Protein AF-A0A814JAV9-F1 (afdb_monomer)

pLDDT: mean 72.77, std 25.67, range [20.2, 98.75]

Sequence (1054 aa):
MQINSCYLSLLLMTLFLFSMLIIGGVISIGLIPIYLQNNAVFPETKTSTKQYELNYITNLTNVGSLNVSNIDALSSNLNTILALNRIQIIDAGLVIVTNGRRKKRETIQCENSEHLNDNVLRVKFVIEYPRGCGTISCQQRSTNHIIFNIKNLFPSITIPIHLNNNQTIFTLLYFCSFDHQQTLTIISSCVNQTTALVCGSGSAISKCENTKPCSKDSDCISDFCRIADQTCQTPTCTDNYVNQDETDIDCGGRICGIKCSLNKTCRKDGDCTTGFCRLNDKTCQISTCTDNYWNGDETDVDCGGSVCSTKCSNNKSCEASSDCQAGFCRSNDKTCQTPSCSDGYKNQDETDVDCGGSVCSTQCIDSETCSQNSDCTSGYCRLTDQTCRTATCTDGFQNQDETDVDCGGLICTATCALTKFCGRNPDCTSGFCRGTDKTCRGYFEKLREIQMNLSVLVSGCSDGFRNQDETDIDCGGSTCGVKCPLTKTCGKDADCQSGFCRPTDKTCQTATCSDSLRNQDESDVDCGGTACTAKCANGLSCGKNADCTSAFCRATDKSCQTPSCSDGYKNQDETDTDCGGSVCSAKCPDTKSCGKDADCQNGFCRPTDKTCRTATCSDSLRNQDETDVDCGGTMKSIGVIGAGYVGLSLAVEFGKSRPTVAYDMNEERIEKLKNGHDPNLESSDDNLKSSKYLKFTTNMEDLHECQIFIVAVPTPIDENNRPDLFPLQNASETIGKILKINDIVIYESTVYPGVTEDICVKILEEVSHLRYNIDFFCGYSPERINPGDKLHTLRTIRKITSGSTPAIAQEIDALYKEIIEAGTFMVSSIKIAEAAKLFENSQRDINIAFVNELSRIFNLAGIDTHEVLEATRTKWNCLPFEPGLVGGHCIAVDPYYLIHMSLSLNYIPEMILAGRRINDTMSHYISSEIVKTMLKKGISVINSKILILGITFKENCPDIRNSKIIDIIEDLEEFGCHVDVVDPWASKKHVFDEFGIEIKDLDRNINFDDYHGIVIGVAHQQFKSLDFSSIKSSKKIIYDIKGILPRDCVDARL

Structure (mmCIF, N/CA/C/O backbone):
data_AF-A0A814JAV9-F1
#
_entry.id   AF-A0A814JAV9-F1
#
loop_
_atom_site.group_PDB
_atom_site.id
_atom_site.type_symbol
_atom_site.label_atom_id
_atom_site.label_alt_id
_atom_site.label_comp_id
_atom_site.label_asym_id
_atom_site.label_entity_id
_atom_site.label_seq_id
_atom_site.pdbx_PDB_ins_code
_atom_site.Cartn_x
_atom_site.Cartn_y
_atom_site.Cartn_z
_atom_site.occupancy
_atom_site.B_iso_or_equiv
_atom_site.auth_seq_id
_atom_site.auth_comp_id
_atom_site.auth_asym_id
_atom_site.auth_atom_id
_atom_site.pdbx_PDB_model_num
ATOM 1 N N . MET A 1 1 ? -38.070 -19.189 -63.406 1.00 29.00 1 MET A N 1
ATOM 2 C CA . MET A 1 1 ? -37.449 -20.203 -62.526 1.00 29.00 1 MET A CA 1
ATOM 3 C C . MET A 1 1 ? -36.470 -19.498 -61.588 1.00 29.00 1 MET A C 1
ATOM 5 O O . MET A 1 1 ? -35.824 -18.585 -62.072 1.00 29.00 1 MET A O 1
ATOM 9 N N . GLN A 1 2 ? -36.312 -19.837 -60.303 1.00 26.97 2 GLN A N 1
ATOM 10 C CA . GLN A 1 2 ? -37.259 -20.491 -59.382 1.00 26.97 2 GLN A CA 1
ATOM 11 C C . GLN A 1 2 ? -36.743 -20.379 -57.923 1.00 26.97 2 GLN A C 1
ATOM 13 O O . GLN A 1 2 ? -35.835 -21.123 -57.596 1.00 26.97 2 GLN A O 1
ATOM 18 N N . ILE A 1 3 ? -37.376 -19.545 -57.069 1.00 27.28 3 ILE A N 1
ATOM 19 C CA . ILE A 1 3 ? -37.355 -19.607 -55.575 1.00 27.28 3 ILE A CA 1
ATOM 20 C C . ILE A 1 3 ? -35.978 -19.339 -54.899 1.00 27.28 3 ILE A C 1
ATOM 22 O O . ILE A 1 3 ? -34.978 -19.888 -55.328 1.00 27.28 3 ILE A O 1
ATOM 26 N N . ASN A 1 4 ? -35.774 -18.625 -53.780 1.00 29.28 4 ASN A N 1
ATOM 27 C CA . ASN A 1 4 ? -36.380 -17.526 -52.978 1.00 29.28 4 ASN A CA 1
ATOM 28 C C . ASN A 1 4 ? -35.237 -17.090 -51.992 1.00 29.28 4 ASN A C 1
ATOM 30 O O . ASN A 1 4 ? -34.212 -17.763 -51.953 1.00 29.28 4 ASN A O 1
ATOM 34 N N . SER A 1 5 ? -35.241 -16.052 -51.144 1.00 28.36 5 SER A N 1
ATOM 35 C CA . SER A 1 5 ? -36.169 -14.989 -50.694 1.00 28.36 5 SER A CA 1
ATOM 36 C C . SER A 1 5 ? -35.280 -13.831 -50.152 1.00 28.36 5 SER A C 1
ATOM 38 O O . SER A 1 5 ? -34.123 -14.084 -49.838 1.00 28.36 5 SER A O 1
ATOM 40 N N . CYS A 1 6 ? -35.623 -12.542 -50.020 1.00 25.39 6 CYS A N 1
ATOM 41 C CA . CYS A 1 6 ? -36.879 -11.781 -49.920 1.00 25.39 6 CYS A CA 1
ATOM 42 C C . CYS A 1 6 ? -37.655 -11.920 -48.582 1.00 25.39 6 CYS A C 1
ATOM 44 O O . CYS A 1 6 ? -38.051 -13.018 -48.213 1.00 25.39 6 CYS A O 1
ATOM 46 N N . TYR A 1 7 ? -37.919 -10.791 -47.902 1.00 32.19 7 TYR A N 1
ATOM 47 C CA . TYR A 1 7 ? -38.699 -10.638 -46.649 1.00 32.19 7 TYR A CA 1
ATOM 48 C C . TYR A 1 7 ? -38.244 -11.428 -45.394 1.00 32.19 7 TYR A C 1
ATOM 50 O O . TYR A 1 7 ? -38.723 -12.534 -45.172 1.00 32.19 7 TYR A O 1
ATOM 58 N N . LEU A 1 8 ? -37.470 -10.793 -44.486 1.00 30.23 8 LEU A N 1
ATOM 59 C CA . LEU A 1 8 ? -37.656 -10.987 -43.020 1.00 30.23 8 LEU A CA 1
ATOM 60 C C . LEU A 1 8 ? -37.051 -9.915 -42.072 1.00 30.23 8 LEU A C 1
ATOM 62 O O . LEU A 1 8 ? -37.242 -10.012 -40.866 1.00 30.23 8 LEU A O 1
ATOM 66 N N . SER A 1 9 ? -36.343 -8.882 -42.549 1.00 29.58 9 SER A N 1
ATOM 67 C CA . SER A 1 9 ? -35.640 -7.923 -41.662 1.00 29.58 9 SER A CA 1
ATOM 68 C C . SER A 1 9 ? -36.373 -6.603 -41.372 1.00 29.58 9 SER A C 1
ATOM 70 O O . SER A 1 9 ? -36.036 -5.927 -40.403 1.00 29.58 9 SER A O 1
ATOM 72 N N . LEU A 1 10 ? -37.389 -6.226 -42.159 1.00 29.98 10 LEU A N 1
ATOM 73 C CA . LEU A 1 10 ? -38.047 -4.909 -42.065 1.00 29.98 10 LEU A CA 1
ATOM 74 C C . LEU A 1 10 ? -39.366 -4.898 -41.261 1.00 29.98 10 LEU A C 1
ATOM 76 O O . LEU A 1 10 ? -40.146 -3.958 -41.374 1.00 29.98 10 LEU A O 1
ATOM 80 N N . LEU A 1 11 ? -39.627 -5.938 -40.457 1.00 30.27 11 LEU A N 1
ATOM 81 C CA . LEU A 1 11 ? -40.854 -6.076 -39.650 1.00 30.27 11 LEU A CA 1
ATOM 82 C C . LEU A 1 11 ? -40.592 -6.347 -38.151 1.00 30.27 11 LEU A C 1
ATOM 84 O O . LEU A 1 11 ? -41.493 -6.779 -37.439 1.00 30.27 11 LEU A O 1
ATOM 88 N N . LEU A 1 12 ? -39.360 -6.121 -37.674 1.00 30.77 12 LEU A N 1
ATOM 89 C CA . LEU A 1 12 ? -38.924 -6.445 -36.301 1.00 30.77 12 LEU A CA 1
ATOM 90 C C . LEU A 1 12 ? -38.270 -5.278 -35.528 1.00 30.77 12 LEU A C 1
ATOM 92 O O . LEU A 1 12 ? -37.931 -5.436 -34.360 1.00 30.77 12 LEU A O 1
ATOM 96 N N . MET A 1 13 ? -38.131 -4.091 -36.132 1.00 32.47 13 MET A N 1
ATOM 97 C CA . MET A 1 13 ? -37.533 -2.905 -35.482 1.00 32.47 13 MET A CA 1
ATOM 98 C C . MET A 1 13 ? -38.536 -2.007 -34.732 1.00 32.47 13 MET A C 1
ATOM 100 O O . MET A 1 13 ? -38.124 -1.072 -34.055 1.00 32.47 13 MET A O 1
ATOM 104 N N . THR A 1 14 ? -39.840 -2.288 -34.795 1.00 32.66 14 THR A N 1
ATOM 105 C CA . THR A 1 14 ? -40.890 -1.559 -34.048 1.00 32.66 14 THR A CA 1
ATOM 106 C C . THR A 1 14 ? -41.314 -2.252 -32.746 1.00 32.66 14 THR A C 1
ATOM 108 O O . THR A 1 14 ? -42.279 -1.829 -32.115 1.00 32.66 14 THR A O 1
ATOM 111 N N . LEU A 1 15 ? -40.601 -3.306 -32.327 1.00 29.77 15 LEU A N 1
ATOM 112 C CA . LEU A 1 15 ? -40.944 -4.135 -31.161 1.00 29.77 15 LEU A CA 1
ATOM 113 C C . LEU A 1 15 ? -39.718 -4.557 -30.320 1.00 29.77 15 LEU A C 1
ATOM 115 O O . LEU A 1 15 ? -39.690 -5.646 -29.758 1.00 29.77 15 LEU A O 1
ATOM 119 N N . PHE A 1 16 ? -38.703 -3.688 -30.212 1.00 27.94 16 PHE A N 1
ATOM 120 C CA . PHE A 1 16 ? -37.506 -3.937 -29.384 1.00 27.94 16 PHE A CA 1
ATOM 121 C C . PHE A 1 16 ? -37.064 -2.742 -28.513 1.00 27.94 16 PHE A C 1
ATOM 123 O O . PHE A 1 16 ? -35.887 -2.571 -28.208 1.00 27.94 16 PHE A O 1
ATOM 130 N N . LEU A 1 17 ? -38.028 -1.923 -28.074 1.00 30.39 17 LEU A N 1
ATOM 131 C CA . LEU A 1 17 ? -37.822 -0.829 -27.112 1.00 30.39 17 LEU A CA 1
ATOM 132 C C . LEU A 1 17 ? -38.790 -0.898 -25.913 1.00 30.39 17 LEU A C 1
ATOM 134 O O . LEU A 1 17 ? -39.333 0.115 -25.495 1.00 30.39 17 LEU A O 1
ATOM 138 N N . PHE A 1 18 ? -38.992 -2.090 -25.338 1.00 24.98 18 PHE A N 1
ATOM 139 C CA . PHE A 1 18 ? -39.403 -2.255 -23.932 1.00 24.98 18 PHE A CA 1
ATOM 140 C C . PHE A 1 18 ? -39.086 -3.679 -23.429 1.00 24.98 18 PHE A C 1
ATOM 142 O O . PHE A 1 18 ? -39.326 -4.647 -24.142 1.00 24.98 18 PHE A O 1
ATOM 149 N N . SER A 1 19 ? -38.575 -3.779 -22.193 1.00 24.92 19 SER A N 1
ATOM 150 C CA . SER A 1 19 ? -38.320 -5.000 -21.389 1.00 24.92 19 SER A CA 1
ATOM 151 C C . SER A 1 19 ? -37.498 -6.153 -22.004 1.00 24.92 19 SER A C 1
ATOM 153 O O . SER A 1 19 ? -38.009 -6.906 -22.822 1.00 24.92 19 SER A O 1
ATOM 155 N N . MET A 1 20 ? -36.276 -6.351 -21.485 1.00 27.05 20 MET A N 1
ATOM 156 C CA . MET A 1 20 ? -35.612 -7.645 -21.194 1.00 27.05 20 MET A CA 1
ATOM 157 C C . MET A 1 20 ? -34.221 -7.339 -20.589 1.00 27.05 20 MET A C 1
ATOM 159 O O . MET A 1 20 ? -33.316 -6.977 -21.331 1.00 27.05 20 MET A O 1
ATOM 163 N N . LEU A 1 21 ? -33.914 -7.375 -19.285 1.00 27.75 21 LEU A N 1
ATOM 164 C CA . LEU A 1 21 ? -34.653 -7.655 -18.041 1.00 27.75 21 LEU A CA 1
ATOM 165 C C . LEU A 1 21 ? -35.421 -8.990 -17.947 1.00 27.75 21 LEU A C 1
ATOM 167 O O . LEU A 1 21 ? -36.564 -9.092 -18.372 1.00 27.75 21 LEU A O 1
ATOM 171 N N . ILE A 1 22 ? -34.805 -9.943 -17.235 1.00 30.03 22 ILE A N 1
ATOM 172 C CA . ILE A 1 22 ? -35.342 -11.251 -16.808 1.00 30.03 22 ILE A CA 1
ATOM 173 C C . ILE A 1 22 ? -35.452 -12.298 -17.932 1.00 30.03 22 ILE A C 1
ATOM 175 O O . ILE A 1 22 ? -36.499 -12.519 -18.534 1.00 30.03 22 ILE A O 1
ATOM 179 N N . ILE A 1 23 ? -34.366 -13.057 -18.105 1.00 31.20 23 ILE A N 1
ATOM 180 C CA . ILE A 1 23 ? -34.438 -14.428 -18.633 1.00 31.20 23 ILE A CA 1
ATOM 181 C C . ILE A 1 23 ? -35.232 -15.282 -17.626 1.00 31.20 23 ILE A C 1
ATOM 183 O O . ILE A 1 23 ? -34.947 -15.219 -16.432 1.00 31.20 23 ILE A O 1
ATOM 187 N N . GLY A 1 24 ? -36.166 -16.120 -18.098 1.00 27.00 24 GLY A N 1
ATOM 188 C CA . GLY A 1 24 ? -36.748 -17.203 -17.284 1.00 27.00 24 GLY A CA 1
ATOM 189 C C . GLY A 1 24 ? -38.259 -17.156 -17.014 1.00 27.00 24 GLY A C 1
ATOM 190 O O . GLY A 1 24 ? -38.684 -17.462 -15.905 1.00 27.00 24 GLY A O 1
ATOM 191 N N . GLY A 1 25 ? -39.090 -16.808 -18.001 1.00 27.45 25 GLY A N 1
ATOM 192 C CA . GLY A 1 25 ? -40.550 -16.942 -17.883 1.00 27.45 25 GLY A CA 1
ATOM 193 C C . GLY A 1 25 ? -41.065 -18.336 -18.271 1.00 27.45 25 GLY A C 1
ATOM 194 O O . GLY A 1 25 ? -40.759 -18.815 -19.362 1.00 27.45 25 GLY A O 1
ATOM 195 N N . VAL A 1 26 ? -41.912 -18.953 -17.434 1.00 29.16 26 VAL A N 1
ATOM 196 C CA . VAL A 1 26 ? -42.688 -20.162 -17.783 1.00 29.16 26 VAL A CA 1
ATOM 197 C C . VAL A 1 26 ? -44.186 -19.934 -17.542 1.00 29.16 26 VAL A C 1
ATOM 199 O O . VAL A 1 26 ? -44.674 -20.021 -16.424 1.00 29.16 26 VAL A O 1
ATOM 202 N N . ILE A 1 27 ? -44.887 -19.637 -18.641 1.00 31.77 27 ILE A N 1
ATOM 203 C CA . ILE A 1 27 ? -46.274 -20.008 -18.988 1.00 31.77 27 ILE A CA 1
ATOM 204 C C . ILE A 1 27 ? -47.299 -20.148 -17.832 1.00 31.77 27 ILE A C 1
ATOM 206 O O . ILE A 1 27 ? -47.351 -21.193 -17.187 1.00 31.77 27 ILE A O 1
ATOM 210 N N . SER A 1 28 ? -48.265 -19.215 -17.735 1.00 28.50 28 SER A N 1
ATOM 211 C CA . SER A 1 28 ? -49.711 -19.518 -17.928 1.00 28.50 28 SER A CA 1
ATOM 212 C C . SER A 1 28 ? -50.654 -18.310 -17.760 1.00 28.50 28 SER A C 1
ATOM 214 O O . SER A 1 28 ? -50.768 -17.742 -16.683 1.00 28.50 28 SER A O 1
ATOM 216 N N . ILE A 1 29 ? -51.361 -17.985 -18.850 1.00 29.28 29 ILE A N 1
ATOM 217 C CA . ILE A 1 29 ? -52.790 -17.602 -18.970 1.00 29.28 29 ILE A CA 1
ATOM 218 C C . ILE A 1 29 ? -53.476 -16.986 -17.724 1.00 29.28 29 ILE A C 1
ATOM 220 O O . ILE A 1 29 ? -53.723 -17.674 -16.738 1.00 29.28 29 ILE A O 1
ATOM 224 N N . GLY A 1 30 ? -53.910 -15.722 -17.829 1.00 25.36 30 GLY A N 1
ATOM 225 C CA . GLY A 1 30 ? -54.696 -15.019 -16.798 1.00 25.36 30 GLY A CA 1
ATOM 226 C C . GLY A 1 30 ? -56.199 -14.866 -17.101 1.00 25.36 30 GLY A C 1
ATOM 227 O O . GLY A 1 30 ? -56.683 -15.276 -18.155 1.00 25.36 30 GLY A O 1
ATOM 228 N N . LEU A 1 31 ? -56.923 -14.219 -16.178 1.00 25.73 31 LEU A N 1
ATOM 229 C CA . LEU A 1 31 ? -58.331 -13.801 -16.289 1.00 25.73 31 LEU A CA 1
ATOM 230 C C . LEU A 1 31 ? -58.566 -12.486 -15.514 1.00 25.73 31 LEU A C 1
ATOM 232 O O . LEU A 1 31 ? -57.866 -12.201 -14.547 1.00 25.73 31 LEU A O 1
ATOM 236 N N . ILE A 1 32 ? -59.570 -11.704 -15.927 1.00 26.25 32 ILE A N 1
ATOM 237 C CA . ILE A 1 32 ? -60.017 -10.435 -15.311 1.00 26.25 32 ILE A CA 1
ATOM 238 C C . ILE A 1 32 ? -61.486 -10.618 -14.884 1.00 26.25 32 ILE A C 1
ATOM 240 O O . ILE A 1 32 ? -62.268 -11.091 -15.713 1.00 26.25 32 ILE A O 1
ATOM 244 N N . PRO A 1 33 ? -61.881 -10.294 -13.629 1.00 36.22 33 PRO A N 1
ATOM 245 C CA . PRO A 1 33 ? -62.765 -9.128 -13.439 1.00 36.22 33 PRO A CA 1
ATOM 246 C C . PRO A 1 33 ? -62.691 -8.355 -12.090 1.00 36.22 33 PRO A C 1
ATOM 248 O O . PRO A 1 33 ? -62.719 -8.937 -11.014 1.00 36.22 33 PRO A O 1
ATOM 251 N N . ILE A 1 34 ? -62.705 -7.015 -12.201 1.00 25.83 34 ILE A N 1
ATOM 252 C CA . ILE A 1 34 ? -63.625 -6.027 -11.567 1.00 25.83 34 ILE A CA 1
ATOM 253 C C . ILE A 1 34 ? -64.167 -6.299 -10.129 1.00 25.83 34 ILE A C 1
ATOM 255 O O . ILE A 1 34 ? -64.910 -7.260 -9.968 1.00 25.83 34 ILE A O 1
ATOM 259 N N . TYR A 1 35 ? -63.999 -5.355 -9.166 1.00 23.67 35 TYR A N 1
ATOM 260 C CA . TYR A 1 35 ? -65.094 -4.715 -8.361 1.00 23.67 35 TYR A CA 1
ATOM 261 C C . TYR A 1 35 ? -64.638 -3.653 -7.309 1.00 23.67 35 TYR A C 1
ATOM 263 O O . TYR A 1 35 ? -63.623 -3.851 -6.657 1.00 23.67 35 TYR A O 1
ATOM 271 N N . LEU A 1 36 ? -65.470 -2.599 -7.121 1.00 23.92 36 LEU A N 1
ATOM 272 C CA . LEU A 1 36 ? -65.605 -1.592 -6.015 1.00 23.92 36 LEU A CA 1
ATOM 273 C C . LEU A 1 36 ? -64.374 -0.743 -5.565 1.00 23.92 36 LEU A C 1
ATOM 275 O O . LEU A 1 36 ? -63.267 -1.252 -5.517 1.00 23.92 36 LEU A O 1
ATOM 279 N N . GLN A 1 37 ? -64.410 0.564 -5.216 1.00 25.20 37 GLN A N 1
ATOM 280 C CA . GLN A 1 37 ? -65.421 1.634 -4.960 1.00 25.20 37 GLN A CA 1
ATOM 281 C C . GLN A 1 37 ? -65.772 1.957 -3.476 1.00 25.20 37 GLN A C 1
ATOM 283 O O . GLN A 1 37 ? -66.096 1.054 -2.711 1.00 25.20 37 GLN A O 1
ATOM 288 N N . ASN A 1 38 ? -65.849 3.277 -3.175 1.00 26.02 38 ASN A N 1
ATOM 289 C CA . ASN A 1 38 ? -66.308 4.021 -1.963 1.00 26.02 38 ASN A CA 1
ATOM 290 C C . ASN A 1 38 ? -65.179 4.560 -1.040 1.00 26.02 38 ASN A C 1
ATOM 292 O O . ASN A 1 38 ? -64.368 3.782 -0.564 1.00 26.02 38 ASN A O 1
ATOM 296 N N . ASN A 1 39 ? -64.978 5.890 -0.931 1.00 25.36 39 ASN A N 1
ATOM 297 C CA . ASN A 1 39 ? -65.599 6.908 -0.024 1.00 25.36 39 ASN A CA 1
ATOM 298 C C . ASN A 1 39 ? -64.821 7.040 1.319 1.00 25.36 39 ASN A C 1
ATOM 300 O O . ASN A 1 39 ? -64.237 6.063 1.760 1.00 25.36 39 ASN A O 1
ATOM 304 N N . ALA A 1 40 ? -64.730 8.181 2.025 1.00 24.08 40 ALA A N 1
ATOM 305 C CA . ALA A 1 40 ? -65.584 9.381 2.092 1.00 24.08 40 ALA A CA 1
ATOM 306 C C . ALA A 1 40 ? -64.759 10.658 2.474 1.00 24.08 40 ALA A C 1
ATOM 308 O O . ALA A 1 40 ? -63.795 10.542 3.218 1.00 24.08 40 ALA A O 1
ATOM 309 N N . VAL A 1 41 ? -65.024 11.845 1.893 1.00 24.83 41 VAL A N 1
ATOM 310 C CA . VAL A 1 41 ? -65.770 13.012 2.469 1.00 24.83 41 VAL A CA 1
ATOM 311 C C . VAL A 1 41 ? -64.906 14.146 3.084 1.00 24.83 41 VAL A C 1
ATOM 313 O O . VAL A 1 41 ? -64.035 13.911 3.910 1.00 24.83 41 VAL A O 1
ATOM 316 N N . PHE A 1 42 ? -65.207 15.394 2.683 1.00 20.58 42 PHE A N 1
ATOM 317 C CA . PHE A 1 42 ? -64.686 16.676 3.211 1.00 20.58 42 PHE A CA 1
ATOM 318 C C . PHE A 1 42 ? -65.616 17.268 4.300 1.00 20.58 42 PHE A C 1
ATOM 320 O O . PHE A 1 42 ? -66.799 16.921 4.342 1.00 20.58 42 PHE A O 1
ATOM 327 N N . PRO A 1 43 ? -65.130 18.204 5.143 1.00 32.31 43 PRO A N 1
ATOM 328 C CA . PRO A 1 43 ? -65.449 19.624 4.898 1.00 32.31 43 PRO A CA 1
ATOM 329 C C . PRO A 1 43 ? -64.269 20.601 5.112 1.00 32.31 43 PRO A C 1
ATOM 331 O O . PRO A 1 43 ? -63.187 20.227 5.552 1.00 32.31 43 PRO A O 1
ATOM 334 N N . GLU A 1 44 ? -64.480 21.871 4.751 1.00 23.80 44 GLU A N 1
ATOM 335 C CA . GLU A 1 44 ? -63.463 22.934 4.701 1.00 23.80 44 GLU A CA 1
ATOM 336 C C . GLU A 1 44 ? -63.147 23.596 6.057 1.00 23.80 44 GLU A C 1
ATOM 338 O O . GLU A 1 44 ? -64.023 23.760 6.905 1.00 23.80 44 GLU A O 1
ATOM 343 N N . THR A 1 45 ? -61.951 24.188 6.179 1.00 24.03 45 THR A N 1
ATOM 344 C CA . THR A 1 45 ? -61.816 25.614 6.560 1.00 24.03 45 THR A CA 1
ATOM 345 C C . THR A 1 45 ? -60.452 26.191 6.145 1.00 24.03 45 THR A C 1
ATOM 347 O O . THR A 1 45 ? -59.535 25.465 5.774 1.00 24.03 45 THR A O 1
ATOM 350 N N . LYS A 1 46 ? -60.346 27.526 6.128 1.00 24.41 46 LYS A N 1
ATOM 351 C CA . LYS A 1 46 ? -59.175 28.319 5.684 1.00 24.41 46 LYS A CA 1
ATOM 352 C C . LYS A 1 46 ? -58.148 28.427 6.849 1.00 24.41 46 LYS A C 1
ATOM 354 O O . LYS A 1 46 ? -58.521 28.163 7.984 1.00 24.41 46 LYS A O 1
ATOM 359 N N . THR A 1 47 ? -56.866 28.793 6.686 1.00 22.97 47 THR A N 1
ATOM 360 C CA . THR A 1 47 ? -56.313 29.849 5.809 1.00 22.97 47 THR A CA 1
ATOM 361 C C . THR A 1 47 ? -54.799 29.705 5.541 1.00 22.97 47 THR A C 1
ATOM 363 O O . THR A 1 47 ? -54.040 29.375 6.441 1.00 22.97 47 THR A O 1
ATOM 366 N N . SER A 1 48 ? -54.383 30.097 4.329 1.00 22.08 48 SER A N 1
ATOM 367 C CA . SER A 1 48 ? -53.100 30.746 3.967 1.00 22.08 48 SER A CA 1
ATOM 368 C C . SER A 1 48 ? -51.735 30.171 4.406 1.00 22.08 48 SER A C 1
ATOM 370 O O . SER A 1 48 ? -51.179 30.587 5.420 1.00 22.08 48 SER A O 1
ATOM 372 N N . THR A 1 49 ? -51.065 29.525 3.448 1.00 24.39 49 THR A N 1
ATOM 373 C CA . THR A 1 49 ? -49.678 29.873 3.066 1.00 24.39 49 THR A CA 1
ATOM 374 C C . THR A 1 49 ? -49.560 29.769 1.542 1.00 24.39 49 THR A C 1
ATOM 376 O O . THR A 1 49 ? -50.105 28.837 0.955 1.00 24.39 49 THR A O 1
ATOM 379 N N . LYS A 1 50 ? -48.905 30.727 0.869 1.00 23.58 50 LYS A N 1
ATOM 380 C CA . LYS A 1 50 ? -48.683 30.675 -0.590 1.00 23.58 50 LYS A CA 1
ATOM 381 C C . LYS A 1 50 ? -47.256 30.231 -0.897 1.00 23.58 50 LYS A C 1
ATOM 383 O O . LYS A 1 50 ? -46.315 30.935 -0.544 1.00 23.58 50 LYS A O 1
ATOM 388 N N . GLN A 1 51 ? -47.118 29.121 -1.615 1.00 21.39 51 GLN A N 1
ATOM 389 C CA . GLN A 1 51 ? -45.921 28.844 -2.410 1.00 21.39 51 GLN A CA 1
ATOM 390 C C . GLN A 1 51 ? -45.880 29.775 -3.635 1.00 21.39 51 GLN A C 1
ATOM 392 O O . GLN A 1 51 ? -46.921 30.246 -4.101 1.00 21.39 51 GLN A O 1
ATOM 397 N N . TYR A 1 52 ? -44.683 29.968 -4.184 1.00 23.50 52 TYR A N 1
ATOM 398 C CA . TYR A 1 52 ? -44.483 30.282 -5.596 1.00 23.50 52 TYR A CA 1
ATOM 399 C C . TYR A 1 52 ? -43.562 29.214 -6.187 1.00 23.50 52 TYR A C 1
ATOM 401 O O . TYR A 1 52 ? -42.544 28.875 -5.585 1.00 23.50 52 TYR A O 1
ATOM 409 N N . GLU A 1 53 ? -43.945 28.669 -7.337 1.00 23.56 53 GLU A N 1
ATOM 410 C CA . GLU A 1 53 ? -43.119 27.738 -8.109 1.00 23.56 53 GLU A CA 1
ATOM 411 C C . GLU A 1 53 ? -42.128 28.490 -9.007 1.00 23.56 53 GLU A C 1
ATOM 413 O O . GLU A 1 53 ? -42.289 29.681 -9.290 1.00 23.56 53 GLU A O 1
ATOM 418 N N . LEU A 1 54 ? -41.108 27.774 -9.481 1.00 21.50 54 LEU A N 1
ATOM 419 C CA . LEU A 1 54 ? -40.201 28.260 -10.518 1.00 21.50 54 LEU A CA 1
ATOM 420 C C . LEU A 1 54 ? -40.938 28.414 -11.856 1.00 21.50 54 LEU A C 1
ATOM 422 O O . LEU A 1 54 ? -41.832 27.637 -12.184 1.00 21.50 54 LEU A O 1
ATOM 426 N N . ASN A 1 55 ? -40.454 29.329 -12.695 1.00 22.38 55 ASN A N 1
ATOM 427 C CA . ASN A 1 55 ? -40.554 29.180 -14.144 1.00 22.38 55 ASN A CA 1
ATOM 428 C C . ASN A 1 55 ? -39.304 29.739 -14.842 1.00 22.38 55 ASN A C 1
ATOM 430 O O . ASN A 1 55 ? -38.586 30.571 -14.290 1.00 22.38 55 ASN A O 1
ATOM 434 N N . TYR A 1 56 ? -39.026 29.217 -16.036 1.00 21.84 56 TYR A N 1
ATOM 435 C CA . TYR A 1 56 ? -37.857 29.540 -16.864 1.00 21.84 56 TYR A CA 1
ATOM 436 C C . TYR A 1 56 ? -38.023 30.860 -17.655 1.00 21.84 56 TYR A C 1
ATOM 438 O O . TYR A 1 56 ? -39.132 31.374 -17.772 1.00 21.84 56 TYR A O 1
ATOM 446 N N . ILE A 1 57 ? -36.921 31.282 -18.310 1.00 21.47 57 ILE A N 1
ATOM 447 C CA . ILE A 1 57 ? -36.805 31.841 -19.691 1.00 21.47 57 ILE A CA 1
ATOM 448 C C . ILE A 1 57 ? -35.926 33.122 -19.817 1.00 21.47 57 ILE A C 1
ATOM 450 O O . ILE A 1 57 ? -36.368 34.243 -19.612 1.00 21.47 57 ILE A O 1
ATOM 454 N N . THR A 1 58 ? -34.671 32.882 -20.236 1.00 22.33 58 THR A N 1
ATOM 455 C CA . THR A 1 58 ? -33.774 33.633 -21.160 1.00 22.33 58 THR A CA 1
ATOM 456 C C . THR A 1 58 ? -33.486 35.154 -21.078 1.00 22.33 58 THR A C 1
ATOM 458 O O . THR A 1 58 ? -34.370 35.978 -21.278 1.00 22.33 58 THR A O 1
ATOM 461 N N . ASN A 1 59 ? -32.174 35.443 -21.183 1.00 23.73 59 ASN A N 1
ATOM 462 C CA . ASN A 1 59 ? -31.514 36.454 -22.046 1.00 23.73 59 ASN A CA 1
ATOM 463 C C . ASN A 1 59 ? -31.461 37.960 -21.676 1.00 23.73 59 ASN A C 1
ATOM 465 O O . ASN A 1 59 ? -32.258 38.490 -20.915 1.00 23.73 59 ASN A O 1
ATOM 469 N N . LEU A 1 60 ? -30.500 38.616 -22.360 1.00 24.11 60 LEU A N 1
ATOM 470 C CA . LEU A 1 60 ? -30.227 40.059 -22.535 1.00 24.11 60 LEU A CA 1
ATOM 471 C C . LEU A 1 60 ? -29.388 40.803 -21.469 1.00 24.11 60 LEU A C 1
ATOM 473 O O . LEU A 1 60 ? -29.888 41.413 -20.536 1.00 24.11 60 LEU A O 1
ATOM 477 N N . THR A 1 61 ? -28.074 40.807 -21.726 1.00 23.06 61 THR A N 1
ATOM 478 C CA . THR A 1 61 ? -27.205 41.991 -21.948 1.00 23.06 61 THR A CA 1
ATOM 479 C C . THR A 1 61 ? -27.503 43.362 -21.305 1.00 23.06 61 THR A C 1
ATOM 481 O O . THR A 1 61 ? -28.574 43.930 -21.494 1.00 23.06 61 THR A O 1
ATOM 484 N N . ASN A 1 62 ? -26.387 43.995 -20.907 1.00 23.92 62 ASN A N 1
ATOM 485 C CA . ASN A 1 62 ? -26.048 45.431 -20.990 1.00 23.92 62 ASN A CA 1
ATOM 486 C C . ASN A 1 62 ? -26.440 46.421 -19.870 1.00 23.92 62 ASN A C 1
ATOM 488 O O . ASN A 1 62 ? -27.604 46.719 -19.653 1.00 23.92 62 ASN A O 1
ATOM 492 N N . VAL A 1 63 ? -25.376 47.077 -19.371 1.00 22.80 63 VAL A N 1
ATOM 493 C CA . VAL A 1 63 ? -25.240 48.520 -19.057 1.00 22.80 63 VAL A CA 1
ATOM 494 C C . VAL A 1 63 ? -26.157 49.118 -17.978 1.00 22.80 63 VAL A C 1
ATOM 496 O O . VAL A 1 63 ? -27.369 49.183 -18.126 1.00 22.80 63 VAL A O 1
ATOM 499 N N . GLY A 1 64 ? -25.554 49.729 -16.948 1.00 22.45 64 GLY A N 1
ATOM 500 C CA . GLY A 1 64 ? -26.305 50.563 -16.002 1.00 22.45 64 GLY A CA 1
ATOM 501 C C . GLY A 1 64 ? -25.515 51.037 -14.784 1.00 22.45 64 GLY A C 1
ATOM 502 O O . GLY A 1 64 ? -25.690 50.522 -13.687 1.00 22.45 64 GLY A O 1
ATOM 503 N N . SER A 1 65 ? -24.664 52.045 -14.963 1.00 23.56 65 SER A N 1
ATOM 504 C CA . SER A 1 65 ? -24.081 52.834 -13.869 1.00 23.56 65 SER A CA 1
ATOM 505 C C . SER A 1 65 ? -25.138 53.438 -12.931 1.00 23.56 65 SER A C 1
ATOM 507 O O . SER A 1 65 ? -26.122 53.976 -13.437 1.00 23.56 65 SER A O 1
ATOM 509 N N . LEU A 1 66 ? -24.850 53.533 -11.624 1.00 24.05 66 LEU A N 1
ATOM 510 C CA . LEU A 1 66 ? -24.890 54.802 -10.866 1.00 24.05 66 LEU A CA 1
ATOM 511 C C . LEU A 1 66 ? -24.281 54.647 -9.457 1.00 24.05 66 LEU A C 1
ATOM 513 O O . LEU A 1 66 ? -23.841 53.562 -9.088 1.00 24.05 66 LEU A O 1
ATOM 517 N N . ASN A 1 67 ? -24.139 55.759 -8.726 1.00 23.56 67 ASN A N 1
ATOM 518 C CA . ASN A 1 67 ? -23.157 55.908 -7.647 1.00 23.56 67 ASN A CA 1
ATOM 519 C C . ASN A 1 67 ? -23.678 56.783 -6.480 1.00 23.56 67 ASN A C 1
ATOM 521 O O . ASN A 1 67 ? -24.468 57.685 -6.729 1.00 23.56 67 ASN A O 1
ATOM 525 N N . VAL A 1 68 ? -23.148 56.568 -5.263 1.00 24.00 68 VAL A N 1
ATOM 526 C CA . VAL A 1 68 ? -23.085 57.512 -4.110 1.00 24.00 68 VAL A CA 1
ATOM 527 C C . VAL A 1 68 ? -24.390 58.191 -3.621 1.00 24.00 68 VAL A C 1
ATOM 529 O O . VAL A 1 68 ? -24.900 59.113 -4.248 1.00 24.00 68 VAL A O 1
ATOM 532 N N . SER A 1 69 ? -24.840 57.884 -2.390 1.00 22.97 69 SER A N 1
ATOM 533 C CA . SER A 1 69 ? -24.671 58.770 -1.200 1.00 22.97 69 SER A CA 1
ATOM 534 C C . SER A 1 69 ? -25.509 58.379 0.042 1.00 22.97 69 SER A C 1
ATOM 536 O O . SER A 1 69 ? -26.671 58.011 -0.054 1.00 22.97 69 SER A O 1
ATOM 538 N N . ASN A 1 70 ? -24.849 58.501 1.200 1.00 24.30 70 ASN A N 1
ATOM 539 C CA . ASN A 1 70 ? -25.274 58.825 2.576 1.00 24.30 70 ASN A CA 1
ATOM 540 C C . ASN A 1 70 ? -26.720 58.582 3.070 1.00 24.30 70 ASN A C 1
ATOM 542 O O . ASN A 1 70 ? -27.672 59.130 2.526 1.00 24.30 70 ASN A O 1
ATOM 546 N N . ILE A 1 71 ? -26.821 58.018 4.285 1.00 24.42 71 ILE A N 1
ATOM 547 C CA . ILE A 1 71 ? -27.578 58.599 5.418 1.00 24.42 71 ILE A CA 1
ATOM 548 C C . ILE A 1 71 ? -26.950 58.111 6.740 1.00 24.42 71 ILE A C 1
ATOM 550 O O . ILE A 1 71 ? -26.773 56.911 6.937 1.00 24.42 71 ILE A O 1
ATOM 554 N N . ASP A 1 72 ? -26.630 59.042 7.642 1.00 23.67 72 ASP A N 1
ATOM 555 C CA . ASP A 1 72 ? -26.292 58.772 9.047 1.00 23.67 72 ASP A CA 1
ATOM 556 C C . ASP A 1 72 ? -27.554 58.857 9.917 1.00 23.67 72 ASP A C 1
ATOM 558 O O . ASP A 1 72 ? -28.333 59.793 9.731 1.00 23.67 72 ASP A O 1
ATOM 562 N N . ALA A 1 73 ? -27.709 57.978 10.921 1.00 23.19 73 ALA A N 1
ATOM 563 C CA . ALA A 1 73 ? -28.329 58.323 12.214 1.00 23.19 73 ALA A CA 1
ATOM 564 C C . ALA A 1 73 ? -28.300 57.183 13.260 1.00 23.19 73 ALA A C 1
ATOM 566 O O . ALA A 1 73 ? -28.511 56.019 12.943 1.00 23.19 73 ALA A O 1
ATOM 567 N N . LEU A 1 74 ? -28.206 57.604 14.529 1.00 22.39 74 LEU A N 1
ATOM 568 C CA . LEU A 1 74 ? -28.721 56.952 15.748 1.00 22.39 74 LEU A CA 1
ATOM 569 C C . LEU A 1 74 ? -28.114 55.609 16.208 1.00 22.39 74 LEU A C 1
ATOM 571 O O . LEU A 1 74 ? -28.600 54.518 15.924 1.00 22.39 74 LEU A O 1
ATOM 575 N N . SER A 1 75 ? -27.154 55.741 17.127 1.00 22.19 75 SER A N 1
ATOM 576 C CA . SER A 1 75 ? -26.913 54.786 18.217 1.00 22.19 75 SER A CA 1
ATOM 577 C C . SER A 1 75 ? -28.186 54.585 19.068 1.00 22.19 75 SER A C 1
ATOM 579 O O . SER A 1 75 ? -28.941 55.521 19.320 1.00 22.19 75 SER A O 1
ATOM 581 N N . SER A 1 76 ? -28.472 53.399 19.606 1.00 23.95 76 SER A N 1
ATOM 582 C CA . SER A 1 76 ? -27.789 52.891 20.804 1.00 23.95 76 SER A CA 1
ATOM 583 C C . SER A 1 76 ? -28.309 51.504 21.225 1.00 23.95 76 SER A C 1
ATOM 585 O O . SER A 1 76 ? -29.466 51.167 21.005 1.00 23.95 76 SER A O 1
ATOM 587 N N . ASN A 1 77 ? -27.417 50.725 21.844 1.00 25.31 77 ASN A N 1
ATOM 588 C CA . ASN A 1 77 ? -27.594 49.478 22.603 1.00 25.31 77 ASN A CA 1
ATOM 589 C C . ASN A 1 77 ? -29.016 48.879 22.745 1.00 25.31 77 ASN A C 1
ATOM 591 O O . ASN A 1 77 ? -29.805 49.366 23.551 1.00 25.31 77 ASN A O 1
ATOM 595 N N . LEU A 1 78 ? -29.213 47.662 22.214 1.00 21.97 78 LEU A N 1
ATOM 596 C CA . LEU A 1 78 ? -29.363 46.484 23.088 1.00 21.97 78 LEU A CA 1
ATOM 597 C C . LEU A 1 78 ? -29.050 45.156 22.362 1.00 21.97 78 LEU A C 1
ATOM 599 O O . LEU A 1 78 ? -29.530 44.911 21.266 1.00 21.97 78 LEU A O 1
ATOM 603 N N . ASN A 1 79 ? -28.241 44.330 23.029 1.00 24.81 79 ASN A N 1
ATOM 604 C CA . ASN A 1 79 ? -27.913 42.905 22.855 1.00 24.81 79 ASN A CA 1
ATOM 605 C C . ASN A 1 79 ? -28.446 42.077 21.657 1.00 24.81 79 ASN A C 1
ATOM 607 O O . ASN A 1 79 ? -29.649 41.975 21.424 1.00 24.81 79 ASN A O 1
ATOM 611 N N . THR A 1 80 ? -27.544 41.198 21.188 1.00 25.42 80 THR A N 1
ATOM 612 C CA . THR A 1 80 ? -27.750 39.964 20.382 1.00 25.42 80 THR A CA 1
ATOM 613 C C . THR A 1 80 ? -27.640 40.128 18.858 1.00 25.42 80 THR A C 1
ATOM 615 O O . THR A 1 80 ? -28.053 41.128 18.293 1.00 25.42 80 THR A O 1
ATOM 618 N N . ILE A 1 81 ? -27.114 39.078 18.207 1.00 22.86 81 ILE A N 1
ATOM 619 C CA . ILE A 1 81 ? -26.944 38.899 16.750 1.00 22.86 81 ILE A CA 1
ATOM 620 C C . ILE A 1 81 ? -25.884 39.811 16.094 1.00 22.86 81 ILE A C 1
ATOM 622 O O . ILE A 1 81 ? -26.212 40.790 15.437 1.00 22.86 81 ILE A O 1
ATOM 626 N N . LEU A 1 82 ? -24.607 39.412 16.198 1.00 25.45 82 LEU A N 1
ATOM 627 C CA . LEU A 1 82 ? -23.706 39.199 15.042 1.00 25.45 82 LEU A CA 1
ATOM 628 C C . LEU A 1 82 ? -22.324 38.699 15.511 1.00 25.45 82 LEU A C 1
ATOM 630 O O . LEU A 1 82 ? -21.355 39.447 15.603 1.00 25.45 82 LEU A O 1
ATOM 634 N N . ALA A 1 83 ? -22.232 37.399 15.786 1.00 24.48 83 ALA A N 1
ATOM 635 C CA . ALA A 1 83 ? -20.959 36.695 15.902 1.00 24.48 83 ALA A CA 1
ATOM 636 C C . ALA A 1 83 ? -20.885 35.664 14.771 1.00 24.48 83 ALA A C 1
ATOM 638 O O . ALA A 1 83 ? -21.626 34.689 14.821 1.00 24.48 83 ALA A O 1
ATOM 639 N N . LEU A 1 84 ? -20.055 35.934 13.752 1.00 24.02 84 LEU A N 1
ATOM 640 C CA . LEU A 1 84 ? -19.449 34.991 12.790 1.00 24.02 84 LEU A CA 1
ATOM 641 C C . LEU A 1 84 ? -18.820 35.780 11.623 1.00 24.02 84 LEU A C 1
ATOM 643 O O . LEU A 1 84 ? -19.496 36.063 10.638 1.00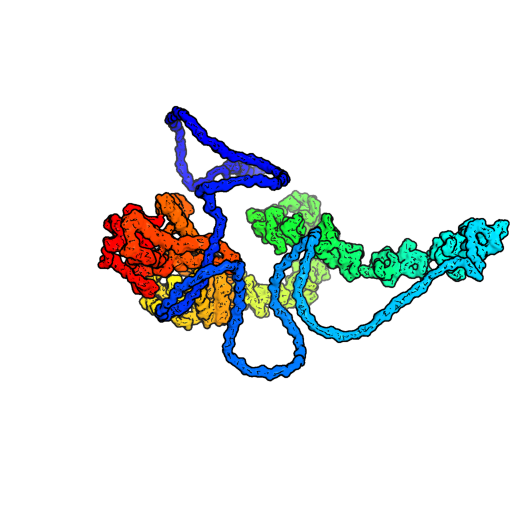 24.02 84 LEU A O 1
ATOM 647 N N . ASN A 1 85 ? -17.541 36.162 11.762 1.00 22.33 85 ASN A N 1
ATOM 648 C CA . ASN A 1 85 ? -16.507 36.149 10.705 1.00 22.33 85 ASN A CA 1
ATOM 649 C C . ASN A 1 85 ? -15.291 37.023 11.068 1.00 22.33 85 ASN A C 1
ATOM 651 O O . ASN A 1 85 ? -15.258 38.207 10.734 1.00 22.33 85 ASN A O 1
ATOM 655 N N . ARG A 1 86 ? -14.251 36.410 11.653 1.00 23.91 86 ARG A N 1
ATOM 656 C CA . ARG A 1 86 ? -12.880 36.382 11.093 1.00 23.91 86 ARG A CA 1
ATOM 657 C C . ARG A 1 86 ? -11.893 35.686 12.036 1.00 23.91 86 ARG A C 1
ATOM 659 O O . ARG A 1 86 ? -11.866 35.979 13.220 1.00 23.91 86 ARG A O 1
ATOM 666 N N . ILE A 1 87 ? -11.049 34.850 11.427 1.00 24.09 87 ILE A N 1
ATOM 667 C CA . ILE A 1 87 ? -9.615 34.672 11.713 1.00 24.09 87 ILE A CA 1
ATOM 668 C C . ILE A 1 87 ? -9.246 34.588 13.203 1.00 24.09 87 ILE A C 1
ATOM 670 O O . ILE A 1 87 ? -8.950 35.596 13.841 1.00 24.09 87 ILE A O 1
ATOM 674 N N . GLN A 1 88 ? -9.116 33.359 13.698 1.00 23.09 88 GLN A N 1
ATOM 675 C CA . GLN A 1 88 ? -8.214 33.067 14.806 1.00 23.09 88 GLN A CA 1
ATOM 676 C C . GLN A 1 88 ? -6.892 32.570 14.208 1.00 23.09 88 GLN A C 1
ATOM 678 O O . GLN A 1 88 ? -6.838 31.492 13.620 1.00 23.09 88 GLN A O 1
ATOM 683 N N . ILE A 1 89 ? -5.838 33.378 14.322 1.00 23.28 89 ILE A N 1
ATOM 684 C CA . ILE A 1 89 ? -4.465 32.865 14.281 1.00 23.28 89 ILE A CA 1
ATOM 685 C C . ILE A 1 89 ? -4.223 32.284 15.675 1.00 23.28 89 ILE A C 1
ATOM 687 O O . ILE A 1 89 ? -4.470 32.973 16.663 1.00 23.28 89 ILE A O 1
ATOM 691 N N . ILE A 1 90 ? -3.798 31.025 15.749 1.00 23.91 90 ILE A N 1
ATOM 692 C CA . ILE A 1 90 ? -3.402 30.360 16.996 1.00 23.91 90 ILE A CA 1
ATOM 693 C C . ILE A 1 90 ? -1.891 30.128 16.940 1.00 23.91 90 ILE A C 1
ATOM 695 O O . ILE A 1 90 ? -1.340 29.865 15.870 1.00 23.91 90 ILE A O 1
ATOM 699 N N . ASP A 1 91 ? -1.227 30.288 18.083 1.00 23.64 91 ASP A N 1
ATOM 700 C CA . ASP A 1 91 ? 0.227 30.293 18.199 1.00 23.64 91 ASP A CA 1
ATOM 701 C C . ASP A 1 91 ? 0.895 28.996 17.724 1.00 23.64 91 ASP A C 1
ATOM 703 O O . ASP A 1 91 ? 0.593 27.897 18.190 1.00 23.64 91 ASP A O 1
ATOM 707 N N . ALA A 1 92 ? 1.907 29.146 16.867 1.00 23.22 92 ALA A N 1
ATOM 708 C CA . ALA A 1 92 ? 2.874 28.094 16.578 1.00 23.22 92 ALA A CA 1
ATOM 709 C C . ALA A 1 92 ? 3.904 28.010 17.722 1.00 23.22 92 ALA A C 1
ATOM 711 O O . ALA A 1 92 ? 5.024 28.516 17.619 1.00 23.22 92 ALA A O 1
ATOM 712 N N . GLY A 1 93 ? 3.506 27.399 18.841 1.00 24.08 93 GLY A N 1
ATOM 713 C CA . GLY A 1 93 ? 4.388 27.157 19.982 1.00 24.08 93 GLY A CA 1
ATOM 714 C C . GLY A 1 93 ? 5.524 26.192 19.628 1.00 24.08 93 GLY A C 1
ATOM 715 O O . GLY A 1 93 ? 5.297 24.996 19.462 1.00 24.08 93 GLY A O 1
ATOM 716 N N . LEU A 1 94 ? 6.758 26.696 19.533 1.00 21.02 94 LEU A N 1
ATOM 717 C CA . LEU A 1 94 ? 7.942 25.879 19.250 1.00 21.02 94 LEU A CA 1
ATOM 718 C C . LEU A 1 94 ? 8.333 25.039 20.479 1.00 21.02 94 LEU A C 1
ATOM 720 O O . LEU A 1 94 ? 9.086 25.493 21.343 1.00 21.02 94 LEU A O 1
ATOM 724 N N . VAL A 1 95 ? 7.848 23.799 20.548 1.00 22.73 95 VAL A N 1
ATOM 725 C CA . VAL A 1 95 ? 8.242 22.846 21.595 1.00 22.73 95 VAL A CA 1
ATOM 726 C C . VAL A 1 95 ? 9.638 22.293 21.297 1.00 22.73 95 VAL A C 1
ATOM 728 O O . VAL A 1 95 ? 9.812 21.422 20.449 1.00 22.73 95 VAL A O 1
ATOM 731 N N . ILE A 1 96 ? 10.649 22.769 22.027 1.00 22.44 96 ILE A N 1
ATOM 732 C CA . ILE A 1 96 ? 11.983 22.153 22.035 1.00 22.44 96 ILE A CA 1
ATOM 733 C C . ILE A 1 96 ? 12.006 21.062 23.113 1.00 22.44 96 ILE A C 1
ATOM 735 O O . ILE A 1 96 ? 12.321 21.331 24.275 1.00 22.44 96 ILE A O 1
ATOM 739 N N . VAL A 1 97 ? 11.700 19.818 22.734 1.00 22.91 97 VAL A N 1
ATOM 740 C CA . VAL A 1 97 ? 11.951 18.663 23.609 1.00 22.91 97 VAL A CA 1
ATOM 741 C C . VAL A 1 97 ? 13.462 18.442 23.694 1.00 22.91 97 VAL A C 1
ATOM 743 O O . VAL A 1 97 ? 14.113 18.076 22.718 1.00 22.91 97 VAL A O 1
ATOM 746 N N . THR A 1 98 ? 14.041 18.667 24.874 1.00 24.03 98 THR A N 1
ATOM 747 C CA . THR A 1 98 ? 15.437 18.298 25.157 1.00 24.03 98 THR A CA 1
ATOM 748 C C . THR A 1 98 ? 15.496 16.901 25.780 1.00 24.03 98 THR A C 1
ATOM 750 O O . THR A 1 98 ? 14.630 16.514 26.561 1.00 24.03 98 THR A O 1
ATOM 753 N N . ASN A 1 99 ? 16.515 16.120 25.409 1.00 24.19 99 ASN A N 1
ATOM 754 C CA . ASN A 1 99 ? 16.586 14.680 25.686 1.00 24.19 99 ASN A CA 1
ATOM 755 C C . ASN A 1 99 ? 16.561 14.326 27.195 1.00 24.19 99 ASN A C 1
ATOM 757 O O . ASN A 1 99 ? 17.527 14.541 27.931 1.00 24.19 99 ASN A O 1
ATOM 761 N N . GLY A 1 100 ? 15.454 13.737 27.654 1.00 25.27 100 GLY A N 1
ATOM 762 C CA . GLY A 1 100 ? 15.085 13.636 29.070 1.00 25.27 100 GLY A CA 1
ATOM 763 C C . GLY A 1 100 ? 15.575 12.408 29.851 1.00 25.27 100 GLY A C 1
ATOM 764 O O . GLY A 1 100 ? 14.764 11.723 30.477 1.00 25.27 100 GLY A O 1
ATOM 765 N N . ARG A 1 101 ? 16.889 12.144 29.953 1.00 23.75 101 ARG A N 1
ATOM 766 C CA . ARG A 1 101 ? 17.392 11.228 31.011 1.00 23.75 101 ARG A CA 1
ATOM 767 C C . ARG A 1 101 ? 17.469 11.948 32.371 1.00 23.75 101 ARG A C 1
ATOM 769 O O . ARG A 1 101 ? 18.493 12.519 32.726 1.00 23.75 101 ARG A O 1
ATOM 776 N N . ARG A 1 102 ? 16.353 11.891 33.118 1.00 27.23 102 ARG A N 1
ATOM 777 C CA . ARG A 1 102 ? 16.094 12.343 34.515 1.00 27.23 102 ARG A CA 1
ATOM 778 C C . ARG A 1 102 ? 17.277 12.948 35.311 1.00 27.23 102 ARG A C 1
ATOM 780 O O . ARG A 1 102 ? 18.163 12.192 35.720 1.00 27.23 102 ARG A O 1
ATOM 787 N N . LYS A 1 103 ? 17.119 14.192 35.815 1.00 24.16 103 LYS A N 1
ATOM 788 C CA . LYS A 1 103 ? 17.246 14.508 37.269 1.00 24.16 103 LYS A CA 1
ATOM 789 C C . LYS A 1 103 ? 16.870 15.946 37.694 1.00 24.16 103 LYS A C 1
ATOM 791 O O . LYS A 1 103 ? 17.342 16.905 37.110 1.00 24.16 103 LYS A O 1
ATOM 796 N N . LYS A 1 104 ? 16.193 16.007 38.857 1.00 24.27 104 LYS A N 1
ATOM 797 C CA . LYS A 1 104 ? 15.968 17.135 39.799 1.00 24.27 104 LYS A CA 1
ATOM 798 C C . LYS A 1 104 ? 15.109 18.343 39.366 1.00 24.27 104 LYS A C 1
ATOM 800 O O . LYS A 1 104 ? 15.212 18.859 38.267 1.00 24.27 104 LYS A O 1
ATOM 805 N N . ARG A 1 105 ? 14.306 18.808 40.339 1.00 26.38 105 ARG A N 1
ATOM 806 C CA . ARG A 1 105 ? 13.650 20.128 40.391 1.00 26.38 105 ARG A CA 1
ATOM 807 C C . ARG A 1 105 ? 14.668 21.211 40.753 1.00 26.38 105 ARG A C 1
ATOM 809 O O . ARG A 1 105 ? 15.440 20.966 41.679 1.00 26.38 105 ARG A O 1
ATOM 816 N N . GLU A 1 106 ? 14.494 22.411 40.205 1.00 23.59 106 GLU A N 1
ATOM 817 C CA . GLU A 1 106 ? 14.577 23.684 40.943 1.00 23.59 106 GLU A CA 1
ATOM 818 C C . GLU A 1 106 ? 13.423 24.594 40.473 1.00 23.59 106 GLU A C 1
ATOM 820 O O . GLU A 1 106 ? 12.852 24.358 39.408 1.00 23.59 106 GLU A O 1
ATOM 825 N N . THR A 1 107 ? 13.024 25.575 41.288 1.00 24.56 107 THR A N 1
ATOM 826 C CA . THR A 1 107 ? 11.846 26.432 41.048 1.00 24.56 107 THR A CA 1
ATOM 827 C C . THR A 1 107 ? 12.279 27.891 40.983 1.00 24.56 107 THR A C 1
ATOM 829 O O . THR A 1 107 ? 12.995 28.340 41.874 1.00 24.56 107 THR A O 1
ATOM 832 N N . ILE A 1 108 ? 11.802 28.650 39.993 1.00 21.47 108 ILE A N 1
ATOM 833 C CA . ILE A 1 108 ? 11.968 30.110 39.928 1.00 21.47 108 ILE A CA 1
ATOM 834 C C . ILE A 1 108 ? 10.588 30.748 39.722 1.00 21.47 108 ILE A C 1
ATOM 836 O O . ILE A 1 108 ? 9.776 30.246 38.948 1.00 21.47 108 ILE A O 1
ATOM 840 N N . GLN A 1 109 ? 10.308 31.812 40.474 1.00 21.69 109 GLN A N 1
ATOM 841 C CA . GLN A 1 109 ? 9.033 32.534 40.462 1.00 21.69 109 GLN A CA 1
ATOM 842 C C . GLN A 1 109 ? 9.033 33.657 39.416 1.00 21.69 109 GLN A C 1
ATOM 844 O O . GLN A 1 109 ? 10.083 34.198 39.078 1.00 21.69 109 GLN A O 1
ATOM 849 N N . CYS A 1 110 ? 7.844 34.054 38.963 1.00 20.47 110 CYS A N 1
ATOM 850 C CA . CYS A 1 110 ? 7.644 35.312 38.247 1.00 20.47 110 CYS A CA 1
ATOM 851 C C . CYS A 1 110 ? 7.426 36.464 39.242 1.00 20.47 110 CYS A C 1
ATOM 853 O O . CYS A 1 110 ? 6.688 36.301 40.214 1.00 20.47 110 CYS A O 1
ATOM 855 N N . GLU A 1 111 ? 7.986 37.638 38.948 1.00 22.70 111 GLU A N 1
ATOM 856 C CA . GLU A 1 111 ? 7.586 38.921 39.542 1.00 22.70 111 GLU A CA 1
ATOM 857 C C . GLU A 1 111 ? 7.119 39.884 38.436 1.00 22.70 111 GLU A C 1
ATOM 859 O O . GLU A 1 111 ? 7.477 39.730 37.268 1.00 22.70 111 GLU A O 1
ATOM 864 N N . ASN A 1 112 ? 6.267 40.849 38.793 1.00 24.02 112 ASN A N 1
ATOM 865 C CA . ASN A 1 112 ? 5.556 41.716 37.844 1.00 24.02 112 ASN A CA 1
ATOM 866 C C . ASN A 1 112 ? 6.312 43.023 37.552 1.00 24.02 112 ASN A C 1
ATOM 868 O O . ASN A 1 112 ? 6.877 43.611 38.475 1.00 24.02 112 ASN A O 1
ATOM 872 N N . SER A 1 113 ? 6.172 43.589 36.344 1.00 22.44 113 SER A N 1
ATOM 873 C CA . SER A 1 113 ? 6.067 45.058 36.175 1.00 22.44 113 SER A CA 1
ATOM 874 C C . SER A 1 113 ? 5.373 45.481 34.867 1.00 22.44 113 SER A C 1
ATOM 876 O O . SER A 1 113 ? 5.865 45.250 33.770 1.00 22.44 113 SER A O 1
ATOM 878 N N . GLU A 1 114 ? 4.208 46.097 35.043 1.00 24.39 114 GLU A N 1
ATOM 879 C CA . GLU A 1 114 ? 3.617 47.256 34.349 1.00 24.39 114 GLU A CA 1
ATOM 880 C C . GLU A 1 114 ? 4.154 47.766 32.984 1.00 24.39 114 GLU A C 1
ATOM 882 O O . GLU A 1 114 ? 5.313 48.126 32.816 1.00 24.39 114 GLU A O 1
ATOM 887 N N . HIS A 1 115 ? 3.191 47.943 32.067 1.00 28.03 115 HIS A N 1
ATOM 888 C CA . HIS A 1 115 ? 3.034 49.017 31.069 1.00 28.03 115 HIS A CA 1
ATOM 889 C C . HIS A 1 115 ? 4.251 49.806 30.540 1.00 28.03 115 HIS A C 1
ATOM 891 O O . HIS A 1 115 ? 4.777 50.693 31.208 1.00 28.03 115 HIS A O 1
ATOM 897 N N . LEU A 1 116 ? 4.447 49.721 29.219 1.00 26.44 116 LEU A N 1
ATOM 898 C CA . LEU A 1 116 ? 4.748 50.879 28.364 1.00 26.44 116 LEU A CA 1
ATOM 899 C C . LEU A 1 116 ? 4.197 50.634 26.946 1.00 26.44 116 LEU A C 1
ATOM 901 O O . LEU A 1 116 ? 4.314 49.530 26.418 1.00 26.44 116 LEU A O 1
ATOM 905 N N . ASN A 1 117 ? 3.578 51.650 26.338 1.00 29.33 117 ASN A N 1
ATOM 906 C CA . ASN A 1 117 ? 3.110 51.590 24.949 1.00 29.33 117 ASN A CA 1
ATOM 907 C C . ASN A 1 117 ? 4.253 51.976 23.998 1.00 29.33 117 ASN A C 1
ATOM 909 O O . ASN A 1 117 ? 4.835 53.039 24.192 1.00 29.33 117 ASN A O 1
ATOM 913 N N . ASP A 1 118 ? 4.522 51.168 22.966 1.00 30.06 118 ASP A N 1
ATOM 914 C CA . ASP A 1 118 ? 4.545 51.618 21.558 1.00 30.06 118 ASP A CA 1
ATOM 915 C C . ASP A 1 118 ? 4.878 50.469 20.582 1.00 30.06 118 ASP A C 1
ATOM 917 O O . ASP A 1 118 ? 5.752 49.635 20.817 1.00 30.06 118 ASP A O 1
ATOM 921 N N . ASN A 1 119 ? 4.173 50.424 19.447 1.00 29.95 119 ASN A N 1
ATOM 922 C CA . ASN A 1 119 ? 4.188 49.288 18.514 1.00 29.95 119 ASN A CA 1
ATOM 923 C C . ASN A 1 119 ? 5.312 49.361 17.457 1.00 29.95 119 ASN A C 1
ATOM 925 O O . ASN A 1 119 ? 5.036 49.589 16.279 1.00 29.95 119 ASN A O 1
ATOM 929 N N . VAL A 1 120 ? 6.571 49.099 17.837 1.00 24.30 120 VAL A N 1
ATOM 930 C CA . VAL A 1 120 ? 7.641 48.753 16.869 1.00 24.30 120 VAL A CA 1
ATOM 931 C C . VAL A 1 120 ? 8.578 47.671 17.422 1.00 24.30 120 VAL A C 1
ATOM 933 O O . VAL A 1 120 ? 9.512 47.965 18.166 1.00 24.30 120 VAL A O 1
ATOM 936 N N . LEU A 1 121 ? 8.404 46.421 16.984 1.00 22.19 121 LEU A N 1
ATOM 937 C CA . LEU A 1 121 ? 9.293 45.309 17.343 1.00 22.19 121 LEU A CA 1
ATOM 938 C C . LEU A 1 121 ? 10.255 44.993 16.180 1.00 22.19 121 LEU A C 1
ATOM 940 O O . LEU A 1 121 ? 9.875 44.390 15.179 1.00 22.19 121 LEU A O 1
ATOM 944 N N . ARG A 1 122 ? 11.519 45.426 16.296 1.00 21.23 122 ARG A N 1
ATOM 945 C CA . ARG A 1 122 ? 12.591 45.102 15.334 1.00 21.23 122 ARG A CA 1
ATOM 946 C C . ARG A 1 122 ? 13.341 43.846 15.777 1.00 21.23 122 ARG A C 1
ATOM 948 O O . ARG A 1 122 ? 14.146 43.915 16.704 1.00 21.23 122 ARG A O 1
ATOM 955 N N . VAL A 1 123 ? 13.150 42.727 15.081 1.00 22.56 123 VAL A N 1
ATOM 956 C CA . VAL A 1 123 ? 13.985 41.529 15.274 1.00 22.56 123 VAL A CA 1
ATOM 957 C C . VAL A 1 123 ? 15.332 41.724 14.573 1.00 22.56 123 VAL A C 1
ATOM 959 O O . VAL A 1 123 ? 15.392 42.088 13.399 1.00 22.56 123 VAL A O 1
ATOM 962 N N . LYS A 1 124 ? 16.425 41.492 15.305 1.00 21.66 124 LYS A N 1
ATOM 963 C CA . LYS A 1 124 ? 17.807 41.634 14.834 1.00 21.66 124 LYS A CA 1
ATOM 964 C C . LYS A 1 124 ? 18.486 40.268 14.868 1.00 21.66 124 LYS A C 1
ATOM 966 O O . LYS A 1 124 ? 18.879 39.812 15.938 1.00 21.66 124 LYS A O 1
ATOM 971 N N . PHE A 1 125 ? 18.657 39.637 13.710 1.00 21.33 125 PHE A N 1
ATOM 972 C CA . PHE A 1 125 ? 19.430 38.399 13.619 1.00 21.33 125 PHE A CA 1
ATOM 973 C C . PHE A 1 125 ? 20.917 38.680 13.872 1.00 21.33 125 PHE A C 1
ATOM 975 O O . PHE A 1 125 ? 21.526 39.527 13.218 1.00 21.33 125 PHE A O 1
ATOM 982 N N . VAL A 1 126 ? 21.492 37.961 14.835 1.00 22.97 126 VAL A N 1
ATOM 983 C CA . VAL A 1 126 ? 22.931 37.921 15.114 1.00 22.97 126 VAL A CA 1
ATOM 984 C C . VAL A 1 126 ? 23.371 36.479 14.905 1.00 22.97 126 VAL A C 1
ATOM 986 O O . VAL A 1 126 ? 22.847 35.579 15.554 1.00 22.97 126 VAL A O 1
ATOM 989 N N . ILE A 1 127 ? 24.302 36.259 13.976 1.00 22.75 127 ILE A N 1
ATOM 990 C CA . ILE A 1 127 ? 24.869 34.937 13.697 1.00 22.75 127 ILE A CA 1
ATOM 991 C C . ILE A 1 127 ? 26.243 34.879 14.364 1.00 22.75 127 ILE A C 1
ATOM 993 O O . ILE A 1 127 ? 27.203 35.472 13.868 1.00 22.75 127 ILE A O 1
ATOM 997 N N . GLU A 1 128 ? 26.335 34.179 15.492 1.00 22.84 128 GLU A N 1
ATOM 998 C CA . GLU A 1 128 ? 27.618 33.866 16.121 1.00 22.84 128 GLU A CA 1
ATOM 999 C C . GLU A 1 128 ? 28.168 32.550 15.562 1.00 22.84 128 GLU A C 1
ATOM 1001 O O . GLU A 1 128 ? 27.540 31.498 15.666 1.00 22.84 128 GLU A O 1
ATOM 1006 N N . TYR A 1 129 ? 29.363 32.605 14.970 1.00 23.45 129 TYR A N 1
ATOM 1007 C CA . TYR A 1 129 ? 30.103 31.414 14.553 1.00 23.45 129 TYR A CA 1
ATOM 1008 C C . TYR A 1 129 ? 31.018 30.938 15.694 1.00 23.45 129 TYR A C 1
ATOM 1010 O O . TYR A 1 129 ? 31.805 31.746 16.204 1.00 23.45 129 TYR A O 1
ATOM 1018 N N . PRO A 1 130 ? 31.004 29.644 16.068 1.00 25.66 130 PRO A N 1
ATOM 1019 C CA . PRO A 1 130 ? 31.918 29.118 17.076 1.00 25.66 130 PRO A CA 1
ATOM 1020 C C . PRO A 1 130 ? 33.366 29.142 16.561 1.00 25.66 130 PRO A C 1
ATOM 1022 O O . PRO A 1 130 ? 33.692 28.542 15.538 1.00 25.66 130 PRO A O 1
ATOM 1025 N N . ARG A 1 131 ? 34.262 29.826 17.283 1.00 25.52 131 ARG A N 1
ATOM 1026 C CA . ARG A 1 131 ? 35.713 29.819 17.017 1.00 25.52 131 ARG A CA 1
ATOM 1027 C C . ARG A 1 131 ? 36.414 28.767 17.877 1.00 25.52 131 ARG A C 1
ATOM 1029 O O . ARG A 1 131 ? 36.251 28.779 19.092 1.00 25.52 131 ARG A O 1
ATOM 1036 N N . GLY A 1 132 ? 37.267 27.940 17.267 1.00 24.75 132 GLY A N 1
ATOM 1037 C CA . GLY A 1 132 ? 38.007 26.887 17.974 1.00 24.75 132 GLY A CA 1
ATOM 1038 C C . GLY A 1 132 ? 39.315 26.453 17.303 1.00 24.75 132 GLY A C 1
ATOM 1039 O O . GLY A 1 132 ? 39.369 25.368 16.744 1.00 24.75 132 GLY A O 1
ATOM 1040 N N . CYS A 1 133 ? 40.372 27.262 17.463 1.00 22.77 133 CYS A N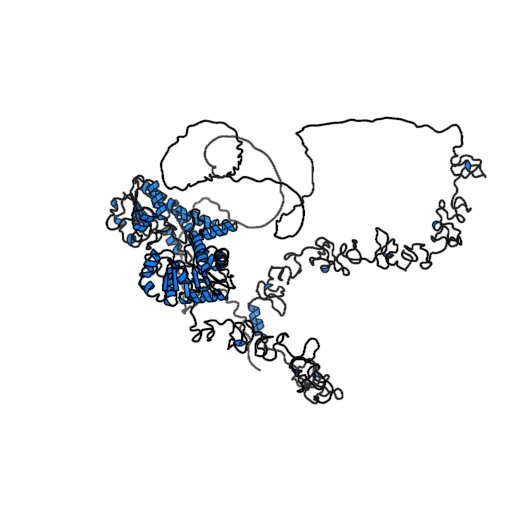 1
ATOM 1041 C CA . CYS A 1 133 ? 41.795 26.931 17.226 1.00 22.77 133 CYS A CA 1
ATOM 1042 C C . CYS A 1 133 ? 42.275 26.628 15.781 1.00 22.77 133 CYS A C 1
ATOM 1044 O O . CYS A 1 133 ? 41.537 26.146 14.934 1.00 22.77 133 CYS A O 1
ATOM 1046 N N . GLY A 1 134 ? 43.569 26.895 15.527 1.00 24.12 134 GLY A N 1
ATOM 1047 C CA . GLY A 1 134 ? 44.282 26.579 14.272 1.00 24.12 134 GLY A CA 1
ATOM 1048 C C . GLY A 1 134 ? 44.904 27.810 13.594 1.00 24.12 134 GLY A C 1
ATOM 1049 O O . GLY A 1 134 ? 44.219 28.537 12.883 1.00 24.12 134 GLY A O 1
ATOM 1050 N N . THR A 1 135 ? 46.194 28.077 13.823 1.00 22.61 135 THR A N 1
ATOM 1051 C CA . THR A 1 135 ? 46.889 29.301 13.368 1.00 22.61 135 THR A CA 1
ATOM 1052 C C . THR A 1 135 ? 48.040 29.037 12.382 1.00 22.61 135 THR A C 1
ATOM 1054 O O . THR A 1 135 ? 48.547 27.926 12.293 1.00 22.61 135 THR A O 1
ATOM 1057 N N . ILE A 1 136 ? 48.509 30.130 11.749 1.00 20.92 136 ILE A N 1
ATOM 1058 C CA . ILE A 1 136 ? 49.772 30.304 10.988 1.00 20.92 136 ILE A CA 1
ATOM 1059 C C . ILE A 1 136 ? 49.736 29.905 9.496 1.00 20.92 136 ILE A C 1
ATOM 1061 O O . ILE A 1 136 ? 49.899 28.744 9.146 1.00 20.92 136 ILE A O 1
ATOM 1065 N N . SER A 1 137 ? 49.707 30.906 8.602 1.00 22.05 137 SER A N 1
ATOM 1066 C CA . SER A 1 137 ? 50.895 31.324 7.820 1.00 22.05 137 SER A CA 1
ATOM 1067 C C . SER A 1 137 ? 50.579 32.505 6.882 1.00 22.05 137 SER A C 1
ATOM 1069 O O . SER A 1 137 ? 49.474 32.608 6.358 1.00 22.05 137 SER A O 1
ATOM 1071 N N . CYS A 1 138 ? 51.558 33.379 6.635 1.00 20.20 138 CYS A N 1
ATOM 1072 C CA . CYS A 1 138 ? 51.491 34.430 5.613 1.00 20.20 138 CYS A CA 1
ATOM 1073 C C . CYS A 1 138 ? 52.478 34.126 4.482 1.00 20.20 138 CYS A C 1
ATOM 1075 O O . CYS A 1 138 ? 53.634 33.845 4.785 1.00 20.20 138 CYS A O 1
ATOM 1077 N N . GLN A 1 139 ? 52.092 34.356 3.220 1.00 22.94 139 GLN A N 1
ATOM 1078 C CA . GLN A 1 139 ? 52.898 35.137 2.260 1.00 22.94 139 GLN A CA 1
ATOM 1079 C C . GLN A 1 139 ? 52.139 35.431 0.953 1.00 22.94 139 GLN A C 1
ATOM 1081 O O . GLN A 1 139 ? 51.257 34.686 0.541 1.00 22.94 139 GLN A O 1
ATOM 1086 N N . GLN A 1 140 ? 52.488 36.546 0.303 1.00 23.52 140 GLN A N 1
ATOM 1087 C CA . GLN A 1 140 ? 51.994 36.939 -1.024 1.00 23.52 140 GLN A CA 1
ATOM 1088 C C . GLN A 1 140 ? 53.002 36.533 -2.110 1.00 23.52 140 GLN A C 1
ATOM 1090 O O . GLN A 1 140 ? 54.198 36.726 -1.881 1.00 23.52 140 GLN A O 1
ATOM 1095 N N . ARG A 1 141 ? 52.538 36.186 -3.327 1.00 21.33 141 ARG A N 1
ATOM 1096 C CA . ARG A 1 141 ? 52.808 36.967 -4.568 1.00 21.33 141 ARG A CA 1
ATOM 1097 C C . ARG A 1 141 ? 52.257 36.344 -5.869 1.00 21.33 141 ARG A C 1
ATOM 1099 O O . ARG A 1 141 ? 52.053 35.144 -5.963 1.00 21.33 141 ARG A O 1
ATOM 1106 N N . SER A 1 142 ? 52.103 37.228 -6.865 1.00 22.59 142 SER A N 1
ATOM 1107 C CA . SER A 1 142 ? 52.194 37.017 -8.329 1.00 22.59 142 SER A CA 1
ATOM 1108 C C . SER A 1 142 ? 51.322 35.962 -9.039 1.00 22.59 142 SER A C 1
ATOM 1110 O O . SER A 1 142 ? 51.702 34.805 -9.169 1.00 22.59 142 SER A O 1
ATOM 1112 N N . THR A 1 143 ? 50.239 36.450 -9.656 1.00 23.59 143 THR A N 1
ATOM 1113 C CA . THR A 1 143 ? 49.985 36.404 -11.121 1.00 23.59 143 THR A CA 1
ATOM 1114 C C . THR A 1 143 ? 50.626 35.286 -11.972 1.00 23.59 143 THR A C 1
ATOM 1116 O O . THR A 1 143 ? 51.826 35.350 -12.248 1.00 23.59 143 THR A O 1
ATOM 1119 N N . ASN A 1 144 ? 49.804 34.422 -12.590 1.00 24.36 144 ASN A N 1
ATOM 1120 C CA . ASN A 1 144 ? 49.523 34.490 -14.043 1.00 24.36 144 ASN A CA 1
ATOM 1121 C C . ASN A 1 144 ? 48.393 33.532 -14.504 1.00 24.36 144 ASN A C 1
ATOM 1123 O O . ASN A 1 144 ? 47.878 32.744 -13.718 1.00 24.36 144 ASN A O 1
ATOM 1127 N N . HIS A 1 145 ? 47.963 33.686 -15.763 1.00 22.23 145 HIS A N 1
ATOM 1128 C CA . HIS A 1 145 ? 46.757 33.095 -16.374 1.00 22.23 145 HIS A CA 1
ATOM 1129 C C . HIS A 1 145 ? 46.886 31.628 -16.829 1.00 22.23 145 HIS A C 1
ATOM 1131 O O . HIS A 1 145 ? 47.984 31.192 -17.166 1.00 22.23 145 HIS A O 1
ATOM 1137 N N . ILE A 1 146 ? 45.735 30.953 -17.009 1.00 21.53 146 ILE A N 1
ATOM 1138 C CA . ILE A 1 146 ? 45.301 30.252 -18.248 1.00 21.53 146 ILE A CA 1
ATOM 1139 C C . ILE A 1 146 ? 43.779 29.940 -18.161 1.00 21.53 146 ILE A C 1
ATOM 1141 O O . ILE A 1 146 ? 43.193 30.068 -17.088 1.00 21.53 146 ILE A O 1
ATOM 1145 N N . ILE A 1 147 ? 43.119 29.638 -19.290 1.00 20.44 147 ILE A N 1
ATOM 1146 C CA . ILE A 1 147 ? 41.649 29.520 -19.473 1.00 20.44 147 ILE A CA 1
ATOM 1147 C C . ILE A 1 147 ? 41.358 28.154 -20.157 1.00 20.44 147 ILE A C 1
ATOM 1149 O O . ILE A 1 147 ? 42.167 27.754 -20.989 1.00 20.44 147 ILE A O 1
ATOM 1153 N N . PHE A 1 148 ? 40.333 27.346 -19.815 1.00 21.62 148 PHE A N 1
ATOM 1154 C CA . PHE A 1 148 ? 38.943 27.411 -20.337 1.00 21.62 148 PHE A CA 1
ATOM 1155 C C . PHE A 1 148 ? 38.013 26.279 -19.789 1.00 21.62 148 PHE A C 1
ATOM 1157 O O . PHE A 1 148 ? 38.506 25.256 -19.326 1.00 21.62 148 PHE A O 1
ATOM 1164 N N . ASN A 1 149 ? 36.693 26.427 -20.043 1.00 21.11 149 ASN A N 1
ATOM 1165 C CA . ASN A 1 149 ? 35.691 25.397 -20.461 1.00 21.11 149 ASN A CA 1
ATOM 1166 C C . ASN A 1 149 ? 34.555 24.845 -19.529 1.00 21.11 149 ASN A C 1
ATOM 1168 O O . ASN A 1 149 ? 34.660 23.753 -18.992 1.00 21.11 149 ASN A O 1
ATOM 1172 N N . ILE A 1 150 ? 33.407 25.561 -19.513 1.00 22.80 150 ILE A N 1
ATOM 1173 C CA . ILE A 1 150 ? 32.042 25.162 -20.001 1.00 22.80 150 ILE A CA 1
ATOM 1174 C C . ILE A 1 150 ? 31.208 23.987 -19.379 1.00 22.80 150 ILE A C 1
ATOM 1176 O O . ILE A 1 150 ? 31.697 22.878 -19.214 1.00 22.80 150 ILE A O 1
ATOM 1180 N N . LYS A 1 151 ? 29.868 24.232 -19.285 1.00 24.62 151 LYS A N 1
ATOM 1181 C CA . LYS A 1 151 ? 28.684 23.327 -19.061 1.00 24.62 151 LYS A CA 1
ATOM 1182 C C . LYS A 1 151 ? 28.459 22.786 -17.627 1.00 24.62 151 LYS A C 1
ATOM 1184 O O . LYS A 1 151 ? 29.422 22.527 -16.927 1.00 24.62 151 LYS A O 1
ATOM 1189 N N . ASN A 1 152 ? 27.228 22.563 -17.123 1.00 26.77 152 ASN A N 1
ATOM 1190 C CA . ASN A 1 152 ? 25.832 22.861 -17.555 1.00 26.77 152 ASN A CA 1
ATOM 1191 C C . ASN A 1 152 ? 24.935 22.923 -16.272 1.00 26.77 152 ASN A C 1
ATOM 1193 O O . ASN A 1 152 ? 25.321 22.313 -15.281 1.00 26.77 152 ASN A O 1
ATOM 1197 N N . LEU A 1 153 ? 23.807 23.649 -16.152 1.00 23.72 153 LEU A N 1
ATOM 1198 C CA . LEU A 1 153 ? 22.452 23.361 -16.687 1.00 23.72 153 LEU A CA 1
ATOM 1199 C C . LEU A 1 153 ? 21.468 24.557 -16.446 1.00 23.72 153 LEU A C 1
ATOM 1201 O O . LEU A 1 153 ? 21.861 25.585 -15.903 1.00 23.72 153 LEU A O 1
ATOM 1205 N N . PHE A 1 154 ? 20.203 24.423 -16.876 1.00 25.97 154 PHE A N 1
ATOM 1206 C CA . PHE A 1 154 ? 19.186 25.478 -17.142 1.00 25.97 154 PHE A CA 1
ATOM 1207 C C . PHE A 1 154 ? 17.892 25.320 -16.281 1.00 25.97 154 PHE A C 1
ATOM 1209 O O . PHE A 1 154 ? 17.807 24.323 -15.566 1.00 25.97 154 PHE A O 1
ATOM 1216 N N . PRO A 1 155 ? 16.803 26.120 -16.453 1.00 35.31 155 PRO A N 1
ATOM 1217 C CA . PRO A 1 155 ? 16.667 27.585 -16.625 1.00 35.31 155 PRO A CA 1
ATOM 1218 C C . PRO A 1 155 ? 15.571 28.228 -15.717 1.00 35.31 155 PRO A C 1
ATOM 1220 O O . PRO A 1 155 ? 14.841 27.542 -15.007 1.00 35.31 155 PRO A O 1
ATOM 1223 N N . SER A 1 156 ? 15.377 29.550 -15.833 1.00 24.52 156 SER A N 1
ATOM 1224 C CA . SER A 1 156 ? 14.201 30.290 -15.318 1.00 24.52 156 SER A CA 1
ATOM 1225 C C . SER A 1 156 ? 13.234 30.692 -16.446 1.00 24.52 156 SER A C 1
ATOM 1227 O O . SER A 1 156 ? 13.669 30.870 -17.583 1.00 24.52 156 SER A O 1
ATOM 1229 N N . ILE A 1 157 ? 11.954 30.939 -16.129 1.00 22.81 157 ILE A N 1
ATOM 1230 C CA . ILE A 1 157 ? 10.974 31.585 -17.029 1.00 22.81 157 ILE A CA 1
ATOM 1231 C C . ILE A 1 157 ? 10.376 32.813 -16.327 1.00 22.81 157 ILE A C 1
ATOM 1233 O O . ILE A 1 157 ? 9.854 32.693 -15.221 1.00 22.81 157 ILE A O 1
ATOM 1237 N N . THR A 1 158 ? 10.398 33.970 -16.996 1.00 23.47 158 THR A N 1
ATOM 1238 C CA . THR A 1 158 ? 9.723 35.207 -16.561 1.00 23.47 158 THR A CA 1
ATOM 1239 C C . THR A 1 158 ? 9.069 35.875 -17.770 1.00 23.47 158 THR A C 1
ATOM 1241 O O . THR A 1 158 ? 9.718 36.049 -18.798 1.00 23.47 158 THR A O 1
ATOM 1244 N N . ILE A 1 159 ? 7.797 36.266 -17.650 1.00 22.78 159 ILE A N 1
ATOM 1245 C CA . ILE A 1 159 ? 7.015 36.885 -18.733 1.00 22.78 159 ILE A CA 1
ATOM 1246 C C . ILE A 1 159 ? 7.071 38.421 -18.612 1.00 22.78 159 ILE A C 1
ATOM 1248 O O . ILE A 1 159 ? 6.735 38.941 -17.545 1.00 22.78 159 ILE A O 1
ATOM 1252 N N . PRO A 1 160 ? 7.430 39.170 -19.671 1.00 25.70 160 PRO A N 1
ATOM 1253 C CA . PRO A 1 160 ? 7.263 40.619 -19.714 1.00 25.70 160 PRO A CA 1
ATOM 1254 C C . PRO A 1 160 ? 5.850 41.002 -20.188 1.00 25.70 160 PRO A C 1
ATOM 1256 O O . PRO A 1 160 ? 5.391 40.544 -21.231 1.00 25.70 160 PRO A O 1
ATOM 1259 N N . ILE A 1 161 ? 5.171 41.891 -19.458 1.00 23.53 161 ILE A N 1
ATOM 1260 C CA . ILE A 1 161 ? 3.916 42.520 -19.902 1.00 23.53 161 ILE A CA 1
ATOM 1261 C C . ILE A 1 161 ? 4.214 43.960 -20.328 1.00 23.53 161 ILE A C 1
ATOM 1263 O O . ILE A 1 161 ? 4.688 44.764 -19.526 1.00 23.53 161 ILE A O 1
ATOM 1267 N N . HIS A 1 162 ? 3.900 44.299 -21.580 1.00 24.22 162 HIS A N 1
ATOM 1268 C CA . HIS A 1 162 ? 3.893 45.686 -22.045 1.00 24.22 162 HIS A CA 1
ATOM 1269 C C . HIS A 1 162 ? 2.676 46.439 -21.490 1.00 24.22 162 HIS A C 1
ATOM 1271 O O . HIS A 1 162 ? 1.543 45.972 -21.596 1.00 24.22 162 HIS A O 1
ATOM 1277 N N . LEU A 1 163 ? 2.901 47.651 -20.978 1.00 24.58 163 LEU A N 1
ATOM 1278 C CA . LEU A 1 163 ? 1.854 48.635 -20.701 1.00 24.58 163 LEU A CA 1
ATOM 1279 C C . LEU A 1 163 ? 2.052 49.855 -21.601 1.00 24.58 163 LEU A C 1
ATOM 1281 O O . LEU A 1 163 ? 3.178 50.304 -21.810 1.00 24.58 163 LEU A O 1
ATOM 1285 N N . ASN A 1 164 ? 0.948 50.378 -22.135 1.00 25.75 164 ASN A N 1
ATOM 1286 C CA . ASN A 1 164 ? 0.942 51.538 -23.022 1.00 25.75 164 ASN A CA 1
ATOM 1287 C C . ASN A 1 164 ? 0.555 52.824 -22.271 1.00 25.75 164 ASN A C 1
ATOM 1289 O O . ASN A 1 164 ? -0.125 52.787 -21.247 1.00 25.75 164 ASN A O 1
ATOM 1293 N N . ASN A 1 165 ? 1.013 53.962 -22.792 1.00 27.66 165 ASN A N 1
ATOM 1294 C CA . ASN A 1 165 ? 0.997 55.272 -22.130 1.00 27.66 165 ASN A CA 1
ATOM 1295 C C . ASN A 1 165 ? -0.379 55.740 -21.614 1.00 27.66 165 ASN A C 1
ATOM 1297 O O . ASN A 1 165 ? -1.338 55.753 -22.386 1.00 27.66 165 ASN A O 1
ATOM 1301 N N . ASN A 1 166 ? -0.418 56.343 -20.411 1.00 26.20 166 ASN A N 1
ATOM 1302 C CA . ASN A 1 166 ? -0.797 57.765 -20.290 1.00 26.20 166 ASN A CA 1
ATOM 1303 C C . ASN A 1 166 ? -0.567 58.425 -18.905 1.00 26.20 166 ASN A C 1
ATOM 1305 O O . ASN A 1 166 ? -0.737 57.808 -17.864 1.00 26.20 166 ASN A O 1
ATOM 1309 N N . GLN A 1 167 ? -0.291 59.736 -18.965 1.00 26.64 167 GLN A N 1
ATOM 1310 C CA . GLN A 1 167 ? -0.539 60.799 -17.967 1.00 26.64 167 GLN A CA 1
ATOM 1311 C C . GLN A 1 167 ? 0.171 60.827 -16.582 1.00 26.64 167 GLN A C 1
ATOM 1313 O O . GLN A 1 167 ? -0.299 60.298 -15.584 1.00 26.64 167 GLN A O 1
ATOM 1318 N N . THR A 1 168 ? 1.175 61.718 -16.522 1.00 24.55 168 THR A N 1
ATOM 1319 C CA . THR A 1 168 ? 1.223 62.885 -15.599 1.00 24.55 168 THR A CA 1
ATOM 1320 C C . THR A 1 168 ? 1.673 62.721 -14.129 1.00 24.55 168 THR A C 1
ATOM 1322 O O . THR A 1 168 ? 0.866 62.575 -13.223 1.00 24.55 168 THR A O 1
ATOM 1325 N N . ILE A 1 169 ? 2.976 62.973 -13.919 1.00 24.73 169 ILE A N 1
ATOM 1326 C CA . ILE A 1 169 ? 3.591 63.874 -12.905 1.00 24.73 169 ILE A CA 1
ATOM 1327 C C . ILE A 1 169 ? 3.099 63.801 -11.439 1.00 24.73 169 ILE A C 1
ATOM 1329 O O . ILE A 1 169 ? 2.037 64.323 -11.115 1.00 24.73 169 ILE A O 1
ATOM 1333 N N . PHE A 1 170 ? 4.010 63.438 -10.522 1.00 24.36 170 PHE A N 1
ATOM 1334 C CA . PHE A 1 170 ? 4.373 64.313 -9.386 1.00 24.36 170 PHE A CA 1
ATOM 1335 C C . PHE A 1 170 ? 5.824 64.081 -8.914 1.00 24.36 170 PHE A C 1
ATOM 1337 O O . PHE A 1 170 ? 6.391 63.011 -9.125 1.00 24.36 170 PHE A O 1
ATOM 1344 N N . THR A 1 171 ? 6.438 65.105 -8.310 1.00 23.67 171 THR A N 1
ATOM 1345 C CA . THR A 1 171 ? 7.892 65.211 -8.049 1.00 23.67 171 THR A CA 1
ATOM 1346 C C . THR A 1 171 ? 8.192 65.448 -6.567 1.00 23.67 171 THR A C 1
ATOM 1348 O O . THR A 1 171 ? 7.515 66.288 -5.986 1.00 23.67 171 THR A O 1
ATOM 1351 N N . LEU A 1 172 ? 9.227 64.790 -6.006 1.00 23.27 172 LEU A N 1
ATOM 1352 C CA . LEU A 1 172 ? 10.133 65.188 -4.885 1.00 23.27 172 LEU A CA 1
ATOM 1353 C C . LEU A 1 172 ? 11.006 63.944 -4.514 1.00 23.27 172 LEU A C 1
ATOM 1355 O O . LEU A 1 172 ? 10.467 62.844 -4.542 1.00 23.27 172 LEU A O 1
ATOM 1359 N N . LEU A 1 173 ? 12.335 63.924 -4.277 1.00 22.42 173 LEU A N 1
ATOM 1360 C CA . LEU A 1 173 ? 13.367 64.883 -3.800 1.00 22.42 173 LEU A CA 1
ATOM 1361 C C . LEU A 1 173 ? 13.270 65.198 -2.283 1.00 22.42 173 LEU A C 1
ATOM 1363 O O . LEU A 1 173 ? 12.166 65.403 -1.801 1.00 22.42 173 LEU A O 1
ATOM 1367 N N . TYR A 1 174 ? 14.334 65.281 -1.456 1.00 24.16 174 TYR A N 1
ATOM 1368 C CA . TYR A 1 174 ? 15.813 65.254 -1.632 1.00 24.16 174 TYR A CA 1
ATOM 1369 C C . TYR A 1 174 ? 16.510 64.818 -0.291 1.00 24.16 174 TYR A C 1
ATOM 1371 O O . TYR A 1 174 ? 15.807 64.540 0.677 1.00 24.16 174 TYR A O 1
ATOM 1379 N N . PHE A 1 175 ? 17.860 64.893 -0.213 1.00 23.34 175 PHE A N 1
ATOM 1380 C CA . PHE A 1 175 ? 18.764 64.884 0.987 1.00 23.34 175 PHE A CA 1
ATOM 1381 C C . PHE A 1 175 ? 19.217 63.501 1.529 1.00 23.34 175 PHE A C 1
ATOM 1383 O O . PHE A 1 175 ? 18.469 62.541 1.410 1.00 23.34 175 PHE A O 1
ATOM 1390 N N . CYS A 1 176 ? 20.412 63.276 2.127 1.00 21.55 176 CYS A N 1
ATOM 1391 C CA . CYS A 1 176 ? 21.607 64.078 2.536 1.00 21.55 176 CYS A CA 1
ATOM 1392 C C . CYS A 1 176 ? 22.816 63.099 2.778 1.00 21.55 176 CYS A C 1
ATOM 1394 O O . CYS A 1 176 ? 22.549 61.917 2.966 1.00 21.55 176 CYS A O 1
ATOM 1396 N N . SER A 1 177 ? 24.116 63.438 2.935 1.00 25.23 177 SER A N 1
ATOM 1397 C CA . SER A 1 177 ? 24.980 64.561 2.483 1.00 25.23 177 SER A CA 1
ATOM 1398 C C . SER A 1 177 ? 26.462 64.412 2.948 1.00 25.23 177 SER A C 1
ATOM 1400 O O . SER A 1 177 ? 26.684 63.960 4.062 1.00 25.23 177 SER A O 1
ATOM 1402 N N . PHE A 1 178 ? 27.416 64.915 2.138 1.00 25.33 178 PHE A N 1
ATOM 1403 C CA . PHE A 1 178 ? 28.775 65.461 2.443 1.00 25.33 178 PHE A CA 1
ATOM 1404 C C . PHE A 1 178 ? 29.891 64.700 3.215 1.00 25.33 178 PHE A C 1
ATOM 1406 O O . PHE A 1 178 ? 29.703 64.282 4.350 1.00 25.33 178 PHE A O 1
ATOM 1413 N N . ASP A 1 179 ? 31.124 64.776 2.665 1.00 24.00 179 ASP A N 1
ATOM 1414 C CA . ASP A 1 179 ? 32.344 65.280 3.355 1.00 24.00 179 ASP A CA 1
ATOM 1415 C C . ASP A 1 179 ? 33.366 65.888 2.330 1.00 24.00 179 ASP A C 1
ATOM 1417 O O . ASP A 1 179 ? 33.110 65.875 1.124 1.00 24.00 179 ASP A O 1
ATOM 1421 N N . HIS A 1 180 ? 34.473 66.486 2.800 1.00 28.25 180 HIS A N 1
ATOM 1422 C CA . HIS A 1 180 ? 35.516 67.279 2.098 1.00 28.25 180 HIS A CA 1
ATOM 1423 C C . HIS A 1 180 ? 36.551 66.436 1.272 1.00 28.25 180 HIS A C 1
ATOM 1425 O O . HIS A 1 180 ? 36.529 65.214 1.344 1.00 28.25 180 HIS A O 1
ATOM 1431 N N . GLN A 1 181 ? 37.508 66.956 0.461 1.00 27.55 181 GLN A N 1
ATOM 1432 C CA . GLN A 1 181 ? 38.383 68.147 0.611 1.00 27.55 181 GLN A CA 1
ATOM 1433 C C . GLN A 1 181 ? 39.215 68.520 -0.671 1.00 27.55 181 GLN A C 1
ATOM 1435 O O . GLN A 1 181 ? 39.400 67.683 -1.546 1.00 27.55 181 GLN A O 1
ATOM 1440 N N . GLN A 1 182 ? 39.838 69.721 -0.669 1.00 28.30 182 GLN A N 1
ATOM 1441 C CA . GLN A 1 182 ? 40.979 70.239 -1.491 1.00 28.30 182 GLN A CA 1
ATOM 1442 C C . GLN A 1 182 ? 40.719 70.975 -2.837 1.00 28.30 182 GLN A C 1
ATOM 1444 O O . GLN A 1 182 ? 39.702 70.785 -3.496 1.00 28.30 182 GLN A O 1
ATOM 1449 N N . THR A 1 183 ? 41.647 71.895 -3.186 1.00 24.88 183 THR A N 1
ATOM 1450 C CA . THR A 1 183 ? 41.453 73.052 -4.104 1.00 24.88 183 THR A CA 1
ATOM 1451 C C . THR A 1 183 ? 42.785 73.585 -4.680 1.00 24.88 183 THR A C 1
ATOM 1453 O O . THR A 1 183 ? 43.751 73.634 -3.922 1.00 24.88 183 THR A O 1
ATOM 1456 N N . LEU A 1 184 ? 42.836 74.098 -5.933 1.00 25.19 184 LEU A N 1
ATOM 1457 C CA . LEU A 1 184 ? 43.887 75.036 -6.425 1.00 25.19 184 LEU A CA 1
ATOM 1458 C C . LEU A 1 184 ? 43.527 75.776 -7.759 1.00 25.19 184 LEU A C 1
ATOM 1460 O O . LEU A 1 184 ? 43.343 75.131 -8.781 1.00 25.19 184 LEU A O 1
ATOM 1464 N N . THR A 1 185 ? 43.442 77.123 -7.703 1.00 25.92 185 THR A N 1
ATOM 1465 C CA . THR A 1 185 ? 43.769 78.223 -8.681 1.00 25.92 185 THR A CA 1
ATOM 1466 C C . THR A 1 185 ? 43.726 77.988 -10.226 1.00 25.92 185 THR A C 1
ATOM 1468 O O . THR A 1 185 ? 44.379 77.053 -10.665 1.00 25.92 185 THR A O 1
ATOM 1471 N N . ILE A 1 186 ? 43.209 78.803 -11.191 1.00 27.62 186 ILE A N 1
ATOM 1472 C CA . ILE A 1 186 ? 42.447 80.093 -11.417 1.00 27.62 186 ILE A CA 1
ATOM 1473 C C . ILE A 1 186 ? 43.041 80.851 -12.669 1.00 27.62 186 ILE A C 1
ATOM 1475 O O . ILE A 1 186 ? 44.191 80.571 -12.994 1.00 27.62 186 ILE A O 1
ATOM 1479 N N . ILE A 1 187 ? 42.303 81.820 -13.298 1.00 25.58 187 ILE A N 1
ATOM 1480 C CA . ILE A 1 187 ? 42.587 82.724 -14.491 1.00 25.58 187 ILE A CA 1
ATOM 1481 C C . ILE A 1 187 ? 41.896 82.231 -15.806 1.00 25.58 187 ILE A C 1
ATOM 1483 O O . ILE A 1 187 ? 41.927 81.028 -16.028 1.00 25.58 187 ILE A O 1
ATOM 1487 N N . SER A 1 188 ? 41.250 82.980 -16.744 1.00 24.86 188 SER A N 1
ATOM 1488 C CA . SER A 1 188 ? 40.788 84.397 -16.997 1.00 24.86 188 SER A CA 1
ATOM 1489 C C . SER A 1 188 ? 39.461 84.353 -17.845 1.00 24.86 188 SER A C 1
ATOM 1491 O O . SER A 1 188 ? 39.108 83.249 -18.244 1.00 24.86 188 SER A O 1
ATOM 1493 N N . SER A 1 189 ? 38.606 85.339 -18.226 1.00 27.84 189 SER A N 1
ATOM 1494 C CA . SER A 1 189 ? 38.455 86.832 -18.309 1.00 27.84 189 SER A CA 1
ATOM 1495 C C . SER A 1 189 ? 39.126 87.635 -19.472 1.00 27.84 189 SER A C 1
ATOM 1497 O O . SER A 1 189 ? 40.303 87.406 -19.726 1.00 27.84 189 SER A O 1
ATOM 1499 N N . CYS A 1 190 ? 38.514 88.632 -20.174 1.00 25.09 190 CYS A N 1
ATOM 1500 C CA . CYS A 1 190 ? 37.094 89.086 -20.331 1.00 25.09 190 CYS A CA 1
ATOM 1501 C C . CYS A 1 190 ? 36.857 90.209 -21.421 1.00 25.09 190 CYS A C 1
ATOM 1503 O O . CYS A 1 190 ? 37.736 91.039 -21.603 1.00 25.09 190 CYS A O 1
ATOM 1505 N N . VAL A 1 191 ? 35.619 90.320 -21.977 1.00 28.73 191 VAL A N 1
ATOM 1506 C CA . VAL A 1 191 ? 34.829 91.562 -22.350 1.00 28.73 191 VAL A CA 1
ATOM 1507 C C . VAL A 1 191 ? 35.143 92.462 -23.614 1.00 28.73 191 VAL A C 1
ATOM 1509 O O . VAL A 1 191 ? 36.201 93.071 -23.690 1.00 28.73 191 VAL A O 1
ATOM 1512 N N . ASN A 1 192 ? 34.112 92.693 -24.482 1.00 29.27 192 ASN A N 1
ATOM 1513 C CA . ASN A 1 192 ? 33.799 93.859 -25.402 1.00 29.27 192 ASN A CA 1
ATOM 1514 C C . ASN A 1 192 ? 34.636 94.156 -26.710 1.00 29.27 192 ASN A C 1
ATOM 1516 O O . ASN A 1 192 ? 35.722 93.611 -26.840 1.00 29.27 192 ASN A O 1
ATOM 1520 N N . GLN A 1 193 ? 34.246 94.963 -27.752 1.00 31.75 193 GLN A N 1
ATOM 1521 C CA . GLN A 1 193 ? 33.021 95.752 -28.143 1.00 31.75 193 GLN A CA 1
ATOM 1522 C C . GLN A 1 193 ? 32.926 96.207 -29.660 1.00 31.75 193 GLN A C 1
ATOM 1524 O O . GLN A 1 193 ? 33.949 96.426 -30.294 1.00 31.75 193 GLN A O 1
ATOM 1529 N N . THR A 1 194 ? 31.697 96.491 -30.168 1.00 30.69 194 THR A N 1
ATOM 1530 C CA . THR A 1 194 ? 31.219 97.464 -31.236 1.00 30.69 194 THR A CA 1
ATOM 1531 C C . THR A 1 194 ? 31.842 97.653 -32.650 1.00 30.69 194 THR A C 1
ATOM 1533 O O . THR A 1 194 ? 33.004 98.024 -32.761 1.00 30.69 194 THR A O 1
ATOM 1536 N N . THR A 1 195 ? 30.994 97.727 -33.709 1.00 30.23 195 THR A N 1
ATOM 1537 C CA . THR A 1 195 ? 30.684 98.947 -34.548 1.00 30.23 195 THR A CA 1
ATOM 1538 C C . THR A 1 195 ? 29.700 98.680 -35.724 1.00 30.23 195 THR A C 1
ATOM 1540 O O . THR A 1 195 ? 29.537 97.536 -36.134 1.00 30.23 195 THR A O 1
ATOM 1543 N N . ALA A 1 196 ? 29.040 99.727 -36.265 1.00 31.45 196 ALA A N 1
ATOM 1544 C CA . ALA A 1 196 ? 28.234 99.728 -37.512 1.00 31.45 196 ALA A CA 1
ATOM 1545 C C . ALA A 1 196 ? 28.075 101.169 -38.078 1.00 31.45 196 ALA A C 1
ATOM 1547 O O . ALA A 1 196 ? 28.143 102.117 -37.294 1.00 31.45 196 ALA A O 1
ATOM 1548 N N . LEU A 1 197 ? 27.869 101.362 -39.397 1.00 29.53 197 LEU A N 1
ATOM 1549 C CA . LEU A 1 197 ? 27.708 102.695 -40.033 1.00 29.53 197 LEU A CA 1
ATOM 1550 C C . LEU A 1 197 ? 26.982 102.658 -41.407 1.00 29.53 197 LEU A C 1
ATOM 1552 O O . LEU A 1 197 ? 26.626 101.590 -41.895 1.00 29.53 197 LEU A O 1
ATOM 1556 N N . VAL A 1 198 ? 26.714 103.837 -41.991 1.00 32.25 198 VAL A N 1
ATOM 1557 C CA . VAL A 1 198 ? 25.684 104.109 -43.027 1.00 32.25 198 VAL A CA 1
ATOM 1558 C C . VAL A 1 198 ? 26.287 104.485 -44.397 1.00 32.25 198 VAL A C 1
ATOM 1560 O O . VAL A 1 198 ? 27.403 104.994 -44.475 1.00 32.25 198 VAL A O 1
ATOM 1563 N N . CYS A 1 199 ? 25.541 104.274 -45.489 1.00 30.17 199 CYS A N 1
ATOM 1564 C CA . CYS A 1 199 ? 25.920 104.683 -46.848 1.00 30.17 199 CYS A CA 1
ATOM 1565 C C . CYS A 1 199 ? 25.919 106.211 -47.074 1.00 30.17 199 CYS A C 1
ATOM 1567 O O . CYS A 1 199 ? 24.966 106.891 -46.703 1.00 30.17 199 CYS A O 1
ATOM 1569 N N . GLY A 1 200 ? 26.886 106.709 -47.861 1.00 33.59 200 GLY A N 1
ATOM 1570 C CA . GLY A 1 200 ? 26.610 107.793 -48.821 1.00 33.59 200 GLY A CA 1
ATOM 1571 C C . GLY A 1 200 ? 27.296 109.157 -48.644 1.00 33.59 200 GLY A C 1
ATOM 1572 O O . GLY A 1 200 ? 26.613 110.160 -48.482 1.00 33.59 200 GLY A O 1
ATOM 1573 N N . SER A 1 201 ? 28.623 109.238 -48.800 1.00 34.19 201 SER A N 1
ATOM 1574 C CA . SER A 1 201 ? 29.297 110.335 -49.542 1.00 34.19 201 SER A CA 1
ATOM 1575 C C . SER A 1 201 ? 30.802 110.049 -49.704 1.00 34.19 201 SER A C 1
ATOM 1577 O O .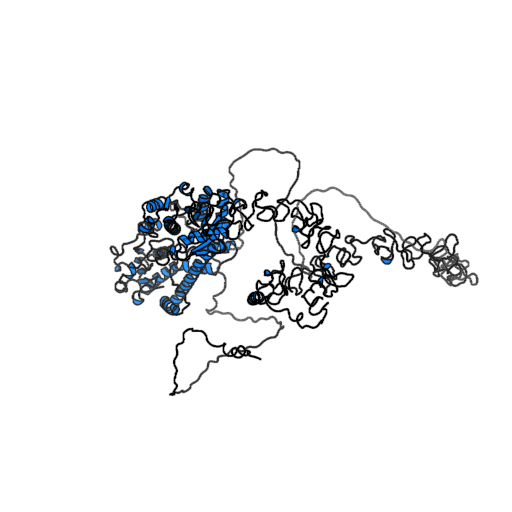 SER A 1 201 ? 31.445 109.616 -48.756 1.00 34.19 201 SER A O 1
ATOM 1579 N N . GLY A 1 202 ? 31.378 110.264 -50.899 1.00 34.31 202 GLY A N 1
ATOM 1580 C CA . GLY A 1 202 ? 32.843 110.208 -51.104 1.00 34.31 202 GLY A CA 1
ATOM 1581 C C . GLY A 1 202 ? 33.336 109.643 -52.445 1.00 34.31 202 GLY A C 1
ATOM 1582 O O . GLY A 1 202 ? 34.349 110.098 -52.966 1.00 34.31 202 GLY A O 1
ATOM 1583 N N . SER A 1 203 ? 32.625 108.689 -53.046 1.00 36.41 203 SER A N 1
ATOM 1584 C CA . SER A 1 203 ? 32.834 108.236 -54.433 1.00 36.41 203 SER A CA 1
ATOM 1585 C C . SER A 1 203 ? 31.527 107.645 -54.937 1.00 36.41 203 SER A C 1
ATOM 1587 O O . SER A 1 203 ? 31.034 106.670 -54.378 1.00 36.41 203 SER A O 1
ATOM 1589 N N . ALA A 1 204 ? 30.913 108.298 -55.921 1.00 43.53 204 ALA A N 1
ATOM 1590 C CA . ALA A 1 204 ? 29.533 108.042 -56.307 1.00 43.53 204 ALA A CA 1
ATOM 1591 C C . ALA A 1 204 ? 29.441 107.364 -57.676 1.00 43.53 204 ALA A C 1
ATOM 1593 O O . ALA A 1 204 ? 30.020 107.853 -58.639 1.00 43.53 204 ALA A O 1
ATOM 1594 N N . ILE A 1 205 ? 28.652 106.293 -57.742 1.00 45.97 205 ILE A N 1
ATOM 1595 C CA . ILE A 1 205 ? 27.418 106.205 -58.540 1.00 45.97 205 ILE A CA 1
ATOM 1596 C C . ILE A 1 205 ? 26.606 105.048 -57.947 1.00 45.97 205 ILE A C 1
ATOM 1598 O O . ILE A 1 205 ? 27.045 103.900 -57.943 1.00 45.97 205 ILE A O 1
ATOM 1602 N N . SER A 1 206 ? 25.415 105.345 -57.428 1.00 55.50 206 SER A N 1
ATOM 1603 C CA . SER A 1 206 ? 24.367 104.335 -57.298 1.00 55.50 206 SER A CA 1
ATOM 1604 C C . SER A 1 206 ? 23.737 104.174 -58.677 1.00 55.50 206 SER A C 1
ATOM 1606 O O . SER A 1 206 ? 23.165 105.140 -59.190 1.00 55.50 206 SER A O 1
ATOM 1608 N N . LYS A 1 207 ? 23.868 102.988 -59.281 1.00 65.50 207 LYS A N 1
ATOM 1609 C CA . LYS A 1 207 ? 23.217 102.658 -60.556 1.00 65.50 207 LYS A CA 1
ATOM 1610 C C . LYS A 1 207 ? 21.727 102.997 -60.498 1.00 65.50 207 LYS A C 1
ATOM 1612 O O . LYS A 1 207 ? 21.081 102.811 -59.468 1.00 65.50 207 LYS A O 1
ATOM 1617 N N . CYS A 1 208 ? 21.198 103.512 -61.598 1.00 58.66 208 CYS A N 1
ATOM 1618 C CA . CYS A 1 208 ? 19.834 104.008 -61.672 1.00 58.66 208 CYS A CA 1
ATOM 1619 C C . CYS A 1 208 ? 18.833 102.888 -61.989 1.00 58.66 208 CYS A C 1
ATOM 1621 O O . CYS A 1 208 ? 19.096 102.001 -62.802 1.00 58.66 208 CYS A O 1
ATOM 1623 N N . GLU A 1 209 ? 17.672 102.942 -61.338 1.00 67.88 209 GLU A N 1
ATOM 1624 C CA . GLU A 1 209 ? 16.551 102.029 -61.580 1.00 67.88 209 GLU A CA 1
ATOM 1625 C C . GLU A 1 209 ? 15.993 102.171 -63.006 1.00 67.88 209 GLU A C 1
ATOM 1627 O O . GLU A 1 209 ? 16.131 103.210 -63.656 1.00 67.88 209 GLU A O 1
ATOM 1632 N N . ASN A 1 210 ? 15.314 101.128 -63.486 1.00 63.25 210 ASN A N 1
ATOM 1633 C CA . ASN A 1 210 ? 14.681 101.124 -64.805 1.00 63.25 210 ASN A CA 1
ATOM 1634 C C . ASN A 1 210 ? 13.724 102.320 -64.975 1.00 63.25 210 ASN A C 1
ATOM 1636 O O . ASN A 1 210 ? 13.099 102.771 -64.014 1.00 63.25 210 ASN A O 1
ATOM 1640 N N . THR A 1 211 ? 13.595 102.831 -66.203 1.00 69.56 211 THR A N 1
ATOM 1641 C CA . THR A 1 211 ? 12.905 104.096 -66.566 1.00 69.56 211 THR A CA 1
ATOM 1642 C C . THR A 1 211 ? 13.571 105.405 -66.110 1.00 69.56 211 THR A C 1
ATOM 1644 O O . THR A 1 211 ? 13.100 106.480 -66.484 1.00 69.56 211 THR A O 1
ATOM 1647 N N . LYS A 1 212 ? 14.683 105.374 -65.362 1.00 72.94 212 LYS A N 1
ATOM 1648 C CA . LYS A 1 212 ? 15.515 106.573 -65.147 1.00 72.94 212 LYS A CA 1
ATOM 1649 C C . LYS A 1 212 ? 16.403 106.863 -66.368 1.00 72.94 212 LYS A C 1
ATOM 1651 O O . LYS A 1 212 ? 16.727 105.931 -67.112 1.00 72.94 212 LYS A O 1
ATOM 1656 N N . PRO A 1 213 ? 16.793 108.135 -66.585 1.00 68.75 213 PRO A N 1
ATOM 1657 C CA . PRO A 1 213 ? 17.659 108.500 -67.695 1.00 68.75 213 PRO A CA 1
ATOM 1658 C C . PRO A 1 213 ? 19.106 108.035 -67.481 1.00 68.75 213 PRO A C 1
ATOM 1660 O O . PRO A 1 213 ? 19.620 108.084 -66.365 1.00 68.75 213 PRO A O 1
ATOM 1663 N N . CYS A 1 214 ? 19.762 107.628 -68.564 1.00 69.75 214 CYS A N 1
ATOM 1664 C CA . CYS A 1 214 ? 21.121 107.088 -68.597 1.00 69.75 214 CYS A CA 1
ATOM 1665 C C . CYS A 1 214 ? 21.885 107.604 -69.824 1.00 69.75 214 CYS A C 1
ATOM 1667 O O . CYS A 1 214 ? 21.289 107.990 -70.826 1.00 69.75 214 CYS A O 1
ATOM 1669 N N . SER A 1 215 ? 23.216 107.617 -69.759 1.00 70.75 215 SER A N 1
ATOM 1670 C CA . SER A 1 215 ? 24.082 107.940 -70.904 1.00 70.75 215 SER A CA 1
ATOM 1671 C C . SER A 1 215 ? 24.840 106.721 -71.437 1.00 70.75 215 SER A C 1
ATOM 1673 O O . SER A 1 215 ? 25.355 106.767 -72.554 1.00 70.75 215 SER A O 1
ATOM 1675 N N . LYS A 1 216 ? 24.964 105.665 -70.624 1.00 73.25 216 LYS A N 1
ATOM 1676 C CA . LYS A 1 216 ? 25.722 104.436 -70.885 1.00 73.25 216 LYS A CA 1
ATOM 1677 C C . LYS A 1 216 ? 25.078 103.267 -70.144 1.00 73.25 216 LYS A C 1
ATOM 1679 O O . LYS A 1 216 ? 24.474 103.465 -69.092 1.00 73.25 216 LYS A O 1
ATOM 1684 N N . ASP A 1 217 ? 25.300 102.050 -70.628 1.00 69.06 217 ASP A N 1
ATOM 1685 C CA . ASP A 1 217 ? 24.808 100.808 -70.011 1.00 69.06 217 ASP A CA 1
ATOM 1686 C C . ASP A 1 217 ? 25.172 100.692 -68.522 1.00 69.06 217 ASP A C 1
ATOM 1688 O O . ASP A 1 217 ? 24.320 100.407 -67.683 1.00 69.06 217 ASP A O 1
ATOM 1692 N N . SER A 1 218 ? 26.415 101.048 -68.179 1.00 71.81 218 SER A N 1
ATOM 1693 C CA . SER A 1 218 ? 26.956 101.044 -66.812 1.00 71.81 218 SER A CA 1
ATOM 1694 C C . SER A 1 218 ? 26.219 101.941 -65.813 1.00 71.81 218 SER A C 1
ATOM 1696 O O . SER A 1 218 ? 26.414 101.792 -64.605 1.00 71.81 218 SER A O 1
ATOM 1698 N N . ASP A 1 219 ? 25.424 102.898 -66.294 1.00 70.62 219 ASP A N 1
ATOM 1699 C CA . ASP A 1 219 ? 24.671 103.826 -65.449 1.00 70.62 219 ASP A CA 1
ATOM 1700 C C . ASP A 1 219 ? 23.404 103.152 -64.873 1.00 70.62 219 ASP A C 1
ATOM 1702 O O . ASP A 1 219 ? 22.824 103.644 -63.902 1.00 70.62 219 ASP A O 1
ATOM 1706 N N . CYS A 1 220 ? 22.983 102.020 -65.451 1.00 67.56 220 CYS A N 1
ATOM 1707 C CA . CYS A 1 220 ? 21.732 101.318 -65.171 1.00 67.56 220 CYS A CA 1
ATOM 1708 C C . CYS A 1 220 ? 21.902 100.122 -64.225 1.00 67.56 220 CYS A C 1
ATOM 1710 O O . CYS A 1 220 ? 22.895 99.398 -64.284 1.00 67.56 220 CYS A O 1
ATOM 1712 N N . ILE A 1 221 ? 20.888 99.846 -63.395 1.00 73.00 221 ILE A N 1
ATOM 1713 C CA . ILE A 1 221 ? 20.806 98.601 -62.604 1.00 73.00 221 ILE A CA 1
ATOM 1714 C C . ILE A 1 221 ? 20.651 97.372 -63.514 1.00 73.00 221 ILE A C 1
ATOM 1716 O O . ILE A 1 221 ? 21.125 96.297 -63.163 1.00 73.00 221 ILE A O 1
ATOM 1720 N N . SER A 1 222 ? 20.037 97.535 -64.688 1.00 66.12 222 SER A N 1
ATOM 1721 C CA . SER A 1 222 ? 19.914 96.493 -65.712 1.00 66.12 222 SER A CA 1
ATOM 1722 C C . SER A 1 222 ? 21.179 96.249 -66.545 1.00 66.12 222 SER A C 1
ATOM 1724 O O . SER A 1 222 ? 21.159 95.352 -67.381 1.00 66.12 222 SER A O 1
ATOM 1726 N N . ASP A 1 223 ? 22.232 97.064 -66.382 1.00 69.69 223 ASP A N 1
ATOM 1727 C CA . ASP A 1 223 ? 23.399 97.114 -67.281 1.00 69.69 223 ASP A CA 1
ATOM 1728 C C . ASP A 1 223 ? 23.032 97.234 -68.782 1.00 69.69 223 ASP A C 1
ATOM 1730 O O . ASP A 1 223 ? 23.766 96.773 -69.653 1.00 69.69 223 ASP A O 1
ATOM 1734 N N . PHE A 1 224 ? 21.899 97.880 -69.096 1.00 69.69 224 PHE A N 1
ATOM 1735 C CA . PHE A 1 224 ? 21.475 98.183 -70.467 1.00 69.69 224 PHE A CA 1
ATOM 1736 C C . PHE A 1 224 ? 20.735 99.528 -70.552 1.00 69.69 224 PHE A C 1
ATOM 1738 O O . PHE A 1 224 ? 19.673 99.728 -69.949 1.00 69.69 224 PHE A O 1
ATOM 1745 N N . CYS A 1 225 ? 21.300 100.453 -71.328 1.00 68.75 225 CYS A N 1
ATOM 1746 C CA . CYS A 1 225 ? 20.816 101.808 -71.556 1.00 68.75 225 CYS A CA 1
ATOM 1747 C C . CYS A 1 225 ? 20.417 101.973 -73.024 1.00 68.75 225 CYS A C 1
ATOM 1749 O O . CYS A 1 225 ? 21.259 101.979 -73.926 1.00 68.75 225 CYS A O 1
ATOM 1751 N N . ARG A 1 226 ? 19.122 102.152 -73.300 1.00 73.12 226 ARG A N 1
ATOM 1752 C CA . ARG A 1 226 ? 18.650 102.222 -74.684 1.00 73.12 226 ARG A CA 1
ATOM 1753 C C . ARG A 1 226 ? 19.005 103.577 -75.303 1.00 73.12 226 ARG A C 1
ATOM 1755 O O . ARG A 1 226 ? 18.337 104.580 -75.075 1.00 73.12 226 ARG A O 1
ATOM 1762 N N . ILE A 1 227 ? 20.059 103.599 -76.123 1.00 64.44 227 ILE A N 1
ATOM 1763 C CA . ILE A 1 227 ? 20.657 104.817 -76.717 1.00 64.44 227 ILE A CA 1
ATOM 1764 C C . ILE A 1 227 ? 19.636 105.689 -77.480 1.00 64.44 227 ILE A C 1
ATOM 1766 O O . ILE A 1 227 ? 19.795 106.906 -77.536 1.00 64.44 227 ILE A O 1
ATOM 1770 N N . ALA A 1 228 ? 18.578 105.089 -78.039 1.00 67.12 228 ALA A N 1
ATOM 1771 C CA . ALA A 1 228 ? 17.547 105.788 -78.813 1.00 67.12 228 ALA A CA 1
ATOM 1772 C C . ALA A 1 228 ? 16.714 106.803 -78.001 1.00 67.12 228 ALA A C 1
ATOM 1774 O O . ALA A 1 228 ? 16.244 107.790 -78.565 1.00 67.12 228 ALA A O 1
ATOM 1775 N N . ASP A 1 229 ? 16.520 106.563 -76.703 1.00 68.62 229 ASP A N 1
ATOM 1776 C CA . ASP A 1 229 ? 15.695 107.382 -75.803 1.00 68.62 229 ASP A CA 1
ATOM 1777 C C . ASP A 1 229 ? 16.335 107.623 -74.423 1.00 68.62 229 ASP A C 1
ATOM 1779 O O . ASP A 1 229 ? 15.714 108.232 -73.556 1.00 68.62 229 ASP A O 1
ATOM 1783 N N . GLN A 1 230 ? 17.591 107.199 -74.236 1.00 73.88 230 GLN A N 1
ATOM 1784 C CA . GLN A 1 230 ? 18.418 107.459 -73.053 1.00 73.88 230 GLN A CA 1
ATOM 1785 C C . GLN A 1 230 ? 17.775 107.000 -71.733 1.00 73.88 230 GLN A C 1
ATOM 1787 O O . GLN A 1 230 ? 17.876 107.703 -70.731 1.00 73.88 230 GLN A O 1
ATOM 1792 N N . THR A 1 231 ? 17.126 105.826 -71.700 1.00 72.81 231 THR A N 1
ATOM 1793 C CA . THR A 1 231 ? 16.588 105.236 -70.453 1.00 72.81 231 THR A CA 1
ATOM 1794 C C . THR A 1 231 ? 16.994 103.778 -70.228 1.00 72.81 231 THR A C 1
ATOM 1796 O O . THR A 1 231 ? 17.232 103.017 -71.169 1.00 72.81 231 THR A O 1
ATOM 1799 N N . CYS A 1 232 ? 17.071 103.391 -68.951 1.00 75.25 232 CYS A N 1
ATOM 1800 C CA . CYS A 1 232 ? 17.407 102.033 -68.520 1.00 75.25 232 CYS A CA 1
ATOM 1801 C C . CYS A 1 232 ? 16.250 101.051 -68.762 1.00 75.25 232 CYS A C 1
ATOM 1803 O O . CYS A 1 232 ? 15.133 101.281 -68.277 1.00 75.25 232 CYS A O 1
ATOM 1805 N N . GLN A 1 233 ? 16.526 99.948 -69.466 1.00 69.31 233 GLN A N 1
ATOM 1806 C CA . GLN A 1 233 ? 15.573 98.867 -69.770 1.00 69.31 233 GLN A CA 1
ATOM 1807 C C . GLN A 1 233 ? 16.215 97.489 -69.543 1.00 69.31 233 GLN A C 1
ATOM 1809 O O . GLN A 1 233 ? 17.429 97.392 -69.390 1.00 69.31 233 GLN A O 1
ATOM 1814 N N . THR A 1 234 ? 15.412 96.424 -69.501 1.00 63.38 234 THR A N 1
ATOM 1815 C CA . THR A 1 234 ? 15.868 95.032 -69.322 1.00 63.38 234 THR A CA 1
ATOM 1816 C C . THR A 1 234 ? 15.759 94.237 -70.630 1.00 63.38 234 THR A C 1
ATOM 1818 O O . THR A 1 234 ? 14.677 94.266 -71.220 1.00 63.38 234 THR A O 1
ATOM 1821 N N . PRO A 1 235 ? 16.817 93.527 -71.071 1.00 61.72 235 PRO A N 1
ATOM 1822 C CA . PRO A 1 235 ? 16.812 92.699 -72.287 1.00 61.72 235 PRO A CA 1
ATOM 1823 C C . PRO A 1 235 ? 15.985 91.404 -72.139 1.00 61.72 235 PRO A C 1
ATOM 1825 O O . PRO A 1 235 ? 15.646 91.004 -71.022 1.00 61.72 235 PRO A O 1
ATOM 1828 N N . THR A 1 236 ? 15.645 90.749 -73.259 1.00 66.75 236 THR A N 1
ATOM 1829 C CA . THR A 1 236 ? 14.699 89.612 -73.301 1.00 66.75 236 THR A CA 1
ATOM 1830 C C . THR A 1 236 ? 14.990 88.619 -74.432 1.00 66.75 236 THR A C 1
ATOM 1832 O O . THR A 1 236 ? 15.158 89.050 -75.564 1.00 66.75 236 THR A O 1
ATOM 1835 N N . CYS A 1 237 ? 14.886 87.313 -74.153 1.00 67.81 237 CYS A N 1
ATOM 1836 C CA . CYS A 1 237 ? 15.066 86.156 -75.062 1.00 67.81 237 CYS A CA 1
ATOM 1837 C C . CYS A 1 237 ? 14.096 86.023 -76.262 1.00 67.81 237 CYS A C 1
ATOM 1839 O O . CYS A 1 237 ? 13.691 84.919 -76.623 1.00 67.81 237 CYS A O 1
ATOM 1841 N N . THR A 1 238 ? 13.605 87.129 -76.804 1.00 74.06 238 THR A N 1
ATOM 1842 C CA . THR A 1 238 ? 12.723 87.166 -77.980 1.00 74.06 238 THR A CA 1
ATOM 1843 C C . THR A 1 238 ? 12.938 88.472 -78.754 1.00 74.06 238 THR A C 1
ATOM 1845 O O . THR A 1 238 ? 11.975 89.053 -79.264 1.00 74.06 238 THR A O 1
ATOM 1848 N N . ASP A 1 239 ? 14.161 89.010 -78.744 1.00 70.50 239 ASP A N 1
ATOM 1849 C CA . ASP A 1 239 ? 14.505 90.294 -79.370 1.00 70.50 239 ASP A CA 1
ATOM 1850 C C . ASP A 1 239 ? 15.265 90.151 -80.703 1.00 70.50 239 ASP A C 1
ATOM 1852 O O . ASP A 1 239 ? 15.381 91.135 -81.440 1.00 70.50 239 ASP A O 1
ATOM 1856 N N . ASN A 1 240 ? 15.612 88.913 -81.092 1.00 72.00 240 ASN A N 1
ATOM 1857 C CA . ASN A 1 240 ? 16.248 88.531 -82.358 1.00 72.00 240 ASN A CA 1
ATOM 1858 C C . ASN A 1 240 ? 17.734 88.938 -82.489 1.00 72.00 240 ASN A C 1
ATOM 1860 O O . ASN A 1 240 ? 18.278 88.950 -83.599 1.00 72.00 240 ASN A O 1
ATOM 1864 N N . TYR A 1 241 ? 18.416 89.235 -81.375 1.00 72.94 241 TYR A N 1
ATOM 1865 C CA . TYR A 1 241 ? 19.859 89.500 -81.327 1.00 72.94 241 TYR A CA 1
ATOM 1866 C C . TYR A 1 241 ? 20.549 88.634 -80.273 1.00 72.94 241 TYR A C 1
ATOM 1868 O O . TYR A 1 241 ? 20.193 88.715 -79.105 1.00 72.94 241 TYR A O 1
ATOM 1876 N N . VAL A 1 242 ? 21.621 87.922 -80.654 1.00 71.25 242 VAL A N 1
ATOM 1877 C CA . VAL A 1 242 ? 22.483 87.197 -79.696 1.00 71.25 242 VAL A CA 1
ATOM 1878 C C . VAL A 1 242 ? 23.041 88.181 -78.665 1.00 71.25 242 VAL A C 1
ATOM 1880 O O . VAL A 1 242 ? 23.968 88.942 -78.963 1.00 71.25 242 VAL A O 1
ATOM 1883 N N . ASN A 1 243 ? 22.469 88.180 -77.461 1.00 70.62 243 ASN A N 1
ATOM 1884 C CA . ASN A 1 243 ? 22.848 89.085 -76.380 1.00 70.62 243 ASN A CA 1
ATOM 1885 C C . ASN A 1 243 ? 22.951 88.367 -75.022 1.00 70.62 243 ASN A C 1
ATOM 1887 O O . ASN A 1 243 ? 22.659 87.180 -74.896 1.00 70.62 243 ASN A O 1
ATOM 1891 N N . GLN A 1 244 ? 23.459 89.076 -74.008 1.00 70.94 244 GLN A N 1
ATOM 1892 C CA . GLN A 1 244 ? 23.779 88.525 -72.682 1.00 70.94 244 GLN A CA 1
ATOM 1893 C C . GLN A 1 244 ? 24.695 87.285 -72.738 1.00 70.94 244 GLN A C 1
ATOM 1895 O O . GLN A 1 244 ? 25.901 87.445 -72.934 1.00 70.94 244 GLN A O 1
ATOM 1900 N N . ASP A 1 245 ? 24.157 86.078 -72.525 1.00 77.62 245 ASP A N 1
ATOM 1901 C CA . ASP A 1 245 ? 24.904 84.813 -72.524 1.00 77.62 245 ASP A CA 1
ATOM 1902 C C . ASP A 1 245 ? 24.364 83.742 -73.491 1.00 77.62 245 ASP A C 1
ATOM 1904 O O . ASP A 1 245 ? 24.767 82.580 -73.394 1.00 77.62 245 ASP A O 1
ATOM 1908 N N . GLU A 1 246 ? 23.519 84.149 -74.448 1.00 85.12 246 GLU A N 1
ATOM 1909 C CA . GLU A 1 246 ? 22.990 83.307 -75.531 1.00 85.12 246 GLU A CA 1
ATOM 1910 C C . GLU A 1 246 ? 24.094 82.646 -76.379 1.00 85.12 246 GLU A C 1
ATOM 1912 O O . GLU A 1 246 ? 25.185 83.197 -76.570 1.00 85.12 246 GLU A O 1
ATOM 1917 N N . THR A 1 247 ? 23.810 81.452 -76.914 1.00 81.56 247 THR A N 1
ATOM 1918 C CA . THR A 1 247 ? 24.755 80.698 -77.764 1.00 81.56 247 THR A CA 1
ATOM 1919 C C . THR A 1 247 ? 24.351 80.637 -79.233 1.00 81.56 247 THR A C 1
ATOM 1921 O O . THR A 1 247 ? 25.218 80.435 -80.081 1.00 81.56 247 THR A O 1
ATOM 1924 N N . ASP A 1 248 ? 23.076 80.862 -79.540 1.00 81.12 248 ASP A N 1
ATOM 1925 C CA . ASP A 1 248 ? 22.537 81.143 -80.873 1.00 81.12 248 ASP A CA 1
ATOM 1926 C C . ASP A 1 248 ? 21.359 82.135 -80.709 1.00 81.12 248 ASP A C 1
ATOM 1928 O O . ASP A 1 248 ? 21.006 82.478 -79.585 1.00 81.12 248 ASP A O 1
ATOM 1932 N N . ILE A 1 249 ? 20.768 82.646 -81.792 1.00 80.69 249 ILE A N 1
ATOM 1933 C CA . ILE A 1 249 ? 19.778 83.745 -81.710 1.00 80.69 249 ILE A CA 1
ATOM 1934 C C . ILE A 1 249 ? 18.554 83.333 -80.871 1.00 80.69 249 ILE A C 1
ATOM 1936 O O . ILE A 1 249 ? 17.905 82.338 -81.215 1.00 80.69 249 ILE A O 1
ATOM 1940 N N . ASP A 1 250 ? 18.245 84.119 -79.829 1.00 75.25 250 ASP A N 1
ATOM 1941 C CA . ASP A 1 250 ? 17.154 83.920 -78.860 1.00 75.25 250 ASP A CA 1
ATOM 1942 C C . ASP A 1 250 ? 17.230 82.569 -78.093 1.00 75.25 250 ASP A C 1
ATOM 1944 O O . ASP A 1 250 ? 16.209 82.071 -77.602 1.00 75.25 250 ASP A O 1
ATOM 1948 N N . CYS A 1 251 ? 18.403 81.911 -78.005 1.00 80.00 251 CYS A N 1
ATOM 1949 C CA . CYS A 1 251 ? 18.526 80.626 -77.299 1.00 80.00 251 CYS A CA 1
ATOM 1950 C C . CYS A 1 251 ? 19.918 80.278 -76.725 1.00 80.00 251 CYS A C 1
ATOM 1952 O O . CYS A 1 251 ? 20.973 80.737 -77.171 1.00 80.00 251 CYS A O 1
ATOM 1954 N N . GLY A 1 252 ? 19.910 79.362 -75.749 1.00 79.19 252 GLY A N 1
ATOM 1955 C CA . GLY A 1 252 ? 21.101 78.860 -75.057 1.00 79.19 252 GLY A CA 1
ATOM 1956 C C . GLY A 1 252 ? 21.634 79.827 -73.997 1.00 79.19 252 GLY A C 1
ATOM 1957 O O . GLY A 1 252 ? 21.106 80.917 -73.812 1.00 79.19 252 GLY A O 1
ATOM 1958 N N . GLY A 1 253 ? 22.672 79.432 -73.262 1.00 76.00 253 GLY A N 1
ATOM 1959 C CA . GLY A 1 253 ? 23.190 80.213 -72.136 1.00 76.00 253 GLY A CA 1
ATOM 1960 C C . GLY A 1 253 ? 22.627 79.764 -70.788 1.00 76.00 253 GLY A C 1
ATOM 1961 O O . GLY A 1 253 ? 22.286 78.595 -70.578 1.00 76.00 253 GLY A O 1
ATOM 1962 N N . ARG A 1 254 ? 22.631 80.651 -69.793 1.00 74.00 254 ARG A N 1
ATOM 1963 C CA . ARG A 1 254 ? 22.093 80.413 -68.439 1.00 74.00 254 ARG A CA 1
ATOM 1964 C C . ARG A 1 254 ? 21.018 81.427 -68.071 1.00 74.00 254 ARG A C 1
ATOM 1966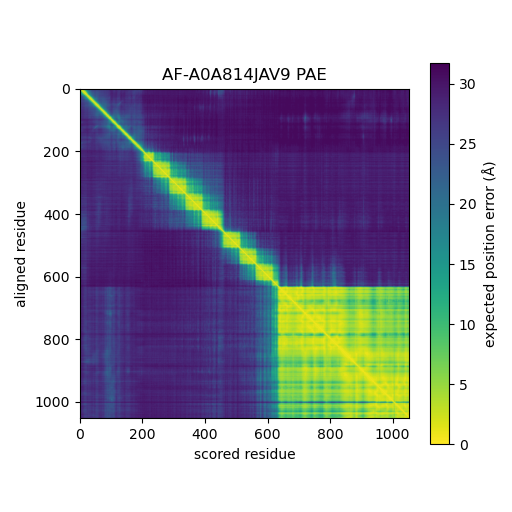 O O . ARG A 1 254 ? 20.126 81.077 -67.301 1.00 74.00 254 ARG A O 1
ATOM 1973 N N . ILE A 1 255 ? 21.116 82.657 -68.568 1.00 70.38 255 ILE A N 1
ATOM 1974 C CA . ILE A 1 255 ? 20.082 83.675 -68.369 1.00 70.38 255 ILE A CA 1
ATOM 1975 C C . ILE A 1 255 ? 18.909 83.370 -69.303 1.00 70.38 255 ILE A C 1
ATOM 1977 O O . ILE A 1 255 ? 17.753 83.469 -68.886 1.00 70.38 255 ILE A O 1
ATOM 1981 N N . CYS A 1 256 ? 19.195 82.913 -70.526 1.00 68.44 256 CYS A N 1
ATOM 1982 C CA . CYS A 1 256 ? 18.150 82.515 -71.451 1.00 68.44 256 CYS A CA 1
ATOM 1983 C C . CYS A 1 256 ? 17.649 81.085 -71.209 1.00 68.44 256 CYS A C 1
ATOM 1985 O O . CYS A 1 256 ? 18.367 80.101 -71.376 1.00 68.44 256 CYS A O 1
ATOM 1987 N N . GLY A 1 257 ? 16.379 80.970 -70.808 1.00 66.88 257 GLY A N 1
ATOM 1988 C CA . GLY A 1 257 ? 15.719 79.690 -70.523 1.00 66.88 257 GLY A CA 1
ATOM 1989 C C . GLY A 1 257 ? 15.236 78.922 -71.761 1.00 66.88 257 GLY A C 1
ATOM 1990 O O . GLY A 1 257 ? 14.716 77.815 -71.620 1.00 66.88 257 GLY A O 1
ATOM 1991 N N . ILE A 1 258 ? 15.375 79.493 -72.962 1.00 79.75 258 ILE A N 1
ATOM 1992 C CA . ILE A 1 258 ? 15.006 78.844 -74.223 1.00 79.75 258 ILE A CA 1
ATOM 1993 C C . ILE A 1 258 ? 16.197 78.018 -74.710 1.00 79.75 258 ILE A C 1
ATOM 1995 O O . ILE A 1 258 ? 17.268 78.547 -74.998 1.00 79.75 258 ILE A O 1
ATOM 1999 N N . LYS A 1 259 ? 16.008 76.703 -74.814 1.00 84.12 259 LYS A N 1
ATOM 2000 C CA . LYS A 1 259 ? 17.014 75.780 -75.350 1.00 84.12 259 LYS A CA 1
ATOM 2001 C C . LYS A 1 259 ? 17.046 75.818 -76.881 1.00 84.12 259 LYS A C 1
ATOM 2003 O O . LYS A 1 259 ? 16.003 75.882 -77.528 1.00 84.12 259 LYS A O 1
ATOM 2008 N N . CYS A 1 260 ? 18.239 75.718 -77.453 1.00 80.94 260 CYS A N 1
ATOM 2009 C CA . CYS A 1 260 ? 18.484 75.716 -78.888 1.00 80.94 260 CYS A CA 1
ATOM 2010 C C . CYS A 1 260 ? 18.146 74.371 -79.556 1.00 80.94 260 CYS A C 1
ATOM 2012 O O . CYS A 1 260 ? 18.525 73.307 -79.067 1.00 80.94 260 CYS A O 1
ATOM 2014 N N . SER A 1 261 ? 17.462 74.434 -80.702 1.00 82.12 261 SER A N 1
ATOM 2015 C CA . SER A 1 261 ? 17.041 73.277 -81.510 1.00 82.12 261 SER A CA 1
ATOM 2016 C C . SER A 1 261 ? 18.207 72.476 -82.121 1.00 82.12 261 SER A C 1
ATOM 2018 O O . SER A 1 261 ? 19.357 72.906 -82.122 1.00 82.12 261 SER A O 1
ATOM 2020 N N . LEU A 1 262 ? 17.913 71.314 -82.716 1.00 79.56 262 LEU A N 1
ATOM 2021 C CA . LEU A 1 262 ? 18.906 70.492 -83.424 1.00 79.56 262 LEU A CA 1
ATOM 2022 C C . LEU A 1 262 ? 19.708 71.303 -84.469 1.00 79.56 262 LEU A C 1
ATOM 2024 O O . LEU A 1 262 ? 19.135 72.094 -85.218 1.00 79.56 262 LEU A O 1
ATOM 2028 N N . ASN A 1 263 ? 21.023 71.071 -84.537 1.00 78.31 263 ASN A N 1
ATOM 2029 C CA . ASN A 1 263 ? 22.006 71.773 -85.377 1.00 78.31 263 ASN A CA 1
ATOM 2030 C C . ASN A 1 263 ? 22.205 73.282 -85.098 1.00 78.31 263 ASN A C 1
ATOM 2032 O O . ASN A 1 263 ? 22.960 73.925 -85.827 1.00 78.31 263 ASN A O 1
ATOM 2036 N N . LYS A 1 264 ? 21.590 73.858 -84.056 1.00 84.69 264 LYS A N 1
ATOM 2037 C CA . LYS A 1 264 ? 21.913 75.217 -83.577 1.00 84.69 264 LYS A CA 1
ATOM 2038 C C . LYS A 1 264 ? 23.210 75.244 -82.764 1.00 84.69 264 LYS A C 1
ATOM 2040 O O . LYS A 1 264 ? 23.670 74.207 -82.283 1.00 84.69 264 LYS A O 1
ATOM 2045 N N . THR A 1 265 ? 23.784 76.436 -82.624 1.00 82.44 265 THR A N 1
ATOM 2046 C CA . THR A 1 265 ? 25.081 76.670 -81.977 1.00 82.44 265 THR A CA 1
ATOM 2047 C C . THR A 1 265 ? 24.984 76.581 -80.450 1.00 82.44 265 THR A C 1
ATOM 2049 O O . THR A 1 265 ? 24.054 77.105 -79.836 1.00 82.44 265 THR A O 1
ATOM 2052 N N . CYS A 1 266 ? 25.957 75.922 -79.822 1.00 81.50 266 CYS A N 1
ATOM 2053 C CA . CYS A 1 266 ? 25.974 75.651 -78.385 1.00 81.50 266 CYS A CA 1
ATOM 2054 C C . CYS A 1 266 ? 27.388 75.734 -77.791 1.00 81.50 266 CYS A C 1
ATOM 2056 O O . CYS A 1 266 ? 28.397 75.733 -78.505 1.00 81.50 266 CYS A O 1
ATOM 2058 N N . ARG A 1 267 ? 27.468 75.799 -76.459 1.00 82.50 267 ARG A N 1
ATOM 2059 C CA . ARG A 1 267 ? 28.723 75.849 -75.692 1.00 82.50 267 ARG A CA 1
ATOM 2060 C C . ARG A 1 267 ? 28.812 74.773 -74.603 1.00 82.50 267 ARG A C 1
ATOM 2062 O O . ARG A 1 267 ? 29.919 74.442 -74.183 1.00 82.50 267 ARG A O 1
ATOM 2069 N N . LYS A 1 268 ? 27.670 74.256 -74.152 1.00 80.19 268 LYS A N 1
ATOM 2070 C CA . LYS A 1 268 ? 27.479 73.189 -73.158 1.00 80.19 268 LYS A CA 1
ATOM 2071 C C . LYS A 1 268 ? 26.176 72.442 -73.467 1.00 80.19 268 LYS A C 1
ATOM 2073 O O . LYS A 1 268 ? 25.265 72.987 -74.085 1.00 80.19 268 LYS A O 1
ATOM 2078 N N . ASP A 1 269 ? 26.041 71.226 -72.962 1.00 77.69 269 ASP A N 1
ATOM 2079 C CA . ASP A 1 269 ? 24.883 70.347 -73.199 1.00 77.69 269 ASP A CA 1
ATOM 2080 C C . ASP A 1 269 ? 23.538 70.962 -72.779 1.00 77.69 269 ASP A C 1
ATOM 2082 O O . ASP A 1 269 ? 22.514 70.815 -73.450 1.00 77.69 269 ASP A O 1
ATOM 2086 N N . GLY A 1 270 ? 23.562 71.750 -71.699 1.00 74.94 270 GLY A N 1
ATOM 2087 C CA . GLY A 1 270 ? 22.402 72.481 -71.191 1.00 74.94 270 GLY A CA 1
ATOM 2088 C C . GLY A 1 270 ? 21.831 73.541 -72.143 1.00 74.94 270 GLY A C 1
ATOM 2089 O O . GLY A 1 270 ? 20.673 73.909 -71.961 1.00 74.94 270 GLY A O 1
ATOM 2090 N N . ASP A 1 271 ? 22.586 73.996 -73.151 1.00 80.06 271 ASP A N 1
ATOM 2091 C CA . ASP A 1 271 ? 22.093 74.943 -74.164 1.00 80.06 271 ASP A CA 1
ATOM 2092 C C . ASP A 1 271 ? 21.100 74.284 -75.137 1.00 80.06 271 ASP A C 1
ATOM 2094 O O . ASP A 1 271 ? 20.304 74.975 -75.766 1.00 80.06 271 ASP A O 1
ATOM 2098 N N . CYS A 1 272 ? 21.133 72.955 -75.274 1.00 78.69 272 CYS A N 1
ATOM 2099 C CA . CYS A 1 272 ? 20.463 72.220 -76.345 1.00 78.69 272 CYS A CA 1
ATOM 2100 C C . CYS A 1 272 ? 19.121 71.604 -75.924 1.00 78.69 272 CYS A C 1
ATOM 2102 O O . CYS A 1 272 ? 18.980 71.061 -74.820 1.00 78.69 272 CYS A O 1
ATOM 2104 N N . THR A 1 273 ? 18.138 71.599 -76.836 1.00 78.06 273 THR A N 1
ATOM 2105 C CA . THR A 1 273 ? 16.859 70.879 -76.659 1.00 78.06 273 THR A CA 1
ATOM 2106 C C . THR A 1 273 ? 17.070 69.374 -76.581 1.00 78.06 273 THR A C 1
ATOM 2108 O O . THR A 1 273 ? 16.354 68.701 -75.852 1.00 78.06 273 THR A O 1
ATOM 2111 N N . THR A 1 274 ? 18.069 68.862 -77.302 1.00 71.88 274 THR A N 1
ATOM 2112 C CA . THR A 1 274 ? 18.501 67.458 -77.267 1.00 71.88 274 THR A CA 1
ATOM 2113 C C . THR A 1 274 ? 19.295 67.095 -76.014 1.00 71.88 274 THR A C 1
ATOM 2115 O O . THR A 1 274 ? 19.535 65.919 -75.782 1.00 71.88 274 THR A O 1
ATOM 2118 N N . GLY A 1 275 ? 19.731 68.080 -75.221 1.00 71.06 275 GLY A N 1
ATOM 2119 C CA . GLY A 1 275 ? 20.571 67.840 -74.048 1.00 71.06 275 GLY A CA 1
ATOM 2120 C C . GLY A 1 275 ? 22.003 67.392 -74.356 1.00 71.06 275 GLY A C 1
ATOM 2121 O O . GLY A 1 275 ? 22.667 66.947 -73.431 1.00 71.06 275 GLY A O 1
ATOM 2122 N N . PHE A 1 276 ? 22.486 67.518 -75.600 1.00 75.50 276 PHE A N 1
ATOM 2123 C CA . PHE A 1 276 ? 23.873 67.210 -75.969 1.00 75.50 276 PHE A CA 1
ATOM 2124 C C . PHE A 1 276 ? 24.447 68.235 -76.961 1.00 75.50 276 PHE A C 1
ATOM 2126 O O . PHE A 1 276 ? 23.851 68.522 -78.005 1.00 75.50 276 PHE A O 1
ATOM 2133 N N . CYS A 1 277 ? 25.620 68.779 -76.628 1.00 77.00 277 CYS A N 1
ATOM 2134 C CA . CYS A 1 277 ? 26.360 69.773 -77.397 1.00 77.00 277 CYS A CA 1
ATOM 2135 C C . CYS A 1 277 ? 27.722 69.211 -77.819 1.00 77.00 277 CYS A C 1
ATOM 2137 O O . CYS A 1 277 ? 28.652 69.101 -77.017 1.00 77.00 277 CYS A O 1
ATOM 2139 N N . ARG A 1 278 ? 27.887 68.897 -79.107 1.00 77.56 278 ARG A N 1
ATOM 2140 C CA . ARG A 1 278 ? 29.107 68.244 -79.600 1.00 77.56 278 ARG A CA 1
ATOM 2141 C C . ARG A 1 278 ? 30.277 69.234 -79.639 1.00 77.56 278 ARG A C 1
ATOM 2143 O O . ARG A 1 278 ? 30.465 69.924 -80.635 1.00 77.56 278 ARG A O 1
ATOM 2150 N N . LEU A 1 279 ? 31.075 69.302 -78.569 1.00 69.44 279 LEU A N 1
ATOM 2151 C CA . LEU A 1 279 ? 32.071 70.364 -78.312 1.00 69.44 279 LEU A CA 1
ATOM 2152 C C . LEU A 1 279 ? 33.090 70.634 -79.441 1.00 69.44 279 LEU A C 1
ATOM 2154 O O . LEU A 1 279 ? 33.543 71.772 -79.580 1.00 69.44 279 LEU A O 1
ATOM 2158 N N . ASN A 1 280 ? 33.428 69.629 -80.255 1.00 74.44 280 ASN A N 1
ATOM 2159 C CA . ASN A 1 280 ? 34.297 69.788 -81.432 1.00 74.44 280 ASN A CA 1
ATOM 2160 C C . ASN A 1 280 ? 33.640 70.638 -82.536 1.00 74.44 280 ASN A C 1
ATOM 2162 O O . ASN A 1 280 ? 34.304 71.450 -83.181 1.00 74.44 280 ASN A O 1
ATOM 2166 N N . ASP A 1 281 ? 32.332 70.460 -82.716 1.00 73.50 281 ASP A N 1
ATOM 2167 C CA . ASP A 1 281 ? 31.535 70.992 -83.825 1.00 73.50 281 ASP A CA 1
ATOM 2168 C C . ASP A 1 281 ? 30.671 72.187 -83.372 1.00 73.50 281 ASP A C 1
ATOM 2170 O O . ASP A 1 281 ? 30.169 72.946 -84.198 1.00 73.50 281 ASP A O 1
ATOM 2174 N N . LYS A 1 282 ? 30.495 72.341 -82.050 1.00 82.31 282 LYS A N 1
ATOM 2175 C CA . LYS A 1 282 ? 29.686 73.354 -81.349 1.00 82.31 282 LYS A CA 1
ATOM 2176 C C . LYS A 1 282 ? 28.219 73.408 -81.779 1.00 82.31 282 LYS A C 1
ATOM 2178 O O . LYS A 1 282 ? 27.613 74.478 -81.759 1.00 82.31 282 LYS A O 1
ATOM 2183 N N . THR A 1 283 ? 27.642 72.262 -82.141 1.00 80.25 283 THR A N 1
ATOM 2184 C CA . THR A 1 283 ? 26.219 72.152 -82.494 1.00 80.25 283 THR A CA 1
ATOM 2185 C C . THR A 1 283 ? 25.467 71.156 -81.619 1.00 80.25 283 THR A C 1
ATOM 2187 O O . THR A 1 283 ? 26.028 70.162 -81.148 1.00 80.25 283 THR A O 1
ATOM 2190 N N . CYS A 1 284 ? 24.178 71.430 -81.417 1.00 78.88 284 CYS A N 1
ATOM 2191 C CA . CYS A 1 284 ? 23.254 70.532 -80.735 1.00 78.88 284 CYS A CA 1
ATOM 2192 C C . CYS A 1 284 ? 22.983 69.282 -81.579 1.00 78.88 284 CYS A C 1
ATOM 2194 O O . CYS A 1 284 ? 22.500 69.398 -82.708 1.00 78.88 284 CYS A O 1
ATOM 2196 N N . GLN A 1 285 ? 23.264 68.103 -81.023 1.00 75.38 285 GLN A N 1
ATOM 2197 C CA . GLN A 1 285 ? 23.102 66.794 -81.673 1.00 75.38 285 GLN A CA 1
ATOM 2198 C C . GLN A 1 285 ? 22.260 65.851 -80.802 1.00 75.38 285 GLN A C 1
ATOM 2200 O O . GLN A 1 285 ? 22.010 66.155 -79.638 1.00 75.38 285 GLN A O 1
ATOM 2205 N N . ILE A 1 286 ? 21.787 64.736 -81.365 1.00 66.94 286 ILE A N 1
ATOM 2206 C CA . ILE A 1 286 ? 21.042 63.696 -80.631 1.00 66.94 286 ILE A CA 1
ATOM 2207 C C . ILE A 1 286 ? 22.047 62.692 -80.045 1.00 66.94 286 ILE A C 1
ATOM 2209 O O . ILE A 1 286 ? 22.979 62.301 -80.747 1.00 66.94 286 ILE A O 1
ATOM 2213 N N . SER A 1 287 ? 21.850 62.295 -78.787 1.00 62.97 287 SER A N 1
ATOM 2214 C CA . SER A 1 287 ? 22.598 61.238 -78.093 1.00 62.97 287 SER A CA 1
ATOM 2215 C C . SER A 1 287 ? 22.308 59.848 -78.678 1.00 62.97 287 SER A C 1
ATOM 2217 O O . SER A 1 287 ? 21.208 59.603 -79.185 1.00 62.97 287 SER A O 1
ATOM 2219 N N . THR A 1 288 ? 23.262 58.913 -78.609 1.00 66.62 288 THR A N 1
ATOM 2220 C CA . THR A 1 288 ? 23.043 57.527 -79.063 1.00 66.62 288 THR A CA 1
ATOM 2221 C C . THR A 1 288 ? 23.744 56.511 -78.167 1.00 66.62 288 THR A C 1
ATOM 2223 O O . THR A 1 288 ? 24.954 56.595 -78.012 1.00 66.62 288 THR A O 1
ATOM 2226 N N . CYS A 1 289 ? 22.998 55.501 -77.703 1.00 68.44 289 CYS A N 1
ATOM 2227 C CA . CYS A 1 289 ? 23.386 54.465 -76.725 1.00 68.44 289 CYS A CA 1
ATOM 2228 C C . CYS A 1 289 ? 24.463 53.451 -77.188 1.00 68.44 289 CYS A C 1
ATOM 2230 O O . CYS A 1 289 ? 24.358 52.253 -76.914 1.00 68.44 289 CYS A O 1
ATOM 2232 N N . THR A 1 290 ? 25.420 53.901 -77.999 1.00 71.88 290 THR A N 1
ATOM 2233 C CA . THR A 1 290 ? 26.548 53.146 -78.570 1.00 71.88 290 THR A CA 1
ATOM 2234 C C . THR A 1 290 ? 27.738 54.064 -78.929 1.00 71.88 290 THR A C 1
ATOM 2236 O O . THR A 1 290 ? 28.607 53.656 -79.703 1.00 71.88 290 THR A O 1
ATOM 2239 N N . ASP A 1 291 ? 27.759 55.327 -78.486 1.00 70.06 291 ASP A N 1
ATOM 2240 C CA . ASP A 1 291 ? 28.776 56.320 -78.873 1.00 70.06 291 ASP A CA 1
ATOM 2241 C C . ASP A 1 291 ? 30.001 56.383 -77.938 1.00 70.06 291 ASP A C 1
ATOM 2243 O O . ASP A 1 291 ? 31.004 57.008 -78.294 1.00 70.06 291 ASP A O 1
ATOM 2247 N N . ASN A 1 292 ? 29.979 55.617 -76.838 1.00 70.19 292 ASN A N 1
ATOM 2248 C CA . ASN A 1 292 ? 31.024 55.481 -75.814 1.00 70.19 292 ASN A CA 1
ATOM 2249 C C . ASN A 1 292 ? 31.235 56.734 -74.937 1.00 70.19 292 ASN A C 1
ATOM 2251 O O . ASN A 1 292 ? 32.260 56.844 -74.253 1.00 70.19 292 ASN A O 1
ATOM 2255 N N . TYR A 1 293 ? 30.261 57.647 -74.884 1.00 73.81 293 TYR A N 1
ATOM 2256 C CA . TYR A 1 293 ? 30.217 58.750 -73.923 1.00 73.81 293 TYR A CA 1
ATOM 2257 C C . TYR A 1 293 ? 28.943 58.672 -73.085 1.00 73.81 293 TYR A C 1
ATOM 2259 O O . TYR A 1 293 ? 27.856 58.675 -73.638 1.00 73.81 293 TYR A O 1
ATOM 2267 N N . TRP A 1 294 ? 29.064 58.702 -71.754 1.00 71.12 294 TRP A N 1
ATOM 2268 C CA . TRP A 1 294 ? 27.906 58.820 -70.857 1.00 71.12 294 TRP A CA 1
ATOM 2269 C C . TRP A 1 294 ? 27.179 60.152 -71.117 1.00 71.12 294 TRP A C 1
ATOM 2271 O O . TRP A 1 294 ? 27.665 61.211 -70.705 1.00 71.12 294 TRP A O 1
ATOM 2281 N N . ASN A 1 295 ? 26.072 60.112 -71.868 1.00 69.12 295 ASN A N 1
ATOM 2282 C CA . ASN A 1 295 ? 25.358 61.307 -72.329 1.00 69.12 295 ASN A CA 1
ATOM 2283 C C . ASN A 1 295 ? 23.846 61.070 -72.553 1.00 69.12 295 ASN A C 1
ATOM 2285 O O . ASN A 1 295 ? 23.366 59.942 -72.546 1.00 69.12 295 ASN A O 1
ATOM 2289 N N . GLY A 1 296 ? 23.061 62.141 -72.714 1.00 72.38 296 GLY A N 1
ATOM 2290 C CA . GLY A 1 296 ? 21.596 62.039 -72.794 1.00 72.38 296 GLY A CA 1
ATOM 2291 C C . GLY A 1 296 ? 20.946 61.734 -71.437 1.00 72.38 296 GLY A C 1
ATOM 2292 O O . GLY A 1 296 ? 21.219 62.433 -70.462 1.00 72.38 296 GLY A O 1
ATOM 2293 N N . ASP A 1 297 ? 20.063 60.731 -71.386 1.00 75.88 297 ASP A N 1
ATOM 2294 C CA . ASP A 1 297 ? 19.436 60.204 -70.161 1.00 75.88 297 ASP A CA 1
ATOM 2295 C C . ASP A 1 297 ? 20.031 58.862 -69.687 1.00 75.88 297 ASP A C 1
ATOM 2297 O O . ASP A 1 297 ? 19.470 58.229 -68.794 1.00 75.88 297 ASP A O 1
ATOM 2301 N N . GLU A 1 298 ? 21.164 58.440 -70.261 1.00 85.19 298 GLU A N 1
ATOM 2302 C CA . GLU A 1 298 ? 21.953 57.294 -69.794 1.00 85.19 298 GLU A CA 1
ATOM 2303 C C . GLU A 1 298 ? 22.338 57.424 -68.316 1.00 85.19 298 GLU A C 1
ATOM 2305 O O . GLU A 1 298 ? 22.619 58.521 -67.818 1.00 85.19 298 GLU A O 1
ATOM 2310 N N . THR A 1 299 ? 22.446 56.294 -67.617 1.00 82.69 299 THR A N 1
ATOM 2311 C CA . THR A 1 299 ? 22.877 56.281 -66.210 1.00 82.69 299 THR A CA 1
ATOM 2312 C C . THR A 1 299 ? 24.316 55.831 -66.018 1.00 82.69 299 THR A C 1
ATOM 2314 O O . THR A 1 299 ? 24.893 56.154 -64.988 1.00 82.69 299 THR A O 1
ATOM 2317 N N . ASP A 1 300 ? 24.916 55.168 -67.007 1.00 81.50 300 ASP A N 1
ATOM 2318 C CA . ASP A 1 300 ? 26.362 54.985 -67.164 1.00 81.50 300 ASP A CA 1
ATOM 2319 C C . ASP A 1 300 ? 26.673 54.857 -68.675 1.00 81.50 300 ASP A C 1
ATOM 2321 O O . ASP A 1 300 ? 25.755 54.792 -69.485 1.00 81.50 300 ASP A O 1
ATOM 2325 N N . VAL A 1 301 ? 27.947 54.820 -69.083 1.00 82.25 301 VAL A N 1
ATOM 2326 C CA . VAL A 1 301 ? 28.357 54.871 -70.507 1.00 82.25 301 VAL A CA 1
ATOM 2327 C C . VAL A 1 301 ? 27.626 53.825 -71.367 1.00 82.25 301 VAL A C 1
ATOM 2329 O O . VAL A 1 301 ? 27.798 52.625 -71.120 1.00 82.25 301 VAL A O 1
ATOM 2332 N N . ASP A 1 302 ? 26.898 54.289 -72.393 1.00 76.44 302 ASP A N 1
ATOM 2333 C CA . ASP A 1 302 ? 26.102 53.502 -73.353 1.00 76.44 302 ASP A CA 1
ATOM 2334 C C . ASP A 1 302 ? 24.964 52.657 -72.719 1.00 76.44 302 ASP A C 1
ATOM 2336 O O . ASP A 1 302 ? 24.473 51.707 -73.345 1.00 76.44 302 ASP A O 1
ATOM 2340 N N . CYS A 1 303 ? 24.540 52.926 -71.472 1.00 81.88 303 CYS A N 1
ATOM 2341 C CA . CYS A 1 303 ? 23.542 52.088 -70.795 1.00 81.88 303 CYS A CA 1
ATOM 2342 C C . CYS A 1 303 ? 22.632 52.789 -69.768 1.00 81.88 303 CYS A C 1
ATOM 2344 O O . CYS A 1 303 ? 22.959 53.811 -69.162 1.00 81.88 303 CYS A O 1
ATOM 2346 N N . GLY A 1 304 ? 21.481 52.153 -69.521 1.00 79.94 304 GLY A N 1
ATOM 2347 C CA . GLY A 1 304 ? 20.497 52.590 -68.530 1.00 79.94 304 GLY A CA 1
ATOM 2348 C C . GLY A 1 304 ? 19.675 53.804 -68.969 1.00 79.94 304 GLY A C 1
ATOM 2349 O O . GLY A 1 304 ? 19.818 54.299 -70.085 1.00 79.94 304 GLY A O 1
ATOM 2350 N N . GLY A 1 305 ? 18.782 54.273 -68.098 1.00 78.50 305 GLY A N 1
ATOM 2351 C CA . GLY A 1 305 ? 17.858 55.359 -68.422 1.00 78.50 305 GLY A CA 1
ATOM 2352 C C . GLY A 1 305 ? 16.596 54.891 -69.151 1.00 78.50 305 GLY A C 1
ATOM 2353 O O . GLY A 1 305 ? 16.243 53.710 -69.154 1.00 78.50 305 GLY A O 1
ATOM 2354 N N . SER A 1 306 ? 15.875 55.841 -69.747 1.00 72.38 306 SER A N 1
ATOM 2355 C CA . SER A 1 306 ? 14.554 55.614 -70.351 1.00 72.38 306 SER A CA 1
ATOM 2356 C C . SER A 1 306 ? 14.590 55.387 -71.864 1.00 72.38 306 SER A C 1
ATOM 2358 O O . SER A 1 306 ? 13.716 54.699 -72.396 1.00 72.38 306 SER A O 1
ATOM 2360 N N . VAL A 1 307 ? 15.590 55.940 -72.561 1.00 70.06 307 VAL A N 1
ATOM 2361 C CA . VAL A 1 307 ? 15.748 55.801 -74.020 1.00 70.06 307 VAL A CA 1
ATOM 2362 C C . VAL A 1 307 ? 16.596 54.582 -74.399 1.00 70.06 307 VAL A C 1
ATOM 2364 O O . VAL A 1 307 ? 16.326 53.945 -75.421 1.00 70.06 307 VAL A O 1
ATOM 2367 N N . CYS A 1 308 ? 17.599 54.220 -73.594 1.00 70.62 308 CYS A N 1
ATOM 2368 C CA . CYS A 1 308 ? 18.530 53.148 -73.936 1.00 70.62 308 CYS A CA 1
ATOM 2369 C C . CYS A 1 308 ? 18.008 51.761 -73.541 1.00 70.62 308 CYS A C 1
ATOM 2371 O O . CYS A 1 308 ? 17.834 51.427 -72.372 1.00 70.62 308 CYS A O 1
ATOM 2373 N N . SER A 1 309 ? 17.812 50.902 -74.544 1.00 71.12 309 SER A N 1
ATOM 2374 C CA . SER A 1 309 ? 17.414 49.500 -74.356 1.00 71.12 309 SER A CA 1
ATOM 2375 C C . SER A 1 309 ? 18.531 48.610 -73.790 1.00 71.12 309 SER A C 1
ATOM 2377 O O . SER A 1 309 ? 18.255 47.509 -73.306 1.00 71.12 309 SER A O 1
ATOM 2379 N N . THR A 1 310 ? 19.783 49.075 -73.830 1.00 79.31 310 THR A N 1
ATOM 2380 C CA . THR A 1 310 ? 20.939 48.422 -73.208 1.00 79.31 310 THR A CA 1
ATOM 2381 C C . THR A 1 310 ? 20.934 48.676 -71.703 1.00 79.31 310 THR A C 1
ATOM 2383 O O . THR A 1 310 ? 21.189 49.789 -71.247 1.00 79.31 310 THR A O 1
ATOM 2386 N N . LYS A 1 311 ? 20.677 47.634 -70.909 1.00 84.56 311 LYS A N 1
ATOM 2387 C CA . LYS A 1 311 ? 20.760 47.714 -69.446 1.00 84.56 311 LYS A CA 1
ATOM 2388 C C . LYS A 1 311 ? 22.203 47.622 -68.945 1.00 84.56 311 LYS A C 1
ATOM 2390 O O . LYS A 1 311 ? 22.985 46.820 -69.451 1.00 84.56 311 LYS A O 1
ATOM 2395 N N . CYS A 1 312 ? 22.529 48.389 -67.912 1.00 82.88 312 CYS A N 1
ATOM 2396 C CA . CYS A 1 312 ? 23.846 48.422 -67.291 1.00 82.88 312 CYS A CA 1
ATOM 2397 C C . CYS A 1 312 ? 24.169 47.136 -66.508 1.00 82.88 312 CYS A C 1
ATOM 2399 O O . CYS A 1 312 ? 23.355 46.639 -65.729 1.00 82.88 312 CYS A O 1
ATOM 2401 N N . SER A 1 313 ? 25.380 46.606 -66.687 1.00 82.88 313 SER A N 1
ATOM 2402 C CA . SER A 1 313 ? 25.892 45.443 -65.943 1.00 82.88 313 SER A CA 1
ATOM 2403 C C . SER A 1 313 ? 26.224 45.779 -64.475 1.00 82.88 313 SER A C 1
ATOM 2405 O O . SER A 1 313 ? 26.188 46.935 -64.066 1.00 82.88 313 SER A O 1
ATOM 2407 N N . ASN A 1 314 ? 26.566 44.783 -63.653 1.00 80.06 314 ASN A N 1
ATOM 2408 C CA . ASN A 1 314 ? 26.898 45.014 -62.240 1.00 80.06 314 ASN A CA 1
ATOM 2409 C C . ASN A 1 314 ? 28.069 46.002 -62.043 1.00 80.06 314 ASN A C 1
ATOM 2411 O O . ASN A 1 314 ? 29.010 46.036 -62.837 1.00 80.06 314 ASN A O 1
ATOM 2415 N N . ASN A 1 315 ? 28.027 46.751 -60.937 1.00 80.25 315 ASN A N 1
ATOM 2416 C CA . ASN A 1 315 ? 28.940 47.836 -60.546 1.00 80.25 315 ASN A CA 1
ATOM 2417 C C . ASN A 1 315 ? 28.953 49.062 -61.484 1.00 80.25 315 ASN A C 1
ATOM 2419 O O . ASN A 1 315 ? 29.826 49.918 -61.351 1.00 80.25 315 ASN A O 1
ATOM 2423 N N . LYS A 1 316 ? 27.993 49.164 -62.412 1.00 85.06 316 LYS A N 1
ATOM 2424 C CA . LYS A 1 316 ? 27.701 50.378 -63.191 1.00 85.06 316 LYS A CA 1
ATOM 2425 C C . LYS A 1 316 ? 26.686 51.270 -62.476 1.00 85.06 316 LYS A C 1
ATOM 2427 O O . LYS A 1 316 ? 25.965 50.803 -61.596 1.00 85.06 316 LYS A O 1
ATOM 2432 N N . SER A 1 317 ? 26.638 52.534 -62.871 1.00 82.88 317 SER A N 1
ATOM 2433 C CA . SER A 1 317 ? 25.817 53.579 -62.256 1.00 82.88 317 SER A CA 1
ATOM 2434 C C . SER A 1 317 ? 24.347 53.536 -62.727 1.00 82.88 317 SER A C 1
ATOM 2436 O O . SER A 1 317 ? 24.054 53.165 -63.867 1.00 82.88 317 SER A O 1
ATOM 2438 N N . CYS A 1 318 ? 23.406 53.881 -61.842 1.00 83.75 318 CYS A N 1
ATOM 2439 C CA . CYS A 1 318 ? 21.958 53.793 -62.078 1.00 83.75 318 CYS A CA 1
ATOM 2440 C C . CYS A 1 318 ? 21.151 54.856 -61.311 1.00 83.75 318 CYS A C 1
ATOM 2442 O O . CYS A 1 318 ? 21.555 55.317 -60.243 1.00 83.75 318 CYS A O 1
ATOM 2444 N N . GLU A 1 319 ? 19.978 55.220 -61.834 1.00 82.81 319 GLU A N 1
ATOM 2445 C CA . GLU A 1 319 ? 18.993 56.067 -61.139 1.00 82.81 319 GLU A CA 1
ATOM 2446 C C . GLU A 1 319 ? 17.809 55.223 -60.628 1.00 82.81 319 GLU A C 1
ATOM 2448 O O . GLU A 1 319 ? 17.230 55.529 -59.584 1.00 82.81 319 GLU A O 1
ATOM 2453 N N . ALA A 1 320 ? 17.471 54.139 -61.335 1.00 80.31 320 ALA A N 1
ATOM 2454 C CA . ALA A 1 320 ? 16.373 53.232 -61.040 1.00 80.31 320 ALA A CA 1
ATOM 2455 C C . ALA A 1 320 ? 16.734 51.759 -61.320 1.00 80.31 320 ALA A C 1
ATOM 2457 O O . ALA A 1 320 ? 17.562 51.419 -62.163 1.00 80.31 320 ALA A O 1
ATOM 2458 N N . SER A 1 321 ? 16.051 50.834 -60.641 1.00 76.56 321 SER A N 1
ATOM 2459 C CA . SER A 1 321 ? 16.241 49.383 -60.821 1.00 76.56 321 SER A CA 1
ATOM 2460 C C . SER A 1 321 ? 15.921 48.874 -62.239 1.00 76.56 321 SER A C 1
ATOM 2462 O O . SER A 1 321 ? 16.365 47.792 -62.625 1.00 76.56 321 SER A O 1
ATOM 2464 N N . SER A 1 322 ? 15.193 49.660 -63.041 1.00 78.25 322 SER A N 1
ATOM 2465 C CA . SER A 1 322 ? 14.987 49.437 -64.478 1.00 78.25 322 SER A CA 1
ATOM 2466 C C . SER A 1 322 ? 16.292 49.383 -65.264 1.00 78.25 322 SER A C 1
ATOM 2468 O O . SER A 1 322 ? 16.403 48.576 -66.187 1.00 78.25 322 SER A O 1
ATOM 2470 N N . ASP A 1 323 ? 17.257 50.213 -64.883 1.00 82.56 323 ASP A N 1
ATOM 2471 C CA . ASP A 1 323 ? 18.462 50.521 -65.654 1.00 82.56 323 ASP A CA 1
ATOM 2472 C C . ASP A 1 323 ? 19.450 49.352 -65.609 1.00 82.56 323 ASP A C 1
ATOM 2474 O O . ASP A 1 323 ? 20.246 49.145 -66.523 1.00 82.56 323 ASP A O 1
ATOM 2478 N N . CYS A 1 324 ? 19.360 48.550 -64.548 1.00 81.94 324 CYS A N 1
ATOM 2479 C CA . CYS A 1 324 ? 20.266 47.462 -64.235 1.00 81.94 324 CYS A CA 1
ATOM 2480 C C . CYS A 1 324 ? 19.862 46.150 -64.908 1.00 81.94 324 CYS A C 1
ATOM 2482 O O . CYS A 1 324 ? 18.713 45.706 -64.838 1.00 81.94 324 CYS A O 1
ATOM 2484 N N . GLN A 1 325 ? 20.841 45.465 -65.498 1.00 81.75 325 GLN A N 1
ATOM 2485 C CA . GLN A 1 325 ? 20.683 44.155 -66.131 1.00 81.75 325 GLN A CA 1
ATOM 2486 C C . GLN A 1 325 ? 20.207 43.094 -65.127 1.00 81.75 325 GLN A C 1
ATOM 2488 O O . GLN A 1 325 ? 19.405 42.236 -65.484 1.00 81.75 325 GLN A O 1
ATOM 2493 N N . ALA A 1 326 ? 20.652 43.200 -63.871 1.00 71.12 326 ALA A N 1
ATOM 2494 C CA . ALA A 1 326 ? 20.215 42.368 -62.752 1.00 71.12 326 ALA A CA 1
ATOM 2495 C C . ALA A 1 326 ? 18.924 42.859 -62.056 1.00 71.12 326 ALA A C 1
ATOM 2497 O O . ALA A 1 326 ? 18.488 42.251 -61.086 1.00 71.12 326 ALA A O 1
ATOM 2498 N N . GLY A 1 327 ? 18.307 43.949 -62.527 1.00 73.94 327 GLY A N 1
ATOM 2499 C CA . GLY A 1 327 ? 17.011 44.425 -62.030 1.00 73.94 327 GLY A CA 1
ATOM 2500 C C . GLY A 1 327 ? 17.013 45.099 -60.653 1.00 73.94 327 GLY A C 1
ATOM 2501 O O . GLY A 1 327 ? 15.933 45.334 -60.120 1.00 73.94 327 GLY A O 1
ATOM 2502 N N . PHE A 1 328 ? 18.178 45.427 -60.080 1.00 78.94 328 PHE A N 1
ATOM 2503 C CA . PHE A 1 328 ? 18.294 46.117 -58.791 1.00 78.94 328 PHE A CA 1
ATOM 2504 C C . PHE A 1 328 ? 19.343 47.241 -58.833 1.00 78.94 328 PHE A C 1
ATOM 2506 O O . PHE A 1 328 ? 20.506 47.008 -59.171 1.00 78.94 328 PHE A O 1
ATOM 2513 N N . CYS A 1 329 ? 18.916 48.459 -58.480 1.00 79.94 329 CYS A N 1
ATOM 2514 C CA . CYS A 1 329 ? 19.764 49.637 -58.303 1.00 79.94 329 CYS A CA 1
ATOM 2515 C C . CYS A 1 329 ? 19.827 50.009 -56.817 1.00 79.94 329 CYS A C 1
ATOM 2517 O O . CYS A 1 329 ? 18.798 50.270 -56.188 1.00 79.94 329 CYS A O 1
ATOM 2519 N N . ARG A 1 330 ? 21.032 50.052 -56.244 1.00 78.31 330 ARG A N 1
ATOM 2520 C CA . ARG A 1 330 ? 21.227 50.253 -54.807 1.00 78.31 330 ARG A CA 1
ATOM 2521 C C . ARG A 1 330 ? 21.155 51.736 -54.439 1.00 78.31 330 ARG A C 1
ATOM 2523 O O . ARG A 1 330 ? 22.069 52.511 -54.707 1.00 78.31 330 ARG A O 1
ATOM 2530 N N . SER A 1 331 ? 20.076 52.129 -53.765 1.00 71.06 331 SER A N 1
ATOM 2531 C CA . SER A 1 331 ? 19.722 53.532 -53.474 1.00 71.06 331 SER A CA 1
ATOM 2532 C C . SER A 1 331 ? 20.786 54.360 -52.734 1.00 71.06 331 SER A C 1
ATOM 2534 O O . SER A 1 331 ? 20.805 55.581 -52.873 1.00 71.06 331 SER A O 1
ATOM 2536 N N . ASN A 1 332 ? 21.670 53.716 -51.965 1.00 76.56 332 ASN A N 1
ATOM 2537 C CA . ASN A 1 332 ? 22.685 54.383 -51.141 1.00 76.56 332 ASN A CA 1
ATOM 2538 C C . ASN A 1 332 ? 23.968 54.774 -51.899 1.00 76.56 332 ASN A C 1
ATOM 2540 O O . ASN A 1 332 ? 24.639 55.720 -51.491 1.00 76.56 332 ASN A O 1
ATOM 2544 N N . ASP A 1 333 ? 24.323 54.058 -52.969 1.00 79.00 333 ASP A N 1
ATOM 2545 C CA . ASP A 1 333 ? 25.542 54.304 -53.762 1.00 79.00 333 ASP A CA 1
ATOM 2546 C C . ASP A 1 333 ? 25.283 54.466 -55.271 1.00 79.00 333 ASP A C 1
ATOM 2548 O O . ASP A 1 333 ? 26.210 54.793 -56.010 1.00 79.00 333 ASP A O 1
ATOM 2552 N N . LYS A 1 334 ? 24.024 54.313 -55.710 1.00 83.38 334 LYS A N 1
ATOM 2553 C CA . LYS A 1 334 ? 23.582 54.384 -57.110 1.00 83.38 334 LYS A CA 1
ATOM 2554 C C . LYS A 1 334 ? 24.299 53.390 -58.031 1.00 83.38 334 LYS A C 1
ATOM 2556 O O . LYS A 1 334 ? 24.552 53.701 -59.193 1.00 83.38 334 LYS A O 1
ATOM 2561 N N . THR A 1 335 ? 24.604 52.185 -57.537 1.00 83.62 335 THR A N 1
ATOM 2562 C CA . THR A 1 335 ? 25.192 51.109 -58.354 1.00 83.62 335 THR A CA 1
ATOM 2563 C C . THR A 1 335 ? 24.239 49.941 -58.612 1.00 83.62 335 THR A C 1
ATOM 2565 O O . THR A 1 335 ? 23.456 49.534 -57.750 1.00 83.62 335 THR A O 1
ATOM 2568 N N . CYS A 1 336 ? 24.327 49.370 -59.813 1.00 81.31 336 CYS A N 1
ATOM 2569 C CA . CYS A 1 336 ? 23.669 48.124 -60.186 1.00 81.31 336 CYS A CA 1
ATOM 2570 C C . CYS A 1 336 ? 24.341 46.937 -59.501 1.00 81.31 336 CYS A C 1
ATOM 2572 O O . CYS A 1 336 ? 25.548 46.737 -59.656 1.00 81.31 336 CYS A O 1
ATOM 2574 N N . GLN A 1 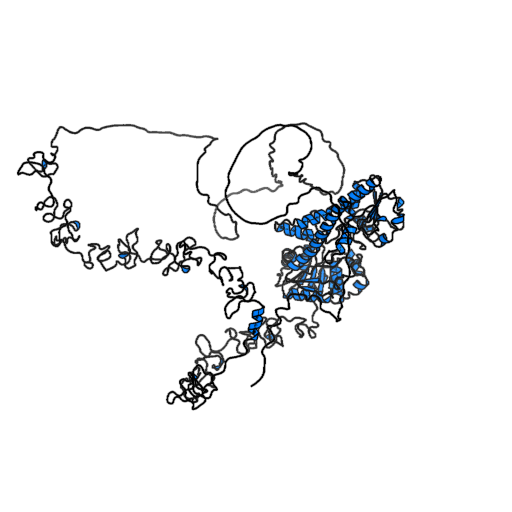337 ? 23.574 46.104 -58.801 1.00 76.81 337 GLN A N 1
ATOM 2575 C CA . GLN A 1 337 ? 24.095 44.904 -58.140 1.00 76.81 337 GLN A CA 1
ATOM 2576 C C . GLN A 1 337 ? 23.210 43.696 -58.455 1.00 76.81 337 GLN A C 1
ATOM 2578 O O . GLN A 1 337 ? 22.024 43.845 -58.742 1.00 76.81 337 GLN A O 1
ATOM 2583 N N . THR A 1 338 ? 23.791 42.494 -58.426 1.00 71.69 338 THR A N 1
ATOM 2584 C CA . THR A 1 338 ? 22.994 41.261 -58.409 1.00 71.69 338 THR A CA 1
ATOM 2585 C C . THR A 1 338 ? 22.335 41.125 -57.042 1.00 71.69 338 THR A C 1
ATOM 2587 O O . THR A 1 338 ? 23.084 41.062 -56.064 1.00 71.69 338 THR A O 1
ATOM 2590 N N . PRO A 1 339 ? 20.996 41.066 -56.972 1.00 66.44 339 PRO A N 1
ATOM 2591 C CA . PRO A 1 339 ? 20.285 40.853 -55.718 1.00 66.44 339 PRO A CA 1
ATOM 2592 C C . PRO A 1 339 ? 20.624 39.502 -55.072 1.00 66.44 339 PRO A C 1
ATOM 2594 O O . PRO A 1 339 ? 20.968 38.541 -55.768 1.00 66.44 339 PRO A O 1
ATOM 2597 N N . SER A 1 340 ? 20.518 39.429 -53.746 1.00 71.75 340 SER A N 1
ATOM 2598 C CA . SER A 1 340 ? 20.796 38.235 -52.943 1.00 71.75 340 SER A CA 1
ATOM 2599 C C . SER A 1 340 ? 19.939 38.214 -51.678 1.00 71.75 340 SER A C 1
ATOM 2601 O O . SER A 1 340 ? 19.824 39.235 -51.015 1.00 71.75 340 SER A O 1
ATOM 2603 N N . CYS A 1 341 ? 19.463 37.028 -51.286 1.00 72.38 341 CYS A N 1
ATOM 2604 C CA . CYS A 1 341 ? 18.608 36.758 -50.115 1.00 72.38 341 CYS A CA 1
ATOM 2605 C C . CYS A 1 341 ? 19.336 36.898 -48.754 1.00 72.38 341 CYS A C 1
ATOM 2607 O O . CYS A 1 341 ? 19.295 35.996 -47.912 1.00 72.38 341 CYS A O 1
ATOM 2609 N N . SER A 1 342 ? 20.143 37.952 -48.620 1.00 76.31 342 SER A N 1
ATOM 2610 C CA . SER A 1 342 ? 20.985 38.322 -47.476 1.00 76.31 342 SER A CA 1
ATOM 2611 C C . SER A 1 342 ? 21.702 39.674 -47.713 1.00 76.31 342 SER A C 1
ATOM 2613 O O . SER A 1 342 ? 22.828 39.857 -47.235 1.00 76.31 342 SER A O 1
ATOM 2615 N N . ASP A 1 343 ? 21.162 40.562 -48.557 1.00 72.00 343 ASP A N 1
ATOM 2616 C CA . ASP A 1 343 ? 21.779 41.847 -48.927 1.00 72.00 343 ASP A CA 1
ATOM 2617 C C . ASP A 1 343 ? 21.224 43.055 -48.143 1.00 72.00 343 ASP A C 1
ATOM 2619 O O . ASP A 1 343 ? 21.865 44.117 -48.111 1.00 72.00 343 ASP A O 1
ATOM 2623 N N . GLY A 1 344 ? 20.116 42.860 -47.420 1.00 73.75 344 GLY A N 1
ATOM 2624 C CA . GLY A 1 344 ? 19.486 43.831 -46.529 1.00 73.75 344 GLY A CA 1
ATOM 2625 C C . GLY A 1 344 ? 18.386 44.675 -47.177 1.00 73.75 344 GLY A C 1
ATOM 2626 O O . GLY A 1 344 ? 17.961 45.665 -46.575 1.00 73.75 344 GLY A O 1
ATOM 2627 N N . TYR A 1 345 ? 17.940 44.339 -48.393 1.00 75.56 345 TYR A N 1
ATOM 2628 C CA . TYR A 1 345 ? 16.935 45.103 -49.136 1.00 75.56 345 TYR A CA 1
ATOM 2629 C C . TYR A 1 345 ? 15.906 44.176 -49.779 1.00 75.56 345 TYR A C 1
ATOM 2631 O O . TYR A 1 345 ? 16.227 43.524 -50.762 1.00 75.56 345 TYR A O 1
ATOM 2639 N N . LYS A 1 346 ? 14.644 44.223 -49.324 1.00 76.06 346 LYS A N 1
ATOM 2640 C CA . LYS A 1 346 ? 13.529 43.482 -49.939 1.00 76.06 346 LYS A CA 1
ATOM 2641 C C . LYS A 1 346 ? 13.483 43.685 -51.460 1.00 76.06 346 LYS A C 1
ATOM 2643 O O . LYS A 1 346 ? 13.130 44.778 -51.923 1.00 76.06 346 LYS A O 1
ATOM 2648 N N . ASN A 1 347 ? 13.840 42.660 -52.227 1.00 73.38 347 ASN A N 1
ATOM 2649 C CA . ASN A 1 347 ? 14.007 42.743 -53.676 1.00 73.38 347 ASN A CA 1
ATOM 2650 C C . ASN A 1 347 ? 13.571 41.444 -54.397 1.00 73.38 347 ASN A C 1
ATOM 2652 O O . ASN A 1 347 ? 13.016 40.539 -53.786 1.00 73.38 347 ASN A O 1
ATOM 2656 N N . GLN A 1 348 ? 13.717 41.383 -55.727 1.00 74.50 348 GLN A N 1
ATOM 2657 C CA . GLN A 1 348 ? 13.192 40.289 -56.568 1.00 74.50 348 GLN A CA 1
ATOM 2658 C C . GLN A 1 348 ? 11.708 39.967 -56.286 1.00 74.50 348 GLN A C 1
ATOM 2660 O O . GLN A 1 348 ? 10.854 40.810 -56.564 1.00 74.50 348 GLN A O 1
ATOM 2665 N N . ASP A 1 349 ? 11.402 38.763 -55.789 1.00 80.31 349 ASP A N 1
ATOM 2666 C CA . ASP A 1 349 ? 10.066 38.306 -55.391 1.00 80.31 349 ASP A CA 1
ATOM 2667 C C . ASP A 1 349 ? 9.949 38.004 -53.883 1.00 80.31 349 ASP A C 1
ATOM 2669 O O . ASP A 1 349 ? 8.983 37.368 -53.459 1.00 80.31 349 ASP A O 1
ATOM 2673 N N . GLU A 1 350 ? 10.904 38.490 -53.082 1.00 87.31 350 GLU A N 1
ATOM 2674 C CA . GLU A 1 350 ? 10.926 38.351 -51.623 1.00 87.31 350 GLU A CA 1
ATOM 2675 C C . GLU A 1 350 ? 9.655 38.912 -50.972 1.00 87.31 350 GLU A C 1
ATOM 2677 O O . GLU A 1 350 ? 9.152 39.989 -51.333 1.00 87.31 350 GLU A O 1
ATOM 2682 N N . THR A 1 351 ? 9.134 38.209 -49.965 1.00 84.94 351 THR A N 1
ATOM 2683 C CA . THR A 1 351 ? 7.909 38.623 -49.270 1.00 84.94 351 THR A CA 1
ATOM 2684 C C . THR A 1 351 ? 8.172 39.446 -48.023 1.00 84.94 351 THR A C 1
ATOM 2686 O O . THR A 1 351 ? 7.331 40.291 -47.721 1.00 84.94 351 THR A O 1
ATOM 2689 N N . ASP A 1 352 ? 9.349 39.354 -47.406 1.00 83.81 352 ASP A N 1
ATOM 2690 C CA . ASP A 1 352 ? 9.927 40.421 -46.577 1.00 83.81 352 ASP A CA 1
ATOM 2691 C C . ASP A 1 352 ? 11.448 40.529 -46.807 1.00 83.81 352 ASP A C 1
ATOM 2693 O O . ASP A 1 352 ? 11.981 39.843 -47.670 1.00 83.81 352 ASP A O 1
ATOM 2697 N N . VAL A 1 353 ? 12.145 41.446 -46.132 1.00 83.75 353 VAL A N 1
ATOM 2698 C CA . VAL A 1 353 ? 13.584 41.698 -46.367 1.00 83.75 353 VAL A CA 1
ATOM 2699 C C . VAL A 1 353 ? 14.417 40.411 -46.250 1.00 83.75 353 VAL A C 1
ATOM 2701 O O . VAL A 1 353 ? 14.436 39.793 -45.190 1.00 83.75 353 VAL A O 1
ATOM 2704 N N . ASP A 1 354 ? 15.141 40.051 -47.319 1.00 79.06 354 ASP A N 1
ATOM 2705 C CA . ASP A 1 354 ? 15.995 38.855 -47.417 1.00 79.06 354 ASP A CA 1
ATOM 2706 C C . ASP A 1 354 ? 15.249 37.496 -47.285 1.00 79.06 354 ASP A C 1
ATOM 2708 O O . ASP A 1 354 ? 15.896 36.455 -47.109 1.00 79.06 354 ASP A O 1
ATOM 2712 N N . CYS A 1 355 ? 13.904 37.460 -47.351 1.00 83.12 355 CYS A N 1
ATOM 2713 C CA . CYS A 1 355 ? 13.124 36.246 -47.060 1.00 83.12 355 CYS A CA 1
ATOM 2714 C C . CYS A 1 355 ? 11.830 36.046 -47.881 1.00 83.12 355 CYS A C 1
ATOM 2716 O O . CYS A 1 355 ? 11.154 36.982 -48.316 1.00 83.12 355 CYS A O 1
ATOM 2718 N N . GLY A 1 356 ? 11.442 34.774 -48.027 1.00 81.31 356 GLY A N 1
ATOM 2719 C CA . GLY A 1 356 ? 10.212 34.334 -48.690 1.00 81.31 356 GLY A CA 1
ATOM 2720 C C . GLY A 1 356 ? 10.224 34.492 -50.214 1.00 81.31 356 GLY A C 1
ATOM 2721 O O . GLY A 1 356 ? 11.236 34.848 -50.813 1.00 81.31 356 GLY A O 1
ATOM 2722 N N . GLY A 1 357 ? 9.088 34.214 -50.857 1.00 81.19 357 GLY A N 1
ATOM 2723 C CA . GLY A 1 357 ? 8.987 34.211 -52.318 1.00 81.19 357 GLY A CA 1
ATOM 2724 C C . GLY A 1 357 ? 9.383 32.866 -52.936 1.00 81.19 357 GLY A C 1
ATOM 2725 O O . GLY A 1 357 ? 9.395 31.831 -52.269 1.00 81.19 357 GLY A O 1
ATOM 2726 N N . SER A 1 358 ? 9.661 32.855 -54.242 1.00 74.69 358 SER A N 1
ATOM 2727 C CA . SER A 1 358 ? 10.030 31.643 -54.990 1.00 74.69 358 SER A CA 1
ATOM 2728 C C . SER A 1 358 ? 11.518 31.553 -55.337 1.00 74.69 358 SER A C 1
ATOM 2730 O O . SER A 1 358 ? 12.006 30.449 -55.588 1.00 74.69 358 SER A O 1
ATOM 2732 N N . VAL A 1 359 ? 12.253 32.674 -55.325 1.00 72.44 359 VAL A N 1
ATOM 2733 C CA . VAL A 1 359 ? 13.708 32.689 -55.556 1.00 72.44 359 VAL A CA 1
ATOM 2734 C C . VAL A 1 359 ? 14.494 32.465 -54.260 1.00 72.44 359 VAL A C 1
ATOM 2736 O O . VAL A 1 359 ? 15.525 31.787 -54.284 1.00 72.44 359 VAL A O 1
ATOM 2739 N N . CYS A 1 360 ? 14.019 32.985 -53.125 1.00 72.88 360 CYS A N 1
ATOM 2740 C CA . CYS A 1 360 ? 14.748 32.919 -51.861 1.00 72.88 360 CYS A CA 1
ATOM 2741 C C . CYS A 1 360 ? 14.355 31.714 -50.999 1.00 72.88 360 CYS A C 1
ATOM 2743 O O . CYS A 1 360 ? 13.219 31.557 -50.566 1.00 72.88 360 CYS A O 1
ATOM 2745 N N . SER A 1 361 ? 15.340 30.859 -50.703 1.00 72.50 361 SER A N 1
ATOM 2746 C CA . SER A 1 361 ? 15.174 29.674 -49.846 1.00 72.50 361 SER A CA 1
ATOM 2747 C C . SER A 1 361 ? 15.114 29.984 -48.345 1.00 72.50 361 SER A C 1
ATOM 2749 O O . SER A 1 361 ? 14.878 29.080 -47.544 1.00 72.50 361 SER A O 1
ATOM 2751 N N . THR A 1 362 ? 15.389 31.229 -47.952 1.00 79.62 362 THR A N 1
ATOM 2752 C CA . THR A 1 362 ? 15.285 31.704 -46.569 1.00 79.62 362 THR A CA 1
ATOM 2753 C C . THR A 1 362 ? 13.821 32.003 -46.267 1.00 79.62 362 THR A C 1
ATOM 2755 O O . THR A 1 362 ? 13.236 32.885 -46.888 1.00 79.62 362 THR A O 1
ATOM 2758 N N . GLN A 1 363 ? 13.216 31.281 -45.327 1.00 85.44 363 GLN A N 1
ATOM 2759 C CA . GLN A 1 363 ? 11.839 31.543 -44.907 1.00 85.44 363 GLN A CA 1
ATOM 2760 C C . GLN A 1 363 ? 11.796 32.673 -43.866 1.00 85.44 363 GLN A C 1
ATOM 2762 O O . GLN A 1 363 ? 12.659 32.744 -42.991 1.00 85.44 363 GLN A O 1
ATOM 2767 N N . CYS A 1 364 ? 10.781 33.529 -43.944 1.00 84.44 364 CYS A N 1
ATOM 2768 C CA . CYS A 1 364 ? 10.536 34.621 -43.003 1.00 84.44 364 CYS A CA 1
ATOM 2769 C C . CYS A 1 364 ? 10.130 34.093 -41.613 1.00 84.44 364 CYS A C 1
ATOM 2771 O O . CYS A 1 364 ? 9.607 32.977 -41.484 1.00 84.44 364 CYS A O 1
ATOM 2773 N N . ILE A 1 365 ? 10.356 34.873 -40.558 1.00 86.25 365 ILE A N 1
ATOM 2774 C CA . ILE A 1 365 ? 9.991 34.531 -39.173 1.00 86.25 365 ILE A CA 1
ATOM 2775 C C . ILE A 1 365 ? 8.620 35.102 -38.768 1.00 86.25 365 ILE A C 1
ATOM 2777 O O . ILE A 1 365 ? 8.000 35.888 -39.482 1.00 86.25 365 ILE A O 1
ATOM 2781 N N . ASP A 1 366 ? 8.097 34.675 -37.616 1.00 82.50 366 ASP A N 1
ATOM 2782 C CA . ASP A 1 366 ? 6.773 35.102 -37.151 1.00 82.50 366 ASP A CA 1
ATOM 2783 C C . ASP A 1 366 ? 6.676 36.630 -36.978 1.00 82.50 366 ASP A C 1
ATOM 2785 O O . ASP A 1 366 ? 7.480 37.252 -36.282 1.00 82.50 366 ASP A O 1
ATOM 2789 N N . SER A 1 367 ? 5.600 37.211 -37.516 1.00 80.50 367 SER A N 1
ATOM 2790 C CA . SER A 1 367 ? 5.314 38.651 -37.692 1.00 80.50 367 SER A CA 1
ATOM 2791 C C . SER A 1 367 ? 5.918 39.336 -38.927 1.00 80.50 367 SER A C 1
ATOM 2793 O O . SER A 1 367 ? 5.563 40.488 -39.170 1.00 80.50 367 SER A O 1
ATOM 2795 N N . GLU A 1 368 ? 6.758 38.668 -39.722 1.00 86.50 368 GLU A N 1
ATOM 2796 C CA . GLU A 1 368 ? 7.214 39.181 -41.028 1.00 86.50 368 GLU A CA 1
ATOM 2797 C C . GLU A 1 368 ? 6.184 38.920 -42.141 1.00 86.50 368 GLU A C 1
ATOM 2799 O O . GLU A 1 368 ? 5.221 38.163 -41.971 1.00 86.50 368 GLU A O 1
ATOM 2804 N N . THR A 1 369 ? 6.357 39.601 -43.274 1.00 85.94 369 THR A N 1
ATOM 2805 C CA . THR A 1 369 ? 5.378 39.670 -44.364 1.00 85.94 369 THR A CA 1
ATOM 2806 C C . THR A 1 369 ? 5.463 38.469 -45.317 1.00 85.94 369 THR A C 1
ATOM 2808 O O . THR A 1 369 ? 6.540 38.031 -45.718 1.00 85.94 369 THR A O 1
ATOM 2811 N N . CYS A 1 370 ? 4.308 37.950 -45.735 1.00 85.19 370 CYS A N 1
ATOM 2812 C CA . CYS A 1 370 ? 4.188 36.745 -46.559 1.00 85.19 370 CYS A CA 1
ATOM 2813 C C . CYS A 1 370 ? 3.054 36.838 -47.592 1.00 85.19 370 CYS A C 1
ATOM 2815 O O . CYS A 1 370 ? 2.088 37.585 -47.422 1.00 85.19 370 CYS A O 1
ATOM 2817 N N . SER A 1 371 ? 3.148 36.040 -48.658 1.00 83.81 371 SER A N 1
ATOM 2818 C CA . SER A 1 371 ? 2.098 35.879 -49.678 1.00 83.81 371 SER A CA 1
ATOM 2819 C C . SER A 1 371 ? 1.467 34.481 -49.678 1.00 83.81 371 SER A C 1
ATOM 2821 O O . SER A 1 371 ? 0.329 34.317 -50.119 1.00 83.81 371 SER A O 1
ATOM 2823 N N . GLN A 1 372 ? 2.190 33.472 -49.191 1.00 83.12 372 GLN A N 1
ATOM 2824 C CA . GLN A 1 372 ? 1.831 32.054 -49.208 1.00 83.12 372 GLN A CA 1
ATOM 2825 C C . GLN A 1 372 ? 2.500 31.313 -48.034 1.00 83.12 372 GLN A C 1
ATOM 2827 O O . GLN A 1 372 ? 3.520 31.739 -47.500 1.00 83.12 372 GLN A O 1
ATOM 2832 N N . ASN A 1 373 ? 1.945 30.168 -47.628 1.00 77.69 373 ASN A N 1
ATOM 2833 C CA . ASN A 1 373 ? 2.421 29.411 -46.459 1.00 77.69 373 ASN A CA 1
ATOM 2834 C C . ASN A 1 373 ? 3.897 28.976 -46.529 1.00 77.69 373 ASN A C 1
ATOM 2836 O O . ASN A 1 373 ? 4.542 28.861 -45.490 1.00 77.69 373 ASN A O 1
ATOM 2840 N N . SER A 1 374 ? 4.432 28.748 -47.731 1.00 79.69 374 SER A N 1
ATOM 2841 C CA . SER A 1 374 ? 5.834 28.371 -47.952 1.00 79.69 374 SER A CA 1
ATOM 2842 C C . SER A 1 374 ? 6.834 29.484 -47.645 1.00 79.69 374 SER A C 1
ATOM 2844 O O . SER A 1 374 ? 7.997 29.176 -47.399 1.00 79.69 374 SER A O 1
ATOM 2846 N N . ASP A 1 375 ? 6.405 30.748 -47.618 1.00 82.94 375 ASP A N 1
ATOM 2847 C CA . ASP A 1 375 ? 7.289 31.875 -47.304 1.00 82.94 375 ASP A CA 1
ATOM 2848 C C . ASP A 1 375 ? 7.687 31.895 -45.817 1.00 82.94 375 ASP A C 1
ATOM 2850 O O . ASP A 1 375 ? 8.688 32.503 -45.456 1.00 82.94 375 ASP A O 1
ATOM 2854 N N . CYS A 1 376 ? 6.908 31.237 -44.950 1.00 82.12 376 CYS A N 1
ATOM 2855 C CA . CYS A 1 376 ? 7.019 31.326 -43.496 1.00 82.12 376 CYS A CA 1
ATOM 2856 C C . CYS A 1 376 ? 7.731 30.122 -42.873 1.00 82.12 376 CYS A C 1
ATOM 2858 O O . CYS A 1 376 ? 7.382 28.973 -43.142 1.00 82.12 376 CYS A O 1
ATOM 2860 N N . THR A 1 377 ? 8.631 30.385 -41.923 1.00 82.69 377 THR A N 1
ATOM 2861 C CA . THR A 1 377 ? 9.303 29.366 -41.092 1.00 82.69 377 THR A CA 1
ATOM 2862 C C . THR A 1 377 ? 8.296 28.544 -40.275 1.00 82.69 377 THR A C 1
ATOM 2864 O O . THR A 1 377 ? 8.525 27.372 -39.989 1.00 82.69 377 THR A O 1
ATOM 2867 N N . SER A 1 378 ? 7.149 29.137 -39.927 1.00 72.50 378 SER A N 1
ATOM 2868 C CA . SER A 1 378 ? 6.028 28.463 -39.261 1.00 72.50 378 SER A CA 1
ATOM 2869 C C . SER A 1 378 ? 5.185 27.569 -40.182 1.00 72.50 378 SER A C 1
ATOM 2871 O O . SER A 1 378 ? 4.309 26.851 -39.701 1.00 72.50 378 SER A O 1
ATOM 2873 N N . GLY A 1 379 ? 5.381 27.650 -41.503 1.00 72.19 379 GLY A N 1
ATOM 2874 C CA . GLY A 1 379 ? 4.515 27.023 -42.501 1.00 72.19 379 GLY A CA 1
ATOM 2875 C C . GLY A 1 379 ? 3.115 27.643 -42.620 1.00 72.19 379 GLY A C 1
ATOM 2876 O O . GLY A 1 379 ? 2.264 27.063 -43.296 1.00 72.19 379 GLY A O 1
ATOM 2877 N N . TYR A 1 380 ? 2.844 28.792 -41.983 1.00 76.75 380 TYR A N 1
ATOM 2878 C CA . TYR A 1 380 ? 1.537 29.454 -42.027 1.00 76.75 380 TYR A CA 1
ATOM 2879 C C . TYR A 1 380 ? 1.639 30.966 -42.265 1.00 76.75 380 TYR A C 1
ATOM 2881 O O . TYR A 1 380 ? 2.118 31.728 -41.422 1.00 76.75 380 TYR A O 1
ATOM 2889 N N . CYS A 1 381 ? 1.107 31.388 -43.414 1.00 79.56 381 CYS A N 1
ATOM 2890 C CA . CYS A 1 381 ? 0.913 32.778 -43.789 1.00 79.56 381 CYS A CA 1
ATOM 2891 C C . CYS A 1 381 ? -0.557 33.167 -43.612 1.00 79.56 381 CYS A C 1
ATOM 2893 O O . CYS A 1 381 ? -1.447 32.653 -44.299 1.00 79.56 381 CYS A O 1
ATOM 2895 N N . ARG A 1 382 ? -0.845 34.115 -42.717 1.00 79.38 382 ARG A N 1
ATOM 2896 C CA . ARG A 1 382 ? -2.219 34.551 -42.467 1.00 79.38 382 ARG A CA 1
ATOM 2897 C C . ARG A 1 382 ? -2.674 35.551 -43.532 1.00 79.38 382 ARG A C 1
ATOM 2899 O O . ARG A 1 382 ? -2.575 36.762 -43.362 1.00 79.38 382 ARG A O 1
ATOM 2906 N N . LEU A 1 383 ? -3.277 35.044 -44.607 1.00 75.12 383 LEU A N 1
ATOM 2907 C CA . LEU A 1 383 ? -3.723 35.826 -45.776 1.00 75.12 383 LEU A CA 1
ATOM 2908 C C . LEU A 1 383 ? -4.646 37.034 -45.481 1.00 75.12 383 LEU A C 1
ATOM 2910 O O . LEU A 1 383 ? -4.813 37.888 -46.347 1.00 75.12 383 LEU A O 1
ATOM 2914 N N . THR A 1 384 ? -5.251 37.140 -44.290 1.00 77.12 384 THR A N 1
ATOM 2915 C CA . THR A 1 384 ? -6.067 38.308 -43.894 1.00 77.12 384 THR A CA 1
ATOM 2916 C C . THR A 1 384 ? -5.255 39.526 -43.449 1.00 77.12 384 THR A C 1
ATOM 2918 O O . THR A 1 384 ? -5.786 40.631 -43.471 1.00 77.12 384 THR A O 1
ATOM 2921 N N . ASP A 1 385 ? -4.016 39.332 -42.987 1.00 81.31 385 ASP A N 1
ATOM 2922 C CA . ASP A 1 385 ? -3.094 40.414 -42.604 1.00 81.31 385 ASP A CA 1
ATOM 2923 C C . ASP A 1 385 ? -1.699 40.291 -43.248 1.00 81.31 385 ASP A C 1
ATOM 2925 O O . ASP A 1 385 ? -0.866 41.165 -43.036 1.00 81.31 385 ASP A O 1
ATOM 2929 N N . GLN A 1 386 ? -1.481 39.263 -44.080 1.00 85.69 386 GLN A N 1
ATOM 2930 C CA . GLN A 1 386 ? -0.238 38.973 -44.808 1.00 85.69 386 GLN A CA 1
ATOM 2931 C C . GLN A 1 386 ? 0.984 38.802 -43.890 1.00 85.69 386 GLN A C 1
ATOM 2933 O O . GLN A 1 386 ? 2.100 39.121 -44.285 1.00 85.69 386 GLN A O 1
ATOM 2938 N N . THR A 1 387 ? 0.781 38.271 -42.674 1.00 84.62 387 THR A N 1
ATOM 2939 C CA . THR A 1 387 ? 1.866 37.996 -41.712 1.00 84.62 387 THR A CA 1
ATOM 2940 C C . THR A 1 387 ? 2.083 36.505 -41.455 1.00 84.62 387 THR A C 1
ATOM 2942 O O . THR A 1 387 ? 1.123 35.735 -41.340 1.00 84.62 387 THR A O 1
ATOM 2945 N N . CYS A 1 388 ? 3.348 36.103 -41.316 1.00 81.88 388 CYS A N 1
ATOM 2946 C CA . CYS A 1 388 ? 3.726 34.792 -40.796 1.00 81.88 388 CYS A CA 1
ATOM 2947 C C . CYS A 1 388 ? 3.320 34.666 -39.327 1.00 81.88 388 CYS A C 1
ATOM 2949 O O . CYS A 1 388 ? 3.501 35.601 -38.540 1.00 81.88 388 CYS A O 1
ATOM 2951 N N . ARG A 1 389 ? 2.748 33.522 -38.946 1.00 77.69 389 ARG A N 1
ATOM 2952 C CA . ARG A 1 389 ? 2.316 33.258 -37.566 1.00 77.69 389 ARG A CA 1
ATOM 2953 C C . ARG A 1 389 ? 2.572 31.818 -37.162 1.00 77.69 389 ARG A C 1
ATOM 2955 O O . ARG A 1 389 ? 2.408 30.913 -37.979 1.00 77.69 389 ARG A O 1
ATOM 2962 N N . THR A 1 390 ? 2.840 31.605 -35.876 1.00 70.75 390 THR A N 1
ATOM 2963 C CA . THR A 1 390 ? 2.855 30.277 -35.265 1.00 70.75 390 THR A CA 1
ATOM 2964 C C . THR A 1 390 ? 1.468 29.655 -35.388 1.00 70.75 390 THR A C 1
ATOM 2966 O O . THR A 1 390 ? 0.479 30.242 -34.943 1.00 70.75 390 THR A O 1
ATOM 2969 N N . ALA A 1 391 ? 1.394 28.479 -35.999 1.00 62.25 391 ALA A N 1
ATOM 2970 C CA . ALA A 1 391 ? 0.151 27.738 -36.140 1.00 62.25 391 ALA A CA 1
ATOM 2971 C C . ALA A 1 391 ? -0.179 26.917 -34.877 1.00 62.25 391 ALA A C 1
ATOM 2973 O O . ALA A 1 391 ? 0.711 26.603 -34.079 1.00 62.25 391 ALA A O 1
ATOM 2974 N N . THR A 1 392 ? -1.454 26.573 -34.669 1.00 68.12 392 THR A N 1
ATOM 2975 C CA . THR A 1 392 ? -1.934 25.905 -33.444 1.00 68.12 392 THR A CA 1
ATOM 2976 C C . THR A 1 392 ? -3.089 24.942 -33.717 1.00 68.12 392 THR A C 1
ATOM 2978 O O . THR A 1 392 ? -3.966 25.275 -34.502 1.00 68.12 392 THR A O 1
ATOM 2981 N N . CYS A 1 393 ? -3.175 23.852 -32.943 1.00 70.38 393 CYS A N 1
ATOM 2982 C CA . CYS A 1 393 ? -4.252 22.836 -32.937 1.00 70.38 393 CYS A CA 1
ATOM 2983 C C . CYS A 1 393 ? -5.685 23.330 -32.603 1.00 70.38 393 CYS A C 1
ATOM 2985 O O . CYS A 1 393 ? -6.503 22.563 -32.094 1.00 70.38 393 CYS A O 1
ATOM 2987 N N . THR A 1 394 ? -5.967 24.623 -32.755 1.00 73.62 394 THR A N 1
ATOM 2988 C CA . THR A 1 394 ? -7.286 25.251 -32.581 1.00 73.62 394 THR A CA 1
ATOM 2989 C C . THR A 1 394 ? -7.450 26.496 -33.473 1.00 73.62 394 THR A C 1
ATOM 2991 O O . THR A 1 394 ? -8.231 27.387 -33.128 1.00 73.62 394 THR A O 1
ATOM 2994 N N . ASP A 1 395 ? -6.660 26.651 -34.544 1.00 67.25 395 ASP A N 1
ATOM 2995 C CA . ASP A 1 395 ? -6.745 27.824 -35.434 1.00 67.25 395 ASP A CA 1
ATOM 2996 C C . ASP A 1 395 ? -7.758 27.674 -36.584 1.00 67.25 395 ASP A C 1
ATOM 2998 O O . ASP A 1 395 ? -8.136 28.681 -37.194 1.00 67.25 395 ASP A O 1
ATOM 3002 N N . GLY A 1 396 ? -8.284 26.464 -36.808 1.00 72.81 396 GLY A N 1
ATOM 3003 C CA . GLY A 1 396 ? -9.333 26.184 -37.787 1.00 72.81 396 GLY A CA 1
ATOM 3004 C C . GLY A 1 396 ? -8.835 25.834 -39.191 1.00 72.81 396 GLY A C 1
ATOM 3005 O O . GLY A 1 396 ? -9.658 25.741 -40.109 1.00 72.81 396 GLY A O 1
ATOM 3006 N N . PHE A 1 397 ? -7.527 25.630 -39.387 1.00 68.81 397 PHE A N 1
ATOM 3007 C CA . PHE A 1 397 ? -6.933 25.273 -40.678 1.00 68.81 397 PHE A CA 1
ATOM 3008 C C . PHE A 1 397 ? -5.986 24.080 -40.546 1.00 68.81 397 PHE A C 1
ATOM 3010 O O . PHE A 1 397 ? -5.019 24.154 -39.803 1.00 68.81 397 PHE A O 1
ATOM 3017 N N . GLN A 1 398 ? -6.189 23.026 -41.345 1.00 75.31 398 GLN A N 1
ATOM 3018 C CA . GLN A 1 398 ? -5.282 21.872 -41.365 1.00 75.31 398 GLN A CA 1
ATOM 3019 C C . GLN A 1 398 ? -3.862 22.300 -41.770 1.00 75.31 398 GLN A C 1
ATOM 3021 O O . GLN A 1 398 ? -3.624 22.651 -42.930 1.00 75.31 398 GLN A O 1
ATOM 3026 N N . ASN A 1 399 ? -2.931 22.281 -40.816 1.00 72.44 399 ASN A N 1
ATOM 3027 C CA . ASN A 1 399 ? -1.566 22.779 -40.988 1.00 72.44 399 ASN A CA 1
ATOM 3028 C C . ASN A 1 399 ? -0.530 21.938 -40.203 1.00 72.44 399 ASN A C 1
ATOM 3030 O O . ASN A 1 399 ? -0.864 20.893 -39.654 1.00 72.44 399 ASN A O 1
ATOM 3034 N N . GLN A 1 400 ? 0.750 22.336 -40.216 1.00 72.56 400 GLN A N 1
ATOM 3035 C CA . GLN A 1 400 ? 1.871 21.562 -39.651 1.00 72.56 400 GLN A CA 1
ATOM 3036 C C . GLN A 1 400 ? 1.865 20.081 -40.090 1.00 72.56 400 GLN A C 1
ATOM 3038 O O . GLN A 1 400 ? 2.105 19.803 -41.266 1.00 72.56 400 GLN A O 1
ATOM 3043 N N . ASP A 1 401 ? 1.619 19.142 -39.169 1.00 79.19 401 ASP A N 1
ATOM 3044 C CA . ASP A 1 401 ? 1.499 17.705 -39.441 1.00 79.19 401 ASP A CA 1
ATOM 3045 C C . ASP A 1 401 ? 0.095 17.132 -39.167 1.00 79.19 401 ASP A C 1
ATOM 3047 O O . ASP A 1 401 ? -0.077 15.910 -39.097 1.00 79.19 401 ASP A O 1
ATOM 3051 N N . GLU A 1 402 ? -0.908 18.015 -39.072 1.00 88.19 402 GLU A N 1
ATOM 3052 C CA . GLU A 1 402 ? -2.308 17.663 -38.849 1.00 88.19 402 GLU A CA 1
ATOM 3053 C C . GLU A 1 402 ? -2.874 16.781 -39.961 1.00 88.19 402 GLU A C 1
ATOM 3055 O O . GLU A 1 402 ? -2.695 17.022 -41.162 1.00 88.19 402 GLU A O 1
ATOM 3060 N N . THR A 1 403 ? -3.622 15.754 -39.565 1.00 85.56 403 THR A N 1
ATOM 3061 C CA . THR A 1 403 ? -4.185 14.778 -40.507 1.00 85.56 403 THR A CA 1
ATOM 3062 C C . THR A 1 403 ? -5.617 15.092 -40.929 1.00 85.56 403 THR A C 1
ATOM 3064 O O . THR A 1 403 ? -6.038 14.638 -41.992 1.00 85.56 403 THR A O 1
ATOM 3067 N N . ASP A 1 404 ? -6.313 15.930 -40.163 1.00 85.50 404 ASP A N 1
ATOM 3068 C CA . ASP A 1 404 ? -7.503 16.695 -40.549 1.00 85.50 404 ASP A CA 1
ATOM 3069 C C . ASP A 1 404 ? -7.501 18.003 -39.724 1.00 85.50 404 ASP A C 1
ATOM 3071 O O . ASP A 1 404 ? -6.718 18.132 -38.791 1.00 85.50 404 ASP A O 1
ATOM 3075 N N . VAL A 1 405 ? -8.357 18.974 -40.044 1.00 85.62 405 VAL A N 1
ATOM 3076 C CA . VAL A 1 405 ? -8.397 20.299 -39.393 1.00 85.62 405 VAL A CA 1
ATOM 3077 C C . VAL A 1 405 ? -8.471 20.182 -37.864 1.00 85.62 405 VAL A C 1
ATOM 3079 O O . VAL A 1 405 ? -9.420 19.561 -37.359 1.00 85.62 405 VAL A O 1
ATOM 3082 N N . ASP A 1 406 ? -7.506 20.818 -37.186 1.00 79.50 406 ASP A N 1
ATOM 3083 C CA . ASP A 1 406 ? -7.291 20.873 -35.733 1.00 79.50 406 ASP A CA 1
ATOM 3084 C C . ASP A 1 406 ? -7.007 19.495 -35.073 1.00 79.50 406 ASP A C 1
ATOM 3086 O O . ASP A 1 406 ? -7.227 19.332 -33.866 1.00 79.50 406 ASP A O 1
ATOM 3090 N N . CYS A 1 407 ? -6.598 18.453 -35.825 1.00 84.44 407 CYS A N 1
ATOM 3091 C CA . CYS A 1 407 ? -6.395 17.116 -35.242 1.00 84.44 407 CYS A CA 1
ATOM 3092 C C . CYS A 1 407 ? -5.430 16.137 -35.958 1.00 84.44 407 CYS A C 1
ATOM 3094 O O . CYS A 1 407 ? -5.283 16.083 -37.183 1.00 84.44 407 CYS A O 1
ATOM 3096 N N . GLY A 1 408 ? -4.863 15.238 -35.145 1.00 82.62 408 GLY A N 1
ATOM 3097 C CA . GLY A 1 408 ? -3.992 14.127 -35.536 1.00 82.62 408 GLY A CA 1
ATOM 3098 C C . GLY A 1 408 ? -2.578 14.559 -35.933 1.00 82.62 408 GLY A C 1
ATOM 3099 O O . GLY A 1 408 ? -2.306 15.742 -36.069 1.00 82.62 408 GLY A O 1
ATOM 3100 N N . GLY A 1 409 ? -1.666 13.599 -36.110 1.00 82.19 409 GLY A N 1
ATOM 3101 C CA . GLY A 1 409 ? -0.243 13.878 -36.345 1.00 82.19 409 GLY A CA 1
ATOM 3102 C C . GLY A 1 409 ? 0.655 13.392 -35.202 1.00 82.19 409 GLY A C 1
ATOM 3103 O O . GLY A 1 409 ? 0.267 12.547 -34.396 1.00 82.19 409 GLY A O 1
ATOM 3104 N N . LEU A 1 410 ? 1.899 13.871 -35.174 1.00 76.38 410 LEU A N 1
ATOM 3105 C CA . LEU A 1 410 ? 2.865 13.695 -34.081 1.00 76.38 410 LEU A CA 1
ATOM 3106 C C . LEU A 1 410 ? 2.991 14.958 -33.225 1.00 76.38 410 LEU A C 1
ATOM 3108 O O . LEU A 1 410 ? 3.236 14.832 -32.026 1.00 76.38 410 LEU A O 1
ATOM 3112 N N . ILE A 1 411 ? 2.855 16.148 -33.820 1.00 73.25 411 ILE A N 1
ATOM 3113 C CA . ILE A 1 411 ? 2.929 17.421 -33.091 1.00 73.25 411 ILE A CA 1
ATOM 3114 C C . ILE A 1 411 ? 1.559 17.735 -32.485 1.00 73.25 411 ILE A C 1
ATOM 3116 O O . ILE A 1 411 ? 1.468 18.065 -31.300 1.00 73.25 411 ILE A O 1
ATOM 3120 N N . CYS A 1 412 ? 0.483 17.573 -33.263 1.00 73.56 412 CYS A N 1
ATOM 3121 C CA . CYS A 1 412 ? -0.864 17.829 -32.772 1.00 73.56 412 CYS A CA 1
ATOM 3122 C C . CYS A 1 412 ? -1.452 16.629 -32.006 1.00 73.56 412 CYS A C 1
ATOM 3124 O O . CYS A 1 412 ? -1.847 15.612 -32.575 1.00 73.56 412 CYS A O 1
ATOM 3126 N N . THR A 1 413 ? -1.529 16.751 -30.678 1.00 73.38 413 THR A N 1
ATOM 3127 C CA . THR A 1 413 ? -1.971 15.673 -29.769 1.00 73.38 413 THR A CA 1
ATOM 3128 C C . THR A 1 413 ? -3.494 15.510 -29.664 1.00 73.38 413 THR A C 1
ATOM 3130 O O . THR A 1 413 ? -3.973 14.592 -28.993 1.00 73.38 413 THR A O 1
ATOM 3133 N N . ALA A 1 414 ? -4.275 16.368 -30.326 1.00 81.50 414 ALA A N 1
ATOM 3134 C CA . ALA A 1 414 ? -5.730 16.265 -30.385 1.00 81.50 414 ALA A CA 1
ATOM 3135 C C . ALA A 1 414 ? -6.155 15.143 -31.350 1.00 81.50 414 ALA A C 1
ATOM 3137 O O . ALA A 1 414 ? -5.891 15.212 -32.545 1.00 81.50 414 ALA A O 1
ATOM 3138 N N . THR A 1 415 ? -6.830 14.097 -30.863 1.00 88.56 415 THR A N 1
ATOM 3139 C CA . THR A 1 415 ? -7.258 12.977 -31.726 1.00 88.56 415 THR A CA 1
ATOM 3140 C C . THR A 1 415 ? -8.464 13.338 -32.596 1.00 88.56 415 THR A C 1
ATOM 3142 O O . THR A 1 415 ? -9.460 13.852 -32.084 1.00 88.56 415 THR A O 1
ATOM 3145 N N . CYS A 1 416 ? -8.430 12.964 -33.870 1.00 86.88 416 CYS A N 1
ATOM 3146 C CA . CYS A 1 416 ? -9.523 13.119 -34.818 1.00 86.88 416 CYS A CA 1
ATOM 3147 C C . CYS A 1 416 ? -10.727 12.210 -34.517 1.00 86.88 416 CYS A C 1
ATOM 3149 O O . CYS A 1 416 ? -10.599 11.006 -34.270 1.00 86.88 416 CYS A O 1
ATOM 3151 N N . ALA A 1 417 ? -11.924 12.797 -34.602 1.00 88.12 417 ALA A N 1
ATOM 3152 C CA . ALA A 1 417 ? -13.202 12.112 -34.424 1.00 88.12 417 ALA A CA 1
ATOM 3153 C C . ALA A 1 417 ? -13.521 11.125 -35.571 1.00 88.12 417 ALA A C 1
ATOM 3155 O O . ALA A 1 417 ? -12.822 11.046 -36.576 1.00 88.12 417 ALA A O 1
ATOM 3156 N N . LEU A 1 418 ? -14.618 10.369 -35.456 1.00 87.25 418 LEU A N 1
ATOM 3157 C CA . LEU A 1 418 ? -15.068 9.488 -36.542 1.00 87.25 418 LEU A CA 1
ATOM 3158 C C . LEU A 1 418 ? -15.337 10.273 -37.840 1.00 87.25 418 LEU A C 1
ATOM 3160 O O . LEU A 1 418 ? -15.852 11.387 -37.806 1.00 87.25 418 LEU A O 1
ATOM 3164 N N . THR A 1 419 ? -15.039 9.656 -38.986 1.00 84.50 419 THR A N 1
ATOM 3165 C CA . THR A 1 419 ? -15.129 10.199 -40.363 1.00 84.50 419 THR A CA 1
ATOM 3166 C C . THR A 1 419 ? -14.157 11.325 -40.742 1.00 84.50 419 THR A C 1
ATOM 3168 O O . THR A 1 419 ? -14.047 11.610 -41.931 1.00 84.50 419 THR A O 1
ATOM 3171 N N . LYS A 1 420 ? -13.400 11.891 -39.792 1.00 90.25 420 LYS A N 1
ATOM 3172 C CA . LYS A 1 420 ? -12.238 12.757 -40.069 1.00 90.25 420 LYS A CA 1
ATOM 3173 C C . LYS A 1 420 ? -11.094 11.965 -40.726 1.00 90.25 420 LYS A C 1
ATOM 3175 O O . LYS A 1 420 ? -11.028 10.740 -40.576 1.00 90.25 420 LYS A O 1
ATOM 3180 N N . PHE A 1 421 ? -10.208 12.651 -41.443 1.00 88.50 421 PHE A N 1
ATOM 3181 C CA . PHE A 1 421 ? -9.009 12.078 -42.055 1.00 88.50 421 PHE A CA 1
ATOM 3182 C C . PHE A 1 421 ? -7.913 11.725 -41.030 1.00 88.50 421 PHE A C 1
ATOM 3184 O O . PHE A 1 421 ? -7.901 12.211 -39.902 1.00 88.50 421 PHE A O 1
ATOM 3191 N N . CYS A 1 422 ? -7.017 10.814 -41.420 1.00 89.00 422 CYS A N 1
ATOM 3192 C CA . CYS A 1 422 ? -5.938 10.274 -40.593 1.00 89.00 422 CYS A CA 1
ATOM 3193 C C . CYS A 1 422 ? -4.776 9.735 -41.445 1.00 89.00 422 CYS A C 1
ATOM 3195 O O . CYS A 1 422 ? -4.962 9.264 -42.571 1.00 89.00 422 CYS A O 1
ATOM 3197 N N . GLY A 1 423 ? -3.559 9.749 -40.900 1.00 83.81 423 GLY A N 1
ATOM 3198 C CA . GLY A 1 423 ? -2.393 9.082 -41.488 1.00 83.81 423 GLY A CA 1
ATOM 3199 C C . GLY A 1 423 ? -2.129 7.694 -40.893 1.00 83.81 423 GLY A C 1
ATOM 3200 O O . GLY A 1 423 ? -1.629 6.804 -41.584 1.00 83.81 423 GLY A O 1
ATOM 3201 N N . ARG A 1 424 ? -2.439 7.509 -39.607 1.00 85.88 424 ARG A N 1
ATOM 3202 C CA . ARG A 1 424 ? -2.099 6.362 -38.755 1.00 85.88 424 ARG A CA 1
ATOM 3203 C C . ARG A 1 424 ? -3.203 6.113 -37.719 1.00 85.88 424 ARG A C 1
ATOM 3205 O O . ARG A 1 424 ? -4.032 6.966 -37.433 1.00 85.88 424 ARG A O 1
ATOM 3212 N N . ASN A 1 425 ? -3.201 4.923 -37.114 1.00 85.88 425 ASN A N 1
ATOM 3213 C CA . ASN A 1 425 ? -4.184 4.541 -36.088 1.00 85.88 425 ASN A CA 1
ATOM 3214 C C . ASN A 1 425 ? -4.253 5.461 -34.842 1.00 85.88 425 ASN A C 1
ATOM 3216 O O . ASN A 1 425 ? -5.372 5.652 -34.368 1.00 85.88 425 ASN A O 1
ATOM 3220 N N . PRO A 1 426 ? -3.140 6.010 -34.296 1.00 86.38 426 PRO A N 1
ATOM 3221 C CA . PRO A 1 426 ? -3.184 6.883 -33.114 1.00 86.38 426 PRO A CA 1
ATOM 3222 C C . PRO A 1 426 ? -3.863 8.232 -33.358 1.00 86.38 426 PRO A C 1
ATOM 3224 O O . PRO A 1 426 ? -4.401 8.809 -32.420 1.00 86.38 426 PRO A O 1
ATOM 3227 N N . ASP A 1 427 ? -3.880 8.704 -34.607 1.00 87.69 427 ASP A N 1
ATOM 3228 C CA . ASP A 1 427 ? -4.484 9.983 -34.988 1.00 87.69 427 ASP A CA 1
ATOM 3229 C C . ASP A 1 427 ? -6.001 10.000 -34.706 1.00 87.69 427 ASP A C 1
ATOM 3231 O O . ASP A 1 427 ? -6.598 11.062 -34.579 1.00 87.69 427 ASP A O 1
ATOM 3235 N N . CYS A 1 428 ? -6.634 8.827 -34.586 1.00 88.19 428 CYS A N 1
ATOM 3236 C CA . CYS A 1 428 ? -8.073 8.652 -34.412 1.00 88.19 428 CYS A CA 1
ATOM 3237 C C . CYS A 1 428 ? -8.475 8.375 -32.958 1.00 88.19 428 CYS A C 1
ATOM 3239 O O . CYS A 1 428 ? -7.966 7.438 -32.343 1.00 88.19 428 CYS A O 1
ATOM 3241 N N . THR A 1 429 ? -9.534 9.027 -32.461 1.00 87.94 429 THR A N 1
ATOM 3242 C CA . THR A 1 429 ? -10.142 8.719 -31.145 1.00 87.94 429 THR A CA 1
ATOM 3243 C C . THR A 1 429 ? -10.625 7.261 -31.041 1.00 87.94 429 THR A C 1
ATOM 3245 O O . THR A 1 429 ? -10.769 6.717 -29.949 1.00 87.94 429 THR A O 1
ATOM 3248 N N . SER A 1 430 ? -10.878 6.599 -32.176 1.00 84.31 430 SER A N 1
ATOM 3249 C CA . SER A 1 430 ? -11.259 5.182 -32.254 1.00 84.31 430 SER A CA 1
ATOM 3250 C C . SER A 1 430 ? -10.084 4.194 -32.278 1.00 84.31 430 SER A C 1
ATOM 3252 O O . SER A 1 430 ? -10.320 2.983 -32.275 1.00 84.31 430 SER A O 1
ATOM 3254 N N . GLY A 1 431 ? -8.837 4.671 -32.375 1.00 84.19 431 GLY A N 1
ATOM 3255 C CA . GLY A 1 431 ? -7.650 3.831 -32.564 1.00 84.19 431 GLY A CA 1
ATOM 3256 C C . GLY A 1 431 ? -7.610 3.065 -33.896 1.00 84.19 431 GLY A C 1
ATOM 3257 O O . GLY A 1 431 ? -6.877 2.078 -34.014 1.00 84.19 431 GLY A O 1
ATOM 3258 N N . PHE A 1 432 ? -8.419 3.453 -34.892 1.00 88.50 432 PHE A N 1
ATOM 3259 C CA . PHE A 1 432 ? -8.445 2.808 -36.207 1.00 88.50 432 PHE A CA 1
ATOM 3260 C C . PHE A 1 432 ? -8.604 3.811 -37.356 1.00 88.50 432 PHE A C 1
ATOM 3262 O O . PHE A 1 432 ? -9.683 4.366 -37.579 1.00 88.50 432 PHE A O 1
ATOM 3269 N N . CYS A 1 433 ? -7.522 3.959 -38.119 1.00 87.25 433 CYS A N 1
ATOM 3270 C CA . CYS A 1 433 ? -7.475 4.676 -39.383 1.00 87.25 433 CYS A CA 1
ATOM 3271 C C . CYS A 1 433 ? -7.633 3.684 -40.542 1.00 87.25 433 CYS A C 1
ATOM 3273 O O . CYS A 1 433 ? -6.896 2.696 -40.635 1.00 87.25 433 CYS A O 1
ATOM 3275 N N . ARG A 1 434 ? -8.599 3.924 -41.431 1.00 84.00 434 ARG A N 1
ATOM 3276 C CA . ARG A 1 434 ? -8.923 3.009 -42.526 1.00 84.00 434 ARG A CA 1
ATOM 3277 C C . ARG A 1 434 ? -8.066 3.297 -43.755 1.00 84.00 434 ARG A C 1
ATOM 3279 O O . ARG A 1 434 ? -8.253 4.302 -44.427 1.00 84.00 434 ARG A O 1
ATOM 3286 N N . GLY A 1 435 ? -7.152 2.386 -44.091 1.00 77.31 435 GLY A N 1
ATOM 3287 C CA . GLY A 1 435 ? -6.155 2.600 -45.151 1.00 77.31 435 GLY A CA 1
ATOM 3288 C C . GLY A 1 435 ? -6.695 2.793 -46.579 1.00 77.31 435 GLY A C 1
ATOM 3289 O O . GLY A 1 435 ? -5.930 3.210 -47.443 1.00 77.31 435 GLY A O 1
ATOM 3290 N N . THR A 1 436 ? -7.976 2.506 -46.844 1.00 77.44 436 THR A N 1
ATOM 3291 C CA . THR A 1 436 ? -8.599 2.639 -48.175 1.00 77.44 436 THR A CA 1
ATOM 3292 C C . THR A 1 436 ? -9.105 4.050 -48.484 1.00 77.44 436 THR A C 1
ATOM 3294 O O . THR A 1 436 ? -8.987 4.484 -49.626 1.00 77.44 436 THR A O 1
ATOM 3297 N N . ASP A 1 437 ? -9.637 4.777 -47.494 1.00 84.06 437 ASP A N 1
ATOM 3298 C CA . ASP A 1 437 ? -10.091 6.174 -47.636 1.00 84.06 437 ASP A CA 1
ATOM 3299 C C . ASP A 1 437 ? -9.370 7.163 -46.704 1.00 84.06 437 ASP A C 1
ATOM 3301 O O . ASP A 1 437 ? -9.665 8.353 -46.736 1.00 84.06 437 ASP A O 1
ATOM 3305 N N . LYS A 1 438 ? -8.413 6.679 -45.899 1.00 88.19 438 LYS A N 1
ATOM 3306 C CA . LYS A 1 438 ? -7.683 7.435 -44.870 1.00 88.19 438 LYS A CA 1
ATOM 3307 C C . LYS A 1 438 ? -8.596 8.128 -43.852 1.00 88.19 438 LYS A C 1
ATOM 3309 O O . LYS A 1 438 ? -8.284 9.228 -43.415 1.00 88.19 438 LYS A O 1
ATOM 3314 N N . THR A 1 439 ? -9.705 7.498 -43.450 1.00 89.50 439 THR A N 1
ATOM 3315 C CA . THR A 1 439 ? -10.617 8.068 -42.434 1.00 89.50 439 THR A CA 1
ATOM 3316 C C . THR A 1 439 ? -10.674 7.270 -41.130 1.00 89.50 439 THR A C 1
ATOM 3318 O O . THR A 1 439 ? -10.518 6.045 -41.107 1.00 89.50 439 THR A O 1
ATOM 3321 N N . CYS A 1 440 ? -10.939 7.965 -40.025 1.00 86.69 440 CYS A N 1
ATOM 3322 C CA . CYS A 1 440 ? -11.125 7.384 -38.701 1.00 86.69 440 CYS A CA 1
ATOM 3323 C C . CYS A 1 440 ? -12.459 6.637 -38.600 1.00 86.69 440 CYS A C 1
ATOM 3325 O O . CYS A 1 440 ? -13.532 7.246 -38.667 1.00 86.69 440 CYS A O 1
ATOM 3327 N N . ARG A 1 441 ? -12.416 5.312 -38.408 1.00 87.38 441 ARG A N 1
ATOM 3328 C CA . ARG A 1 441 ? -13.615 4.453 -38.368 1.00 87.38 441 ARG A CA 1
ATOM 3329 C C . ARG A 1 441 ? -13.827 3.771 -37.026 1.00 87.38 441 ARG A C 1
ATOM 3331 O O . ARG A 1 441 ? -12.902 3.582 -36.239 1.00 87.38 441 ARG A O 1
ATOM 3338 N N . GLY A 1 442 ? -15.077 3.391 -36.768 1.00 77.25 442 GLY A N 1
ATOM 3339 C CA . GLY A 1 442 ? -15.462 2.668 -35.559 1.00 77.25 442 GLY A CA 1
ATOM 3340 C C . GLY A 1 442 ? -14.967 1.219 -35.571 1.00 77.25 442 GLY A C 1
ATOM 3341 O O . GLY A 1 442 ? -14.897 0.577 -36.619 1.00 77.25 442 GLY A O 1
ATOM 3342 N N . TYR A 1 443 ? -14.689 0.672 -34.386 1.00 60.41 443 TYR A N 1
ATOM 3343 C CA . TYR A 1 443 ? -14.150 -0.684 -34.195 1.00 60.41 443 TYR A CA 1
ATOM 3344 C C . TYR A 1 443 ? -14.963 -1.789 -34.912 1.00 60.41 443 TYR A C 1
ATOM 3346 O O . TYR A 1 443 ? -14.399 -2.746 -35.436 1.00 60.41 443 TYR A O 1
ATOM 3354 N N . PHE A 1 444 ? -16.288 -1.628 -35.019 1.00 66.00 444 PHE A N 1
ATOM 3355 C CA . PHE A 1 444 ? -17.188 -2.562 -35.714 1.00 66.00 444 PHE A CA 1
ATOM 3356 C C . PHE A 1 444 ? -17.142 -2.507 -37.257 1.00 66.00 444 PHE A C 1
ATOM 3358 O O . PHE A 1 444 ? -17.725 -3.379 -37.906 1.00 66.00 444 PHE A O 1
ATOM 3365 N N . GLU A 1 445 ? -16.488 -1.515 -37.871 1.00 61.28 445 GLU A N 1
ATOM 3366 C CA . GLU A 1 445 ? -16.255 -1.495 -39.329 1.00 61.28 445 GLU A CA 1
ATOM 3367 C C . GLU A 1 445 ? -14.986 -2.274 -39.700 1.00 61.28 445 GLU A C 1
ATOM 3369 O O . GLU A 1 445 ? -15.001 -3.039 -40.664 1.00 61.28 445 GLU A O 1
ATOM 3374 N N . LYS A 1 446 ? -13.942 -2.200 -38.858 1.00 58.41 446 LYS A N 1
ATOM 3375 C CA . LYS A 1 446 ? -12.691 -2.975 -38.981 1.00 58.41 446 LYS A CA 1
ATOM 3376 C C . LYS A 1 446 ? -12.935 -4.482 -39.127 1.00 58.41 446 LYS A C 1
ATOM 3378 O O . LYS A 1 446 ? -12.245 -5.157 -39.882 1.00 58.41 446 LYS A O 1
ATOM 3383 N N . LEU A 1 447 ? -13.945 -5.001 -38.425 1.00 54.44 447 LEU A N 1
ATOM 3384 C CA . LEU A 1 447 ? -14.343 -6.411 -38.474 1.00 54.44 447 LEU A CA 1
ATOM 3385 C C . LEU A 1 447 ? -15.105 -6.795 -39.758 1.00 54.44 447 LEU A C 1
ATOM 3387 O O . LEU A 1 447 ? -15.145 -7.974 -40.095 1.00 54.44 447 LEU A O 1
ATOM 3391 N N . ARG A 1 448 ? -15.694 -5.833 -40.485 1.00 55.88 448 ARG A N 1
ATOM 3392 C CA . ARG A 1 448 ? -16.461 -6.094 -41.717 1.00 55.88 448 ARG A CA 1
ATOM 3393 C C . ARG A 1 448 ? -15.613 -6.069 -42.987 1.00 55.88 448 ARG A C 1
ATOM 3395 O O . ARG A 1 448 ? -15.853 -6.900 -43.859 1.00 55.88 448 ARG A O 1
ATOM 3402 N N . GLU A 1 449 ? -14.599 -5.207 -43.089 1.00 54.97 449 GLU A N 1
ATOM 3403 C CA . GLU A 1 449 ? -13.693 -5.214 -44.257 1.00 54.97 449 GLU A CA 1
ATOM 3404 C C . GLU A 1 449 ? -12.923 -6.539 -44.394 1.00 54.97 449 GLU A C 1
ATOM 3406 O O . GLU A 1 449 ? -12.756 -7.045 -45.502 1.00 54.97 449 GLU A O 1
ATOM 3411 N N . ILE A 1 450 ? -12.554 -7.162 -43.268 1.00 54.31 450 ILE A N 1
ATOM 3412 C CA . ILE A 1 450 ? -11.908 -8.487 -43.223 1.00 54.31 450 ILE A CA 1
ATOM 3413 C C . ILE A 1 450 ? -12.803 -9.587 -43.838 1.00 54.31 450 ILE A C 1
ATOM 3415 O O . ILE A 1 450 ? -12.296 -10.612 -44.286 1.00 54.31 450 ILE A O 1
ATOM 3419 N N . GLN A 1 451 ? -14.124 -9.379 -43.899 1.00 43.91 451 GLN A N 1
ATOM 3420 C CA . GLN A 1 451 ? -15.103 -10.403 -44.278 1.00 43.91 451 GLN A CA 1
ATOM 3421 C C . GLN A 1 451 ? -15.697 -10.231 -45.694 1.00 43.91 451 GLN A C 1
ATOM 3423 O O . GLN A 1 451 ? -16.460 -11.091 -46.128 1.00 43.91 451 GLN A O 1
ATOM 3428 N N . MET A 1 452 ? -15.364 -9.157 -46.428 1.00 44.12 452 MET A N 1
ATOM 3429 C CA . MET A 1 452 ? -15.955 -8.862 -47.753 1.00 44.12 452 MET A CA 1
ATOM 3430 C C . MET A 1 452 ? -15.028 -9.070 -48.964 1.00 44.12 452 MET A C 1
ATOM 3432 O O . MET A 1 452 ? -15.531 -9.273 -50.068 1.00 44.12 452 MET A O 1
ATOM 3436 N N . ASN A 1 453 ? -13.702 -9.093 -48.793 1.00 41.97 453 ASN A N 1
ATOM 3437 C CA . ASN A 1 453 ? -12.721 -9.145 -49.895 1.00 41.97 453 ASN A CA 1
ATOM 3438 C C . ASN A 1 453 ? -12.568 -10.526 -50.590 1.00 41.97 453 ASN A C 1
ATOM 3440 O O . ASN A 1 453 ? -11.472 -10.882 -51.018 1.00 41.97 453 ASN A O 1
ATOM 3444 N N . LEU A 1 454 ? -13.637 -11.328 -50.695 1.00 35.06 454 LEU A N 1
ATOM 3445 C CA . LEU A 1 454 ? -13.574 -12.715 -51.194 1.00 35.06 454 LEU A CA 1
ATOM 3446 C C . LEU A 1 454 ? -14.617 -13.071 -52.276 1.00 35.06 454 LEU A C 1
ATOM 3448 O O . LEU A 1 454 ? -14.825 -14.251 -52.556 1.00 35.06 454 LEU A O 1
ATOM 3452 N N . SER A 1 455 ? -15.299 -12.098 -52.896 1.00 39.47 455 SER A N 1
ATOM 3453 C CA . SER A 1 455 ? -16.257 -12.396 -53.978 1.00 39.47 455 SER A CA 1
ATOM 3454 C C . SER A 1 455 ? -16.495 -11.243 -54.965 1.00 39.47 455 SER A C 1
ATOM 3456 O O . SER A 1 455 ? -16.411 -10.083 -54.580 1.00 39.47 455 SER A O 1
ATOM 3458 N N . VAL A 1 456 ? -16.891 -11.613 -56.197 1.00 37.81 456 VAL A N 1
ATOM 3459 C CA . VAL A 1 456 ? -17.306 -10.772 -57.350 1.00 37.81 456 VAL A CA 1
ATOM 3460 C C . VAL A 1 456 ? -16.179 -10.076 -58.138 1.00 37.81 456 VAL A C 1
ATOM 3462 O O . VAL A 1 456 ? -15.632 -9.096 -57.652 1.00 37.81 456 VAL A O 1
ATOM 3465 N N . LEU A 1 457 ? -15.921 -10.535 -59.386 1.00 35.03 457 LEU A N 1
ATOM 3466 C CA . LEU A 1 457 ? -15.576 -9.722 -60.590 1.00 35.03 457 LEU A CA 1
ATOM 3467 C C . LEU A 1 457 ? -15.205 -10.568 -61.851 1.00 35.03 457 LEU A C 1
ATOM 3469 O O . LEU A 1 457 ? -14.085 -10.492 -62.342 1.00 35.03 457 LEU A O 1
ATOM 3473 N N . VAL A 1 458 ? -16.131 -11.357 -62.426 1.00 42.06 458 VAL A N 1
ATOM 3474 C CA . VAL A 1 458 ? -16.019 -11.870 -63.823 1.00 42.06 458 VAL A CA 1
ATOM 3475 C C . VAL A 1 458 ? -17.416 -12.094 -64.420 1.00 42.06 458 VAL A C 1
ATOM 3477 O O . VAL A 1 458 ? -18.180 -12.876 -63.858 1.00 42.06 458 VAL A O 1
ATOM 3480 N N . SER A 1 459 ? -17.754 -11.465 -65.556 1.00 50.22 459 SER A N 1
ATOM 3481 C CA . SER A 1 459 ? -18.998 -11.765 -66.302 1.00 50.22 459 SER A CA 1
ATOM 3482 C C . SER A 1 459 ? -19.020 -11.242 -67.759 1.00 50.22 459 SER A C 1
ATOM 3484 O O . SER A 1 459 ? -20.012 -10.644 -68.173 1.00 50.22 459 SER A O 1
ATOM 3486 N N . GLY A 1 460 ? -17.936 -11.410 -68.530 1.00 55.66 460 GLY A N 1
ATOM 3487 C CA . GLY A 1 460 ? -17.837 -10.856 -69.898 1.00 55.66 460 GLY A CA 1
ATOM 3488 C C . GLY A 1 460 ? -16.630 -11.331 -70.720 1.00 55.66 460 GLY A C 1
ATOM 3489 O O . GLY A 1 460 ? -15.964 -10.508 -71.326 1.00 55.66 460 GLY A O 1
ATOM 3490 N N . CYS A 1 461 ? -16.324 -12.632 -70.661 1.00 62.25 461 CYS A N 1
ATOM 3491 C CA . CYS A 1 461 ? -15.244 -13.322 -71.399 1.00 62.25 461 CYS A CA 1
ATOM 3492 C C . CYS A 1 461 ? -15.682 -14.762 -71.756 1.00 62.25 461 CYS A C 1
ATOM 3494 O O . CYS A 1 461 ? -14.946 -15.729 -71.532 1.00 62.25 461 CYS A O 1
ATOM 3496 N N . SER A 1 462 ? -16.972 -14.961 -72.041 1.00 70.25 462 SER A N 1
ATOM 3497 C CA . SER A 1 462 ? -17.601 -16.295 -72.100 1.00 70.25 462 SER A CA 1
ATOM 3498 C C . SER A 1 462 ? -18.958 -16.298 -72.823 1.00 70.25 462 SER A C 1
ATOM 3500 O O . SER A 1 462 ? -19.783 -17.174 -72.551 1.00 70.25 462 SER A O 1
ATOM 3502 N N . ASP A 1 463 ? -19.250 -15.292 -73.650 1.00 71.12 463 ASP A N 1
ATOM 3503 C CA . ASP A 1 463 ? -20.575 -15.114 -74.267 1.00 71.12 463 ASP A CA 1
ATOM 3504 C C . ASP A 1 463 ? -20.662 -15.595 -75.727 1.00 71.12 463 ASP A C 1
ATOM 3506 O O . ASP A 1 463 ? -21.770 -15.768 -76.243 1.00 71.12 463 ASP A O 1
ATOM 3510 N N . GLY A 1 464 ? -19.526 -15.922 -76.355 1.00 74.88 464 GLY A N 1
ATOM 3511 C CA . GLY A 1 464 ? -19.466 -16.492 -77.702 1.00 74.88 464 GLY A CA 1
ATOM 3512 C C . GLY A 1 464 ? -19.363 -15.464 -78.830 1.00 74.88 464 GLY A C 1
ATOM 3513 O O . GLY A 1 464 ? -19.331 -15.858 -80.001 1.00 74.88 464 GLY A O 1
ATOM 3514 N N . PHE A 1 465 ? -19.314 -14.164 -78.521 1.00 71.94 465 PHE A N 1
ATOM 3515 C CA . PHE A 1 465 ? -19.246 -13.091 -79.509 1.00 71.94 465 PHE A CA 1
ATOM 3516 C C . PHE A 1 465 ? -18.060 -12.175 -79.243 1.00 71.94 465 PHE A C 1
ATOM 3518 O O . PHE A 1 465 ? -17.993 -11.550 -78.192 1.00 71.94 465 PHE A O 1
ATOM 3525 N N . ARG A 1 466 ? -17.189 -11.990 -80.246 1.00 77.00 466 ARG A N 1
ATOM 3526 C CA . ARG A 1 466 ? -16.102 -11.008 -80.153 1.00 77.00 466 ARG A CA 1
ATOM 3527 C C . ARG A 1 466 ? -16.669 -9.607 -79.918 1.00 77.00 466 ARG A C 1
ATOM 3529 O O . ARG A 1 466 ? -17.193 -8.999 -80.856 1.00 77.00 466 ARG A O 1
ATOM 3536 N N . ASN A 1 467 ? -16.558 -9.105 -78.693 1.00 69.94 467 ASN A N 1
ATOM 3537 C CA . ASN A 1 467 ? -17.126 -7.823 -78.287 1.00 69.94 467 ASN A CA 1
ATOM 3538 C C . ASN A 1 467 ? -16.139 -6.984 -77.456 1.00 69.94 467 ASN A C 1
ATOM 3540 O O . ASN A 1 467 ? -15.023 -7.411 -77.174 1.00 69.94 467 ASN A O 1
ATOM 3544 N N . GLN A 1 468 ? -16.513 -5.737 -77.152 1.00 72.56 468 GLN A N 1
ATOM 3545 C CA . GLN A 1 468 ? -15.641 -4.755 -76.487 1.00 72.56 468 GLN A CA 1
ATOM 3546 C C . GLN A 1 468 ? -14.269 -4.621 -77.188 1.00 72.56 468 GLN A C 1
ATOM 3548 O O . GLN A 1 468 ? -14.246 -4.290 -78.375 1.00 72.56 468 GLN A O 1
ATOM 3553 N N . ASP A 1 469 ? -13.145 -4.823 -76.488 1.00 79.44 469 ASP A N 1
ATOM 3554 C CA . ASP A 1 469 ? -11.784 -4.668 -77.032 1.00 79.44 469 ASP A CA 1
ATOM 3555 C C . ASP A 1 469 ? -11.039 -5.995 -77.295 1.00 79.44 469 ASP A C 1
ATOM 3557 O O . ASP A 1 469 ? -9.823 -5.993 -77.500 1.00 79.44 469 ASP A O 1
ATOM 3561 N N . GLU A 1 470 ? -11.762 -7.119 -77.335 1.00 86.06 470 GLU A N 1
ATOM 3562 C CA . GLU A 1 470 ? -11.210 -8.460 -77.572 1.00 86.06 470 GLU A CA 1
ATOM 3563 C C . GLU A 1 470 ? -10.430 -8.579 -78.894 1.00 86.06 470 GLU A C 1
ATOM 3565 O O . GLU A 1 470 ? -10.805 -7.999 -79.927 1.00 86.06 470 GLU A O 1
ATOM 3570 N N . THR A 1 471 ? -9.352 -9.376 -78.904 1.00 82.38 471 THR A N 1
ATOM 3571 C CA . THR A 1 471 ? -8.498 -9.570 -80.094 1.00 82.38 471 THR A CA 1
ATOM 3572 C C . THR A 1 471 ? -8.852 -10.803 -80.922 1.00 82.38 471 THR A C 1
ATOM 3574 O O . THR A 1 471 ? -8.615 -10.796 -82.133 1.00 82.38 471 THR A O 1
ATOM 3577 N N . ASP A 1 472 ? -9.517 -11.788 -80.323 1.00 81.44 472 ASP A N 1
ATOM 3578 C CA . ASP A 1 472 ? -10.243 -12.881 -80.981 1.00 81.44 472 ASP A CA 1
ATOM 3579 C C . ASP A 1 472 ? -11.506 -13.204 -80.142 1.00 81.44 472 ASP A C 1
ATOM 3581 O O . ASP A 1 472 ? -11.732 -12.558 -79.128 1.00 81.44 472 ASP A O 1
ATOM 3585 N N . ILE A 1 473 ? -12.375 -14.130 -80.558 1.00 82.19 473 ILE A N 1
ATOM 3586 C CA . ILE A 1 473 ? -13.646 -14.390 -79.838 1.00 82.19 473 ILE A CA 1
ATOM 3587 C C . ILE A 1 473 ? -13.377 -14.903 -78.407 1.00 82.19 473 ILE A C 1
ATOM 3589 O O . ILE A 1 473 ? -12.663 -15.899 -78.262 1.00 82.19 473 ILE A O 1
ATOM 3593 N N . ASP A 1 474 ? -13.972 -14.244 -77.401 1.00 76.75 474 ASP A N 1
ATOM 3594 C CA . ASP A 1 474 ? -13.838 -14.517 -75.957 1.00 76.75 474 ASP A CA 1
ATOM 3595 C C . ASP A 1 474 ? -12.384 -14.425 -75.421 1.00 76.75 474 ASP A C 1
ATOM 3597 O O . ASP A 1 474 ? -12.065 -15.018 -74.383 1.00 76.75 474 ASP A O 1
ATOM 3601 N N . CYS A 1 475 ? -11.456 -13.744 -76.121 1.00 78.81 475 CYS A N 1
ATOM 3602 C CA . CYS A 1 475 ? -10.067 -13.621 -75.655 1.00 78.81 475 CYS A CA 1
ATOM 3603 C C . CYS A 1 475 ? -9.278 -12.380 -76.126 1.00 78.81 475 CYS A C 1
ATOM 3605 O O . CYS A 1 475 ? -9.472 -11.819 -77.210 1.00 78.81 475 CYS A O 1
ATOM 3607 N N . GLY A 1 476 ? -8.284 -12.020 -75.308 1.00 77.69 476 GLY A N 1
ATOM 3608 C CA . GLY A 1 476 ? -7.338 -10.925 -75.527 1.00 77.69 476 GLY A CA 1
ATOM 3609 C C . GLY A 1 476 ? -7.942 -9.533 -75.323 1.00 77.69 476 GLY A C 1
ATOM 3610 O O . GLY A 1 476 ? -9.084 -9.392 -74.891 1.00 77.69 476 GLY A O 1
ATOM 3611 N N . GLY A 1 477 ? -7.166 -8.487 -75.618 1.00 77.12 477 GLY A N 1
ATOM 3612 C CA . GLY A 1 477 ? -7.552 -7.104 -75.333 1.00 77.12 477 GLY A CA 1
ATOM 3613 C C . GLY A 1 477 ? -7.028 -6.631 -73.975 1.00 77.12 477 GLY A C 1
ATOM 3614 O O . GLY A 1 477 ? -5.924 -6.983 -73.548 1.00 77.12 477 GLY A O 1
ATOM 3615 N N . SER A 1 478 ? -7.760 -5.740 -73.316 1.00 72.31 478 SER A N 1
ATOM 3616 C CA . SER A 1 478 ? -7.454 -5.238 -71.970 1.00 72.31 478 SER A CA 1
ATOM 3617 C C . SER A 1 478 ? -8.622 -5.360 -70.995 1.00 72.31 478 SER A C 1
ATOM 3619 O O . SER A 1 478 ? -8.380 -5.473 -69.794 1.00 72.31 478 SER A O 1
ATOM 3621 N N . THR A 1 479 ? -9.860 -5.417 -71.494 1.00 67.31 479 THR A N 1
ATOM 3622 C CA . THR A 1 479 ? -11.047 -5.687 -70.668 1.00 67.31 479 THR A CA 1
ATOM 3623 C C . THR A 1 479 ? -11.195 -7.181 -70.375 1.00 67.31 479 THR A C 1
ATOM 3625 O O . THR A 1 479 ? -11.604 -7.543 -69.272 1.00 67.31 479 THR A O 1
ATOM 3628 N N . CYS A 1 480 ? -10.829 -8.061 -71.319 1.00 66.19 480 CYS A N 1
ATOM 3629 C CA . CYS A 1 480 ? -10.916 -9.505 -71.113 1.00 66.19 480 CYS A CA 1
ATOM 3630 C C . CYS A 1 480 ? -9.596 -10.127 -70.623 1.00 66.19 480 CYS A C 1
ATOM 3632 O O . CYS A 1 480 ? -8.578 -10.128 -71.313 1.00 66.19 480 CYS A O 1
ATOM 3634 N N . GLY A 1 481 ? -9.622 -10.711 -69.418 1.00 67.12 481 GLY A N 1
ATOM 3635 C CA . GLY A 1 481 ? -8.459 -11.352 -68.787 1.00 67.12 481 GLY A CA 1
ATOM 3636 C C . GLY A 1 481 ? -8.087 -12.738 -69.340 1.00 67.12 481 GLY A C 1
ATOM 3637 O O . GLY A 1 481 ? -7.110 -13.333 -68.884 1.00 67.12 481 GLY A O 1
ATOM 3638 N N . VAL A 1 482 ? -8.850 -13.275 -70.297 1.00 77.62 482 VAL A N 1
ATOM 3639 C CA . VAL A 1 482 ? -8.577 -14.572 -70.933 1.00 77.62 482 VAL A CA 1
ATOM 3640 C C . VAL A 1 482 ? -7.612 -14.363 -72.098 1.00 77.62 482 VAL A C 1
ATOM 3642 O O . VAL A 1 482 ? -7.962 -13.766 -73.111 1.00 77.62 482 VAL A O 1
ATOM 3645 N N . LYS A 1 483 ? -6.381 -14.865 -71.974 1.00 82.75 483 LYS A N 1
ATOM 3646 C CA . LYS A 1 483 ? -5.380 -14.791 -73.048 1.00 82.75 483 LYS A CA 1
ATOM 3647 C C . LYS A 1 483 ? -5.690 -15.771 -74.181 1.00 82.75 483 LYS A C 1
ATOM 3649 O O . LYS A 1 483 ? -6.031 -16.926 -73.931 1.00 82.75 483 LYS A O 1
ATOM 3654 N N . CYS A 1 484 ? -5.504 -15.335 -75.423 1.00 79.38 484 CYS A N 1
ATOM 3655 C CA . CYS A 1 484 ? -5.766 -16.140 -76.608 1.00 79.38 484 CYS A CA 1
ATOM 3656 C C . CYS A 1 484 ? -4.752 -17.294 -76.767 1.00 79.38 484 CYS A C 1
ATOM 3658 O O . CYS A 1 484 ? -3.542 -17.058 -76.675 1.00 79.38 484 CYS A O 1
ATOM 3660 N N . PRO A 1 485 ? -5.205 -18.535 -77.036 1.00 81.06 485 PRO A N 1
ATOM 3661 C CA . PRO A 1 485 ? -4.322 -19.682 -77.256 1.00 81.06 485 PRO A CA 1
ATOM 3662 C C . PRO A 1 485 ? -3.553 -19.589 -78.588 1.00 81.06 485 PRO A C 1
ATOM 3664 O O . PRO A 1 485 ? -3.731 -18.667 -79.382 1.00 81.06 485 PRO A O 1
ATOM 3667 N N . LEU A 1 486 ? -2.677 -20.561 -78.852 1.00 76.88 486 LEU A N 1
ATOM 3668 C CA . LEU A 1 486 ? -1.888 -20.621 -80.089 1.00 76.88 486 LEU A CA 1
ATOM 3669 C C . LEU A 1 486 ? -2.762 -20.568 -81.360 1.00 76.88 486 LEU A C 1
ATOM 3671 O O . LEU A 1 486 ? -3.909 -21.015 -81.376 1.00 76.88 486 LEU A O 1
ATOM 3675 N N . THR A 1 487 ? -2.201 -20.000 -82.431 1.00 76.31 487 THR A N 1
ATOM 3676 C CA . THR A 1 487 ? -2.848 -19.721 -83.735 1.00 76.31 487 THR A CA 1
ATOM 3677 C C . THR A 1 487 ? -4.047 -18.758 -83.727 1.00 76.31 487 THR A C 1
ATOM 3679 O O . THR A 1 487 ? -4.586 -18.476 -84.794 1.00 76.31 487 THR A O 1
ATOM 3682 N N . LYS A 1 488 ? -4.462 -18.221 -82.572 1.00 84.25 488 LYS A N 1
ATOM 3683 C CA . LYS A 1 488 ? -5.481 -17.159 -82.487 1.00 84.25 488 LYS A CA 1
ATOM 3684 C C . LYS A 1 488 ? -4.898 -15.770 -82.760 1.00 84.25 488 LYS A C 1
ATOM 3686 O O . LYS A 1 488 ? -3.682 -15.575 -82.692 1.00 84.25 488 LYS A O 1
ATOM 3691 N N . THR A 1 489 ? -5.784 -14.829 -83.082 1.00 81.50 489 THR A N 1
ATOM 3692 C CA . THR A 1 489 ? -5.449 -13.460 -83.494 1.00 81.50 489 THR A CA 1
ATOM 3693 C C . THR A 1 489 ? -5.071 -12.581 -82.298 1.00 81.50 489 THR A C 1
ATOM 3695 O O . THR A 1 489 ? -5.744 -12.597 -81.268 1.00 81.50 489 THR A O 1
ATOM 3698 N N . CYS A 1 490 ? -4.025 -11.767 -82.445 1.00 81.19 490 CYS A N 1
ATOM 3699 C CA . CYS A 1 490 ? -3.515 -10.888 -81.391 1.00 81.19 490 CYS A CA 1
ATOM 3700 C C . CYS A 1 490 ? -3.181 -9.478 -81.908 1.00 81.19 490 CYS A C 1
ATOM 3702 O O . CYS A 1 490 ? -2.901 -9.268 -83.091 1.00 81.19 490 CYS A O 1
ATOM 3704 N N . GLY A 1 491 ? -3.228 -8.486 -81.018 1.00 80.62 491 GLY A N 1
ATOM 3705 C CA . GLY A 1 491 ? -2.763 -7.121 -81.276 1.00 80.62 491 GLY A CA 1
ATOM 3706 C C . GLY A 1 491 ? -1.354 -6.855 -80.734 1.00 80.62 491 GLY A C 1
ATOM 3707 O O . GLY A 1 491 ? -0.616 -6.070 -81.329 1.00 80.62 491 GLY A O 1
ATOM 3708 N N . LYS A 1 492 ? -1.001 -7.508 -79.622 1.00 81.38 492 LYS A N 1
ATOM 3709 C CA . LYS A 1 492 ? 0.223 -7.347 -78.818 1.00 81.38 492 LYS A CA 1
ATOM 3710 C C . LYS A 1 492 ? 0.565 -8.671 -78.117 1.00 81.38 492 LYS A C 1
ATOM 3712 O O . LYS A 1 492 ? -0.313 -9.494 -77.866 1.00 81.38 492 LYS A O 1
ATOM 3717 N N . ASP A 1 493 ? 1.822 -8.846 -77.716 1.00 78.12 493 ASP A N 1
ATOM 3718 C CA . ASP A 1 493 ? 2.318 -10.045 -77.012 1.00 78.12 493 ASP A CA 1
ATOM 3719 C C . ASP A 1 493 ? 1.507 -10.415 -75.759 1.00 78.12 493 ASP A C 1
ATOM 3721 O O . ASP A 1 493 ? 1.283 -11.589 -75.459 1.00 78.12 493 ASP A O 1
ATOM 3725 N N . ALA A 1 494 ? 1.005 -9.399 -75.050 1.00 78.31 494 ALA A N 1
ATOM 3726 C CA . ALA A 1 494 ? 0.196 -9.567 -73.848 1.00 78.31 494 ALA A CA 1
ATOM 3727 C C . ALA A 1 494 ? -1.132 -10.312 -74.089 1.00 78.31 494 ALA A C 1
ATOM 3729 O O . ALA A 1 494 ? -1.592 -10.988 -73.167 1.00 78.31 494 ALA A O 1
ATOM 3730 N N . ASP A 1 495 ? -1.711 -10.230 -75.296 1.00 80.00 495 ASP A N 1
ATOM 3731 C CA . ASP A 1 495 ? -2.958 -10.925 -75.655 1.00 80.00 495 ASP A CA 1
ATOM 3732 C C . ASP A 1 495 ? -2.764 -12.445 -75.730 1.00 80.00 495 ASP A C 1
ATOM 3734 O O . ASP A 1 495 ? -3.712 -13.206 -75.549 1.00 80.00 495 ASP A O 1
ATOM 3738 N N . CYS A 1 496 ? -1.538 -12.898 -76.002 1.00 77.19 496 CYS A N 1
ATOM 3739 C CA . CYS A 1 496 ? -1.225 -14.295 -76.257 1.00 77.19 496 CYS A CA 1
ATOM 3740 C C . CYS A 1 496 ? -0.945 -15.080 -74.977 1.00 77.19 496 CYS A C 1
ATOM 3742 O O . CYS A 1 496 ? -0.169 -14.662 -74.112 1.00 77.19 496 CYS A O 1
ATOM 3744 N N . GLN A 1 497 ? -1.504 -16.289 -74.900 1.00 79.38 497 GLN A N 1
ATOM 3745 C CA . GLN A 1 497 ? -1.218 -17.263 -73.845 1.00 79.38 497 GLN A CA 1
ATOM 3746 C C . GLN A 1 497 ? 0.252 -17.708 -73.875 1.00 79.38 497 GLN A C 1
ATOM 3748 O O . GLN A 1 497 ? 0.826 -17.983 -72.827 1.00 79.38 497 GLN A O 1
ATOM 3753 N N . SER A 1 498 ? 0.872 -17.713 -75.059 1.00 73.31 498 SER A N 1
ATOM 3754 C CA . SER A 1 498 ? 2.306 -17.953 -75.256 1.00 73.31 498 SER A CA 1
ATOM 3755 C C . SER A 1 498 ? 3.202 -16.745 -74.962 1.00 73.31 498 SER A C 1
ATOM 3757 O O . SER A 1 498 ? 4.416 -16.870 -75.059 1.00 73.31 498 SER A O 1
ATOM 3759 N N . GLY A 1 499 ? 2.634 -15.571 -74.660 1.00 71.25 499 GLY A N 1
ATOM 3760 C CA . GLY A 1 499 ? 3.401 -14.343 -74.429 1.00 71.25 499 GLY A CA 1
ATOM 3761 C C . GLY A 1 499 ? 4.119 -13.774 -75.658 1.00 71.25 499 GLY A C 1
ATOM 3762 O O . GLY A 1 499 ? 4.916 -12.860 -75.492 1.00 71.25 499 GLY A O 1
ATOM 3763 N N . PHE A 1 500 ? 3.852 -14.287 -76.866 1.00 74.88 500 PHE A N 1
ATOM 3764 C CA . PHE A 1 500 ? 4.442 -13.798 -78.114 1.00 74.88 500 PHE A CA 1
ATOM 3765 C C . PHE A 1 500 ? 3.410 -13.772 -79.251 1.00 74.88 500 PHE A C 1
ATOM 3767 O O . PHE A 1 500 ? 2.862 -14.806 -79.652 1.00 74.88 500 PHE A O 1
ATOM 3774 N N . CYS A 1 501 ? 3.159 -12.569 -79.764 1.00 78.44 501 CYS A N 1
ATOM 3775 C CA . CYS A 1 501 ? 2.284 -12.253 -80.883 1.00 78.44 501 CYS A CA 1
ATOM 3776 C C . CYS A 1 501 ? 3.148 -11.952 -82.108 1.00 78.44 501 CYS A C 1
ATOM 3778 O O . CYS A 1 501 ? 3.745 -10.881 -82.221 1.00 78.44 501 CYS A O 1
ATOM 3780 N N . ARG A 1 502 ? 3.234 -12.895 -83.048 1.00 77.12 502 ARG A N 1
ATOM 3781 C CA . ARG A 1 502 ? 4.205 -12.809 -84.140 1.00 77.12 502 ARG A CA 1
ATOM 3782 C C . ARG A 1 502 ? 3.949 -11.577 -85.033 1.00 77.12 502 ARG A C 1
ATOM 3784 O O . ARG A 1 502 ? 2.922 -11.534 -85.716 1.00 77.12 502 ARG A O 1
ATOM 3791 N N . PRO A 1 503 ? 4.897 -10.620 -85.154 1.00 69.38 503 PRO A N 1
ATOM 3792 C CA . PRO A 1 503 ? 4.642 -9.343 -85.838 1.00 69.38 503 PRO A CA 1
ATOM 3793 C C . PRO A 1 503 ? 4.298 -9.434 -87.334 1.00 69.38 503 PRO A C 1
ATOM 3795 O O . PRO A 1 503 ? 3.768 -8.479 -87.896 1.00 69.38 503 PRO A O 1
ATOM 3798 N N . THR A 1 504 ? 4.613 -10.556 -87.992 1.00 72.12 504 THR A N 1
ATOM 3799 C CA . THR A 1 504 ? 4.414 -10.753 -89.440 1.00 72.12 504 THR A CA 1
ATOM 3800 C C . THR A 1 504 ? 3.056 -11.335 -89.830 1.00 72.12 504 THR A C 1
ATOM 3802 O O . THR A 1 504 ? 2.621 -11.098 -90.953 1.00 72.12 504 THR A O 1
ATOM 3805 N N . ASP A 1 505 ? 2.383 -12.070 -88.939 1.00 77.75 505 ASP A N 1
ATOM 3806 C CA . ASP A 1 505 ? 1.076 -12.696 -89.210 1.00 77.75 505 ASP A CA 1
ATOM 3807 C C . ASP A 1 505 ? -0.001 -12.390 -88.150 1.00 77.75 505 ASP A C 1
ATOM 3809 O O . ASP A 1 505 ? -1.173 -12.681 -88.378 1.00 77.75 505 ASP A O 1
ATOM 3813 N N . LYS A 1 506 ? 0.370 -11.737 -87.036 1.00 83.56 506 LYS A N 1
ATOM 3814 C CA . LYS A 1 506 ? -0.503 -11.400 -85.898 1.00 83.56 506 LYS A CA 1
ATOM 3815 C C . LYS A 1 506 ? -1.193 -12.612 -85.265 1.00 83.56 506 LYS A C 1
ATOM 3817 O O . LYS A 1 506 ? -2.343 -12.523 -84.827 1.00 83.56 506 LYS A O 1
ATOM 3822 N N . THR A 1 507 ? -0.474 -13.732 -85.186 1.00 81.69 507 THR A N 1
ATOM 3823 C CA . THR A 1 507 ? -0.918 -14.936 -84.473 1.00 81.69 507 THR A CA 1
ATOM 3824 C C . THR A 1 507 ? -0.031 -15.276 -83.274 1.00 81.69 507 THR A C 1
ATOM 3826 O O . THR A 1 507 ? 1.171 -14.998 -83.258 1.00 81.69 507 THR A O 1
ATOM 3829 N N . CYS A 1 508 ? -0.626 -15.907 -82.261 1.00 79.00 508 CYS A N 1
ATOM 3830 C CA . CYS A 1 508 ? 0.094 -16.370 -81.075 1.00 79.00 508 CYS A CA 1
ATOM 3831 C C . CYS A 1 508 ? 0.955 -17.610 -81.374 1.00 79.00 508 CYS A C 1
ATOM 3833 O O . CYS A 1 508 ? 0.430 -18.645 -81.802 1.00 79.00 508 CYS A O 1
ATOM 3835 N N . GLN A 1 509 ? 2.268 -17.510 -81.131 1.00 76.06 509 GLN A N 1
ATOM 3836 C CA . GLN A 1 509 ? 3.282 -18.553 -81.387 1.00 76.06 509 GLN A CA 1
ATOM 3837 C C . GLN A 1 509 ? 4.266 -18.656 -80.198 1.00 76.06 509 GLN A C 1
ATOM 3839 O O . GLN A 1 509 ? 4.220 -17.825 -79.294 1.00 76.06 509 GLN A O 1
ATOM 3844 N N . THR A 1 510 ? 5.122 -19.6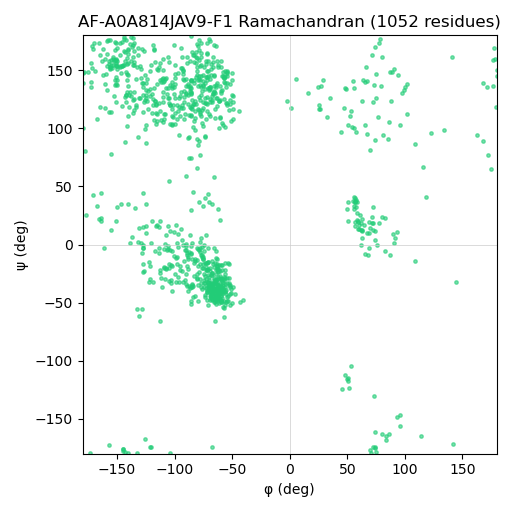82 -80.155 1.00 63.66 510 THR A N 1
ATOM 3845 C CA . THR A 1 510 ? 6.118 -19.918 -79.081 1.00 63.66 510 THR A CA 1
ATOM 3846 C C . THR A 1 510 ? 7.541 -19.586 -79.542 1.00 63.66 510 THR A C 1
ATOM 3848 O O . THR A 1 510 ? 7.932 -20.042 -80.617 1.00 63.66 510 THR A O 1
ATOM 3851 N N . ALA A 1 511 ? 8.319 -18.869 -78.724 1.00 56.03 511 ALA A N 1
ATOM 3852 C CA . ALA A 1 511 ? 9.747 -18.589 -78.942 1.00 56.03 511 ALA A CA 1
ATOM 3853 C C . ALA A 1 511 ? 10.656 -19.515 -78.095 1.00 56.03 511 ALA A C 1
ATOM 3855 O O . ALA A 1 511 ? 10.154 -20.293 -77.280 1.00 56.03 511 ALA A O 1
ATOM 3856 N N . THR A 1 512 ? 11.978 -19.493 -78.316 1.00 60.78 512 THR A N 1
ATOM 3857 C CA . THR A 1 512 ? 12.906 -20.534 -77.818 1.00 60.78 512 THR A CA 1
ATOM 3858 C C . THR A 1 512 ? 14.265 -19.989 -77.369 1.00 60.78 512 THR A C 1
ATOM 3860 O O . THR A 1 512 ? 14.969 -19.400 -78.178 1.00 60.78 512 THR A O 1
ATOM 3863 N N . CYS A 1 513 ? 14.672 -20.311 -76.135 1.00 62.66 513 CYS A N 1
ATOM 3864 C CA . CYS A 1 513 ? 15.957 -19.966 -75.495 1.00 62.66 513 CYS A CA 1
ATOM 3865 C C . CYS A 1 513 ? 17.208 -20.618 -76.133 1.00 62.66 513 CYS A C 1
ATOM 3867 O O . CYS A 1 513 ? 17.900 -21.421 -75.501 1.00 62.66 513 CYS A O 1
ATOM 3869 N N . SER A 1 514 ? 17.448 -20.380 -77.421 1.00 65.69 514 SER A N 1
ATOM 3870 C CA . SER A 1 514 ? 18.644 -20.797 -78.178 1.00 65.69 514 SER A CA 1
ATOM 3871 C C . SER A 1 514 ? 18.776 -20.020 -79.502 1.00 65.69 514 SER A C 1
ATOM 3873 O O . SER A 1 514 ? 19.344 -20.544 -80.464 1.00 65.69 514 SER A O 1
ATOM 3875 N N . ASP A 1 515 ? 18.163 -18.838 -79.611 1.00 67.44 515 ASP A N 1
ATOM 3876 C CA . ASP A 1 515 ? 18.078 -18.069 -80.863 1.00 67.44 515 ASP A CA 1
ATOM 3877 C C . ASP A 1 515 ? 19.013 -16.845 -80.903 1.00 67.44 515 ASP A C 1
ATOM 3879 O O . ASP A 1 515 ? 19.113 -16.180 -81.939 1.00 67.44 515 ASP A O 1
ATOM 3883 N N . SER A 1 516 ? 19.766 -16.605 -79.821 1.00 68.75 516 SER A N 1
ATOM 3884 C CA . SER A 1 516 ? 20.752 -15.527 -79.683 1.00 68.75 516 SER A CA 1
ATOM 3885 C C . SER A 1 516 ? 20.191 -14.119 -79.876 1.00 68.75 516 SER A C 1
ATOM 3887 O O . SER A 1 516 ? 20.915 -13.179 -80.220 1.00 68.75 516 SER A O 1
ATOM 3889 N N . LEU A 1 517 ? 18.900 -13.954 -79.584 1.00 65.88 517 LEU A N 1
ATOM 3890 C CA . LEU A 1 517 ? 18.215 -12.678 -79.471 1.00 65.88 517 LEU A CA 1
ATOM 3891 C C . LEU A 1 517 ? 17.584 -12.595 -78.086 1.00 65.88 517 LEU A C 1
ATOM 3893 O O . LEU A 1 517 ? 16.655 -13.339 -77.802 1.00 65.88 517 LEU A O 1
ATOM 3897 N N . ARG A 1 518 ? 18.014 -11.638 -77.254 1.00 68.25 518 ARG A N 1
ATOM 3898 C CA . ARG A 1 518 ? 17.416 -11.427 -75.928 1.00 68.25 518 ARG A CA 1
ATOM 3899 C C . ARG A 1 518 ? 15.905 -11.174 -76.040 1.00 68.25 518 ARG A C 1
ATOM 3901 O O . ARG A 1 518 ? 15.497 -10.061 -76.384 1.00 68.25 518 ARG A O 1
ATOM 3908 N N . ASN A 1 519 ? 15.091 -12.191 -75.759 1.00 67.75 519 ASN A N 1
ATOM 3909 C CA . ASN A 1 519 ? 13.640 -12.164 -75.958 1.00 67.75 519 ASN A CA 1
ATOM 3910 C C . ASN A 1 519 ? 12.862 -12.767 -74.773 1.00 67.75 519 ASN A C 1
ATOM 3912 O O . ASN A 1 519 ? 13.445 -13.166 -73.769 1.00 67.75 519 ASN A O 1
ATOM 3916 N N . GLN A 1 520 ? 11.525 -12.745 -74.845 1.00 68.69 520 GLN A N 1
ATOM 3917 C CA . GLN A 1 520 ? 10.631 -13.103 -73.731 1.00 68.69 520 GLN A CA 1
ATOM 3918 C C . GLN A 1 520 ? 11.003 -12.364 -72.427 1.00 68.69 520 GLN A C 1
ATOM 3920 O O . GLN A 1 520 ? 10.912 -11.137 -72.395 1.00 68.69 520 GLN A O 1
ATOM 3925 N N . ASP A 1 521 ? 11.392 -13.076 -71.363 1.00 72.38 521 ASP A N 1
ATOM 3926 C CA . ASP A 1 521 ? 11.814 -12.499 -70.080 1.00 72.38 521 ASP A CA 1
ATOM 3927 C C . ASP A 1 521 ? 13.309 -12.705 -69.761 1.00 72.38 521 ASP A C 1
ATOM 3929 O O . ASP A 1 521 ? 13.720 -12.567 -68.606 1.00 72.38 521 ASP A O 1
ATOM 3933 N N . GLU A 1 522 ? 14.127 -12.973 -70.787 1.00 83.94 522 GLU A N 1
ATOM 3934 C CA . GLU A 1 522 ? 15.576 -13.157 -70.663 1.00 83.94 522 GLU A CA 1
ATOM 3935 C C . GLU A 1 522 ? 16.281 -11.961 -69.998 1.00 83.94 522 GLU A C 1
ATOM 3937 O O . GLU A 1 522 ? 16.056 -10.775 -70.298 1.00 83.94 522 GLU A O 1
ATOM 3942 N N . SER A 1 523 ? 17.183 -12.286 -69.073 1.00 80.62 523 SER A N 1
ATOM 3943 C CA . SER A 1 523 ? 17.924 -11.316 -68.268 1.00 80.62 523 SER A CA 1
ATOM 3944 C C . SER A 1 523 ? 19.249 -10.893 -68.892 1.00 80.62 523 SER A C 1
ATOM 3946 O O . SER A 1 523 ? 19.627 -9.730 -68.742 1.00 80.62 523 SER A O 1
ATOM 3948 N N . ASP A 1 524 ? 19.878 -11.782 -69.654 1.00 79.19 524 ASP A N 1
ATOM 3949 C CA . ASP A 1 524 ? 20.902 -11.492 -70.660 1.00 79.19 524 ASP A CA 1
ATOM 3950 C C . ASP A 1 524 ? 20.695 -12.446 -71.858 1.00 79.19 524 ASP A C 1
ATOM 3952 O O . ASP A 1 524 ? 19.789 -13.274 -71.817 1.00 79.19 524 ASP A O 1
ATOM 3956 N N . VAL A 1 525 ? 21.457 -12.317 -72.947 1.00 80.44 525 VAL A N 1
ATOM 3957 C CA . VAL A 1 525 ? 21.218 -13.105 -74.183 1.00 80.44 525 VAL A CA 1
ATOM 3958 C C . VAL A 1 525 ? 21.250 -14.622 -73.920 1.00 80.44 525 VAL A C 1
ATOM 3960 O O . VAL A 1 525 ? 22.245 -15.129 -73.401 1.00 80.44 525 VAL A O 1
ATOM 3963 N N . ASP A 1 526 ? 20.181 -15.335 -74.305 1.00 72.50 526 ASP A N 1
ATOM 3964 C CA . ASP A 1 526 ? 19.978 -16.778 -74.086 1.00 72.50 526 ASP A CA 1
ATOM 3965 C C . ASP A 1 526 ? 20.045 -17.204 -72.583 1.00 72.50 526 ASP A C 1
ATOM 3967 O O . ASP A 1 526 ? 20.272 -18.383 -72.286 1.00 72.50 526 ASP A O 1
ATOM 3971 N N . CYS A 1 527 ? 19.884 -16.292 -71.598 1.00 78.62 527 CYS A N 1
ATOM 3972 C CA . CYS A 1 527 ? 19.936 -16.645 -70.164 1.00 78.62 527 CYS A CA 1
ATOM 3973 C C . CYS A 1 527 ? 19.046 -15.826 -69.202 1.00 78.62 527 CYS A C 1
ATOM 3975 O O . CYS A 1 527 ? 18.764 -14.638 -69.375 1.00 78.62 527 CYS A O 1
ATOM 3977 N N . GLY A 1 528 ? 18.672 -16.470 -68.089 1.00 76.25 528 GLY A N 1
ATOM 3978 C CA . GLY A 1 528 ? 17.850 -15.901 -67.017 1.00 76.25 528 GLY A CA 1
ATOM 3979 C C . GLY A 1 528 ? 16.389 -15.679 -67.416 1.00 76.25 528 GLY A C 1
ATOM 3980 O O . GLY A 1 528 ? 15.985 -15.990 -68.531 1.00 76.25 528 GLY A O 1
ATOM 3981 N N . GLY A 1 529 ? 15.577 -15.148 -66.502 1.00 77.31 529 GLY A N 1
ATOM 3982 C CA . GLY A 1 529 ? 14.125 -15.135 -66.669 1.00 77.31 529 GLY A CA 1
ATOM 3983 C C . GLY A 1 529 ? 13.478 -16.453 -66.231 1.00 77.31 529 GLY A C 1
ATOM 3984 O O . GLY A 1 529 ? 14.089 -17.292 -65.570 1.00 77.31 529 GLY A O 1
ATOM 3985 N N . THR A 1 530 ? 12.202 -16.623 -66.567 1.00 70.06 530 THR A N 1
ATOM 3986 C CA . THR A 1 530 ? 11.387 -17.796 -66.214 1.00 70.06 530 THR A CA 1
ATOM 3987 C C . THR A 1 530 ? 11.111 -18.712 -67.403 1.00 70.06 530 THR A C 1
ATOM 3989 O O . THR A 1 530 ? 10.857 -19.898 -67.193 1.00 70.06 530 THR A O 1
ATOM 3992 N N . ALA A 1 531 ? 11.225 -18.209 -68.638 1.00 63.56 531 ALA A N 1
ATOM 3993 C CA . ALA A 1 531 ? 11.218 -19.036 -69.846 1.00 63.56 531 ALA A CA 1
ATOM 3994 C C . ALA A 1 531 ? 12.536 -19.819 -70.038 1.00 63.56 531 ALA A C 1
ATOM 3996 O O . ALA A 1 531 ? 12.543 -20.893 -70.643 1.00 63.56 531 ALA A O 1
ATOM 3997 N N . CYS A 1 532 ? 13.645 -19.299 -69.503 1.00 68.12 532 CYS A N 1
ATOM 3998 C CA . CYS A 1 532 ? 14.997 -19.791 -69.752 1.00 68.12 532 CYS A CA 1
ATOM 3999 C C . CYS A 1 532 ? 15.558 -20.597 -68.572 1.00 68.12 532 CYS A C 1
ATOM 4001 O O . CYS A 1 532 ? 15.733 -20.092 -67.466 1.00 68.12 532 CYS A O 1
ATOM 4003 N N . THR A 1 533 ? 15.896 -21.867 -68.812 1.00 70.25 533 THR A N 1
ATOM 4004 C CA . THR A 1 533 ? 16.534 -22.741 -67.809 1.00 70.25 533 THR A CA 1
ATOM 4005 C C . THR A 1 533 ? 18.044 -22.519 -67.677 1.00 70.25 533 THR A C 1
ATOM 4007 O O . THR A 1 533 ? 18.648 -22.989 -66.710 1.00 70.25 533 THR A O 1
ATOM 4010 N N . ALA A 1 534 ? 18.662 -21.801 -68.619 1.00 75.81 534 ALA A N 1
ATOM 4011 C CA . ALA A 1 534 ? 20.057 -21.386 -68.546 1.00 75.81 534 ALA A CA 1
ATOM 4012 C C . ALA A 1 534 ? 20.209 -20.182 -67.602 1.00 75.81 534 ALA A C 1
ATOM 4014 O O . ALA A 1 534 ? 19.567 -19.150 -67.787 1.00 75.81 534 ALA A O 1
ATOM 4015 N N . LYS A 1 535 ? 21.076 -20.301 -66.592 1.00 83.25 535 LYS A N 1
ATOM 4016 C CA . LYS A 1 535 ? 21.384 -19.209 -65.658 1.00 83.25 535 LYS A CA 1
ATOM 4017 C C . LYS A 1 535 ? 22.555 -18.369 -66.150 1.00 83.25 535 LYS A C 1
ATOM 4019 O O . LYS A 1 535 ? 23.542 -18.902 -66.650 1.00 83.25 535 LYS A O 1
ATOM 4024 N N . CYS A 1 536 ? 22.471 -17.063 -65.937 1.00 81.31 536 CYS A N 1
ATOM 4025 C CA . CYS A 1 536 ? 23.524 -16.124 -66.285 1.00 81.31 536 CYS A CA 1
ATOM 4026 C C . CYS A 1 536 ? 24.730 -16.263 -65.333 1.00 81.31 536 CYS A C 1
ATOM 4028 O O . CYS A 1 536 ? 24.585 -16.522 -64.131 1.00 81.31 536 CYS A O 1
ATOM 4030 N N . ALA A 1 537 ? 25.941 -16.138 -65.874 1.00 81.44 537 ALA A N 1
ATOM 4031 C CA . ALA A 1 537 ? 27.193 -16.223 -65.122 1.00 81.44 537 ALA A CA 1
ATOM 4032 C C . ALA A 1 537 ? 27.491 -14.929 -64.337 1.00 81.44 537 ALA A C 1
ATOM 4034 O O . ALA A 1 537 ? 26.907 -13.878 -64.597 1.00 81.44 537 ALA A O 1
ATOM 4035 N N . ASN A 1 538 ? 28.425 -14.990 -63.383 1.00 79.19 538 ASN A N 1
ATOM 4036 C CA . ASN A 1 538 ? 28.831 -13.818 -62.603 1.00 79.19 538 ASN A CA 1
ATOM 4037 C C . ASN A 1 538 ? 29.365 -12.707 -63.529 1.00 79.19 538 ASN A C 1
ATOM 4039 O O . ASN A 1 538 ? 30.183 -12.971 -64.409 1.00 79.19 538 ASN A O 1
ATOM 4043 N N . GLY A 1 539 ? 28.902 -11.474 -63.320 1.00 76.38 539 GLY A N 1
ATOM 4044 C CA . GLY A 1 539 ? 29.180 -10.322 -64.182 1.00 76.38 539 GLY A CA 1
ATOM 4045 C C . GLY A 1 539 ? 28.225 -10.125 -65.370 1.00 76.38 539 GLY A C 1
ATOM 4046 O O . GLY A 1 539 ? 28.293 -9.068 -65.989 1.00 76.38 539 GLY A O 1
ATOM 4047 N N . LEU A 1 540 ? 27.327 -11.073 -65.672 1.00 83.12 540 LEU A N 1
ATOM 4048 C CA . LEU A 1 540 ? 26.231 -10.867 -66.634 1.00 83.12 540 LEU A CA 1
ATOM 4049 C C . LEU A 1 540 ? 25.008 -10.204 -65.982 1.00 83.12 540 LEU A C 1
ATOM 4051 O O . LEU A 1 540 ? 24.899 -10.141 -64.751 1.00 83.12 540 LEU A O 1
ATOM 4055 N N . SER A 1 541 ? 24.098 -9.719 -66.827 1.00 79.44 541 SER A N 1
ATOM 4056 C CA . SER A 1 541 ? 22.891 -8.987 -66.440 1.00 79.44 541 SER A CA 1
ATOM 4057 C C . SER A 1 541 ? 21.836 -9.888 -65.784 1.00 79.44 541 SER A C 1
ATOM 4059 O O . SER A 1 541 ? 21.633 -11.033 -66.187 1.00 79.44 541 SER A O 1
ATOM 4061 N N . CYS A 1 542 ? 21.111 -9.360 -64.796 1.00 83.31 542 CYS A N 1
ATOM 4062 C CA . CYS A 1 542 ? 20.071 -10.087 -64.063 1.00 83.31 542 CYS A CA 1
ATOM 4063 C C . CYS A 1 542 ? 18.850 -9.210 -63.738 1.00 83.31 542 CYS A C 1
ATOM 4065 O O . CYS A 1 542 ? 18.972 -8.008 -63.492 1.00 83.31 542 CYS A O 1
ATOM 4067 N N . GLY A 1 543 ? 17.652 -9.800 -63.728 1.00 79.69 543 GLY A N 1
ATOM 4068 C CA . GLY A 1 543 ? 16.441 -9.144 -63.224 1.00 79.69 543 GLY A CA 1
ATOM 4069 C C . GLY A 1 543 ? 16.171 -9.448 -61.747 1.00 79.69 543 GLY A C 1
ATOM 4070 O O . GLY A 1 543 ? 15.594 -8.622 -61.037 1.00 79.69 543 GLY A O 1
ATOM 4071 N N . LYS A 1 544 ? 16.555 -10.646 -61.298 1.00 80.75 544 LYS A N 1
ATOM 4072 C CA . LYS A 1 544 ? 16.267 -11.267 -60.001 1.00 80.75 544 LYS A CA 1
ATOM 4073 C C . LYS A 1 544 ? 17.405 -12.216 -59.611 1.00 80.75 544 LYS A C 1
ATOM 4075 O O . LYS A 1 544 ? 18.104 -12.769 -60.455 1.00 80.75 544 LYS A O 1
ATOM 4080 N N . ASN A 1 545 ? 17.513 -12.516 -58.318 1.00 77.25 545 ASN A N 1
ATOM 4081 C CA . ASN A 1 545 ? 18.471 -13.490 -57.774 1.00 77.25 545 ASN A CA 1
ATOM 4082 C C . ASN A 1 545 ? 18.430 -14.868 -58.466 1.00 77.25 545 ASN A C 1
ATOM 4084 O O . ASN A 1 545 ? 19.470 -15.498 -58.646 1.00 77.25 545 ASN A O 1
ATOM 4088 N N . ALA A 1 546 ? 17.249 -15.330 -58.891 1.00 79.50 546 ALA A N 1
ATOM 4089 C CA . ALA A 1 546 ? 17.078 -16.631 -59.539 1.00 79.50 546 ALA A CA 1
ATOM 4090 C C . ALA A 1 546 ? 17.811 -16.756 -60.890 1.00 79.50 546 ALA A C 1
ATOM 4092 O O . ALA A 1 546 ? 18.271 -17.855 -61.211 1.00 79.50 546 ALA A O 1
ATOM 4093 N N . ASP A 1 547 ? 17.965 -15.649 -61.625 1.00 81.88 547 ASP A N 1
ATOM 4094 C CA . ASP A 1 547 ? 18.591 -15.600 -62.955 1.00 81.88 547 ASP A CA 1
ATOM 4095 C C . ASP A 1 547 ? 20.094 -15.907 -62.891 1.00 81.88 547 ASP A C 1
ATOM 4097 O O . ASP A 1 547 ? 20.685 -16.393 -63.854 1.00 81.88 547 ASP A O 1
ATOM 4101 N N . CYS A 1 548 ? 20.711 -15.646 -61.737 1.00 79.06 548 CYS A N 1
ATOM 4102 C CA . CYS A 1 548 ? 22.142 -15.778 -61.517 1.00 79.06 548 CYS A CA 1
ATOM 4103 C C . CYS A 1 548 ? 22.565 -17.193 -61.122 1.00 79.06 548 CYS A C 1
ATOM 4105 O O . CYS A 1 548 ? 21.948 -17.853 -60.278 1.00 79.06 548 CYS A O 1
ATOM 4107 N N . THR A 1 549 ? 23.712 -17.617 -61.651 1.00 80.50 549 THR A N 1
ATOM 4108 C CA . THR A 1 549 ? 24.410 -18.847 -61.241 1.00 80.50 549 THR A CA 1
ATOM 4109 C C . THR A 1 549 ? 24.859 -18.776 -59.777 1.00 80.50 549 THR A C 1
ATOM 4111 O O . THR A 1 549 ? 24.782 -19.775 -59.069 1.00 80.50 549 THR A O 1
ATOM 4114 N N . SER A 1 550 ? 25.235 -17.588 -59.291 1.00 73.19 550 SER A N 1
ATOM 4115 C CA . SER A 1 550 ? 25.526 -17.310 -57.876 1.00 73.19 550 SER A CA 1
ATOM 4116 C C . SER A 1 550 ? 24.295 -17.214 -56.965 1.00 73.19 550 SER A C 1
ATOM 4118 O O . SER A 1 550 ? 24.452 -17.036 -55.762 1.00 73.19 550 SER A O 1
ATOM 4120 N N . ALA A 1 551 ? 23.083 -17.266 -57.528 1.00 73.12 551 ALA A N 1
ATOM 4121 C CA . ALA A 1 551 ? 21.823 -16.951 -56.852 1.00 73.12 551 ALA A CA 1
ATOM 4122 C C . ALA A 1 551 ? 21.733 -15.536 -56.223 1.00 73.12 551 ALA A C 1
ATOM 4124 O O . ALA A 1 551 ? 20.827 -15.286 -55.430 1.00 73.12 551 ALA A O 1
ATOM 4125 N N . PHE A 1 552 ? 22.617 -14.596 -56.589 1.00 76.56 552 PHE A N 1
ATOM 4126 C CA . PHE A 1 552 ? 22.602 -13.215 -56.093 1.00 76.56 552 PHE A CA 1
ATOM 4127 C C . PHE A 1 552 ? 22.768 -12.198 -57.233 1.00 76.56 552 PHE A C 1
ATOM 4129 O O . PHE A 1 552 ? 23.785 -12.178 -57.930 1.00 76.56 552 PHE A O 1
ATOM 4136 N N . CYS A 1 553 ? 21.749 -11.353 -57.404 1.00 78.31 553 CYS A N 1
ATOM 4137 C CA . CYS A 1 553 ? 21.679 -10.273 -58.379 1.00 78.31 553 CYS A CA 1
ATOM 4138 C C . CYS A 1 553 ? 21.782 -8.932 -57.647 1.00 78.31 553 CYS A C 1
ATOM 4140 O O . CYS A 1 553 ? 20.882 -8.561 -56.891 1.00 78.31 553 CYS A O 1
ATOM 4142 N N . ARG A 1 554 ? 22.872 -8.188 -57.848 1.00 77.25 554 ARG A N 1
ATOM 4143 C CA . ARG A 1 554 ? 23.108 -6.952 -57.097 1.00 77.25 554 ARG A CA 1
ATOM 4144 C C . ARG A 1 554 ? 22.220 -5.823 -57.628 1.00 77.25 554 ARG A C 1
ATOM 4146 O O . ARG A 1 554 ? 22.365 -5.375 -58.761 1.00 77.25 554 ARG A O 1
ATOM 4153 N N . ALA A 1 555 ? 21.306 -5.336 -56.791 1.00 69.44 555 ALA A N 1
ATOM 4154 C CA . ALA A 1 555 ? 20.241 -4.416 -57.202 1.00 69.44 555 ALA A CA 1
ATOM 4155 C C . ALA A 1 555 ? 20.713 -3.046 -57.740 1.00 69.44 555 ALA A C 1
ATOM 4157 O O . ALA A 1 555 ? 19.954 -2.382 -58.444 1.00 69.44 555 ALA A O 1
ATOM 4158 N N . THR A 1 556 ? 21.939 -2.612 -57.424 1.00 73.38 556 THR A N 1
ATOM 4159 C CA . THR A 1 556 ? 22.473 -1.291 -57.805 1.00 73.38 556 THR A CA 1
ATOM 4160 C C . THR A 1 556 ? 22.996 -1.211 -59.240 1.00 73.38 556 THR A C 1
ATOM 4162 O O . THR A 1 556 ? 22.926 -0.145 -59.843 1.00 73.38 556 THR A O 1
ATOM 4165 N N . ASP A 1 557 ? 23.496 -2.314 -59.799 1.00 77.38 557 ASP A N 1
ATOM 4166 C CA . ASP A 1 557 ? 24.036 -2.399 -61.166 1.00 77.38 557 ASP A CA 1
ATOM 4167 C C . ASP A 1 557 ? 23.425 -3.535 -62.002 1.00 77.38 557 ASP A C 1
ATOM 4169 O O . ASP A 1 557 ? 23.735 -3.653 -63.184 1.00 77.38 557 ASP A O 1
ATOM 4173 N N . LYS A 1 558 ? 22.542 -4.349 -61.406 1.00 83.19 558 LYS A N 1
ATOM 4174 C CA . LYS A 1 558 ? 21.866 -5.494 -62.035 1.00 83.19 558 LYS A CA 1
ATOM 4175 C C . LYS A 1 558 ? 22.829 -6.540 -62.602 1.00 83.19 558 LYS A C 1
ATOM 4177 O O . LYS A 1 558 ? 22.551 -7.123 -63.649 1.00 83.19 558 LYS A O 1
ATOM 4182 N N . SER A 1 559 ? 23.940 -6.796 -61.905 1.00 81.31 559 SER A N 1
ATOM 4183 C CA . SER A 1 559 ? 24.891 -7.856 -62.263 1.00 81.31 559 SER A CA 1
ATOM 4184 C C . SER A 1 559 ? 24.889 -9.022 -61.268 1.00 81.31 559 SER A C 1
ATOM 4186 O O . SER A 1 559 ? 24.635 -8.853 -60.070 1.00 81.31 559 SER A O 1
ATOM 4188 N N . CYS A 1 560 ? 25.188 -10.225 -61.761 1.00 80.88 560 CYS A N 1
ATOM 4189 C CA . CYS A 1 560 ? 25.348 -11.410 -60.920 1.00 80.88 560 CYS A CA 1
ATOM 4190 C C . CYS A 1 560 ? 26.660 -11.358 -60.119 1.00 80.88 560 CYS A C 1
ATOM 4192 O O . CYS A 1 560 ? 27.744 -11.291 -60.702 1.00 80.88 560 CYS A O 1
ATOM 4194 N N . GLN A 1 561 ? 26.569 -11.415 -58.788 1.00 73.38 561 GLN A N 1
ATOM 4195 C CA . GLN A 1 561 ? 27.686 -11.208 -57.851 1.00 73.38 561 GLN A CA 1
ATOM 4196 C C . GLN A 1 561 ? 27.804 -12.363 -56.841 1.00 73.38 561 GLN A C 1
ATOM 4198 O O . GLN A 1 561 ? 26.907 -13.198 -56.746 1.00 73.38 561 GLN A O 1
ATOM 4203 N N . THR A 1 562 ? 28.904 -12.435 -56.087 1.00 69.06 562 THR A N 1
ATOM 4204 C CA . THR A 1 562 ? 29.083 -13.403 -54.984 1.00 69.06 562 THR A CA 1
ATOM 4205 C C . THR A 1 562 ? 28.510 -12.863 -53.663 1.00 69.06 562 THR A C 1
ATOM 4207 O O . THR A 1 562 ? 28.834 -11.723 -53.331 1.00 69.06 562 THR A O 1
ATOM 4210 N N . PRO A 1 563 ? 27.712 -13.646 -52.913 1.00 63.09 563 PRO A N 1
ATOM 4211 C CA . PRO A 1 563 ? 27.069 -13.202 -51.669 1.00 63.09 563 PRO A CA 1
ATOM 4212 C C . PRO A 1 563 ? 27.997 -13.182 -50.436 1.00 63.09 563 PRO A C 1
ATOM 4214 O O . PRO A 1 563 ? 29.089 -13.757 -50.462 1.00 63.09 563 PRO A O 1
ATOM 4217 N N . SER A 1 564 ? 27.553 -12.546 -49.342 1.00 70.75 564 SER A N 1
ATOM 4218 C CA . SER A 1 564 ? 28.294 -12.426 -48.073 1.00 70.75 564 SER A CA 1
ATOM 4219 C C . SER A 1 564 ? 27.390 -12.193 -46.850 1.00 70.75 564 SER A C 1
ATOM 4221 O O . SER A 1 564 ? 26.373 -11.529 -46.976 1.00 70.75 564 SER A O 1
ATOM 4223 N N . CYS A 1 565 ? 27.819 -12.634 -45.660 1.00 71.81 565 CYS A N 1
ATOM 4224 C CA . CYS A 1 565 ? 27.089 -12.543 -44.376 1.00 71.81 565 CYS A CA 1
ATOM 4225 C C . CYS A 1 565 ? 26.943 -11.118 -43.777 1.00 71.81 565 CYS A C 1
ATOM 4227 O O . CYS A 1 565 ? 27.126 -10.924 -42.572 1.00 71.81 565 CYS A O 1
ATOM 4229 N N . SER A 1 566 ? 26.754 -10.104 -44.620 1.00 73.56 566 SER A N 1
ATOM 4230 C CA . SER A 1 566 ? 26.524 -8.701 -44.253 1.00 73.56 566 SER A CA 1
ATOM 4231 C C . SER A 1 566 ? 26.047 -7.883 -45.469 1.00 73.56 566 SER A C 1
ATOM 4233 O O . SER A 1 566 ? 26.457 -6.729 -45.633 1.00 73.56 566 SER A O 1
ATOM 4235 N N . ASP A 1 567 ? 25.291 -8.495 -46.386 1.00 68.94 567 ASP A N 1
ATOM 4236 C CA . ASP A 1 567 ? 24.809 -7.858 -47.623 1.00 68.94 567 ASP A CA 1
ATOM 4237 C C . ASP A 1 567 ? 23.334 -7.419 -47.576 1.00 68.94 567 ASP A C 1
ATOM 4239 O O . ASP A 1 567 ? 22.886 -6.696 -48.473 1.00 68.94 567 ASP A O 1
ATOM 4243 N N . GLY A 1 568 ? 22.611 -7.750 -46.500 1.00 70.62 568 GLY A N 1
ATOM 4244 C CA . GLY A 1 568 ? 21.227 -7.335 -46.266 1.00 70.62 568 GLY A CA 1
ATOM 4245 C C . GLY A 1 568 ? 20.175 -8.319 -46.782 1.00 70.62 568 GLY A C 1
ATOM 4246 O O . GLY A 1 568 ? 18.981 -8.006 -46.729 1.00 70.62 568 GLY A O 1
ATOM 4247 N N . TYR A 1 569 ? 20.576 -9.494 -47.281 1.00 67.06 569 TYR A N 1
ATOM 4248 C CA . TYR A 1 569 ? 19.672 -10.482 -47.873 1.00 67.06 569 TYR A CA 1
ATOM 4249 C C . TYR A 1 569 ? 19.953 -11.888 -47.357 1.00 67.06 569 TYR A C 1
ATOM 4251 O O . TYR A 1 569 ? 21.004 -12.440 -47.650 1.00 67.06 569 TYR A O 1
ATOM 4259 N N . LYS A 1 570 ? 18.956 -12.520 -46.718 1.00 75.88 570 LYS A N 1
ATOM 4260 C CA . LYS A 1 570 ? 19.031 -13.923 -46.281 1.00 75.88 570 LYS A CA 1
ATOM 4261 C C . LYS A 1 570 ? 19.469 -14.845 -47.430 1.00 75.88 570 LYS A C 1
ATOM 4263 O O . LYS A 1 570 ? 18.667 -15.117 -48.331 1.00 75.88 570 LYS A O 1
ATOM 4268 N N . ASN A 1 571 ? 20.707 -15.332 -47.397 1.00 73.19 571 ASN A N 1
ATOM 4269 C CA . ASN A 1 571 ? 21.309 -16.099 -48.490 1.00 73.19 571 ASN A CA 1
ATOM 4270 C C . ASN A 1 571 ? 22.222 -17.246 -47.998 1.00 73.19 571 ASN A C 1
ATOM 4272 O O . ASN A 1 571 ? 22.302 -17.528 -46.809 1.00 73.19 571 ASN A O 1
ATOM 4276 N N . GLN A 1 572 ? 22.847 -17.982 -48.926 1.00 74.50 572 GLN A N 1
ATOM 4277 C CA . GLN A 1 572 ? 23.678 -19.163 -48.628 1.00 74.50 572 GLN A CA 1
ATOM 4278 C C . GLN A 1 572 ? 22.970 -20.181 -47.708 1.00 74.50 572 GLN A C 1
ATOM 4280 O O . GLN A 1 572 ? 21.983 -20.779 -48.142 1.00 74.50 572 GLN A O 1
ATOM 4285 N N . ASP A 1 573 ? 23.468 -20.407 -46.486 1.00 80.44 573 ASP A N 1
ATOM 4286 C CA . ASP A 1 573 ? 22.854 -21.280 -45.475 1.00 80.44 573 ASP A CA 1
ATOM 4287 C C . ASP A 1 573 ? 22.345 -20.528 -44.230 1.00 80.44 573 ASP A C 1
ATOM 4289 O O . ASP A 1 573 ? 22.017 -21.153 -43.220 1.00 80.44 573 ASP A O 1
ATOM 4293 N N . GLU A 1 574 ? 22.232 -19.198 -44.328 1.00 87.19 574 GLU A N 1
ATOM 4294 C CA . GLU A 1 574 ? 21.714 -18.318 -43.280 1.00 87.19 574 GLU A CA 1
ATOM 4295 C C . GLU A 1 574 ? 20.292 -18.689 -42.857 1.00 87.19 574 GLU A C 1
ATOM 4297 O O . GLU A 1 574 ? 19.433 -19.073 -43.665 1.00 87.19 574 GLU A O 1
ATOM 4302 N N . THR A 1 575 ? 19.999 -18.509 -41.570 1.00 86.00 575 THR A N 1
ATOM 4303 C CA . THR A 1 575 ? 18.690 -18.845 -41.014 1.00 86.00 575 THR A CA 1
ATOM 4304 C C . THR A 1 575 ? 17.777 -17.642 -40.849 1.00 86.00 575 THR A C 1
ATOM 4306 O O . THR A 1 575 ? 16.575 -17.828 -41.018 1.00 86.00 575 THR A O 1
ATOM 4309 N N . ASP A 1 576 ? 18.301 -16.425 -40.704 1.00 85.19 576 ASP A N 1
ATOM 4310 C CA . ASP A 1 576 ? 17.616 -15.156 -41.009 1.00 85.19 576 ASP A CA 1
ATOM 4311 C C . ASP A 1 576 ? 18.604 -14.206 -41.715 1.00 85.19 576 ASP A C 1
ATOM 4313 O O . ASP A 1 576 ? 19.744 -14.579 -41.958 1.00 85.19 576 ASP A O 1
ATOM 4317 N N . THR A 1 577 ? 18.173 -13.007 -42.100 1.00 85.19 577 THR A N 1
ATOM 4318 C CA . THR A 1 577 ? 18.993 -12.046 -42.854 1.00 85.19 577 THR A CA 1
ATOM 4319 C C . THR A 1 577 ? 20.328 -11.752 -42.158 1.00 85.19 577 THR A C 1
ATOM 4321 O O . THR A 1 577 ? 20.319 -11.261 -41.028 1.00 85.19 577 THR A O 1
ATOM 4324 N N . ASP A 1 578 ? 21.447 -12.033 -42.840 1.00 80.44 578 ASP A N 1
ATOM 4325 C CA . ASP A 1 578 ? 22.826 -11.853 -42.358 1.00 80.44 578 ASP A CA 1
ATOM 4326 C C . ASP A 1 578 ? 23.175 -12.655 -41.075 1.00 80.44 578 ASP A C 1
ATOM 4328 O O . ASP A 1 578 ? 24.118 -12.300 -40.358 1.00 80.44 578 ASP A O 1
ATOM 4332 N N . CYS A 1 579 ? 22.425 -13.716 -40.720 1.00 83.44 579 CYS A N 1
ATOM 4333 C CA . CYS A 1 579 ? 22.673 -14.467 -39.480 1.00 83.44 579 CYS A CA 1
ATOM 4334 C C . CYS A 1 579 ? 22.295 -15.963 -39.488 1.00 83.44 579 CYS A C 1
ATOM 4336 O O . CYS A 1 579 ? 21.381 -16.424 -40.176 1.00 83.44 579 CYS A O 1
ATOM 4338 N N . GLY A 1 580 ? 22.976 -16.720 -38.621 1.00 83.69 580 GLY A N 1
ATOM 4339 C CA . GLY A 1 580 ? 22.798 -18.160 -38.423 1.00 83.69 580 GLY A CA 1
ATOM 4340 C C . GLY A 1 580 ? 23.385 -19.014 -39.551 1.00 83.69 580 GLY A C 1
ATOM 4341 O O . GLY A 1 580 ? 24.034 -18.507 -40.462 1.00 83.69 580 GLY A O 1
ATOM 4342 N N . GLY A 1 581 ? 23.166 -20.327 -39.488 1.00 82.94 581 GLY A N 1
ATOM 4343 C CA . GLY A 1 581 ? 23.674 -21.277 -40.480 1.00 82.94 581 GLY A CA 1
ATOM 4344 C C . GLY A 1 581 ? 24.994 -21.920 -40.057 1.00 82.94 581 GLY A C 1
ATOM 4345 O O . GLY A 1 581 ? 25.224 -22.216 -38.880 1.00 82.94 581 GLY A O 1
ATOM 4346 N N . SER A 1 582 ? 25.862 -22.225 -41.016 1.00 77.94 582 SER A N 1
ATOM 4347 C CA . SER A 1 582 ? 27.213 -22.751 -40.772 1.00 77.94 582 SER A CA 1
ATOM 4348 C C . SER A 1 582 ? 28.312 -21.955 -41.472 1.00 77.94 582 SER A C 1
ATOM 4350 O O . SER A 1 582 ? 29.468 -22.059 -41.062 1.00 77.94 582 SER A O 1
ATOM 4352 N N . VAL A 1 583 ? 27.965 -21.124 -42.462 1.00 73.75 583 VAL A N 1
ATOM 4353 C CA . VAL A 1 583 ? 28.899 -20.192 -43.109 1.00 73.75 583 VAL A CA 1
ATOM 4354 C C . VAL A 1 583 ? 29.012 -18.873 -42.334 1.00 73.75 583 VAL A C 1
ATOM 4356 O O . VAL A 1 583 ? 30.102 -18.307 -42.253 1.00 73.75 583 VAL A O 1
ATOM 4359 N N . CYS A 1 584 ? 27.922 -18.393 -41.728 1.00 75.56 584 CYS A N 1
ATOM 4360 C CA . CYS A 1 584 ? 27.882 -17.074 -41.100 1.00 75.56 584 CYS A CA 1
ATOM 4361 C C . CYS A 1 584 ? 28.095 -17.119 -39.578 1.00 75.56 584 CYS A C 1
ATOM 4363 O O . CYS A 1 584 ? 27.326 -17.711 -38.825 1.00 75.56 584 CYS A O 1
ATOM 4365 N N . SER A 1 585 ? 29.147 -16.438 -39.112 1.00 75.62 585 SER A N 1
ATOM 4366 C CA . SER A 1 585 ? 29.541 -16.373 -37.693 1.00 75.62 585 SER A CA 1
ATOM 4367 C C . SER A 1 585 ? 28.598 -15.546 -36.807 1.00 75.62 585 SER A C 1
ATOM 4369 O O . SER A 1 585 ? 28.703 -15.601 -35.580 1.00 75.62 585 SER A O 1
ATOM 4371 N N . ALA A 1 586 ? 27.724 -14.733 -37.404 1.00 80.75 586 ALA A N 1
ATOM 4372 C CA . ALA A 1 586 ? 26.783 -13.882 -36.688 1.00 80.75 586 ALA A CA 1
ATOM 4373 C C . ALA A 1 586 ? 25.553 -14.691 -36.254 1.00 80.75 586 ALA A C 1
ATOM 4375 O O . ALA A 1 586 ? 24.832 -15.242 -37.081 1.00 80.75 586 ALA A O 1
ATOM 4376 N N . LYS A 1 587 ? 25.292 -14.749 -34.946 1.00 88.00 587 LYS A N 1
ATOM 4377 C CA . LYS A 1 587 ? 24.088 -15.379 -34.389 1.00 88.00 587 LYS A CA 1
ATOM 4378 C C . LYS A 1 587 ? 22.869 -14.463 -34.517 1.00 88.00 587 LYS A C 1
ATOM 4380 O O . LYS A 1 587 ? 22.986 -13.250 -34.344 1.00 88.00 587 LYS A O 1
ATOM 4385 N N . CYS A 1 588 ? 21.697 -15.046 -34.741 1.00 86.75 588 CYS A N 1
ATOM 4386 C CA . CYS A 1 588 ? 20.428 -14.343 -34.889 1.00 86.75 588 CYS A CA 1
ATOM 4387 C C . CYS A 1 588 ? 19.843 -13.855 -33.541 1.00 86.75 588 CYS A C 1
ATOM 4389 O O . CYS A 1 588 ? 19.775 -14.646 -32.594 1.00 86.75 588 CYS A O 1
ATOM 4391 N N . PRO A 1 589 ? 19.405 -12.582 -33.437 1.00 83.00 589 PRO A N 1
ATOM 4392 C CA . PRO A 1 589 ? 18.644 -12.063 -32.293 1.00 83.00 589 PRO A CA 1
ATOM 4393 C C . PRO A 1 589 ? 17.269 -12.722 -32.097 1.00 83.00 589 PRO A C 1
ATOM 4395 O O . PRO A 1 589 ? 16.762 -13.423 -32.971 1.00 83.00 589 PRO A O 1
ATOM 4398 N N . ASP A 1 590 ? 16.617 -12.422 -30.975 1.00 81.31 590 ASP A N 1
ATOM 4399 C CA . ASP A 1 590 ? 15.220 -12.776 -30.703 1.00 81.31 590 ASP A CA 1
ATOM 4400 C C . ASP A 1 590 ? 14.250 -12.387 -31.832 1.00 81.31 590 ASP A C 1
ATOM 4402 O O . ASP A 1 590 ? 14.414 -11.383 -32.527 1.00 81.31 590 ASP A O 1
ATOM 4406 N N . THR A 1 591 ? 13.198 -13.194 -31.997 1.00 80.00 591 THR A N 1
ATOM 4407 C CA . THR A 1 591 ? 12.176 -13.144 -33.064 1.00 80.00 591 THR A CA 1
ATOM 4408 C C . THR A 1 591 ? 12.669 -13.426 -34.488 1.00 80.00 591 THR A C 1
ATOM 4410 O O . THR A 1 591 ? 11.838 -13.598 -35.380 1.00 80.00 591 THR A O 1
ATOM 4413 N N . LYS A 1 592 ? 13.984 -13.539 -34.719 1.00 88.88 592 LYS A N 1
ATOM 4414 C CA . LYS A 1 592 ? 14.548 -13.945 -36.013 1.00 88.88 592 LYS A CA 1
ATOM 4415 C C . LYS A 1 592 ? 14.469 -15.452 -36.240 1.00 88.88 592 LYS A C 1
ATOM 4417 O O . LYS A 1 592 ? 14.336 -16.235 -35.305 1.00 88.88 592 LYS A O 1
ATOM 4422 N N . SER A 1 593 ? 14.542 -15.846 -37.502 1.00 86.50 593 SER A N 1
ATOM 4423 C CA . SER A 1 593 ? 14.383 -17.220 -37.973 1.00 86.50 593 SER A CA 1
ATOM 4424 C C . SER A 1 593 ? 15.634 -18.089 -37.732 1.00 86.50 593 SER A C 1
ATOM 4426 O O . SER A 1 593 ? 16.769 -17.627 -37.850 1.00 86.50 593 SER A O 1
ATOM 4428 N N . CYS A 1 594 ? 15.437 -19.373 -37.433 1.00 87.62 594 CYS A N 1
ATOM 4429 C CA . CYS A 1 594 ? 16.501 -20.309 -37.050 1.00 87.62 594 CYS A CA 1
ATOM 4430 C C . CYS A 1 594 ? 16.308 -21.721 -37.635 1.00 87.62 594 CYS A C 1
ATOM 4432 O O . CYS A 1 594 ? 15.213 -22.107 -38.051 1.00 87.62 594 CYS A O 1
ATOM 4434 N N . GLY A 1 595 ? 17.384 -22.509 -37.692 1.00 83.56 595 GLY A N 1
ATOM 4435 C CA . GLY A 1 595 ? 17.363 -23.927 -38.068 1.00 83.56 595 GLY A CA 1
ATOM 4436 C C . GLY A 1 595 ? 17.706 -24.873 -36.912 1.00 83.56 595 GLY A C 1
ATOM 4437 O O . GLY A 1 595 ? 17.232 -26.009 -36.898 1.00 83.56 595 GLY A O 1
ATOM 4438 N N . LYS A 1 596 ? 18.521 -24.402 -35.964 1.00 85.31 596 LYS A N 1
ATOM 4439 C CA . LYS A 1 596 ? 19.079 -25.107 -34.799 1.00 85.31 596 LYS A CA 1
ATOM 4440 C C . LYS A 1 596 ? 19.417 -24.087 -33.702 1.00 85.31 596 LYS A C 1
ATOM 4442 O O . LYS A 1 596 ? 19.679 -22.921 -33.983 1.00 85.31 596 LYS A O 1
ATOM 4447 N N . ASP A 1 597 ? 19.515 -24.538 -32.457 1.00 81.62 597 ASP A N 1
ATOM 4448 C CA . ASP A 1 597 ? 19.833 -23.696 -31.287 1.00 81.62 597 ASP A CA 1
ATOM 4449 C C . ASP A 1 597 ? 21.135 -22.888 -31.431 1.00 81.62 597 ASP A C 1
ATOM 4451 O O . ASP A 1 597 ? 21.246 -21.748 -30.977 1.00 81.62 597 ASP A O 1
ATOM 4455 N N . ALA A 1 598 ? 22.121 -23.457 -32.132 1.00 82.75 598 ALA A N 1
ATOM 4456 C CA . ALA A 1 598 ? 23.406 -22.816 -32.393 1.00 82.75 598 ALA A CA 1
ATOM 4457 C C . ALA A 1 598 ? 23.302 -21.522 -33.226 1.00 82.75 598 ALA A C 1
ATOM 4459 O O . ALA A 1 598 ? 24.193 -20.680 -33.109 1.00 82.75 598 ALA A O 1
ATOM 4460 N N . ASP A 1 599 ? 22.236 -21.348 -34.018 1.00 86.31 599 ASP A N 1
ATOM 4461 C CA . ASP A 1 599 ? 22.011 -20.148 -34.836 1.00 86.31 599 ASP A CA 1
ATOM 4462 C C . ASP A 1 599 ? 21.649 -18.923 -33.988 1.00 86.31 599 ASP A C 1
ATOM 4464 O O . ASP A 1 599 ? 21.895 -17.792 -34.398 1.0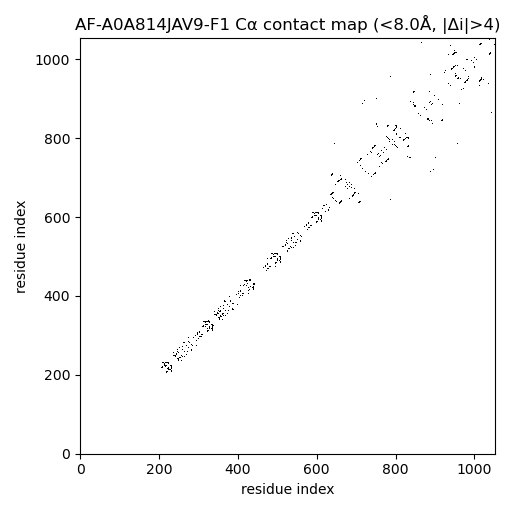0 86.31 599 ASP A O 1
ATOM 4468 N N . CYS A 1 600 ? 21.061 -19.131 -32.808 1.00 85.31 600 CYS A N 1
ATOM 4469 C CA . CYS A 1 600 ? 20.451 -18.076 -32.006 1.00 85.31 600 CYS A CA 1
ATOM 4470 C C . CYS A 1 600 ? 21.420 -17.467 -30.982 1.00 85.31 600 CYS A C 1
ATOM 4472 O O . CYS A 1 600 ? 22.274 -18.161 -30.418 1.00 85.31 600 CYS A O 1
ATOM 4474 N N . GLN A 1 601 ? 21.281 -16.166 -30.702 1.00 82.81 601 GLN A N 1
ATOM 4475 C CA . GLN A 1 601 ? 22.076 -15.451 -29.689 1.00 82.81 601 GLN A CA 1
ATOM 4476 C C . GLN A 1 601 ? 21.777 -15.967 -28.279 1.00 82.81 601 GLN A C 1
ATOM 4478 O O . GLN A 1 601 ? 22.695 -16.365 -27.567 1.00 82.81 601 GLN A O 1
ATOM 4483 N N . ASN A 1 602 ? 20.490 -16.060 -27.947 1.00 72.81 602 ASN A N 1
ATOM 4484 C CA . ASN A 1 602 ? 19.945 -16.674 -26.732 1.00 72.81 602 ASN A CA 1
ATOM 4485 C C . ASN A 1 602 ? 20.053 -18.217 -26.702 1.00 72.81 602 ASN A C 1
ATOM 4487 O O . ASN A 1 602 ? 19.710 -18.835 -25.700 1.00 72.81 602 ASN A O 1
ATOM 4491 N N . GLY A 1 603 ? 20.555 -18.847 -27.771 1.00 75.88 603 GLY A N 1
ATOM 4492 C CA . GLY A 1 603 ? 20.857 -20.279 -27.799 1.00 75.88 603 GLY A CA 1
ATOM 4493 C C . GLY A 1 603 ? 19.647 -21.217 -27.822 1.00 75.88 603 GLY A C 1
ATOM 4494 O O . GLY A 1 603 ? 19.829 -22.389 -27.510 1.00 75.88 603 GLY A O 1
ATOM 4495 N N . PHE A 1 604 ? 18.449 -20.744 -28.188 1.00 77.25 604 PHE A N 1
ATOM 4496 C CA . PHE A 1 604 ? 17.261 -21.591 -28.336 1.00 77.25 604 PHE A CA 1
ATOM 4497 C C . PHE A 1 604 ? 16.482 -21.276 -29.617 1.00 77.25 604 PHE A C 1
ATOM 4499 O O . PHE A 1 604 ? 16.073 -20.137 -29.853 1.00 77.25 604 PHE A O 1
ATOM 4506 N N . CYS A 1 605 ? 16.252 -22.305 -30.435 1.00 81.81 605 CYS A N 1
ATOM 4507 C CA . CYS A 1 605 ? 15.480 -22.240 -31.669 1.00 81.81 605 CYS A CA 1
ATOM 4508 C C . CYS A 1 605 ? 14.144 -22.974 -31.506 1.00 81.81 605 CYS A C 1
ATOM 4510 O O . CYS A 1 605 ? 14.091 -24.204 -31.474 1.00 81.81 605 CYS A O 1
ATOM 4512 N N . ARG A 1 606 ? 13.035 -22.229 -31.440 1.00 77.88 606 ARG A N 1
ATOM 4513 C CA . ARG A 1 606 ? 11.717 -22.796 -31.132 1.00 77.88 606 ARG A CA 1
ATOM 4514 C C . ARG A 1 606 ? 11.246 -23.766 -32.236 1.00 77.88 606 ARG A C 1
ATOM 4516 O O . ARG A 1 606 ? 10.977 -23.315 -33.350 1.00 77.88 606 ARG A O 1
ATOM 4523 N N . PRO A 1 607 ? 11.043 -25.074 -31.966 1.00 73.88 607 PRO A N 1
ATOM 4524 C CA . PRO A 1 607 ? 10.802 -26.067 -33.024 1.00 73.88 607 PRO A CA 1
ATOM 4525 C C . PRO A 1 607 ? 9.509 -25.883 -33.833 1.00 73.88 607 PRO A C 1
ATOM 4527 O O . PRO A 1 607 ? 9.403 -26.406 -34.942 1.00 73.88 607 PRO A O 1
ATOM 4530 N N . THR A 1 608 ? 8.513 -25.180 -33.284 1.00 75.38 608 THR A N 1
ATOM 4531 C CA . THR A 1 608 ? 7.163 -25.058 -33.861 1.00 75.38 608 THR A CA 1
ATOM 4532 C C . THR A 1 608 ? 7.014 -23.923 -34.873 1.00 75.38 608 THR A C 1
ATOM 4534 O O . THR A 1 608 ? 6.316 -24.099 -35.867 1.00 75.38 608 THR A O 1
ATOM 4537 N N . ASP A 1 609 ? 7.665 -22.780 -34.645 1.00 82.25 609 ASP A N 1
ATOM 4538 C CA . ASP A 1 609 ? 7.637 -21.611 -35.541 1.00 82.25 609 ASP A CA 1
ATOM 4539 C C . ASP A 1 609 ? 9.013 -21.251 -36.130 1.00 82.25 609 ASP A C 1
ATOM 4541 O O . ASP A 1 609 ? 9.091 -20.393 -37.006 1.00 82.25 609 ASP A O 1
ATOM 4545 N N . LYS A 1 610 ? 10.077 -21.944 -35.699 1.00 87.19 610 LYS A N 1
ATOM 4546 C CA . LYS A 1 610 ? 11.471 -21.726 -36.106 1.00 87.19 610 LYS A CA 1
ATOM 4547 C C . LYS A 1 610 ? 11.967 -20.302 -35.852 1.00 87.19 610 LYS A C 1
ATOM 4549 O O . LYS A 1 610 ? 12.705 -19.753 -36.667 1.00 87.19 610 LYS A O 1
ATOM 4554 N N . THR A 1 611 ? 11.588 -19.723 -34.711 1.00 87.56 611 THR A N 1
ATOM 4555 C CA . THR A 1 611 ? 12.110 -18.432 -34.236 1.00 87.56 611 THR A CA 1
ATOM 4556 C C . THR A 1 611 ? 13.051 -18.583 -33.039 1.00 87.56 611 THR A C 1
ATOM 4558 O O . THR A 1 611 ? 12.813 -19.398 -32.146 1.00 87.56 611 THR A O 1
ATOM 4561 N N . CYS A 1 612 ? 14.111 -17.775 -33.002 1.00 81.25 612 CYS A N 1
ATOM 4562 C CA . CYS A 1 612 ? 14.945 -17.573 -31.822 1.00 81.25 612 CYS A CA 1
ATOM 4563 C C . CYS A 1 612 ? 14.130 -16.867 -30.737 1.00 81.25 612 CYS A C 1
ATOM 4565 O O . CYS A 1 612 ? 13.511 -15.832 -31.006 1.00 81.25 612 CYS A O 1
ATOM 4567 N N . ARG A 1 613 ? 14.140 -17.390 -29.510 1.00 78.00 613 ARG A N 1
ATOM 4568 C CA . ARG A 1 613 ? 13.430 -16.797 -28.365 1.00 78.00 613 ARG A CA 1
ATOM 4569 C C . ARG A 1 613 ? 14.143 -17.111 -27.060 1.00 78.00 613 ARG A C 1
ATOM 4571 O O . ARG A 1 613 ? 14.704 -18.195 -26.928 1.00 78.00 613 ARG A O 1
ATOM 4578 N N . THR A 1 614 ? 14.017 -16.237 -26.068 1.00 65.88 614 THR A N 1
ATOM 4579 C CA . THR A 1 614 ? 14.201 -16.641 -24.670 1.00 65.88 614 THR A CA 1
ATOM 4580 C C . THR A 1 614 ? 13.264 -17.806 -24.351 1.00 65.88 614 THR A C 1
ATOM 4582 O O . THR A 1 614 ? 12.048 -17.709 -24.523 1.00 65.88 614 THR A O 1
ATOM 4585 N N . ALA A 1 615 ? 13.855 -18.913 -23.920 1.00 58.34 615 ALA A N 1
ATOM 4586 C CA . ALA A 1 615 ? 13.165 -20.095 -23.436 1.00 58.34 615 ALA A CA 1
ATOM 4587 C C . ALA A 1 615 ? 12.499 -19.847 -22.069 1.00 58.34 615 ALA A C 1
ATOM 4589 O O . ALA A 1 615 ? 13.013 -19.065 -21.266 1.00 58.34 615 ALA A O 1
ATOM 4590 N N . THR A 1 616 ? 11.378 -20.516 -21.782 1.00 60.38 616 THR A N 1
ATOM 4591 C CA . THR A 1 616 ? 10.638 -20.334 -20.518 1.00 60.38 616 THR A CA 1
ATOM 4592 C C . THR A 1 616 ? 10.087 -21.651 -19.982 1.00 60.38 616 THR A C 1
ATOM 4594 O O . THR A 1 616 ? 9.536 -22.428 -20.754 1.00 60.38 616 THR A O 1
ATOM 4597 N N . CYS A 1 617 ? 10.126 -21.843 -18.660 1.00 57.59 617 CYS A N 1
ATOM 4598 C CA . CYS A 1 617 ? 9.692 -23.063 -17.956 1.00 57.59 617 CYS A CA 1
ATOM 4599 C C . CYS A 1 617 ? 8.160 -23.246 -17.886 1.00 57.59 617 CYS A C 1
ATOM 4601 O O . CYS A 1 617 ? 7.596 -23.541 -16.831 1.00 57.59 617 CYS A O 1
ATOM 4603 N N . SER A 1 618 ? 7.465 -22.925 -18.978 1.00 59.12 618 SER A N 1
ATOM 4604 C CA . SER A 1 618 ? 6.010 -22.984 -19.179 1.00 59.12 618 SER A CA 1
ATOM 4605 C C . SER A 1 618 ? 5.635 -22.880 -20.677 1.00 59.12 618 SER A C 1
ATOM 4607 O O . SER A 1 618 ? 4.528 -22.443 -21.002 1.00 59.12 618 SER A O 1
ATOM 4609 N N . ASP A 1 619 ? 6.551 -23.194 -21.607 1.00 60.47 619 ASP A N 1
ATOM 4610 C CA . ASP A 1 619 ? 6.304 -23.142 -23.063 1.00 60.47 619 ASP A CA 1
ATOM 4611 C C . ASP A 1 619 ? 5.951 -24.501 -23.704 1.00 60.47 619 ASP A C 1
ATOM 4613 O O . ASP A 1 619 ? 5.652 -24.567 -24.905 1.00 60.47 619 ASP A O 1
ATOM 4617 N N . SER A 1 620 ? 5.887 -25.552 -22.881 1.00 62.91 620 SER A N 1
ATOM 4618 C CA . SER A 1 620 ? 5.591 -26.950 -23.213 1.00 62.91 620 SER A CA 1
ATOM 4619 C C . SER A 1 620 ? 6.550 -27.566 -24.222 1.00 62.91 620 SER A C 1
ATOM 4621 O O . SER A 1 620 ? 6.184 -28.406 -25.052 1.00 62.91 620 SER A O 1
ATOM 4623 N N . LEU A 1 621 ? 7.814 -27.172 -24.091 1.00 56.09 621 LEU A N 1
ATOM 4624 C CA . LEU A 1 621 ? 8.981 -27.804 -24.689 1.00 56.09 621 LEU A CA 1
ATOM 4625 C C . LEU A 1 621 ? 9.942 -28.216 -23.559 1.00 56.09 621 LEU A C 1
ATOM 4627 O O . LEU A 1 621 ? 9.602 -28.154 -22.382 1.00 56.09 621 LEU A O 1
ATOM 4631 N N . ARG A 1 622 ? 11.127 -28.708 -23.923 1.00 61.19 622 ARG A N 1
ATOM 4632 C CA . ARG A 1 622 ? 12.204 -29.011 -22.977 1.00 61.19 622 ARG A CA 1
ATOM 4633 C C . ARG A 1 622 ? 13.474 -28.319 -23.451 1.00 61.19 622 ARG A C 1
ATOM 4635 O O . ARG A 1 622 ? 13.980 -28.663 -24.521 1.00 61.19 622 ARG A O 1
ATOM 4642 N N . ASN A 1 623 ? 13.965 -27.356 -22.687 1.00 59.12 623 ASN A N 1
ATOM 4643 C CA . ASN A 1 623 ? 15.070 -26.474 -23.055 1.00 59.12 623 ASN A CA 1
ATOM 4644 C C . ASN A 1 623 ? 15.945 -26.128 -21.821 1.00 59.12 623 ASN A C 1
ATOM 4646 O O . ASN A 1 623 ? 15.776 -26.709 -20.757 1.00 59.12 623 ASN A O 1
ATOM 4650 N N . GLN A 1 624 ? 16.949 -25.256 -21.978 1.00 63.94 624 GLN A N 1
ATOM 4651 C CA . GLN A 1 624 ? 17.866 -24.824 -20.901 1.00 63.94 624 GLN A CA 1
ATOM 4652 C C . GLN A 1 624 ? 18.408 -25.977 -20.017 1.00 63.94 624 GLN A C 1
ATOM 4654 O O . GLN A 1 624 ? 19.027 -26.898 -20.555 1.00 63.94 624 GLN A O 1
ATOM 4659 N N . ASP A 1 625 ? 18.236 -25.926 -18.688 1.00 58.69 625 ASP A N 1
ATOM 4660 C CA . ASP A 1 625 ? 18.644 -26.974 -17.737 1.00 58.69 625 ASP A CA 1
ATOM 4661 C C . ASP A 1 625 ? 17.511 -27.969 -17.386 1.00 58.69 625 ASP A C 1
ATOM 4663 O O . ASP A 1 625 ? 17.647 -28.778 -16.464 1.00 58.69 625 ASP A O 1
ATOM 4667 N N . GLU A 1 626 ? 16.411 -27.968 -18.149 1.00 64.38 626 GLU A N 1
ATOM 4668 C CA . GLU A 1 626 ? 15.212 -28.761 -17.868 1.00 64.38 626 GLU A CA 1
ATOM 4669 C C . GLU A 1 626 ? 15.424 -30.278 -18.046 1.00 64.38 626 GLU A C 1
ATOM 4671 O O . GLU A 1 626 ? 15.984 -30.800 -19.025 1.00 64.38 626 GLU A O 1
ATOM 4676 N N . THR A 1 627 ? 14.916 -31.034 -17.073 1.00 58.25 627 THR A N 1
ATOM 4677 C CA . THR A 1 627 ? 15.045 -32.499 -17.014 1.00 58.25 627 THR A CA 1
ATOM 4678 C C . THR A 1 627 ? 13.913 -33.242 -17.726 1.00 58.25 627 THR A C 1
ATOM 4680 O O . THR A 1 627 ? 14.083 -34.411 -18.079 1.00 58.25 627 THR A O 1
ATOM 4683 N N . ASP A 1 628 ? 12.799 -32.556 -17.972 1.00 53.53 628 ASP A N 1
ATOM 4684 C CA . ASP A 1 628 ? 11.590 -32.991 -18.670 1.00 53.53 628 ASP A CA 1
ATOM 4685 C C . ASP A 1 628 ? 10.856 -31.746 -19.227 1.00 53.53 628 ASP A C 1
ATOM 4687 O O . ASP A 1 628 ? 11.307 -30.625 -19.008 1.00 53.53 628 ASP A O 1
ATOM 4691 N N . VAL A 1 629 ? 9.762 -31.921 -19.969 1.00 51.62 629 VAL A N 1
ATOM 4692 C CA . VAL A 1 629 ? 8.982 -30.816 -20.569 1.00 51.62 629 VAL A CA 1
ATOM 4693 C C . VAL A 1 629 ? 8.406 -29.890 -19.488 1.00 51.62 629 VAL A C 1
ATOM 4695 O O . VAL A 1 629 ? 7.693 -30.368 -18.609 1.00 51.62 629 VAL A O 1
ATOM 4698 N N . ASP A 1 630 ? 8.717 -28.589 -19.549 1.00 53.88 630 ASP A N 1
ATOM 4699 C CA . ASP A 1 630 ? 8.435 -27.580 -18.505 1.00 53.88 630 ASP A CA 1
ATOM 4700 C C . ASP A 1 630 ? 8.909 -27.984 -17.080 1.00 53.88 630 ASP A C 1
ATOM 4702 O O . ASP A 1 630 ? 8.364 -27.501 -16.084 1.00 53.88 630 ASP A O 1
ATOM 4706 N N . CYS A 1 631 ? 9.853 -28.931 -16.929 1.00 50.28 631 CYS A N 1
ATOM 4707 C CA . CYS A 1 631 ? 10.069 -29.612 -15.643 1.00 50.28 631 CYS A CA 1
ATOM 4708 C C . CYS A 1 631 ? 11.528 -29.931 -15.278 1.00 50.28 631 CYS A C 1
ATOM 4710 O O . CYS A 1 631 ? 12.278 -30.621 -15.975 1.00 50.28 631 CYS A O 1
ATOM 4712 N N . GLY A 1 632 ? 11.904 -29.520 -14.067 1.00 47.22 632 GLY A N 1
ATOM 4713 C CA . GLY A 1 632 ? 13.283 -29.550 -13.589 1.00 47.22 632 GLY A CA 1
ATOM 4714 C C . GLY A 1 632 ? 14.082 -28.366 -14.118 1.00 47.22 632 GLY A C 1
ATOM 4715 O O . GLY A 1 632 ? 13.510 -27.360 -14.518 1.00 47.22 632 GLY A O 1
ATOM 4716 N N . GLY A 1 633 ? 15.405 -28.471 -14.051 1.00 55.88 633 GLY A N 1
ATOM 4717 C CA . GLY A 1 633 ? 16.237 -27.280 -13.926 1.00 55.88 633 GLY A CA 1
ATOM 4718 C C . GLY A 1 633 ? 16.222 -26.746 -12.490 1.00 55.88 633 GLY A C 1
ATOM 4719 O O . GLY A 1 633 ? 15.533 -27.267 -11.601 1.00 55.88 633 GLY A O 1
ATOM 4720 N N . THR A 1 634 ? 17.053 -25.749 -12.222 1.00 58.41 634 THR A N 1
ATOM 4721 C CA . THR A 1 634 ? 17.396 -25.352 -10.853 1.00 58.41 634 THR A CA 1
ATOM 4722 C C . THR A 1 634 ? 16.400 -24.319 -10.321 1.00 58.41 634 THR A C 1
ATOM 4724 O O . THR A 1 634 ? 16.584 -23.118 -10.507 1.00 58.41 634 THR A O 1
ATOM 4727 N N . MET A 1 635 ? 15.329 -24.777 -9.655 1.00 73.62 635 MET A N 1
ATOM 4728 C CA . MET A 1 635 ? 14.300 -23.892 -9.081 1.00 73.62 635 MET A CA 1
ATOM 4729 C C . MET A 1 635 ? 14.919 -22.755 -8.255 1.00 73.62 635 MET A C 1
ATOM 4731 O O . MET A 1 635 ? 15.516 -23.017 -7.208 1.00 73.62 635 MET A O 1
ATOM 4735 N N . LYS A 1 636 ? 14.713 -21.501 -8.697 1.00 86.06 636 LYS A N 1
ATOM 4736 C CA . LYS A 1 636 ? 15.169 -20.300 -7.980 1.00 86.06 636 LYS A CA 1
ATOM 4737 C C . LYS A 1 636 ? 14.760 -20.360 -6.504 1.00 86.06 636 LYS A C 1
ATOM 4739 O O . LYS A 1 636 ? 13.584 -20.588 -6.196 1.00 86.06 636 LYS A O 1
ATOM 4744 N N . SER A 1 637 ? 15.740 -20.167 -5.622 1.00 94.31 637 SER A N 1
ATOM 4745 C CA . SER A 1 637 ? 15.569 -20.190 -4.167 1.00 94.31 637 SER A CA 1
ATOM 4746 C C . SER A 1 637 ? 15.301 -18.791 -3.600 1.00 94.31 637 SER A C 1
ATOM 4748 O O . SER A 1 637 ? 15.707 -17.782 -4.187 1.00 94.31 637 SER A O 1
ATOM 4750 N N . ILE A 1 638 ? 14.557 -18.730 -2.492 1.00 98.12 638 ILE A N 1
ATOM 4751 C CA . ILE A 1 638 ? 13.878 -17.507 -2.037 1.00 98.12 638 ILE A CA 1
ATOM 4752 C C . ILE A 1 638 ? 14.417 -17.043 -0.679 1.00 98.12 638 ILE A C 1
ATOM 4754 O O . ILE A 1 638 ? 14.326 -17.775 0.303 1.00 98.12 638 ILE A O 1
ATOM 4758 N N . GLY A 1 639 ? 14.908 -15.807 -0.598 1.00 98.19 639 GLY A N 1
ATOM 4759 C CA . GLY A 1 639 ? 15.295 -15.143 0.648 1.00 98.19 639 GLY A CA 1
ATOM 4760 C C . GLY A 1 639 ? 14.221 -14.155 1.102 1.00 98.19 639 GLY A C 1
ATOM 4761 O O . GLY A 1 639 ? 14.040 -13.115 0.477 1.00 98.19 639 GLY A O 1
ATOM 4762 N N . VAL A 1 640 ? 13.504 -14.445 2.186 1.00 98.25 640 VAL A N 1
ATOM 4763 C CA . VAL A 1 640 ? 12.480 -13.550 2.748 1.00 98.25 640 VAL A CA 1
ATOM 4764 C C . VAL A 1 640 ? 13.090 -12.716 3.874 1.00 98.25 640 VAL A C 1
ATOM 4766 O O . VAL A 1 640 ? 13.547 -13.263 4.877 1.00 98.25 640 VAL A O 1
ATOM 4769 N N . ILE A 1 641 ? 13.101 -11.395 3.705 1.00 97.81 641 ILE A N 1
ATOM 4770 C CA . ILE A 1 641 ? 13.728 -10.429 4.611 1.00 97.81 641 ILE A CA 1
ATOM 4771 C C . ILE A 1 641 ? 12.658 -9.805 5.515 1.00 97.81 641 ILE A C 1
ATOM 4773 O O . ILE A 1 641 ? 11.795 -9.058 5.050 1.00 97.81 641 ILE A O 1
ATOM 4777 N N . GLY A 1 642 ? 12.738 -10.110 6.811 1.00 95.31 642 GLY A N 1
ATOM 4778 C CA . GLY A 1 642 ? 11.745 -9.776 7.831 1.00 95.31 642 GLY A CA 1
ATOM 4779 C C . GLY A 1 642 ? 10.780 -10.940 8.068 1.00 95.31 642 GLY A C 1
ATOM 4780 O O . GLY A 1 642 ? 9.833 -11.142 7.313 1.00 95.31 642 GLY A O 1
ATOM 4781 N N . ALA A 1 643 ? 10.957 -11.679 9.165 1.00 93.50 643 ALA A N 1
ATOM 4782 C CA . ALA A 1 643 ? 10.112 -12.816 9.544 1.00 93.50 643 ALA A CA 1
ATOM 4783 C C . ALA A 1 643 ? 8.854 -12.382 10.331 1.00 93.50 643 ALA A C 1
ATOM 4785 O O . ALA A 1 643 ? 8.355 -13.117 11.192 1.00 93.50 643 ALA A O 1
ATOM 4786 N N . GLY A 1 644 ? 8.344 -11.171 10.078 1.00 88.62 644 GLY A N 1
ATOM 4787 C CA . GLY A 1 644 ? 7.095 -10.648 10.648 1.00 88.62 644 GLY A CA 1
ATOM 4788 C C . GLY A 1 644 ? 5.851 -11.387 10.133 1.00 88.62 644 GLY A C 1
ATOM 4789 O O . GLY A 1 644 ? 5.968 -12.359 9.398 1.00 88.62 644 GLY A O 1
ATOM 4790 N N . TYR A 1 645 ? 4.647 -10.930 10.490 1.00 83.19 645 TYR A N 1
ATOM 4791 C CA . TYR A 1 645 ? 3.388 -11.597 10.103 1.00 83.19 645 TYR A CA 1
ATOM 4792 C C . TYR A 1 645 ? 3.247 -11.802 8.576 1.00 83.19 645 TYR A C 1
ATOM 4794 O O . TYR A 1 645 ? 2.849 -12.878 8.130 1.00 83.19 645 TYR A O 1
ATOM 4802 N N . VAL A 1 646 ? 3.670 -10.811 7.780 1.00 89.88 646 VAL A N 1
ATOM 4803 C CA . VAL A 1 646 ? 3.743 -10.876 6.308 1.00 89.88 646 VAL A CA 1
ATOM 4804 C C . VAL A 1 646 ? 4.773 -11.913 5.845 1.00 89.88 646 VAL A C 1
ATOM 4806 O O . VAL A 1 646 ? 4.417 -12.944 5.273 1.00 89.88 646 VAL A O 1
ATOM 4809 N N . GLY A 1 647 ? 6.058 -11.667 6.126 1.00 94.06 647 GLY A N 1
ATOM 4810 C CA . GLY A 1 647 ? 7.157 -12.485 5.613 1.00 94.06 647 GLY A CA 1
ATOM 4811 C C . GLY A 1 647 ? 7.148 -13.922 6.131 1.00 94.06 647 GLY A C 1
ATOM 4812 O O . GLY A 1 647 ? 7.463 -14.835 5.376 1.00 94.06 647 GLY A O 1
ATOM 4813 N N . LEU A 1 648 ? 6.706 -14.164 7.370 1.00 93.62 648 LEU A N 1
ATOM 4814 C CA . LEU A 1 648 ? 6.526 -15.519 7.892 1.00 93.62 648 LEU A CA 1
ATOM 4815 C C . LEU A 1 648 ? 5.462 -16.286 7.101 1.00 93.62 648 LEU A C 1
ATOM 4817 O O . LEU A 1 648 ? 5.697 -17.439 6.758 1.00 93.62 648 LEU A O 1
ATOM 4821 N N . SER A 1 649 ? 4.326 -15.657 6.784 1.00 92.38 649 SER A N 1
ATOM 4822 C CA . SER A 1 649 ? 3.254 -16.295 6.007 1.00 92.38 649 SER A CA 1
ATOM 4823 C C . SER A 1 649 ? 3.744 -16.697 4.612 1.00 92.38 649 SER A C 1
ATOM 4825 O O . SER A 1 649 ? 3.558 -17.837 4.190 1.00 92.38 649 SER A O 1
ATOM 4827 N N . LEU A 1 650 ? 4.448 -15.790 3.929 1.00 95.19 650 LEU A N 1
ATOM 4828 C CA . LEU A 1 650 ? 5.040 -16.037 2.611 1.00 95.19 650 LEU A CA 1
ATOM 4829 C C . LEU A 1 650 ? 6.119 -17.127 2.662 1.00 95.19 650 LEU A C 1
ATOM 4831 O O . LEU A 1 650 ? 6.082 -18.069 1.873 1.00 95.19 650 LEU A O 1
ATOM 4835 N N . ALA A 1 651 ? 7.046 -17.041 3.619 1.00 96.44 651 ALA A N 1
ATOM 4836 C CA . ALA A 1 651 ? 8.129 -18.007 3.777 1.00 96.44 651 ALA A CA 1
ATOM 4837 C C . ALA A 1 651 ? 7.618 -19.412 4.142 1.00 96.44 651 ALA A C 1
ATOM 4839 O O . ALA A 1 651 ? 8.189 -20.412 3.709 1.00 96.44 651 ALA A O 1
ATOM 4840 N N . VAL A 1 652 ? 6.525 -19.496 4.905 1.00 95.38 652 VAL A N 1
ATOM 4841 C CA . VAL A 1 652 ? 5.848 -20.753 5.244 1.00 95.38 652 VAL A CA 1
ATOM 4842 C C . VAL A 1 652 ? 5.181 -21.376 4.025 1.00 95.38 652 VAL A C 1
ATOM 4844 O O . VAL A 1 652 ? 5.358 -22.576 3.816 1.00 95.38 652 VAL A O 1
ATOM 4847 N N . GLU A 1 653 ? 4.455 -20.611 3.206 1.00 95.00 653 GLU A N 1
ATOM 4848 C CA . GLU A 1 653 ? 3.819 -21.165 2.006 1.00 95.00 653 GLU A CA 1
ATOM 4849 C C . GLU A 1 653 ? 4.846 -21.561 0.933 1.00 95.00 653 GLU A C 1
ATOM 4851 O O . GLU A 1 653 ? 4.814 -22.702 0.472 1.00 95.00 653 GLU A O 1
ATOM 4856 N N . PHE A 1 654 ? 5.815 -20.698 0.601 1.00 96.19 654 PHE A N 1
ATOM 4857 C CA . PHE A 1 654 ? 6.888 -21.052 -0.341 1.00 96.19 654 PHE A CA 1
ATOM 4858 C C . PHE A 1 654 ? 7.766 -22.200 0.178 1.00 96.19 654 PHE A C 1
ATOM 4860 O O . PHE A 1 654 ? 8.098 -23.117 -0.571 1.00 96.19 654 PHE A O 1
ATOM 4867 N N . GLY A 1 655 ? 8.061 -22.233 1.481 1.00 95.94 655 GLY A N 1
ATOM 4868 C CA . GLY A 1 655 ? 8.850 -23.286 2.123 1.00 95.94 655 GLY A CA 1
ATOM 4869 C C . GLY A 1 655 ? 8.224 -24.687 2.096 1.00 95.94 655 GLY A C 1
ATOM 4870 O O . GLY A 1 655 ? 8.869 -25.649 2.518 1.00 95.94 655 GLY A O 1
ATOM 4871 N N . LYS A 1 656 ? 6.986 -24.846 1.610 1.00 94.19 656 LYS A N 1
ATOM 4872 C CA . LYS A 1 656 ? 6.359 -26.158 1.357 1.00 94.19 656 LYS A CA 1
ATOM 4873 C C . LYS A 1 656 ? 6.819 -26.783 0.036 1.00 94.19 656 LYS A C 1
ATOM 4875 O O . LYS A 1 656 ? 6.852 -28.011 -0.052 1.00 94.19 656 LYS A O 1
ATOM 4880 N N . SER A 1 657 ? 7.186 -25.967 -0.957 1.00 90.06 657 SER A N 1
ATOM 4881 C CA . SER A 1 657 ? 7.554 -26.395 -2.317 1.00 90.06 657 SER A CA 1
ATOM 4882 C C . SER A 1 657 ? 8.986 -26.032 -2.729 1.00 90.06 657 SER A C 1
ATOM 4884 O O . SER A 1 657 ? 9.600 -26.793 -3.476 1.00 90.06 657 SER A O 1
ATOM 4886 N N . ARG A 1 658 ? 9.536 -24.906 -2.251 1.00 91.44 658 ARG A N 1
ATOM 4887 C CA . ARG A 1 658 ? 10.817 -24.332 -2.701 1.00 91.44 658 ARG A CA 1
ATOM 4888 C C . ARG A 1 658 ? 11.809 -24.091 -1.555 1.00 91.44 658 ARG A C 1
ATOM 4890 O O . ARG A 1 658 ? 11.386 -23.687 -0.468 1.00 91.44 658 ARG A O 1
ATOM 4897 N N . PRO A 1 659 ? 13.130 -24.248 -1.789 1.00 95.06 659 PRO A N 1
ATOM 4898 C CA . PRO A 1 659 ? 14.171 -23.798 -0.863 1.00 95.06 659 PRO A CA 1
ATOM 4899 C C . PRO A 1 659 ? 13.978 -22.324 -0.492 1.00 95.06 659 PRO A C 1
ATOM 4901 O O . PRO A 1 659 ? 14.044 -21.447 -1.356 1.00 95.06 659 PRO A O 1
ATOM 4904 N N . THR A 1 660 ? 13.705 -22.072 0.788 1.00 97.50 660 THR A N 1
ATOM 4905 C CA . THR A 1 660 ? 13.306 -20.755 1.296 1.00 97.50 660 THR A CA 1
ATOM 4906 C C . THR A 1 660 ? 14.070 -20.427 2.578 1.00 97.50 660 THR A C 1
ATOM 4908 O O . THR A 1 660 ? 14.120 -21.237 3.504 1.00 97.50 660 THR A O 1
ATOM 4911 N N . VAL A 1 661 ? 14.649 -19.233 2.662 1.00 98.00 661 VAL A N 1
ATOM 4912 C CA . VAL A 1 661 ? 15.384 -18.732 3.829 1.00 98.00 661 VAL A CA 1
ATOM 4913 C C . VAL A 1 661 ? 14.643 -17.525 4.396 1.00 98.00 661 VAL A C 1
ATOM 4915 O O . VAL A 1 661 ? 14.577 -16.484 3.756 1.00 98.00 661 VAL A O 1
ATOM 4918 N N . ALA A 1 662 ? 14.088 -17.650 5.600 1.00 97.56 662 ALA A N 1
ATOM 4919 C CA . ALA A 1 662 ? 13.514 -16.532 6.342 1.00 97.56 662 ALA A CA 1
ATOM 4920 C C . ALA A 1 662 ? 14.589 -15.902 7.236 1.00 97.56 662 ALA A C 1
ATOM 4922 O O . ALA A 1 662 ? 15.051 -16.521 8.200 1.00 97.56 662 ALA A O 1
ATOM 4923 N N . TYR A 1 663 ? 14.971 -14.672 6.904 1.00 97.38 663 TYR A N 1
ATOM 4924 C CA . TYR A 1 663 ? 15.953 -13.867 7.619 1.00 97.38 663 TYR A CA 1
ATOM 4925 C C . TYR A 1 663 ? 15.265 -12.801 8.478 1.00 97.38 663 TYR A C 1
ATOM 4927 O O . TYR A 1 663 ? 14.373 -12.091 8.010 1.00 97.38 663 TYR A O 1
ATOM 4935 N N . ASP A 1 664 ? 15.714 -12.642 9.720 1.00 95.62 664 ASP A N 1
ATOM 4936 C CA . ASP A 1 664 ? 15.333 -11.528 10.591 1.00 95.62 664 ASP A CA 1
ATOM 4937 C C . ASP A 1 664 ? 16.526 -11.124 11.471 1.00 95.62 664 ASP A C 1
ATOM 4939 O O . ASP A 1 664 ? 17.395 -11.944 11.763 1.00 95.62 664 ASP A O 1
ATOM 4943 N N . MET A 1 665 ? 16.571 -9.870 11.918 1.00 92.19 665 MET A N 1
ATOM 4944 C CA . MET A 1 665 ? 17.586 -9.394 12.866 1.00 92.19 665 MET A CA 1
ATOM 4945 C C . MET A 1 665 ? 17.255 -9.783 14.317 1.00 92.19 665 MET A C 1
ATOM 4947 O O . MET A 1 665 ? 18.129 -9.753 15.181 1.00 92.19 665 MET A O 1
ATOM 4951 N N . ASN A 1 666 ? 15.998 -10.127 14.611 1.00 92.62 666 ASN A N 1
ATOM 4952 C CA . ASN A 1 666 ? 15.548 -10.480 15.951 1.00 92.62 666 ASN A CA 1
ATOM 4953 C C . ASN A 1 666 ? 15.876 -11.950 16.282 1.00 92.62 666 ASN A C 1
ATOM 4955 O O . ASN A 1 666 ? 15.131 -12.871 15.931 1.00 92.62 666 ASN A O 1
ATOM 4959 N N . GLU A 1 667 ? 16.982 -12.156 17.004 1.00 94.00 667 GLU A N 1
ATOM 4960 C CA . GLU A 1 667 ? 17.442 -13.476 17.457 1.00 94.00 667 GLU A CA 1
ATOM 4961 C C . GLU A 1 667 ? 16.365 -14.238 18.249 1.00 94.00 667 GLU A C 1
ATOM 4963 O O . GLU A 1 667 ? 16.099 -15.398 17.942 1.00 94.00 667 GLU A O 1
ATOM 4968 N N . GLU A 1 668 ? 15.672 -13.587 19.194 1.00 91.75 668 GLU A N 1
ATOM 4969 C CA . GLU A 1 668 ? 14.626 -14.219 20.018 1.00 91.75 668 GLU A CA 1
ATOM 4970 C C . GLU A 1 668 ? 13.440 -14.710 19.166 1.00 91.75 668 GLU A C 1
ATOM 4972 O O . GLU A 1 668 ? 12.872 -15.778 19.422 1.00 91.75 668 GLU A O 1
ATOM 4977 N N . ARG A 1 669 ? 13.063 -13.958 18.123 1.00 91.69 669 ARG A N 1
ATOM 4978 C CA . ARG A 1 669 ? 12.018 -14.371 17.174 1.00 91.69 669 ARG A CA 1
ATOM 4979 C C . ARG A 1 669 ? 12.481 -15.558 16.331 1.00 91.69 669 ARG A C 1
ATOM 4981 O O . ARG A 1 669 ? 11.732 -16.524 16.190 1.00 91.69 669 ARG A O 1
ATOM 4988 N N . ILE A 1 670 ? 13.709 -15.522 15.820 1.00 95.19 670 ILE A N 1
ATOM 4989 C CA . ILE A 1 670 ? 14.270 -16.610 15.011 1.00 95.19 670 ILE A CA 1
ATOM 4990 C C . ILE A 1 670 ? 14.481 -17.887 15.836 1.00 95.19 670 ILE A C 1
ATOM 4992 O O . ILE A 1 670 ? 14.219 -18.972 15.321 1.00 95.19 670 ILE A O 1
ATOM 4996 N N . GLU A 1 671 ? 14.870 -17.809 17.111 1.00 94.69 671 GLU A N 1
ATOM 4997 C CA . GLU A 1 671 ? 14.939 -18.988 17.985 1.00 94.69 671 GLU A CA 1
ATOM 4998 C C . GLU A 1 671 ? 13.563 -19.620 18.228 1.00 94.69 671 GLU A C 1
ATOM 5000 O O . GLU A 1 671 ? 13.428 -20.842 18.142 1.00 94.69 671 GLU A O 1
ATOM 5005 N N . LYS A 1 672 ? 12.513 -18.826 18.475 1.00 92.69 672 LYS A N 1
ATOM 5006 C CA . LYS A 1 672 ? 11.144 -19.354 18.641 1.00 92.69 672 LYS A CA 1
ATOM 5007 C C . LYS A 1 672 ? 10.649 -20.060 17.375 1.00 92.69 672 LYS A C 1
ATOM 5009 O O . LYS A 1 672 ? 10.186 -21.199 17.449 1.00 92.69 672 LYS A O 1
ATOM 5014 N N . LEU A 1 673 ? 10.864 -19.447 16.209 1.00 94.38 673 LEU A N 1
ATOM 5015 C CA . LEU A 1 673 ? 10.499 -20.030 14.914 1.00 94.38 673 LEU A CA 1
ATOM 5016 C C . LEU A 1 673 ? 11.313 -21.296 14.584 1.00 94.38 673 LEU A C 1
ATOM 5018 O O . LEU A 1 673 ? 10.736 -22.279 14.122 1.00 94.38 673 LEU A O 1
ATOM 5022 N N . LYS A 1 674 ? 12.616 -21.342 14.909 1.00 93.69 674 LYS A N 1
ATOM 5023 C CA . LYS A 1 674 ? 13.449 -22.565 14.820 1.00 93.69 674 LYS A CA 1
ATOM 5024 C C . LYS A 1 674 ? 12.939 -23.701 15.711 1.00 93.69 674 LYS A C 1
ATOM 5026 O O . LYS A 1 674 ? 13.047 -24.862 15.327 1.00 93.69 674 LYS A O 1
ATOM 5031 N N . ASN A 1 675 ? 12.362 -23.377 16.868 1.00 92.81 675 ASN A N 1
ATOM 5032 C CA . ASN A 1 675 ? 11.707 -24.342 17.755 1.00 92.81 675 ASN A CA 1
ATOM 5033 C C . ASN A 1 675 ? 10.291 -24.750 17.280 1.00 92.81 675 ASN A C 1
ATOM 5035 O O . ASN A 1 675 ? 9.634 -25.551 17.943 1.00 92.81 675 ASN A O 1
ATOM 5039 N N . GLY A 1 676 ? 9.831 -24.248 16.127 1.00 91.00 676 GLY A N 1
ATOM 5040 C CA . GLY A 1 676 ? 8.578 -24.654 15.487 1.00 91.00 676 GLY A CA 1
ATOM 5041 C C . GLY A 1 676 ? 7.323 -23.963 16.024 1.00 91.00 676 GLY A C 1
ATOM 5042 O O . GLY A 1 676 ? 6.240 -24.524 15.870 1.00 91.00 676 GLY A O 1
ATOM 5043 N N . HIS A 1 677 ? 7.457 -22.783 16.641 1.00 90.25 677 HIS A N 1
ATOM 5044 C CA . HIS A 1 677 ? 6.350 -22.049 17.261 1.00 90.25 677 HIS A CA 1
ATOM 5045 C C . HIS A 1 677 ? 6.414 -20.537 16.964 1.00 90.25 677 HIS A C 1
ATOM 5047 O O . HIS A 1 677 ? 7.435 -19.893 17.216 1.00 90.25 677 HIS A O 1
ATOM 5053 N N . ASP A 1 678 ? 5.320 -19.948 16.467 1.00 87.88 678 ASP A N 1
ATOM 5054 C CA . ASP A 1 678 ? 5.175 -18.491 16.324 1.00 87.88 678 ASP A CA 1
ATOM 5055 C C . ASP A 1 678 ? 4.398 -17.912 17.521 1.00 87.88 678 ASP A C 1
ATOM 5057 O O . ASP A 1 678 ? 3.202 -18.182 17.657 1.00 87.88 678 ASP A O 1
ATOM 5061 N N . PRO A 1 679 ? 5.021 -17.073 18.373 1.00 76.69 679 PRO A N 1
ATOM 5062 C CA . PRO A 1 679 ? 4.350 -16.485 19.534 1.00 76.69 679 PRO A CA 1
ATOM 5063 C C . PRO A 1 679 ? 3.239 -15.490 19.157 1.00 76.69 679 PRO A C 1
ATOM 5065 O O . PRO A 1 679 ? 2.447 -15.121 20.021 1.00 76.69 679 PRO A O 1
ATOM 5068 N N . ASN A 1 680 ? 3.180 -15.046 17.895 1.00 75.00 680 ASN A N 1
ATOM 5069 C CA . ASN A 1 680 ? 2.143 -14.140 17.402 1.00 75.00 680 ASN A CA 1
ATOM 5070 C C . ASN A 1 680 ? 0.868 -14.887 16.963 1.00 75.00 680 ASN A C 1
ATOM 5072 O O . ASN A 1 680 ? -0.167 -14.250 16.782 1.00 75.00 680 ASN A O 1
ATOM 5076 N N . LEU A 1 681 ? 0.927 -16.222 16.836 1.00 74.69 681 LEU A N 1
ATOM 5077 C CA . LEU A 1 6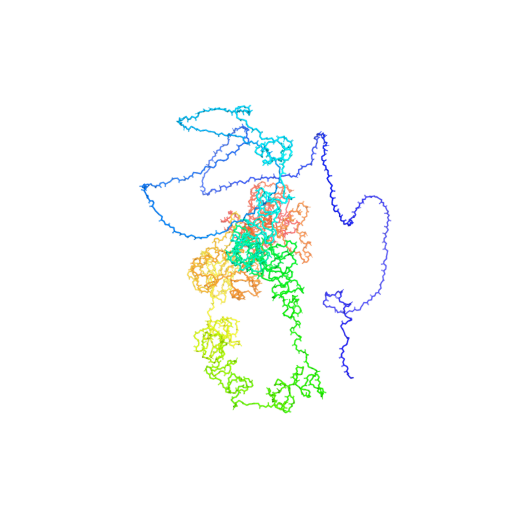81 ? -0.163 -17.101 16.390 1.00 74.69 681 LEU A CA 1
ATOM 5078 C C . LEU A 1 681 ? -0.657 -16.846 14.948 1.00 74.69 681 LEU A C 1
ATOM 5080 O O . LEU A 1 681 ? -1.768 -17.254 14.605 1.00 74.69 681 LEU A O 1
ATOM 5084 N N . GLU A 1 682 ? 0.163 -16.224 14.094 1.00 75.62 682 GLU A N 1
ATOM 5085 C CA . GLU A 1 682 ? -0.164 -15.981 12.677 1.00 75.62 682 GLU A CA 1
ATOM 5086 C C . GLU A 1 682 ? -0.004 -17.267 11.847 1.00 75.62 682 GLU A C 1
ATOM 5088 O O . GLU A 1 682 ? -0.772 -17.530 10.922 1.00 75.62 682 GLU A O 1
ATOM 5093 N N . SER A 1 683 ? 0.956 -18.121 12.223 1.00 82.88 683 SER A N 1
ATOM 5094 C CA . SER A 1 683 ? 1.119 -19.474 11.680 1.00 82.88 683 SER A CA 1
ATOM 5095 C C . SER A 1 683 ? 1.113 -20.503 12.808 1.00 82.88 683 SER A C 1
ATOM 5097 O O . SER A 1 683 ? 1.793 -20.334 13.817 1.00 82.88 683 SER A O 1
ATOM 5099 N N . SER A 1 684 ? 0.347 -21.586 12.652 1.00 85.69 684 SER A N 1
ATOM 5100 C CA . SER A 1 684 ? 0.324 -22.669 13.640 1.00 85.69 684 SER A CA 1
ATOM 5101 C C . SER A 1 684 ? 1.587 -23.526 13.568 1.00 85.69 684 SER A C 1
ATOM 5103 O O . SER A 1 684 ? 2.163 -23.708 12.494 1.00 85.69 684 SER A O 1
ATOM 5105 N N . ASP A 1 685 ? 1.964 -24.139 14.692 1.00 89.25 685 ASP A N 1
ATOM 5106 C CA . ASP A 1 685 ? 3.095 -25.068 14.784 1.00 89.25 685 ASP A CA 1
ATOM 5107 C C . ASP A 1 685 ? 3.065 -26.153 13.688 1.00 89.25 685 ASP A C 1
ATOM 5109 O O . ASP A 1 685 ? 4.102 -26.551 13.164 1.00 89.25 685 ASP A O 1
ATOM 5113 N N . ASP A 1 686 ? 1.881 -26.644 13.312 1.00 87.81 686 ASP A N 1
ATOM 5114 C CA . ASP A 1 686 ? 1.733 -27.668 12.270 1.00 87.81 686 ASP A CA 1
ATOM 5115 C C . ASP A 1 686 ? 1.864 -27.103 10.847 1.00 87.81 686 ASP A C 1
ATOM 5117 O O . ASP A 1 686 ? 2.374 -27.793 9.962 1.00 87.81 686 ASP A O 1
ATOM 5121 N N . ASN A 1 687 ? 1.486 -25.839 10.626 1.00 87.31 687 ASN A N 1
ATOM 5122 C CA . ASN A 1 687 ? 1.750 -25.146 9.366 1.00 87.31 687 ASN A CA 1
ATOM 5123 C C . ASN A 1 687 ? 3.258 -24.879 9.214 1.00 87.31 687 ASN A C 1
ATOM 5125 O O . ASN A 1 687 ? 3.822 -25.206 8.172 1.00 87.31 687 ASN A O 1
ATOM 5129 N N . LEU A 1 688 ? 3.930 -24.424 10.282 1.00 91.12 688 LEU A N 1
ATOM 5130 C CA . LEU A 1 688 ? 5.393 -24.281 10.352 1.00 91.12 688 LEU A CA 1
ATOM 5131 C C . LEU A 1 688 ? 6.112 -25.608 10.034 1.00 91.12 688 LEU A C 1
ATOM 5133 O O . LEU A 1 688 ? 6.978 -25.647 9.164 1.00 91.12 688 LEU A O 1
ATOM 5137 N N . LYS A 1 689 ? 5.712 -26.723 10.668 1.00 90.06 689 LYS A N 1
ATOM 5138 C CA . LYS A 1 689 ? 6.275 -28.070 10.410 1.00 90.06 689 LYS A CA 1
ATOM 5139 C C . LYS A 1 689 ? 6.050 -28.575 8.979 1.00 90.06 689 LYS A C 1
ATOM 5141 O O . LYS A 1 689 ? 6.773 -29.467 8.532 1.00 90.06 689 LYS A O 1
ATOM 5146 N N . SER A 1 690 ? 5.046 -28.063 8.264 1.00 91.69 690 SER A N 1
ATOM 5147 C CA . SER A 1 690 ? 4.768 -28.476 6.881 1.00 91.69 690 SER A CA 1
ATOM 5148 C C . SER A 1 690 ? 5.748 -27.875 5.860 1.00 91.69 690 SER A C 1
ATOM 5150 O O . SER A 1 690 ? 5.934 -28.446 4.782 1.00 91.69 690 SER A O 1
ATOM 5152 N N . SER A 1 691 ? 6.428 -26.781 6.218 1.00 92.94 691 SER A N 1
ATOM 5153 C CA . SER A 1 691 ? 7.383 -26.040 5.386 1.00 92.94 691 SER A CA 1
ATOM 5154 C C . SER A 1 691 ? 8.767 -26.705 5.355 1.00 92.94 691 SER A C 1
ATOM 5156 O O . SER A 1 691 ? 9.756 -26.170 5.852 1.00 92.94 691 SER A O 1
ATOM 5158 N N . LYS A 1 692 ? 8.844 -27.907 4.772 1.00 92.44 692 LYS A N 1
ATOM 5159 C CA . LYS A 1 692 ? 10.038 -28.783 4.762 1.00 92.44 692 LYS A CA 1
ATOM 5160 C C . LYS A 1 692 ? 11.317 -28.159 4.190 1.00 92.44 692 LYS A C 1
ATOM 5162 O O . LYS A 1 692 ? 12.400 -28.665 4.471 1.00 92.44 692 LYS A O 1
ATOM 5167 N N . TYR A 1 693 ? 11.191 -27.120 3.371 1.00 94.00 693 TYR A N 1
ATOM 5168 C CA . TYR A 1 693 ? 12.291 -26.434 2.694 1.00 94.00 693 TYR A CA 1
ATOM 5169 C C . TYR A 1 693 ? 12.591 -25.046 3.290 1.00 94.00 693 TYR A C 1
ATOM 5171 O O . TYR A 1 693 ? 13.394 -24.303 2.724 1.00 94.00 693 TYR A O 1
ATOM 5179 N N . LEU A 1 694 ? 11.958 -24.693 4.417 1.00 96.62 694 LEU A N 1
ATOM 5180 C CA . LEU A 1 694 ? 12.151 -23.425 5.118 1.00 96.62 694 LEU A CA 1
ATOM 5181 C C . LEU A 1 694 ? 13.302 -23.493 6.133 1.00 96.62 694 LEU A C 1
ATOM 5183 O O . LEU A 1 694 ? 13.326 -24.346 7.020 1.00 96.62 694 LEU A O 1
ATOM 5187 N N . LYS A 1 695 ? 14.221 -22.530 6.049 1.00 96.75 695 LYS A N 1
ATOM 5188 C CA . LYS A 1 695 ? 15.297 -22.284 7.016 1.00 96.75 695 LYS A CA 1
ATOM 5189 C C . LYS A 1 695 ? 15.116 -20.908 7.658 1.00 96.75 695 LYS A C 1
ATOM 5191 O O . LYS A 1 695 ? 15.103 -19.904 6.959 1.00 96.75 695 LYS A O 1
ATOM 5196 N N . PHE A 1 696 ? 15.036 -20.850 8.986 1.00 97.25 696 PHE A N 1
ATOM 5197 C CA . PHE A 1 696 ? 15.054 -19.591 9.744 1.00 97.25 696 PHE A CA 1
ATOM 5198 C C . PHE A 1 696 ? 16.489 -19.202 10.119 1.00 97.25 696 PHE A C 1
ATOM 5200 O O . PHE A 1 696 ? 17.247 -20.054 10.593 1.00 97.25 696 PHE A O 1
ATOM 5207 N N . THR A 1 697 ? 16.871 -17.932 9.970 1.00 96.81 697 THR A N 1
ATOM 5208 C CA . THR A 1 697 ? 18.230 -17.469 10.293 1.00 96.81 697 THR A CA 1
ATOM 5209 C C . THR A 1 697 ? 18.326 -15.986 10.673 1.00 96.81 697 THR A C 1
ATOM 5211 O O . THR A 1 697 ? 17.439 -15.194 10.378 1.00 96.81 697 THR A O 1
ATOM 5214 N N . THR A 1 698 ? 19.433 -15.637 11.331 1.00 96.50 698 THR A N 1
ATOM 5215 C CA . THR A 1 698 ? 19.912 -14.264 11.574 1.00 96.50 698 THR A CA 1
ATOM 5216 C C . THR A 1 698 ? 21.222 -13.969 10.828 1.00 96.50 698 THR A C 1
ATOM 5218 O O . THR A 1 698 ? 21.740 -12.856 10.885 1.00 96.50 698 THR A O 1
ATOM 5221 N N . ASN A 1 699 ? 21.782 -14.962 10.126 1.00 94.69 699 ASN A N 1
ATOM 5222 C CA . ASN A 1 699 ? 23.044 -14.848 9.403 1.00 94.69 699 ASN A CA 1
ATOM 5223 C C . ASN A 1 699 ? 22.800 -14.421 7.948 1.00 94.69 699 ASN A C 1
ATOM 5225 O O . ASN A 1 699 ? 22.045 -15.079 7.236 1.00 94.69 699 ASN A O 1
ATOM 5229 N N . MET A 1 700 ? 23.467 -13.357 7.495 1.00 92.44 700 MET A N 1
ATOM 5230 C CA . MET A 1 700 ? 23.340 -12.852 6.122 1.00 92.44 700 MET A CA 1
ATOM 5231 C C . MET A 1 700 ? 23.922 -13.828 5.087 1.00 92.44 700 MET A C 1
ATOM 5233 O O . MET A 1 700 ? 23.359 -13.966 4.007 1.00 92.44 700 MET A O 1
ATOM 5237 N N . GLU A 1 701 ? 24.985 -14.568 5.424 1.00 92.38 701 GLU A N 1
ATOM 5238 C CA . GLU A 1 701 ? 25.629 -15.525 4.501 1.00 92.38 701 GLU A CA 1
ATOM 5239 C C . GLU A 1 701 ? 24.672 -16.638 4.037 1.00 92.38 701 GLU A C 1
ATOM 5241 O O . GLU A 1 701 ? 24.802 -17.167 2.937 1.00 92.38 701 GLU A O 1
ATOM 5246 N N . ASP A 1 702 ? 23.661 -16.972 4.848 1.00 93.88 702 ASP A N 1
ATOM 5247 C CA . ASP A 1 702 ? 22.645 -17.970 4.498 1.00 93.88 702 ASP A CA 1
ATOM 5248 C C . ASP A 1 702 ? 21.740 -17.534 3.330 1.00 93.88 702 ASP A C 1
ATOM 5250 O O . ASP A 1 702 ? 21.057 -18.376 2.748 1.00 93.88 702 ASP A O 1
ATOM 5254 N N . LEU A 1 703 ? 21.724 -16.238 2.998 1.00 95.00 703 LEU A N 1
ATOM 5255 C CA . LEU A 1 703 ? 20.982 -15.667 1.875 1.00 95.00 703 LEU A CA 1
ATOM 5256 C C . LEU A 1 703 ? 21.783 -15.678 0.562 1.00 95.00 703 LEU A C 1
ATOM 5258 O O . LEU A 1 703 ? 21.187 -15.471 -0.490 1.00 95.00 703 LEU A O 1
ATOM 5262 N N . HIS A 1 704 ? 23.098 -15.936 0.590 1.00 91.81 704 HIS A N 1
ATOM 5263 C CA . HIS A 1 704 ? 23.971 -15.833 -0.590 1.00 91.81 704 HIS A CA 1
ATOM 5264 C C . HIS A 1 704 ? 23.548 -16.756 -1.749 1.00 91.81 704 HIS A C 1
ATOM 5266 O O . HIS A 1 704 ? 23.721 -16.412 -2.916 1.00 91.81 704 HIS A O 1
ATOM 5272 N N . GLU A 1 705 ? 22.927 -17.901 -1.457 1.00 88.56 705 GLU A N 1
ATOM 5273 C CA . GLU A 1 705 ? 22.435 -18.833 -2.482 1.00 88.56 705 GLU A CA 1
ATOM 5274 C C . GLU A 1 705 ? 21.062 -18.434 -3.067 1.00 88.56 705 GLU A C 1
ATOM 5276 O O . GLU A 1 705 ? 20.685 -18.928 -4.128 1.00 88.56 705 GLU A O 1
ATOM 5281 N N . CYS A 1 706 ? 20.332 -17.512 -2.424 1.00 95.62 706 CYS A N 1
ATOM 5282 C CA . CYS A 1 706 ? 19.006 -17.059 -2.866 1.00 95.62 706 CYS A CA 1
ATOM 5283 C C . CYS A 1 706 ? 19.086 -16.250 -4.166 1.00 95.62 706 CYS A C 1
ATOM 5285 O O . CYS A 1 706 ? 20.054 -15.530 -4.388 1.00 95.62 706 CYS A O 1
ATOM 5287 N N . GLN A 1 707 ? 18.070 -16.357 -5.023 1.00 95.81 707 GLN A N 1
ATOM 5288 C CA . GLN A 1 707 ? 17.996 -15.666 -6.327 1.00 95.81 707 GLN A CA 1
ATOM 5289 C C . GLN A 1 707 ? 16.754 -14.767 -6.447 1.00 95.81 707 GLN A C 1
ATOM 5291 O O . GLN A 1 707 ? 16.651 -13.932 -7.345 1.00 95.81 707 GLN A O 1
ATOM 5296 N N . ILE A 1 708 ? 15.786 -14.951 -5.548 1.00 98.25 708 ILE A N 1
ATOM 5297 C CA . ILE A 1 708 ? 14.610 -14.096 -5.402 1.00 98.25 708 ILE A CA 1
ATOM 5298 C C . ILE A 1 708 ? 14.587 -13.612 -3.956 1.00 98.25 708 ILE A C 1
ATOM 5300 O O . ILE A 1 708 ? 14.577 -14.426 -3.034 1.00 98.25 708 ILE A O 1
ATOM 5304 N N . PHE A 1 709 ? 14.563 -12.302 -3.748 1.00 98.69 709 PHE A N 1
ATOM 5305 C CA . PHE A 1 709 ? 14.513 -11.687 -2.426 1.00 98.69 709 PHE A CA 1
ATOM 5306 C C . PHE A 1 709 ? 13.144 -11.047 -2.210 1.00 98.69 709 PHE A C 1
ATOM 5308 O O . PHE A 1 709 ? 12.713 -10.250 -3.036 1.00 98.69 709 PHE A O 1
ATOM 5315 N N . ILE A 1 710 ? 12.454 -11.383 -1.119 1.00 98.62 710 ILE A N 1
ATOM 5316 C CA . ILE A 1 710 ? 11.126 -10.847 -0.785 1.00 98.62 710 ILE A CA 1
ATOM 5317 C C . ILE A 1 710 ? 11.248 -9.977 0.469 1.00 98.62 710 ILE A C 1
ATOM 5319 O O . ILE A 1 710 ? 11.562 -10.480 1.546 1.00 98.62 710 ILE A O 1
ATOM 5323 N N . VAL A 1 711 ? 11.010 -8.673 0.342 1.00 98.44 711 VAL A N 1
ATOM 5324 C CA . VAL A 1 711 ? 11.208 -7.680 1.410 1.00 98.44 711 VAL A CA 1
ATOM 5325 C C . VAL A 1 711 ? 9.890 -7.377 2.116 1.00 98.44 711 VAL A C 1
ATOM 5327 O O . VAL A 1 711 ? 9.031 -6.689 1.565 1.00 98.44 711 VAL A O 1
ATOM 5330 N N . ALA A 1 712 ? 9.760 -7.868 3.350 1.00 96.31 712 ALA A N 1
ATOM 5331 C CA . ALA A 1 712 ? 8.559 -7.800 4.186 1.00 96.31 712 ALA A CA 1
ATOM 5332 C C . ALA A 1 712 ? 8.836 -7.158 5.567 1.00 96.31 712 ALA A C 1
ATOM 5334 O O . ALA A 1 712 ? 8.269 -7.550 6.592 1.00 96.31 712 ALA A O 1
ATOM 5335 N N . VAL A 1 713 ? 9.738 -6.173 5.598 1.00 95.06 713 VAL A N 1
ATOM 5336 C CA . VAL A 1 713 ? 10.123 -5.411 6.800 1.00 95.06 713 VAL A CA 1
ATOM 5337 C C . VAL A 1 713 ? 9.066 -4.360 7.180 1.00 95.06 713 VAL A C 1
ATOM 5339 O O . VAL A 1 713 ? 8.322 -3.904 6.306 1.00 95.06 713 VAL A O 1
ATOM 5342 N N . PRO A 1 714 ? 8.962 -3.954 8.461 1.00 91.06 714 PRO A N 1
ATOM 5343 C CA . PRO A 1 714 ? 8.001 -2.936 8.879 1.00 91.06 714 PRO A CA 1
ATOM 5344 C C . PRO A 1 714 ? 8.310 -1.561 8.276 1.00 91.06 714 PRO A C 1
ATOM 5346 O O . PRO A 1 714 ? 9.464 -1.162 8.155 1.00 91.06 714 PRO A O 1
ATOM 5349 N N . THR A 1 715 ? 7.252 -0.815 7.976 1.00 91.69 715 THR A N 1
ATOM 5350 C CA . THR A 1 715 ? 7.280 0.561 7.465 1.00 91.69 715 THR A CA 1
ATOM 5351 C C . THR A 1 715 ? 6.425 1.430 8.398 1.00 91.69 715 THR A C 1
ATOM 5353 O O . THR A 1 715 ? 5.207 1.499 8.213 1.00 91.69 715 THR A O 1
ATOM 5356 N N . PRO A 1 716 ? 7.009 1.970 9.486 1.00 91.25 716 PRO A N 1
ATOM 5357 C CA . PRO A 1 716 ? 6.289 2.771 10.472 1.00 91.25 716 PRO A CA 1
ATOM 5358 C C . PRO A 1 716 ? 6.206 4.252 10.063 1.00 91.25 716 PRO A C 1
ATOM 5360 O O . PRO A 1 716 ? 6.733 4.669 9.035 1.00 91.25 716 PRO A O 1
ATOM 5363 N N . ILE A 1 717 ? 5.554 5.063 10.896 1.00 91.38 717 ILE A N 1
ATOM 5364 C CA . ILE A 1 717 ? 5.594 6.531 10.823 1.00 91.38 717 ILE A CA 1
ATOM 5365 C C . ILE A 1 717 ? 6.304 7.099 12.054 1.00 91.38 717 ILE A C 1
ATOM 5367 O O . ILE A 1 717 ? 6.295 6.476 13.116 1.00 91.38 717 ILE A O 1
ATOM 5371 N N . ASP A 1 718 ? 6.916 8.272 11.906 1.00 89.44 718 ASP A N 1
ATOM 5372 C CA . ASP A 1 718 ? 7.532 9.009 13.011 1.00 89.44 718 ASP A CA 1
ATOM 5373 C C . ASP A 1 718 ? 6.498 9.762 13.873 1.00 89.44 718 ASP A C 1
ATOM 5375 O O . ASP A 1 718 ? 5.314 9.841 13.541 1.00 89.44 718 ASP A O 1
ATOM 5379 N N . GLU A 1 719 ? 6.963 10.388 14.959 1.00 85.62 719 GLU A N 1
ATOM 5380 C CA . GLU A 1 719 ? 6.157 11.226 15.871 1.00 85.62 719 GLU A CA 1
ATOM 5381 C C . GLU A 1 719 ? 5.416 12.388 15.169 1.00 85.62 719 GLU A C 1
ATOM 5383 O O . GLU A 1 719 ? 4.483 12.964 15.725 1.00 85.62 719 GLU A O 1
ATOM 5388 N N . ASN A 1 720 ? 5.806 12.737 13.937 1.00 88.19 720 ASN A N 1
ATOM 5389 C CA . ASN A 1 720 ? 5.200 13.786 13.115 1.00 88.19 720 ASN A CA 1
ATOM 5390 C C . ASN A 1 720 ? 4.244 13.210 12.048 1.00 88.19 720 ASN A C 1
ATOM 5392 O O . ASN A 1 720 ? 3.823 13.935 11.144 1.00 88.19 720 ASN A O 1
ATOM 5396 N N . ASN A 1 721 ? 3.910 11.918 12.136 1.00 89.75 721 ASN A N 1
ATOM 5397 C CA . ASN A 1 721 ? 3.137 11.143 11.164 1.00 89.75 721 ASN A CA 1
ATOM 5398 C C . ASN A 1 721 ? 3.737 11.141 9.743 1.00 89.75 721 ASN A C 1
ATOM 5400 O O . ASN A 1 721 ? 3.013 11.175 8.746 1.00 89.75 721 ASN A O 1
ATOM 5404 N N . ARG A 1 722 ? 5.068 11.116 9.621 1.00 90.75 722 ARG A N 1
ATOM 5405 C CA . ARG A 1 722 ? 5.779 10.993 8.338 1.00 90.75 722 ARG A CA 1
ATOM 5406 C C . ARG A 1 722 ? 6.275 9.555 8.157 1.00 90.75 722 ARG A C 1
ATOM 5408 O O . ARG A 1 722 ? 6.779 8.997 9.127 1.00 90.75 722 ARG A O 1
ATOM 5415 N N . PRO A 1 723 ? 6.194 8.967 6.949 1.00 93.12 723 PRO A N 1
ATOM 5416 C CA . PRO A 1 723 ? 6.787 7.664 6.650 1.00 93.12 723 PRO A CA 1
ATOM 5417 C C . PRO A 1 723 ? 8.250 7.548 7.087 1.00 93.12 723 PRO A C 1
ATOM 5419 O O . PRO A 1 723 ? 9.095 8.312 6.617 1.00 93.12 723 PRO A O 1
ATOM 5422 N N . ASP A 1 724 ? 8.550 6.560 7.926 1.00 94.06 724 ASP A N 1
ATOM 5423 C CA . ASP A 1 724 ? 9.911 6.091 8.151 1.00 94.06 724 ASP A CA 1
ATOM 5424 C C . ASP A 1 724 ? 10.206 4.935 7.186 1.00 94.06 724 ASP A C 1
ATOM 5426 O O . ASP A 1 724 ? 9.504 3.921 7.131 1.00 94.06 724 ASP A O 1
ATOM 5430 N N . LEU A 1 725 ? 11.252 5.121 6.384 1.00 95.12 725 LEU A N 1
ATOM 5431 C CA . LEU A 1 725 ? 11.720 4.153 5.396 1.00 95.12 725 LEU A CA 1
ATOM 5432 C C . LEU A 1 725 ? 13.038 3.490 5.821 1.00 95.12 725 LEU A C 1
ATOM 5434 O O . LEU A 1 725 ? 13.528 2.627 5.096 1.00 95.12 725 LEU A O 1
ATOM 5438 N N . PHE A 1 726 ? 13.603 3.832 6.984 1.00 96.06 726 PHE A N 1
ATOM 5439 C CA . PHE A 1 726 ? 14.894 3.316 7.439 1.00 96.06 726 PHE A CA 1
ATOM 5440 C C . PHE A 1 726 ? 14.969 1.774 7.476 1.00 96.06 726 PHE A C 1
ATOM 5442 O O . PHE A 1 726 ? 15.951 1.230 6.966 1.00 96.06 726 PHE A O 1
ATOM 5449 N N . PRO A 1 727 ? 13.951 1.014 7.946 1.00 95.44 727 PRO A N 1
ATOM 5450 C CA . PRO A 1 727 ? 13.993 -0.452 7.878 1.00 95.44 727 PRO A CA 1
ATOM 5451 C C . PRO A 1 727 ? 14.047 -0.987 6.437 1.00 95.44 727 PRO A C 1
ATOM 5453 O O . PRO A 1 727 ? 14.734 -1.971 6.163 1.00 95.44 727 PRO A O 1
ATOM 5456 N N . LEU A 1 728 ? 13.359 -0.318 5.507 1.00 96.31 728 LEU A N 1
ATOM 5457 C CA . LEU A 1 728 ? 13.293 -0.671 4.086 1.00 96.31 728 LEU A CA 1
ATOM 5458 C C . LEU A 1 728 ? 14.603 -0.354 3.349 1.00 96.31 728 LEU A C 1
ATOM 5460 O O . LEU A 1 728 ? 15.047 -1.119 2.489 1.00 96.31 728 LEU A O 1
ATOM 5464 N N . GLN A 1 729 ? 15.245 0.754 3.720 1.00 97.94 729 GLN A N 1
ATOM 5465 C CA . GLN A 1 729 ? 16.573 1.139 3.247 1.00 97.94 729 GLN A CA 1
ATOM 5466 C C . GLN A 1 729 ? 17.624 0.130 3.730 1.00 97.94 729 GLN A C 1
ATOM 5468 O O . GLN A 1 729 ? 18.328 -0.442 2.903 1.00 97.94 729 GLN A O 1
ATOM 5473 N N . ASN A 1 730 ? 17.639 -0.202 5.027 1.00 96.88 730 ASN A N 1
ATOM 5474 C CA . ASN A 1 730 ? 18.528 -1.221 5.602 1.00 96.88 730 ASN A CA 1
ATOM 5475 C C . ASN A 1 730 ? 18.338 -2.609 4.965 1.00 96.88 730 ASN A C 1
ATOM 5477 O O . ASN A 1 730 ? 19.318 -3.308 4.705 1.00 96.88 730 ASN A O 1
ATOM 5481 N N . ALA A 1 731 ? 17.098 -3.020 4.678 1.00 97.12 731 ALA A N 1
ATOM 5482 C CA . ALA A 1 731 ? 16.824 -4.260 3.949 1.00 97.12 731 ALA A CA 1
ATOM 5483 C C . ALA A 1 731 ? 17.402 -4.227 2.522 1.00 97.12 731 ALA A C 1
ATOM 5485 O O . ALA A 1 731 ? 18.028 -5.193 2.087 1.00 97.12 731 ALA A O 1
ATOM 5486 N N . SER A 1 732 ? 17.258 -3.096 1.825 1.00 98.31 732 SER A N 1
ATOM 5487 C CA . SER A 1 732 ? 17.794 -2.898 0.471 1.00 98.31 732 SER A CA 1
ATOM 5488 C C . SER A 1 732 ? 19.328 -2.886 0.465 1.00 98.31 732 SER A C 1
ATOM 5490 O O . SER A 1 732 ? 19.936 -3.551 -0.366 1.00 98.31 732 SER A O 1
ATOM 5492 N N . GLU A 1 733 ? 19.977 -2.242 1.442 1.00 97.56 733 GLU A N 1
ATOM 5493 C CA . GLU A 1 733 ? 21.433 -2.340 1.614 1.00 97.56 733 GLU A CA 1
ATOM 5494 C C . GLU A 1 733 ? 21.901 -3.770 1.921 1.00 97.56 733 GLU A C 1
ATOM 5496 O O . GLU A 1 733 ? 22.991 -4.168 1.513 1.00 97.56 733 GLU A O 1
ATOM 5501 N N . THR A 1 734 ? 21.126 -4.522 2.707 1.00 95.25 734 THR A N 1
ATOM 5502 C CA . THR A 1 734 ? 21.473 -5.892 3.122 1.00 95.25 734 THR A CA 1
ATOM 5503 C C . THR A 1 734 ? 21.444 -6.833 1.923 1.00 95.25 734 THR A C 1
ATOM 5505 O O . THR A 1 734 ? 22.376 -7.610 1.742 1.00 95.25 734 THR A O 1
ATOM 5508 N N . ILE A 1 735 ? 20.433 -6.704 1.058 1.00 97.56 735 ILE A N 1
ATOM 5509 C CA . ILE A 1 735 ? 20.362 -7.428 -0.219 1.00 97.56 735 ILE A CA 1
ATOM 5510 C C . ILE A 1 735 ? 21.462 -6.953 -1.173 1.00 97.56 735 ILE A C 1
ATOM 5512 O O . ILE A 1 735 ? 22.149 -7.782 -1.756 1.00 97.56 735 ILE A O 1
ATOM 5516 N N . GLY A 1 736 ? 21.698 -5.641 -1.295 1.00 97.69 736 GLY A N 1
ATOM 5517 C CA . GLY A 1 736 ? 22.723 -5.086 -2.188 1.00 97.69 736 GLY A CA 1
ATOM 5518 C C . GLY A 1 736 ? 24.136 -5.635 -1.941 1.00 97.69 736 GLY A C 1
ATOM 5519 O O . GLY A 1 736 ? 24.909 -5.760 -2.884 1.00 97.69 736 GLY A O 1
ATOM 5520 N N . LYS A 1 737 ? 24.457 -6.037 -0.702 1.00 96.81 737 LYS A N 1
ATOM 5521 C CA . LYS A 1 737 ? 25.745 -6.656 -0.319 1.00 96.81 737 LYS A CA 1
ATOM 5522 C C . LYS A 1 737 ? 25.931 -8.093 -0.842 1.00 96.81 737 LYS A C 1
ATOM 5524 O O . LYS A 1 737 ? 27.053 -8.591 -0.811 1.00 96.81 737 LYS A O 1
ATOM 5529 N N . ILE A 1 738 ? 24.859 -8.754 -1.292 1.00 96.56 738 ILE A N 1
ATOM 5530 C CA . ILE A 1 738 ? 24.832 -10.167 -1.730 1.00 96.56 738 ILE A CA 1
ATOM 5531 C C . ILE A 1 738 ? 24.137 -10.387 -3.090 1.00 96.56 738 ILE A C 1
ATOM 5533 O O . ILE A 1 738 ? 24.000 -11.527 -3.534 1.00 96.56 738 ILE A O 1
ATOM 5537 N N . LEU A 1 739 ? 23.677 -9.312 -3.737 1.00 97.31 739 LEU A N 1
ATOM 5538 C CA . LEU A 1 739 ? 22.916 -9.340 -4.986 1.00 97.31 739 LEU A CA 1
ATOM 5539 C C . LEU A 1 739 ? 23.803 -9.749 -6.172 1.00 97.31 739 LEU A C 1
ATOM 5541 O O . LEU A 1 739 ? 24.906 -9.226 -6.341 1.00 97.31 739 LEU A O 1
ATOM 5545 N N . LYS A 1 740 ? 23.309 -10.657 -7.017 1.00 96.19 740 LYS A N 1
ATOM 5546 C CA . LYS A 1 740 ? 24.013 -11.187 -8.194 1.00 96.19 740 LYS A CA 1
ATOM 5547 C C . LYS A 1 740 ? 23.264 -10.865 -9.487 1.00 96.19 740 LYS A C 1
ATOM 5549 O O . LYS A 1 740 ? 22.126 -10.398 -9.498 1.00 96.19 740 LYS A O 1
ATOM 5554 N N . ILE A 1 741 ? 23.925 -11.155 -10.606 1.00 94.12 741 ILE A N 1
ATOM 5555 C CA . ILE A 1 741 ? 23.365 -10.956 -11.942 1.00 94.12 741 ILE A CA 1
ATOM 5556 C C . ILE A 1 741 ? 22.181 -11.919 -12.172 1.00 94.12 741 ILE A C 1
ATOM 5558 O O . ILE A 1 741 ? 22.325 -13.129 -12.001 1.00 94.12 741 ILE A O 1
ATOM 5562 N N . ASN A 1 742 ? 21.051 -11.374 -12.630 1.00 94.44 742 ASN A N 1
ATOM 5563 C CA . ASN A 1 742 ? 19.729 -11.998 -12.817 1.00 94.44 742 ASN A CA 1
ATOM 5564 C C . ASN A 1 742 ? 18.921 -12.309 -11.538 1.00 94.44 742 ASN A C 1
ATOM 5566 O O . ASN A 1 742 ? 17.891 -12.990 -11.625 1.00 94.44 742 ASN A O 1
ATOM 5570 N N . ASP A 1 743 ? 19.328 -11.789 -10.377 1.00 97.81 743 ASP A N 1
ATOM 5571 C CA . ASP A 1 743 ? 18.502 -11.840 -9.166 1.00 97.81 743 ASP A CA 1
ATOM 5572 C C . ASP A 1 743 ? 17.301 -10.871 -9.254 1.00 97.81 743 ASP A C 1
ATOM 5574 O O . ASP A 1 743 ? 17.319 -9.869 -9.981 1.00 97.81 743 ASP A O 1
ATOM 5578 N N . ILE A 1 744 ? 16.241 -11.171 -8.492 1.00 98.62 744 ILE A N 1
ATOM 5579 C CA . ILE A 1 744 ? 14.987 -10.400 -8.467 1.00 98.62 744 ILE A CA 1
ATOM 5580 C C . ILE A 1 744 ? 14.661 -9.958 -7.038 1.00 98.62 744 ILE A C 1
ATOM 5582 O O . ILE A 1 744 ? 14.540 -10.798 -6.148 1.00 98.62 744 ILE A O 1
ATOM 5586 N N . VAL A 1 745 ? 14.446 -8.657 -6.818 1.00 98.75 745 VAL A N 1
ATOM 5587 C CA . VAL A 1 745 ? 14.043 -8.103 -5.510 1.00 98.75 745 VAL A CA 1
ATOM 5588 C C . VAL A 1 745 ? 12.581 -7.650 -5.527 1.00 98.75 745 VAL A C 1
ATOM 5590 O O . VAL A 1 745 ? 12.217 -6.688 -6.201 1.00 98.75 745 VAL A O 1
ATOM 5593 N N . ILE A 1 746 ? 11.731 -8.346 -4.780 1.00 98.75 746 ILE A N 1
ATOM 5594 C CA . ILE A 1 746 ? 10.288 -8.123 -4.692 1.00 98.75 746 ILE A CA 1
ATOM 5595 C 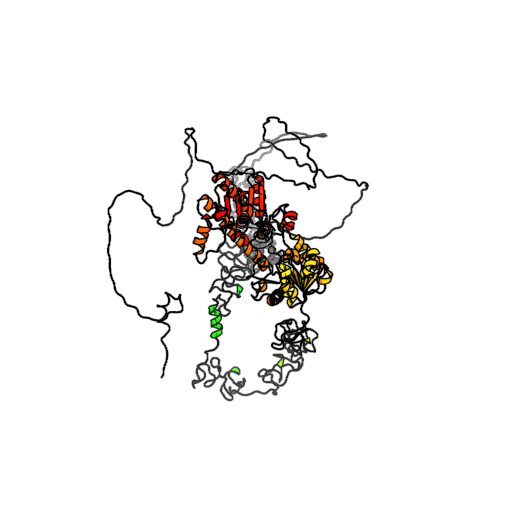C . ILE A 1 746 ? 9.961 -7.456 -3.356 1.00 98.75 746 ILE A C 1
ATOM 5597 O O . ILE A 1 746 ? 10.307 -7.972 -2.296 1.00 98.75 746 ILE A O 1
ATOM 5601 N N . TYR A 1 747 ? 9.259 -6.329 -3.392 1.00 98.50 747 TYR A N 1
ATOM 5602 C CA . TYR A 1 747 ? 8.856 -5.599 -2.193 1.00 98.50 747 TYR A CA 1
ATOM 5603 C C . TYR A 1 747 ? 7.382 -5.879 -1.838 1.00 98.50 747 TYR A C 1
ATOM 5605 O O . TYR A 1 747 ? 6.494 -5.803 -2.688 1.00 98.50 747 TYR A O 1
ATOM 5613 N N . GLU A 1 748 ? 7.140 -6.230 -0.572 1.00 96.88 748 GLU A N 1
ATOM 5614 C CA . GLU A 1 748 ? 5.820 -6.515 0.026 1.00 96.88 748 GLU A CA 1
ATOM 5615 C C . GLU A 1 748 ? 5.369 -5.402 0.986 1.00 96.88 748 GLU A C 1
ATOM 5617 O O . GLU A 1 748 ? 4.171 -5.159 1.156 1.00 96.88 748 GLU A O 1
ATOM 5622 N N . SER A 1 749 ? 6.334 -4.730 1.627 1.00 94.81 749 SER A N 1
ATOM 5623 C CA . SER A 1 749 ? 6.123 -3.640 2.586 1.00 94.81 749 SER A CA 1
ATOM 5624 C C . SER A 1 749 ? 5.310 -2.478 1.998 1.00 94.81 749 SER A C 1
ATOM 5626 O O . SER A 1 749 ? 5.528 -2.067 0.856 1.00 94.81 749 SER A O 1
ATOM 5628 N N . THR A 1 750 ? 4.394 -1.901 2.782 1.00 93.94 750 THR A N 1
ATOM 5629 C CA . THR A 1 750 ? 3.567 -0.768 2.338 1.00 93.94 750 THR A CA 1
ATOM 5630 C C . THR A 1 750 ? 4.413 0.490 2.123 1.00 93.94 750 THR A C 1
ATOM 5632 O O . THR A 1 750 ? 5.126 0.931 3.021 1.00 93.94 750 THR A O 1
ATOM 5635 N N . VAL A 1 751 ? 4.298 1.107 0.946 1.00 95.25 751 VAL A N 1
ATOM 5636 C CA . VAL A 1 751 ? 5.028 2.331 0.583 1.00 95.25 751 VAL A CA 1
ATOM 5637 C C . VAL A 1 751 ? 4.176 3.265 -0.280 1.00 95.25 751 VAL A C 1
ATOM 5639 O O . VAL A 1 751 ? 3.141 2.855 -0.806 1.00 95.25 751 VAL A O 1
ATOM 5642 N N . TYR A 1 752 ? 4.609 4.520 -0.452 1.00 94.81 752 TYR A N 1
ATOM 5643 C CA . TYR A 1 752 ? 4.011 5.414 -1.446 1.00 94.81 752 TYR A CA 1
ATOM 5644 C C . TYR A 1 752 ? 4.554 5.136 -2.855 1.00 94.81 752 TYR A C 1
ATOM 5646 O O . TYR A 1 752 ? 5.713 4.734 -2.981 1.00 94.81 752 TYR A O 1
ATOM 5654 N N . PRO A 1 753 ? 3.742 5.365 -3.908 1.00 96.56 753 PRO A N 1
ATOM 5655 C CA . PRO A 1 753 ? 4.159 5.240 -5.298 1.00 96.56 753 PRO A CA 1
ATOM 5656 C C . PRO A 1 753 ? 5.525 5.867 -5.573 1.00 96.56 753 PRO A C 1
ATOM 5658 O O . PRO A 1 753 ? 5.708 7.080 -5.480 1.00 96.56 753 PRO A O 1
ATOM 5661 N N . GLY A 1 754 ? 6.475 5.011 -5.928 1.00 95.38 754 GLY A N 1
ATOM 5662 C CA . GLY A 1 754 ? 7.839 5.355 -6.282 1.00 95.38 754 GLY A CA 1
ATOM 5663 C C . GLY A 1 754 ? 8.906 4.972 -5.278 1.00 95.38 754 GLY A C 1
ATOM 5664 O O . GLY A 1 754 ? 10.054 4.923 -5.691 1.00 95.38 754 GLY A O 1
ATOM 5665 N N . VAL A 1 755 ? 8.609 4.615 -4.025 1.00 97.31 755 VAL A N 1
ATOM 5666 C CA . VAL A 1 755 ? 9.680 4.240 -3.073 1.00 97.31 755 VAL A CA 1
ATOM 5667 C C . VAL A 1 755 ? 10.543 3.089 -3.599 1.00 97.31 755 VAL A C 1
ATOM 5669 O O . VAL A 1 755 ? 11.768 3.153 -3.480 1.00 97.31 755 VAL A O 1
ATOM 5672 N N . THR A 1 756 ? 9.944 2.081 -4.243 1.00 98.19 756 THR A N 1
ATOM 5673 C CA . THR A 1 756 ? 10.700 0.947 -4.794 1.00 98.19 756 THR A CA 1
ATOM 5674 C C . THR A 1 756 ? 11.739 1.395 -5.832 1.00 98.19 756 THR A C 1
ATOM 5676 O O . THR A 1 756 ? 12.901 1.012 -5.746 1.00 98.19 756 THR A O 1
ATOM 5679 N N . GLU A 1 757 ? 11.359 2.241 -6.793 1.00 98.00 757 GLU A N 1
ATOM 5680 C CA . GLU A 1 757 ? 12.234 2.646 -7.908 1.00 98.00 757 GLU A CA 1
ATOM 5681 C C . GLU A 1 757 ? 13.092 3.881 -7.587 1.00 98.00 757 GLU A C 1
ATOM 5683 O O . GLU A 1 757 ? 14.262 3.972 -7.951 1.00 98.00 757 GLU A O 1
ATOM 5688 N N . ASP A 1 758 ? 12.509 4.857 -6.897 1.00 97.12 758 ASP A N 1
ATOM 5689 C CA . ASP A 1 758 ? 13.107 6.162 -6.643 1.00 97.12 758 ASP A CA 1
ATOM 5690 C C . ASP A 1 758 ? 13.943 6.202 -5.353 1.00 97.12 758 ASP A C 1
ATOM 5692 O O . ASP A 1 758 ? 14.660 7.185 -5.144 1.00 97.12 758 ASP A O 1
ATOM 5696 N N . ILE A 1 759 ? 13.904 5.151 -4.521 1.00 97.88 759 ILE A N 1
ATOM 5697 C CA . ILE A 1 759 ? 14.740 5.001 -3.317 1.00 97.88 759 ILE A CA 1
ATOM 5698 C C . ILE A 1 759 ? 15.418 3.624 -3.283 1.00 97.88 759 ILE A C 1
ATOM 5700 O O . ILE A 1 759 ? 16.646 3.555 -3.292 1.00 97.88 759 ILE A O 1
ATOM 5704 N N . CYS A 1 760 ? 14.654 2.530 -3.248 1.00 98.50 760 CYS A N 1
ATOM 5705 C CA . CYS A 1 760 ? 15.205 1.201 -2.957 1.00 98.50 760 CYS A CA 1
ATOM 5706 C C . CYS A 1 760 ? 16.130 0.668 -4.063 1.00 98.50 760 CYS A C 1
ATOM 5708 O O . CYS A 1 760 ? 17.235 0.219 -3.763 1.00 98.50 760 CYS A O 1
ATOM 5710 N N . VAL A 1 761 ? 15.738 0.799 -5.335 1.00 98.56 761 VAL A N 1
ATOM 5711 C CA . VAL A 1 761 ? 16.581 0.459 -6.496 1.00 98.56 761 VAL A CA 1
ATOM 5712 C C . VAL A 1 761 ? 17.914 1.210 -6.475 1.00 98.56 761 VAL A C 1
ATOM 5714 O O . VAL A 1 761 ? 18.945 0.598 -6.721 1.00 98.56 761 VAL A O 1
ATOM 5717 N N . LYS A 1 762 ? 17.929 2.500 -6.113 1.00 98.44 762 LYS A N 1
ATOM 5718 C CA . LYS A 1 762 ? 19.170 3.297 -6.066 1.00 98.44 762 LYS A CA 1
ATOM 5719 C C . LYS A 1 762 ? 20.149 2.769 -5.017 1.00 98.44 762 LYS A C 1
ATOM 5721 O O . LYS A 1 762 ? 21.342 2.721 -5.281 1.00 98.44 762 LYS A O 1
ATOM 5726 N N . ILE A 1 763 ? 19.640 2.318 -3.868 1.00 98.75 763 ILE A N 1
ATOM 5727 C CA . ILE A 1 763 ? 20.446 1.665 -2.823 1.00 98.75 763 ILE A CA 1
ATOM 5728 C C . ILE A 1 763 ? 20.981 0.313 -3.321 1.00 98.75 763 ILE A C 1
ATOM 5730 O O . ILE A 1 763 ? 22.142 -0.009 -3.078 1.00 98.75 763 ILE A O 1
ATOM 5734 N N . LEU A 1 764 ? 20.172 -0.464 -4.052 1.00 98.69 764 LEU A N 1
ATOM 5735 C CA . LEU A 1 764 ? 20.626 -1.718 -4.665 1.00 98.69 764 LEU A CA 1
ATOM 5736 C C . LEU A 1 764 ? 21.736 -1.468 -5.701 1.00 98.69 764 LEU A C 1
ATOM 5738 O O . LEU A 1 764 ? 22.763 -2.141 -5.636 1.00 98.69 764 LEU A O 1
ATOM 5742 N N . GLU A 1 765 ? 21.587 -0.489 -6.601 1.00 98.50 765 GLU A N 1
ATOM 5743 C CA . GLU A 1 765 ? 22.624 -0.113 -7.581 1.00 98.50 765 GLU A CA 1
ATOM 5744 C C . GLU A 1 765 ? 23.903 0.411 -6.902 1.00 98.50 765 GLU A C 1
ATOM 5746 O O . GLU A 1 765 ? 25.006 -0.022 -7.238 1.00 98.50 765 GLU A O 1
ATOM 5751 N N . GLU A 1 766 ? 23.778 1.305 -5.914 1.00 98.44 766 GLU A N 1
ATOM 5752 C CA . GLU A 1 766 ? 24.921 1.891 -5.202 1.00 98.44 766 GLU A CA 1
ATOM 5753 C C . GLU A 1 766 ? 25.740 0.828 -4.457 1.00 98.44 766 GLU A C 1
ATOM 5755 O O . GLU A 1 766 ? 26.968 0.823 -4.554 1.00 98.44 766 GLU A O 1
ATOM 5760 N N . VAL A 1 767 ? 25.075 -0.095 -3.753 1.00 98.31 767 VAL A N 1
ATOM 5761 C CA . VAL A 1 767 ? 25.736 -1.079 -2.880 1.00 98.31 767 VAL A CA 1
ATOM 5762 C C . VAL A 1 767 ? 26.226 -2.319 -3.639 1.00 98.31 767 VAL A C 1
ATOM 5764 O O . VAL A 1 767 ? 27.288 -2.836 -3.301 1.00 98.31 767 VAL A O 1
ATOM 5767 N N . SER A 1 768 ? 25.501 -2.788 -4.664 1.00 98.00 768 SER A N 1
ATOM 5768 C CA . SER A 1 768 ? 25.905 -3.968 -5.457 1.00 98.00 768 SER A CA 1
ATOM 5769 C C . SER A 1 768 ? 26.820 -3.640 -6.642 1.00 98.00 768 SER A C 1
ATOM 5771 O O . SER A 1 768 ? 27.505 -4.521 -7.160 1.00 98.00 768 SER A O 1
ATOM 5773 N N . HIS A 1 769 ? 26.806 -2.383 -7.103 1.00 98.00 769 HIS A N 1
ATOM 5774 C CA . HIS A 1 769 ? 27.418 -1.922 -8.356 1.00 98.00 769 HIS A CA 1
ATOM 5775 C C . HIS A 1 769 ? 26.860 -2.598 -9.633 1.00 98.00 769 HIS A C 1
ATOM 5777 O O . HIS A 1 769 ? 27.439 -2.458 -10.714 1.00 98.00 769 HIS A O 1
ATOM 5783 N N . LEU A 1 770 ? 25.729 -3.304 -9.525 1.00 98.00 770 LEU A N 1
ATOM 5784 C CA . LEU A 1 770 ? 24.937 -3.826 -10.640 1.00 98.00 770 LEU A CA 1
ATOM 5785 C C . LEU A 1 770 ? 23.944 -2.758 -11.135 1.00 98.00 770 LEU A C 1
ATOM 5787 O O . LEU A 1 770 ? 23.592 -1.850 -10.386 1.00 98.00 770 LEU A O 1
ATOM 5791 N N . ARG A 1 771 ? 23.462 -2.860 -12.382 1.00 98.06 771 ARG A N 1
ATOM 5792 C CA . ARG A 1 771 ? 22.478 -1.919 -12.957 1.00 98.06 771 ARG A CA 1
ATOM 5793 C C . ARG A 1 771 ? 21.070 -2.505 -13.011 1.00 98.06 771 ARG A C 1
ATOM 5795 O O . ARG A 1 771 ? 20.867 -3.643 -13.449 1.00 98.06 771 ARG A O 1
ATOM 5802 N N . TYR A 1 772 ? 20.091 -1.687 -12.653 1.00 98.56 772 TYR A N 1
ATOM 5803 C CA . TYR A 1 772 ? 18.670 -2.014 -12.704 1.00 98.56 772 TYR A CA 1
ATOM 5804 C C . TYR A 1 772 ? 18.197 -2.288 -14.139 1.00 98.56 772 TYR A C 1
ATOM 5806 O O . TYR A 1 772 ? 18.580 -1.599 -15.086 1.00 98.56 772 TYR A O 1
ATOM 5814 N N . ASN A 1 773 ? 17.348 -3.305 -14.303 1.00 97.88 773 ASN A N 1
ATOM 5815 C CA . ASN A 1 773 ? 16.800 -3.776 -15.580 1.00 97.88 773 ASN A CA 1
ATOM 5816 C C . ASN A 1 773 ? 17.834 -4.237 -16.629 1.00 97.88 773 ASN A C 1
ATOM 5818 O O . ASN A 1 773 ? 17.473 -4.443 -17.789 1.00 97.88 773 ASN A O 1
ATOM 5822 N N . ILE A 1 774 ? 19.094 -4.437 -16.229 1.00 96.69 774 ILE A N 1
ATOM 5823 C CA . ILE A 1 774 ? 20.157 -5.004 -17.073 1.00 96.69 774 ILE A CA 1
ATOM 5824 C C . ILE A 1 774 ? 20.825 -6.167 -16.346 1.00 96.69 774 ILE A C 1
ATOM 5826 O O . ILE A 1 774 ? 20.876 -7.274 -16.874 1.00 96.69 774 ILE A O 1
ATOM 5830 N N . ASP A 1 775 ? 21.328 -5.903 -15.140 1.00 96.94 775 ASP A N 1
ATOM 5831 C CA . ASP A 1 775 ? 22.072 -6.870 -14.343 1.00 96.94 775 ASP A CA 1
ATOM 5832 C C . ASP A 1 775 ? 21.200 -7.445 -13.206 1.00 96.94 775 ASP A C 1
ATOM 5834 O O . ASP A 1 775 ? 21.358 -8.610 -12.870 1.00 96.94 775 ASP A O 1
ATOM 5838 N N . PHE A 1 776 ? 20.240 -6.690 -12.653 1.00 98.50 776 PHE A N 1
ATOM 5839 C CA . PHE A 1 776 ? 19.222 -7.201 -11.715 1.00 98.50 776 PHE A CA 1
ATOM 5840 C C . PHE A 1 776 ? 17.841 -6.576 -11.962 1.00 98.50 776 PHE A C 1
ATOM 5842 O O . PHE A 1 776 ? 17.714 -5.567 -12.662 1.00 98.50 776 PHE A O 1
ATOM 5849 N N . PHE A 1 777 ? 16.799 -7.153 -11.358 1.00 98.69 777 PHE A N 1
ATOM 5850 C CA . PHE A 1 777 ? 15.411 -6.728 -11.558 1.00 98.69 777 PHE A CA 1
ATOM 5851 C C . PHE A 1 777 ? 14.648 -6.557 -10.241 1.00 98.69 777 PHE A C 1
ATOM 5853 O O . PHE A 1 777 ? 15.048 -7.081 -9.200 1.00 98.69 777 PHE A O 1
ATOM 5860 N N . CYS A 1 778 ? 13.515 -5.849 -10.282 1.00 98.75 778 CYS A N 1
ATOM 5861 C CA . CYS A 1 778 ? 12.655 -5.670 -9.112 1.00 98.75 778 CYS A CA 1
ATOM 5862 C C . CYS A 1 778 ? 11.180 -5.946 -9.410 1.00 98.75 778 CYS A C 1
ATOM 5864 O O . CYS A 1 778 ? 10.755 -6.048 -10.561 1.00 98.75 778 CYS A O 1
ATOM 5866 N N . GLY A 1 779 ? 10.380 -6.020 -8.352 1.00 98.56 779 GLY A N 1
ATOM 5867 C CA . GLY A 1 779 ? 8.928 -6.032 -8.431 1.00 98.56 779 GLY A CA 1
ATOM 5868 C C . GLY A 1 779 ? 8.273 -5.592 -7.133 1.00 98.56 779 GLY A C 1
ATOM 5869 O O . GLY A 1 779 ? 8.942 -5.342 -6.131 1.00 98.56 779 GLY A O 1
ATOM 5870 N N . TYR A 1 780 ? 6.949 -5.507 -7.158 1.00 98.62 780 TYR A N 1
ATOM 5871 C CA . TYR A 1 780 ? 6.152 -5.131 -5.995 1.00 98.62 780 TYR A CA 1
ATOM 5872 C C . TYR A 1 780 ? 4.865 -5.955 -5.952 1.00 98.62 780 TYR A C 1
ATOM 5874 O O . TYR A 1 780 ? 4.167 -6.099 -6.962 1.00 98.62 780 TYR A O 1
ATOM 5882 N N . SER A 1 781 ? 4.570 -6.523 -4.790 1.00 97.81 781 SER A N 1
ATOM 5883 C CA . SER A 1 781 ? 3.461 -7.452 -4.575 1.00 97.81 781 SER A CA 1
ATOM 5884 C C . SER A 1 781 ? 2.878 -7.163 -3.192 1.00 97.81 781 SER A C 1
ATOM 5886 O O . SER A 1 781 ? 3.361 -7.717 -2.213 1.00 97.81 781 SER A O 1
ATOM 5888 N N . PRO A 1 782 ? 1.914 -6.234 -3.048 1.00 94.38 782 PRO A N 1
ATOM 5889 C CA . PRO A 1 782 ? 1.500 -5.763 -1.731 1.00 94.38 782 PRO A CA 1
ATOM 5890 C C . PRO A 1 782 ? 0.838 -6.866 -0.913 1.00 94.38 782 PRO A C 1
ATOM 5892 O O . PRO A 1 782 ? 0.070 -7.688 -1.436 1.00 94.38 782 PRO A O 1
ATOM 5895 N N . GLU A 1 783 ? 1.053 -6.836 0.399 1.00 88.94 783 GLU A N 1
ATOM 5896 C CA . GLU A 1 783 ? 0.324 -7.709 1.309 1.00 88.94 783 GLU A CA 1
ATOM 5897 C C . GLU A 1 783 ? -1.105 -7.201 1.581 1.00 88.94 783 GLU A C 1
ATOM 5899 O O . GLU A 1 783 ? -1.368 -5.998 1.652 1.00 88.94 783 GLU A O 1
ATOM 5904 N N . ARG A 1 784 ? -2.069 -8.124 1.668 1.00 87.75 784 ARG A N 1
ATOM 5905 C CA . ARG A 1 784 ? -3.516 -7.872 1.740 1.00 87.75 784 ARG A CA 1
ATOM 5906 C C . ARG A 1 784 ? -4.256 -8.772 2.751 1.00 87.75 784 ARG A C 1
ATOM 5908 O O . ARG A 1 784 ? -5.470 -8.617 2.884 1.00 87.75 784 ARG A O 1
ATOM 5915 N N . ILE A 1 785 ? -3.567 -9.659 3.481 1.00 79.75 785 ILE A N 1
ATOM 5916 C CA . ILE A 1 785 ? -4.132 -10.379 4.638 1.00 79.75 785 ILE A CA 1
ATOM 5917 C C . ILE A 1 785 ? -4.607 -9.425 5.742 1.00 79.75 785 ILE A C 1
ATOM 5919 O O . ILE A 1 785 ? -4.162 -8.285 5.877 1.00 79.75 785 ILE A O 1
ATOM 5923 N N . ASN A 1 786 ? -5.514 -9.937 6.566 1.00 75.25 786 ASN A N 1
ATOM 5924 C CA . ASN A 1 786 ? -6.088 -9.271 7.727 1.00 75.25 786 ASN A CA 1
ATOM 5925 C C . ASN A 1 786 ? -5.735 -10.115 8.969 1.00 75.25 786 ASN A C 1
ATOM 5927 O O . ASN A 1 786 ? -6.237 -11.236 9.055 1.00 75.25 786 ASN A O 1
ATOM 5931 N N . PRO A 1 787 ? -4.896 -9.643 9.916 1.00 68.31 787 PRO A N 1
ATOM 5932 C CA . PRO A 1 787 ? -4.442 -10.449 11.055 1.00 68.31 787 PRO A CA 1
ATOM 5933 C C . PRO A 1 787 ? -5.591 -11.132 11.808 1.00 68.31 787 PRO A C 1
ATOM 5935 O O . PRO A 1 787 ? -6.593 -10.493 12.151 1.00 68.31 787 PRO A O 1
ATOM 5938 N N . GLY A 1 788 ? -5.477 -12.444 12.021 1.00 66.81 788 GLY A N 1
ATOM 5939 C CA . GLY A 1 788 ? -6.522 -13.284 12.623 1.00 66.81 788 GLY A CA 1
ATOM 5940 C C . GLY A 1 788 ? -7.720 -13.660 11.727 1.00 66.81 788 GLY A C 1
ATOM 5941 O O . GLY A 1 788 ? -8.604 -14.381 12.196 1.00 66.81 788 GLY A O 1
ATOM 5942 N N . ASP A 1 789 ? -7.789 -13.227 10.462 1.00 75.69 789 ASP A N 1
ATOM 5943 C CA . ASP A 1 789 ? -8.840 -13.648 9.521 1.00 75.69 789 ASP A CA 1
ATOM 5944 C C . ASP A 1 789 ? -8.560 -15.057 8.968 1.00 75.69 789 ASP A C 1
ATOM 5946 O O . ASP A 1 789 ? -7.615 -15.287 8.214 1.00 75.69 789 ASP A O 1
ATOM 5950 N N . LYS A 1 790 ? -9.408 -16.018 9.353 1.00 73.94 790 LYS A N 1
ATOM 5951 C CA . LYS A 1 790 ? -9.290 -17.436 8.970 1.00 73.94 790 LYS A CA 1
ATOM 5952 C C . LYS A 1 790 ? -10.076 -17.803 7.706 1.00 73.94 790 LYS A C 1
ATOM 5954 O O . LYS A 1 790 ? -10.060 -18.966 7.314 1.00 73.94 790 LYS A O 1
ATOM 5959 N N . LEU A 1 791 ? -10.779 -16.846 7.097 1.00 81.00 791 LEU A N 1
ATOM 5960 C CA . LEU A 1 791 ? -11.512 -17.021 5.840 1.00 81.00 791 LEU A CA 1
ATOM 5961 C C . LEU A 1 791 ? -10.734 -16.411 4.668 1.00 81.00 791 LEU A C 1
ATOM 5963 O O . LEU A 1 791 ? -10.653 -17.016 3.604 1.00 81.00 791 LEU A O 1
ATOM 5967 N N . HIS A 1 792 ? -10.122 -15.245 4.882 1.00 85.44 792 HIS A N 1
ATOM 5968 C CA . HIS A 1 792 ? -9.358 -14.496 3.881 1.00 85.44 792 HIS A CA 1
ATOM 5969 C C . HIS A 1 792 ? -7.845 -14.623 4.121 1.00 85.44 792 HIS A C 1
ATOM 5971 O O . HIS A 1 792 ? -7.119 -13.637 4.250 1.00 85.44 792 HIS A O 1
ATOM 5977 N N . THR A 1 793 ? -7.372 -15.869 4.187 1.00 87.12 793 THR A N 1
ATOM 5978 C CA . THR A 1 793 ? -5.942 -16.204 4.289 1.00 87.12 793 THR A CA 1
ATOM 5979 C C . THR A 1 793 ? -5.175 -15.818 3.019 1.00 87.12 793 THR A C 1
ATOM 5981 O O . THR A 1 793 ? -5.777 -15.707 1.948 1.00 87.12 793 THR A O 1
ATOM 5984 N N . LEU A 1 794 ? -3.842 -15.711 3.114 1.00 90.06 794 LEU A N 1
ATOM 5985 C CA . LEU A 1 794 ? -2.920 -15.435 2.000 1.00 90.06 794 LEU A CA 1
ATOM 5986 C C . LEU A 1 794 ? -3.250 -16.245 0.732 1.00 90.06 794 LEU A C 1
ATOM 5988 O O . LEU A 1 794 ? -3.403 -15.680 -0.345 1.00 90.06 794 LEU A O 1
ATOM 5992 N N . ARG A 1 795 ? -3.439 -17.563 0.869 1.00 91.50 795 ARG A N 1
ATOM 5993 C CA . ARG A 1 795 ? -3.705 -18.486 -0.251 1.00 91.50 795 ARG A CA 1
ATOM 5994 C C . ARG A 1 795 ? -5.048 -18.200 -0.942 1.00 91.50 795 ARG A C 1
ATOM 5996 O O . ARG A 1 795 ? -5.198 -18.398 -2.143 1.00 91.50 795 ARG A O 1
ATOM 6003 N N . THR A 1 796 ? -6.025 -17.719 -0.176 1.00 92.06 796 THR A N 1
ATOM 6004 C CA . THR A 1 796 ? -7.433 -17.541 -0.576 1.00 92.06 796 THR A CA 1
ATOM 6005 C C . THR A 1 796 ? -7.794 -16.124 -1.037 1.00 92.06 796 THR A C 1
ATOM 6007 O O . THR A 1 796 ? -8.937 -15.894 -1.432 1.00 92.06 796 THR A O 1
ATOM 6010 N N . ILE A 1 797 ? -6.860 -15.167 -1.011 1.00 92.44 797 ILE A N 1
ATOM 6011 C CA . ILE A 1 797 ? -7.081 -13.790 -1.483 1.00 92.44 797 ILE A CA 1
ATOM 6012 C C . ILE A 1 797 ? -6.322 -13.517 -2.780 1.00 92.44 797 ILE A C 1
ATOM 6014 O O . ILE A 1 797 ? -5.181 -13.932 -2.947 1.00 92.44 797 ILE A O 1
ATOM 6018 N N . ARG A 1 798 ? -6.936 -12.777 -3.711 1.00 93.94 798 ARG A N 1
ATOM 6019 C CA . ARG A 1 798 ? -6.281 -12.433 -4.979 1.00 93.94 798 ARG A CA 1
ATOM 6020 C C . ARG A 1 798 ? -5.180 -11.389 -4.746 1.00 93.94 798 ARG A C 1
ATOM 6022 O O . ARG A 1 798 ? -5.483 -10.219 -4.475 1.00 93.94 798 ARG A O 1
ATOM 6029 N N . LYS A 1 799 ? -3.915 -11.807 -4.847 1.00 95.38 799 LYS A N 1
ATOM 6030 C CA . LYS A 1 799 ? -2.734 -10.947 -4.643 1.00 95.38 799 LYS A CA 1
ATOM 6031 C C . LYS A 1 799 ? -2.429 -10.127 -5.904 1.00 95.38 799 LYS A C 1
ATOM 6033 O O . LYS A 1 799 ? -2.661 -10.593 -7.020 1.00 95.38 799 LYS A O 1
ATOM 6038 N N . ILE A 1 800 ? -1.966 -8.890 -5.732 1.00 97.94 800 ILE A N 1
ATOM 6039 C CA . ILE A 1 800 ? -1.542 -8.015 -6.840 1.00 97.94 800 ILE A CA 1
ATOM 6040 C C . ILE A 1 800 ? -0.064 -8.286 -7.106 1.00 97.94 800 ILE A C 1
ATOM 6042 O O . ILE A 1 800 ? 0.694 -8.414 -6.156 1.00 97.94 800 ILE A O 1
ATOM 6046 N N . THR A 1 801 ? 0.336 -8.359 -8.370 1.00 98.50 801 THR A N 1
ATOM 6047 C CA . THR A 1 801 ? 1.703 -8.697 -8.798 1.00 98.50 801 THR A CA 1
ATOM 6048 C C . THR A 1 801 ? 2.218 -7.654 -9.790 1.00 98.50 801 THR A C 1
ATOM 6050 O O . THR A 1 801 ? 1.460 -7.118 -10.600 1.00 98.50 801 THR A O 1
ATOM 6053 N N . SER A 1 802 ? 3.507 -7.321 -9.732 1.00 98.62 802 SER A N 1
ATOM 6054 C CA . SER A 1 802 ? 4.146 -6.400 -10.679 1.00 98.62 802 SER A CA 1
ATOM 6055 C C . SER A 1 802 ? 5.656 -6.624 -10.737 1.00 98.62 802 SER A C 1
ATOM 6057 O O . SER A 1 802 ? 6.251 -7.099 -9.770 1.00 98.62 802 SER A O 1
ATOM 6059 N N . GLY A 1 803 ? 6.269 -6.255 -11.861 1.00 98.31 803 GLY A N 1
ATOM 6060 C CA . GLY A 1 803 ? 7.710 -6.327 -12.086 1.00 98.31 803 GLY A CA 1
ATOM 6061 C C . GLY A 1 803 ? 8.224 -5.109 -12.849 1.00 98.31 803 GLY A C 1
ATOM 6062 O O . GLY A 1 803 ? 7.447 -4.374 -13.461 1.00 98.31 803 GLY A O 1
ATOM 6063 N N . SER A 1 804 ? 9.537 -4.907 -12.812 1.00 98.00 804 SER A N 1
ATOM 6064 C CA . SER A 1 804 ? 10.240 -3.770 -13.415 1.00 98.00 804 SER A CA 1
ATOM 6065 C C . SER A 1 804 ? 10.319 -3.820 -14.947 1.00 98.00 804 SER A C 1
ATOM 6067 O O . SER A 1 804 ? 10.566 -2.802 -15.592 1.00 98.00 804 SER A O 1
ATOM 6069 N N . THR A 1 805 ? 10.067 -4.990 -15.543 1.00 97.31 805 THR A N 1
ATOM 6070 C CA . THR A 1 805 ? 9.869 -5.192 -16.987 1.00 97.31 805 THR A CA 1
ATOM 6071 C C . THR A 1 805 ? 8.677 -6.131 -17.225 1.00 97.31 805 THR A C 1
ATOM 6073 O O . THR A 1 805 ? 8.315 -6.887 -16.320 1.00 97.31 805 THR A O 1
ATOM 6076 N N . PRO A 1 806 ? 8.074 -6.169 -18.432 1.00 94.31 806 PRO A N 1
ATOM 6077 C CA . PRO A 1 806 ? 6.965 -7.082 -18.726 1.00 94.31 806 PRO A CA 1
ATOM 6078 C C . PRO A 1 806 ? 7.302 -8.573 -18.561 1.00 94.31 806 PRO A C 1
ATOM 6080 O O . PRO A 1 806 ? 6.419 -9.350 -18.213 1.00 94.31 806 PRO A O 1
ATOM 6083 N N . ALA A 1 807 ? 8.560 -8.971 -18.781 1.00 92.56 807 ALA A N 1
ATOM 6084 C CA . ALA A 1 807 ? 9.011 -10.350 -18.580 1.00 92.56 807 ALA A CA 1
ATOM 6085 C C . ALA A 1 807 ? 9.128 -10.690 -17.084 1.00 92.56 807 ALA A C 1
ATOM 6087 O O . ALA A 1 807 ? 8.601 -11.703 -16.634 1.00 92.56 807 ALA A O 1
ATOM 6088 N N . ILE A 1 808 ? 9.727 -9.796 -16.293 1.00 97.31 808 ILE A N 1
ATOM 6089 C CA . ILE A 1 808 ? 9.856 -9.966 -14.837 1.00 97.31 808 ILE A CA 1
ATOM 6090 C C . ILE A 1 808 ? 8.490 -9.899 -14.150 1.00 97.31 808 ILE A C 1
ATOM 6092 O O . ILE A 1 808 ? 8.238 -10.643 -13.208 1.00 97.31 808 ILE A O 1
ATOM 6096 N N . ALA A 1 809 ? 7.567 -9.073 -14.652 1.00 96.94 809 ALA A N 1
ATOM 6097 C CA . ALA A 1 809 ? 6.185 -9.066 -14.185 1.00 96.94 809 ALA A CA 1
ATOM 6098 C C . ALA A 1 809 ? 5.517 -10.438 -14.382 1.00 96.94 809 ALA A C 1
ATOM 6100 O O . ALA A 1 809 ? 4.837 -10.900 -13.472 1.00 96.94 809 ALA A O 1
ATOM 6101 N N . GLN A 1 810 ? 5.760 -11.117 -15.511 1.00 95.44 810 GLN A N 1
ATOM 6102 C CA . GLN A 1 810 ? 5.260 -12.475 -15.760 1.00 95.44 810 GLN A CA 1
ATOM 6103 C C . GLN A 1 810 ? 5.946 -13.532 -14.882 1.00 95.44 810 GLN A C 1
ATOM 6105 O O . GLN A 1 810 ? 5.257 -14.418 -14.382 1.00 95.44 810 GLN A O 1
ATOM 6110 N N . GLU A 1 811 ? 7.260 -13.435 -14.646 1.00 95.50 811 GLU A N 1
ATOM 6111 C CA . GLU A 1 811 ? 7.983 -14.356 -13.752 1.00 95.50 811 GLU A CA 1
ATOM 6112 C C . GLU A 1 811 ? 7.483 -14.239 -12.301 1.00 95.50 811 GLU A C 1
ATOM 6114 O O . GLU A 1 811 ? 7.164 -15.242 -11.663 1.00 95.50 811 GLU A O 1
ATOM 6119 N N . ILE A 1 812 ? 7.317 -13.011 -11.801 1.00 97.88 812 ILE A N 1
ATOM 6120 C CA . ILE A 1 812 ? 6.751 -12.735 -10.473 1.00 97.88 812 ILE A CA 1
ATOM 6121 C C . ILE A 1 812 ? 5.284 -13.187 -10.401 1.00 97.88 812 ILE A C 1
ATOM 6123 O O . ILE A 1 812 ? 4.861 -13.791 -9.416 1.00 97.88 812 ILE A O 1
ATOM 6127 N N . ASP A 1 813 ? 4.496 -12.946 -11.450 1.00 97.56 813 ASP A N 1
ATOM 6128 C CA . ASP A 1 813 ? 3.105 -13.394 -11.520 1.00 97.56 813 ASP A CA 1
ATOM 6129 C C . ASP A 1 813 ? 2.971 -14.926 -11.566 1.00 97.56 813 ASP A C 1
ATOM 6131 O O . ASP A 1 813 ? 1.991 -15.468 -11.059 1.00 97.56 813 ASP A O 1
ATOM 6135 N N . ALA A 1 814 ? 3.948 -15.640 -12.134 1.00 95.38 814 ALA A N 1
ATOM 6136 C CA . ALA A 1 814 ? 4.037 -17.096 -12.067 1.00 95.38 814 ALA A CA 1
ATOM 6137 C C . ALA A 1 814 ? 4.425 -17.577 -10.658 1.00 95.38 814 ALA A C 1
ATOM 6139 O O . ALA A 1 814 ? 3.722 -18.418 -10.101 1.00 95.38 814 ALA A O 1
ATOM 6140 N N . LEU A 1 815 ? 5.461 -16.983 -10.052 1.00 95.56 815 LEU A N 1
ATOM 6141 C CA . LEU A 1 815 ? 5.941 -17.314 -8.705 1.00 95.56 815 LEU A CA 1
ATOM 6142 C C . LEU A 1 815 ? 4.809 -17.290 -7.665 1.00 95.56 815 LEU A C 1
ATOM 6144 O O . LEU A 1 815 ? 4.603 -18.261 -6.940 1.00 95.56 815 LEU A O 1
ATOM 6148 N N . TYR A 1 816 ? 4.035 -16.201 -7.595 1.00 96.75 816 TYR A N 1
ATOM 6149 C CA . TYR A 1 816 ? 2.961 -16.100 -6.601 1.00 96.75 816 TYR A CA 1
ATOM 6150 C C . TYR A 1 816 ? 1.781 -17.049 -6.886 1.00 96.75 816 TYR A C 1
ATOM 6152 O O . TYR A 1 816 ? 1.136 -17.499 -5.938 1.00 96.75 816 TYR A O 1
ATOM 6160 N N . LYS A 1 817 ? 1.504 -17.434 -8.142 1.00 95.00 817 LYS A N 1
ATOM 6161 C CA . LYS A 1 817 ? 0.442 -18.419 -8.452 1.00 95.00 817 LYS A CA 1
ATOM 6162 C C . LYS A 1 817 ? 0.691 -19.799 -7.844 1.00 95.00 817 LYS A C 1
ATOM 6164 O O . LYS A 1 817 ? -0.269 -20.541 -7.669 1.00 95.00 817 LYS A O 1
ATOM 6169 N N . GLU A 1 818 ? 1.932 -20.141 -7.498 1.00 93.38 818 GLU A N 1
ATOM 6170 C CA . GLU A 1 818 ? 2.250 -21.410 -6.829 1.00 93.38 818 GLU A CA 1
ATOM 6171 C C . GLU A 1 818 ? 1.610 -21.528 -5.437 1.00 93.38 818 GLU A C 1
ATOM 6173 O O . GLU A 1 818 ? 1.268 -22.631 -5.008 1.00 93.38 818 GLU A O 1
ATOM 6178 N N . ILE A 1 819 ? 1.437 -20.400 -4.733 1.00 93.69 819 ILE A N 1
ATOM 6179 C CA . ILE A 1 819 ? 0.921 -20.365 -3.355 1.00 93.69 819 ILE A CA 1
ATOM 6180 C C . ILE A 1 819 ? -0.464 -19.709 -3.226 1.00 93.69 819 ILE A C 1
ATOM 6182 O O . ILE A 1 819 ? -1.176 -19.984 -2.258 1.00 93.69 819 ILE A O 1
ATOM 6186 N N . ILE A 1 820 ? -0.873 -18.872 -4.188 1.00 95.00 820 ILE A N 1
ATOM 6187 C CA . ILE A 1 820 ? -2.162 -18.166 -4.176 1.00 95.00 820 ILE A CA 1
ATOM 6188 C C . ILE A 1 820 ? -3.216 -18.937 -4.996 1.00 95.00 820 ILE A C 1
ATOM 6190 O O . ILE A 1 820 ? -3.364 -18.735 -6.200 1.00 95.00 820 ILE A O 1
ATOM 6194 N N . GLU A 1 821 ? -4.006 -19.782 -4.326 1.00 93.62 821 GLU A N 1
ATOM 6195 C CA . GLU A 1 821 ? -5.123 -20.555 -4.908 1.00 93.62 821 GLU A CA 1
ATOM 6196 C C . GLU A 1 821 ? -6.205 -19.671 -5.551 1.00 93.62 821 GLU A C 1
ATOM 6198 O O . GLU A 1 821 ? -6.821 -20.059 -6.542 1.00 93.62 821 GLU A O 1
ATOM 6203 N N . ALA A 1 822 ? -6.421 -18.461 -5.024 1.00 93.31 822 ALA A N 1
ATOM 6204 C CA . ALA A 1 822 ? -7.324 -17.464 -5.611 1.00 93.31 822 ALA A CA 1
ATOM 6205 C C . ALA A 1 822 ? -6.758 -16.767 -6.872 1.00 93.31 822 ALA A C 1
ATOM 6207 O O . ALA A 1 822 ? -7.419 -15.904 -7.461 1.00 93.31 822 ALA A O 1
ATOM 6208 N N . GLY A 1 823 ? -5.540 -17.128 -7.284 1.00 94.19 823 GLY A N 1
ATOM 6209 C CA . GLY A 1 823 ? -4.804 -16.516 -8.380 1.00 94.19 823 GLY A CA 1
ATOM 6210 C C . GLY A 1 823 ? -4.318 -15.094 -8.085 1.00 94.19 823 GLY A C 1
ATOM 6211 O O . GLY A 1 823 ? -4.498 -14.530 -7.007 1.00 94.19 823 GLY A O 1
ATOM 6212 N N . THR A 1 824 ? -3.699 -14.491 -9.091 1.00 97.19 824 THR A N 1
ATOM 6213 C CA . THR A 1 824 ? -3.022 -13.191 -9.003 1.00 97.19 824 THR A CA 1
ATOM 6214 C C . THR A 1 824 ? -3.664 -12.149 -9.923 1.00 97.19 824 THR A C 1
ATOM 6216 O O . THR A 1 824 ? -4.521 -12.465 -10.760 1.00 97.19 824 THR A O 1
ATOM 6219 N N . PHE A 1 825 ? -3.295 -10.881 -9.760 1.00 97.75 825 PHE A N 1
ATOM 6220 C CA . PHE A 1 825 ? -3.671 -9.779 -10.644 1.00 97.75 825 PHE A CA 1
ATOM 6221 C C . PHE A 1 825 ? -2.429 -8.958 -11.008 1.00 97.75 825 PHE A C 1
ATOM 6223 O O . PHE A 1 825 ? -2.053 -8.033 -10.285 1.00 97.75 825 PHE A O 1
ATOM 6230 N N . MET A 1 826 ? -1.805 -9.315 -12.132 1.00 98.00 826 MET A N 1
ATOM 6231 C CA . MET A 1 826 ? -0.647 -8.606 -12.670 1.00 98.00 826 MET A CA 1
ATOM 6232 C C . MET A 1 826 ? -1.041 -7.207 -13.155 1.00 98.00 826 MET A C 1
ATOM 6234 O O . MET A 1 826 ? -1.927 -7.068 -14.002 1.00 98.00 826 MET A O 1
ATOM 6238 N N . VAL A 1 827 ? -0.368 -6.176 -12.643 1.00 98.19 827 VAL A N 1
ATOM 6239 C CA . VAL A 1 827 ? -0.513 -4.781 -13.091 1.00 98.19 827 VAL A CA 1
ATOM 6240 C C . VAL A 1 827 ? 0.687 -4.333 -13.925 1.00 98.19 827 VAL A C 1
ATOM 6242 O O . VAL A 1 827 ? 1.752 -4.944 -13.898 1.00 98.19 827 VAL A O 1
ATOM 6245 N N . SER A 1 828 ? 0.515 -3.255 -14.692 1.00 96.75 828 SER A N 1
ATOM 6246 C CA . SER A 1 828 ? 1.484 -2.805 -15.699 1.00 96.75 828 SER A CA 1
ATOM 6247 C C . SER A 1 828 ? 2.728 -2.089 -15.156 1.00 96.75 828 SER A C 1
ATOM 6249 O O . SER A 1 828 ? 3.645 -1.843 -15.936 1.00 96.75 828 SER A O 1
ATOM 6251 N N . SER A 1 829 ? 2.791 -1.747 -13.864 1.00 98.12 829 SER A N 1
ATOM 6252 C CA . SER A 1 829 ? 4.007 -1.221 -13.226 1.00 98.12 829 SER A CA 1
ATOM 6253 C C . SER A 1 829 ? 3.984 -1.352 -11.700 1.00 98.12 829 SER A C 1
ATOM 6255 O O . SER A 1 829 ? 2.918 -1.435 -11.084 1.00 98.12 829 SER A O 1
ATOM 6257 N N . ILE A 1 830 ? 5.173 -1.294 -11.095 1.00 98.50 830 ILE A N 1
ATOM 6258 C CA . ILE A 1 830 ? 5.390 -1.248 -9.640 1.00 98.50 830 ILE A CA 1
ATOM 6259 C C . ILE A 1 830 ? 4.591 -0.107 -8.991 1.00 98.50 830 ILE A C 1
ATOM 6261 O O . ILE A 1 830 ? 3.804 -0.345 -8.075 1.00 98.50 830 ILE A O 1
ATOM 6265 N N . LYS A 1 831 ? 4.680 1.106 -9.552 1.00 97.75 831 LYS A N 1
ATOM 6266 C CA . LYS A 1 831 ? 3.972 2.306 -9.067 1.00 97.75 831 LYS A CA 1
ATOM 6267 C C . LYS A 1 831 ? 2.448 2.153 -9.009 1.00 97.75 831 LYS A C 1
ATOM 6269 O O . LYS A 1 831 ? 1.808 2.771 -8.161 1.00 97.75 831 LYS A O 1
ATOM 6274 N N . ILE A 1 832 ? 1.853 1.309 -9.857 1.00 97.81 832 ILE A N 1
ATOM 6275 C CA . ILE A 1 832 ? 0.414 0.996 -9.808 1.00 97.81 832 ILE A CA 1
ATOM 6276 C C . ILE A 1 832 ? 0.093 0.017 -8.668 1.00 97.81 832 ILE A C 1
ATOM 6278 O O . ILE A 1 832 ? -0.946 0.162 -8.025 1.00 97.81 832 ILE A O 1
ATOM 6282 N N . ALA A 1 833 ? 0.968 -0.950 -8.383 1.00 97.75 833 ALA A N 1
ATOM 6283 C CA . ALA A 1 833 ? 0.787 -1.887 -7.275 1.00 97.75 833 ALA A CA 1
ATOM 6284 C C . ALA A 1 833 ? 0.961 -1.197 -5.904 1.00 97.75 833 ALA A C 1
ATOM 6286 O O . ALA A 1 833 ? 0.139 -1.410 -5.010 1.00 97.75 833 ALA A O 1
ATOM 6287 N N . GLU A 1 834 ? 1.949 -0.303 -5.773 1.00 97.50 834 GLU A N 1
ATOM 6288 C CA . GLU A 1 834 ? 2.124 0.591 -4.614 1.00 97.50 834 GLU A CA 1
ATOM 6289 C C . GLU A 1 834 ? 0.876 1.483 -4.418 1.00 97.50 834 GLU A C 1
ATOM 6291 O O . GLU A 1 834 ? 0.280 1.522 -3.337 1.00 97.50 834 GLU A O 1
ATOM 6296 N N . ALA A 1 835 ? 0.402 2.141 -5.488 1.00 96.50 835 ALA A N 1
ATOM 6297 C CA . ALA A 1 835 ? -0.778 3.013 -5.439 1.00 96.50 835 ALA A CA 1
ATOM 6298 C C . ALA A 1 835 ? -2.060 2.267 -5.042 1.00 96.50 835 ALA A C 1
ATOM 6300 O O . ALA A 1 835 ? -2.853 2.779 -4.249 1.00 96.50 835 ALA A O 1
ATOM 6301 N N . ALA A 1 836 ? -2.265 1.055 -5.568 1.00 96.44 836 ALA A N 1
ATOM 6302 C CA . ALA A 1 836 ? -3.434 0.238 -5.260 1.00 96.44 836 ALA A CA 1
ATOM 6303 C C . ALA A 1 836 ? -3.529 -0.088 -3.761 1.00 96.44 836 ALA A C 1
ATOM 6305 O O . ALA A 1 836 ? -4.630 -0.059 -3.204 1.00 96.44 836 ALA A O 1
ATOM 6306 N N . LYS A 1 837 ? -2.387 -0.338 -3.099 1.00 93.75 837 LYS A N 1
ATOM 6307 C CA . LYS A 1 837 ? -2.351 -0.650 -1.666 1.00 93.75 837 LYS A CA 1
ATOM 6308 C C . LYS A 1 837 ? -2.750 0.542 -0.798 1.00 93.75 837 LYS A C 1
ATOM 6310 O O . LYS A 1 837 ? -3.588 0.409 0.095 1.00 93.75 837 LYS A O 1
ATOM 6315 N N . LEU A 1 838 ? -2.204 1.722 -1.081 1.00 94.50 838 LEU A N 1
ATOM 6316 C CA . LEU A 1 838 ? -2.574 2.917 -0.324 1.00 94.50 838 LEU A CA 1
ATOM 6317 C C . LEU A 1 838 ? -4.004 3.382 -0.620 1.00 94.50 838 LEU A C 1
ATOM 6319 O O . LEU A 1 838 ? -4.669 3.909 0.274 1.00 94.50 838 LEU A O 1
ATOM 6323 N N . PHE A 1 839 ? -4.507 3.157 -1.837 1.00 94.69 839 PHE A N 1
ATOM 6324 C CA . PHE A 1 839 ? -5.887 3.474 -2.199 1.00 94.69 839 PHE A CA 1
ATOM 6325 C C . PHE A 1 839 ? -6.904 2.646 -1.396 1.00 94.69 839 PHE A C 1
ATOM 6327 O O . PHE A 1 839 ? -7.837 3.229 -0.841 1.00 94.69 839 PHE A O 1
ATOM 6334 N N . GLU A 1 840 ? -6.729 1.319 -1.274 1.00 92.81 840 GLU A N 1
ATOM 6335 C CA . GLU A 1 840 ? -7.687 0.472 -0.534 1.00 92.81 840 GLU A CA 1
ATOM 6336 C C . GLU A 1 840 ? -7.793 0.852 0.954 1.00 92.81 840 GLU A C 1
ATOM 6338 O O . GLU A 1 840 ? -8.893 0.859 1.514 1.00 92.81 840 GLU A O 1
ATOM 6343 N N . ASN A 1 841 ? -6.678 1.232 1.586 1.00 92.94 841 ASN A N 1
ATOM 6344 C CA . ASN A 1 841 ? -6.656 1.592 3.003 1.00 92.94 841 ASN A CA 1
ATOM 6345 C C . ASN A 1 841 ? -7.029 3.060 3.262 1.00 92.94 841 ASN A C 1
ATOM 6347 O O . ASN A 1 841 ? -7.745 3.326 4.225 1.00 92.94 841 ASN A O 1
ATOM 6351 N N . SER A 1 842 ? -6.685 3.994 2.369 1.00 94.62 842 SER A N 1
ATOM 6352 C CA . SER A 1 842 ? -7.150 5.390 2.469 1.00 94.62 842 SER A CA 1
ATOM 6353 C C . SER A 1 842 ? -8.655 5.510 2.214 1.00 94.62 842 SER A C 1
ATOM 6355 O O . SER A 1 842 ? -9.346 6.242 2.918 1.00 94.62 842 SER A O 1
ATOM 6357 N N . GLN A 1 843 ? -9.203 4.735 1.268 1.00 95.06 843 GLN A N 1
ATOM 6358 C CA . GLN A 1 843 ? -10.653 4.626 1.089 1.00 95.06 843 GLN A CA 1
ATOM 6359 C C . GLN A 1 843 ? -11.329 4.093 2.362 1.00 95.06 843 GLN A C 1
ATOM 6361 O O . GLN A 1 843 ? -12.402 4.573 2.729 1.00 95.06 843 GLN A O 1
ATOM 6366 N N . ARG A 1 844 ? -10.714 3.123 3.050 1.00 94.12 844 ARG A N 1
ATOM 6367 C CA . ARG A 1 844 ? -11.241 2.559 4.300 1.00 94.12 844 ARG A CA 1
ATOM 6368 C C . ARG A 1 844 ? -11.220 3.571 5.451 1.00 94.12 844 ARG A C 1
ATOM 6370 O O . ARG A 1 844 ? -12.248 3.731 6.100 1.00 94.12 844 ARG A O 1
ATOM 6377 N N . ASP A 1 845 ? -10.104 4.273 5.662 1.00 95.69 845 ASP A N 1
ATOM 6378 C CA . ASP A 1 845 ? -9.962 5.320 6.690 1.00 95.69 845 ASP A CA 1
ATOM 6379 C C . ASP A 1 845 ? -11.015 6.429 6.520 1.00 95.69 845 ASP A C 1
ATOM 6381 O O . ASP A 1 845 ? -11.746 6.724 7.465 1.00 95.69 845 ASP A O 1
ATOM 6385 N N . ILE A 1 846 ? -11.186 6.952 5.297 1.00 96.56 846 ILE A N 1
ATOM 6386 C CA . ILE A 1 846 ? -12.162 8.012 4.985 1.00 96.56 846 ILE A CA 1
ATOM 6387 C C . ILE A 1 846 ? -13.609 7.554 5.222 1.00 96.56 846 ILE A C 1
ATOM 6389 O O . ILE A 1 846 ? -14.419 8.320 5.742 1.00 96.56 846 ILE A O 1
ATOM 6393 N N . ASN A 1 847 ? -13.962 6.313 4.870 1.00 96.44 847 ASN A N 1
ATOM 6394 C CA . ASN A 1 847 ? -15.318 5.809 5.116 1.00 96.44 847 ASN A CA 1
ATOM 6395 C C . ASN A 1 847 ? -15.598 5.588 6.613 1.00 96.44 847 ASN A C 1
ATOM 6397 O O . ASN A 1 847 ? -16.708 5.865 7.065 1.00 96.44 847 ASN A O 1
ATOM 6401 N N . ILE A 1 848 ? -14.607 5.140 7.392 1.00 95.94 848 ILE A N 1
ATOM 6402 C CA . ILE A 1 848 ? -14.740 5.042 8.854 1.00 95.94 848 ILE A CA 1
ATOM 6403 C C . ILE A 1 848 ? -14.844 6.446 9.469 1.00 95.94 848 ILE A C 1
ATOM 6405 O O . ILE A 1 848 ? -15.725 6.676 10.293 1.00 95.94 848 ILE A O 1
ATOM 6409 N N . ALA A 1 849 ? -14.043 7.409 8.999 1.00 97.69 849 ALA A N 1
ATOM 6410 C CA . ALA A 1 849 ? -14.118 8.806 9.427 1.00 97.69 849 ALA A CA 1
ATOM 6411 C C . ALA A 1 849 ? -15.498 9.421 9.164 1.00 97.69 849 ALA A C 1
ATOM 6413 O O . ALA A 1 849 ? -16.049 10.089 10.034 1.00 97.69 849 ALA A O 1
ATOM 6414 N N . PHE A 1 850 ? -16.098 9.146 8.004 1.00 97.06 850 PHE A N 1
ATOM 6415 C CA . PHE A 1 850 ? -17.452 9.595 7.688 1.00 97.06 850 PHE A CA 1
ATOM 6416 C C . PHE A 1 850 ? -18.503 9.012 8.650 1.00 97.06 850 PHE A C 1
ATOM 6418 O O . PHE A 1 850 ? -19.353 9.749 9.146 1.00 97.06 850 PHE A O 1
ATOM 6425 N N . VAL A 1 851 ? -18.432 7.717 8.983 1.00 96.25 851 VAL A N 1
ATOM 6426 C CA . VAL A 1 851 ? -19.354 7.107 9.962 1.00 96.25 851 VAL A CA 1
ATOM 6427 C C . VAL A 1 851 ? -19.090 7.613 11.390 1.00 96.25 851 VAL A C 1
ATOM 6429 O O . VAL A 1 851 ? -20.039 7.816 12.143 1.00 96.25 851 VAL A O 1
ATOM 6432 N N . ASN A 1 852 ? -17.835 7.900 11.744 1.00 97.31 852 ASN A N 1
ATOM 6433 C CA . ASN A 1 852 ? -17.442 8.538 13.006 1.00 97.31 852 ASN A CA 1
ATOM 6434 C C . ASN A 1 852 ? -17.908 10.005 13.117 1.00 97.31 852 ASN A C 1
ATOM 6436 O O . ASN A 1 852 ? -18.257 10.469 14.201 1.00 97.31 852 ASN A O 1
ATOM 6440 N N . GLU A 1 853 ? -17.952 10.758 12.017 1.00 97.44 853 GLU A N 1
ATOM 6441 C CA . GLU A 1 853 ? -18.544 12.101 12.001 1.00 97.44 853 GLU A CA 1
ATOM 6442 C C . GLU A 1 853 ? -20.075 12.032 12.110 1.00 97.44 853 GLU A C 1
ATOM 6444 O O . GLU A 1 853 ? -20.676 12.775 12.892 1.00 97.44 853 GLU A O 1
ATOM 6449 N N . LEU A 1 854 ? -20.710 11.083 11.412 1.00 96.38 854 LEU A N 1
ATOM 6450 C CA . LEU A 1 854 ? -22.147 10.836 11.531 1.00 96.38 854 LEU A CA 1
ATOM 6451 C C . LEU A 1 854 ? -22.562 10.399 12.942 1.00 96.38 854 LEU A C 1
ATOM 6453 O O . LEU A 1 854 ? -23.555 10.918 13.442 1.00 96.38 854 LEU A O 1
ATOM 6457 N N . SER A 1 855 ? -21.818 9.515 13.616 1.00 96.25 855 SER A N 1
ATOM 6458 C CA . SER A 1 855 ? -22.152 9.079 14.983 1.00 96.25 855 SER A CA 1
ATOM 6459 C C . SER A 1 855 ? -22.134 10.242 15.980 1.00 96.25 855 SER A C 1
ATOM 6461 O O . SER A 1 855 ? -23.058 10.415 16.777 1.00 96.25 855 SER A O 1
ATOM 6463 N N . ARG A 1 856 ? -21.144 11.135 15.856 1.00 96.50 856 ARG A N 1
ATOM 6464 C CA . ARG A 1 856 ? -21.060 12.384 16.629 1.00 96.50 856 ARG A CA 1
ATOM 6465 C C . ARG A 1 856 ? -22.261 13.300 16.375 1.00 96.50 856 ARG A C 1
ATOM 6467 O O . ARG A 1 856 ? -22.791 13.877 17.325 1.00 96.50 856 ARG A O 1
ATOM 6474 N N . ILE A 1 857 ? -22.708 13.420 15.123 1.00 97.00 857 ILE A N 1
ATOM 6475 C CA . ILE A 1 857 ? -23.904 14.193 14.746 1.00 97.00 857 ILE A CA 1
ATOM 6476 C C . ILE A 1 857 ? -25.182 13.538 15.298 1.00 97.00 857 ILE A C 1
ATOM 6478 O O . ILE A 1 857 ? -26.048 14.238 15.824 1.00 97.00 857 ILE A O 1
ATOM 6482 N N . PHE A 1 858 ? -25.301 12.211 15.229 1.00 96.19 858 PHE A N 1
ATOM 6483 C CA . PHE A 1 858 ? -26.468 11.473 15.711 1.00 96.19 858 PHE A CA 1
ATOM 6484 C C . PHE A 1 858 ? -26.594 11.516 17.239 1.00 96.19 858 PHE A C 1
ATOM 6486 O O . PHE A 1 858 ? -27.677 11.844 17.724 1.00 96.19 858 PHE A O 1
ATOM 6493 N N . ASN A 1 859 ? -25.506 11.350 18.003 1.00 94.00 859 ASN A N 1
ATOM 6494 C CA . ASN A 1 859 ? -25.521 11.537 19.461 1.00 94.00 859 ASN A CA 1
ATOM 6495 C C . ASN A 1 859 ? -25.965 12.968 19.846 1.00 94.00 859 ASN A C 1
ATOM 6497 O O . ASN A 1 859 ? -26.829 13.141 20.706 1.00 94.00 859 ASN A O 1
ATOM 6501 N N . LEU A 1 860 ? -25.476 14.005 19.146 1.00 94.19 860 LEU A N 1
ATOM 6502 C CA . LEU A 1 860 ? -25.944 15.390 19.344 1.00 94.19 860 LEU A CA 1
ATOM 6503 C C . LEU A 1 860 ? -27.437 15.586 19.015 1.00 94.19 860 LEU A C 1
ATOM 6505 O O . LEU A 1 860 ? -28.083 16.444 19.616 1.00 94.19 860 LEU A O 1
ATOM 6509 N N . ALA A 1 861 ? -27.988 14.798 18.089 1.00 96.19 861 ALA A N 1
ATOM 6510 C CA . ALA A 1 861 ? -29.406 14.798 17.728 1.00 96.19 861 ALA A CA 1
ATOM 6511 C C . ALA A 1 861 ? -30.281 13.870 18.601 1.00 96.19 861 ALA A C 1
ATOM 6513 O O . ALA A 1 861 ? -31.503 13.883 18.455 1.00 96.19 861 ALA A O 1
ATOM 6514 N N . GLY A 1 862 ? -29.689 13.066 19.493 1.00 92.50 862 GLY A N 1
ATOM 6515 C CA . GLY A 1 862 ? -30.397 12.034 20.262 1.00 92.50 862 GLY A CA 1
ATOM 6516 C C . GLY A 1 862 ? -30.830 10.813 19.435 1.00 92.50 862 GLY A C 1
ATOM 6517 O O . GLY A 1 862 ? -31.782 10.133 19.811 1.00 92.50 862 GLY A O 1
ATOM 6518 N N . ILE A 1 863 ? -30.159 10.557 18.310 1.00 94.94 863 ILE A N 1
ATOM 6519 C CA . ILE A 1 863 ? -30.390 9.433 17.394 1.00 94.94 863 ILE A CA 1
ATOM 6520 C C . ILE A 1 863 ? -29.345 8.343 17.677 1.00 94.94 863 ILE A C 1
ATOM 6522 O O . ILE A 1 863 ? -28.173 8.650 17.885 1.00 94.94 863 ILE A O 1
ATOM 6526 N N . ASP A 1 864 ? -29.752 7.072 17.682 1.00 91.44 864 ASP A N 1
ATOM 6527 C CA . ASP A 1 864 ? -28.849 5.941 17.922 1.00 91.44 864 ASP A CA 1
ATOM 6528 C C . ASP A 1 864 ? -28.152 5.502 16.617 1.00 91.44 864 ASP A C 1
ATOM 6530 O O . ASP A 1 864 ? -28.807 5.121 15.641 1.00 91.44 864 ASP A O 1
ATOM 6534 N N . THR A 1 865 ? -26.816 5.571 16.585 1.00 93.69 865 THR A N 1
ATOM 6535 C CA . THR A 1 865 ? -26.003 5.297 15.388 1.00 93.69 865 THR A CA 1
ATOM 6536 C C . THR A 1 865 ? -26.239 3.895 14.827 1.00 93.69 865 THR A C 1
ATOM 6538 O O . THR A 1 865 ? -26.319 3.716 13.609 1.00 93.69 865 THR A O 1
ATOM 6541 N N . HIS A 1 866 ? -26.381 2.891 15.696 1.00 91.62 866 HIS A N 1
ATOM 6542 C CA . HIS A 1 866 ? -26.518 1.499 15.272 1.00 91.62 866 HIS A CA 1
ATOM 6543 C C . HIS A 1 866 ? -27.872 1.235 14.602 1.00 91.62 866 HIS A C 1
ATOM 6545 O O . HIS A 1 866 ? -27.910 0.548 13.583 1.00 91.62 866 HIS A O 1
ATOM 6551 N N . GLU A 1 867 ? -28.961 1.847 15.079 1.00 93.00 867 GLU A N 1
ATOM 6552 C CA . GLU A 1 867 ? -30.279 1.745 14.428 1.00 93.00 867 GLU A CA 1
ATOM 6553 C C . GLU A 1 867 ? -30.270 2.372 13.020 1.00 93.00 867 GLU A C 1
ATOM 6555 O O . GLU A 1 867 ? -30.846 1.820 12.078 1.00 93.00 867 GLU A O 1
ATOM 6560 N N . VAL A 1 868 ? -29.552 3.488 12.831 1.00 93.81 868 VAL A N 1
ATOM 6561 C CA . VAL A 1 868 ? -29.368 4.107 11.504 1.00 93.81 868 VAL A CA 1
ATOM 6562 C C . VAL A 1 868 ? -28.527 3.219 10.579 1.00 93.81 868 VAL A C 1
ATOM 6564 O O . VAL A 1 868 ? -28.827 3.110 9.384 1.00 93.81 868 VAL A O 1
ATOM 6567 N N . LEU A 1 869 ? -27.492 2.555 11.097 1.00 92.56 869 LEU A N 1
ATOM 6568 C CA . LEU A 1 869 ? -26.677 1.622 10.314 1.00 92.56 869 LEU A CA 1
ATOM 6569 C C . LEU A 1 869 ? -27.457 0.357 9.931 1.00 92.56 869 LEU A C 1
ATOM 6571 O O . LEU A 1 869 ? -27.401 -0.058 8.776 1.00 92.56 869 LEU A O 1
ATOM 6575 N N . GLU A 1 870 ? -28.251 -0.219 10.833 1.00 91.75 870 GLU A N 1
ATOM 6576 C CA . GLU A 1 870 ? -29.159 -1.330 10.515 1.00 91.75 870 GLU A CA 1
ATOM 6577 C C . GLU A 1 870 ? -30.188 -0.939 9.441 1.00 91.75 870 GLU A C 1
ATOM 6579 O O . GLU A 1 870 ? -30.373 -1.671 8.464 1.00 91.75 870 GLU A O 1
ATOM 6584 N N . ALA A 1 871 ? -30.788 0.251 9.548 1.00 94.44 871 ALA A N 1
ATOM 6585 C CA . ALA A 1 871 ? -31.722 0.761 8.547 1.00 94.44 871 ALA A CA 1
ATOM 6586 C C . ALA A 1 871 ? -31.056 1.002 7.178 1.00 94.44 871 ALA A C 1
ATOM 6588 O O . ALA A 1 871 ? -31.608 0.616 6.144 1.00 94.44 871 ALA A O 1
ATOM 6589 N N . THR A 1 872 ? -29.864 1.606 7.134 1.00 92.50 872 THR A N 1
ATOM 6590 C CA . THR A 1 872 ? -29.161 1.888 5.865 1.00 92.50 872 THR A CA 1
ATOM 6591 C C . THR A 1 872 ? -28.620 0.628 5.188 1.00 92.50 872 THR A C 1
ATOM 6593 O O . THR A 1 872 ? -28.680 0.544 3.958 1.00 92.50 872 THR A O 1
ATOM 6596 N N . ARG A 1 873 ? -28.211 -0.391 5.958 1.00 92.25 873 ARG A N 1
ATOM 6597 C CA . ARG A 1 873 ? -27.799 -1.722 5.464 1.00 92.25 873 ARG A CA 1
ATOM 6598 C C . ARG A 1 873 ? -28.889 -2.455 4.666 1.00 92.25 873 ARG A C 1
ATOM 6600 O O . ARG A 1 873 ? -28.561 -3.345 3.886 1.00 92.25 873 ARG A O 1
ATOM 6607 N N . THR A 1 874 ? -30.163 -2.061 4.774 1.00 93.75 874 THR A N 1
ATOM 6608 C CA . THR A 1 874 ? -31.244 -2.589 3.910 1.00 93.75 874 THR A CA 1
ATOM 6609 C C . THR A 1 874 ? -31.092 -2.200 2.431 1.00 93.75 874 THR A C 1
ATOM 6611 O O . THR A 1 874 ? -31.663 -2.848 1.550 1.00 93.75 874 THR A O 1
ATOM 6614 N N . LYS A 1 875 ? -30.312 -1.156 2.126 1.00 94.75 875 LYS A N 1
ATOM 6615 C CA . LYS A 1 875 ? -30.032 -0.711 0.759 1.00 94.75 875 LYS A CA 1
ATOM 6616 C C . LYS A 1 875 ? -28.884 -1.532 0.166 1.00 94.75 875 LYS A C 1
ATOM 6618 O O . LYS A 1 875 ? -27.759 -1.465 0.646 1.00 94.75 875 LYS A O 1
ATOM 6623 N N . TRP A 1 876 ? -29.149 -2.216 -0.948 1.00 90.62 876 TRP A N 1
ATOM 6624 C CA . TRP A 1 876 ? -28.240 -3.159 -1.629 1.00 90.62 876 TRP A CA 1
ATOM 6625 C C . TRP A 1 876 ? -26.822 -2.650 -1.971 1.00 90.62 876 TRP A C 1
ATOM 6627 O O . TRP A 1 876 ? -25.953 -3.468 -2.260 1.00 90.62 876 TRP A O 1
ATOM 6637 N N . ASN A 1 877 ? -26.580 -1.333 -1.968 1.00 91.19 877 ASN A N 1
ATOM 6638 C CA . ASN A 1 877 ? -25.262 -0.723 -2.186 1.00 91.19 877 ASN A CA 1
ATOM 6639 C C . ASN A 1 877 ? -24.756 0.132 -1.007 1.00 91.19 877 ASN A C 1
ATOM 6641 O O . ASN A 1 877 ? -23.890 0.986 -1.195 1.00 91.19 877 ASN A O 1
ATOM 6645 N N . CYS A 1 878 ? -25.290 -0.069 0.199 1.00 89.19 878 CYS A N 1
ATOM 6646 C CA . CYS A 1 878 ? -24.697 0.464 1.422 1.00 89.19 878 CYS A CA 1
ATOM 6647 C C . CYS A 1 878 ? -23.455 -0.363 1.792 1.00 89.19 878 CYS A C 1
ATOM 6649 O O . CYS A 1 878 ? -23.542 -1.578 1.966 1.00 89.19 878 CYS A O 1
ATOM 6651 N N . LEU A 1 879 ? -22.296 0.291 1.908 1.00 90.38 879 LEU A N 1
ATOM 6652 C CA . LEU A 1 879 ? -21.078 -0.342 2.413 1.00 90.38 879 LEU A CA 1
ATOM 6653 C C . LEU A 1 879 ? -21.122 -0.329 3.954 1.00 90.38 879 LEU A C 1
ATOM 6655 O O . LEU A 1 879 ? -21.269 0.751 4.528 1.00 90.38 879 LEU A O 1
ATOM 6659 N N . PRO A 1 880 ? -21.025 -1.483 4.642 1.00 88.50 880 PRO A N 1
ATOM 6660 C CA . PRO A 1 880 ? -21.459 -1.628 6.034 1.00 88.50 880 PRO A CA 1
ATOM 6661 C C . PRO A 1 880 ? -20.407 -1.189 7.070 1.00 88.50 880 PRO A C 1
ATOM 6663 O O . PRO A 1 880 ? -20.196 -1.894 8.057 1.00 88.50 880 PRO A O 1
ATOM 6666 N N . PHE A 1 881 ? -19.758 -0.041 6.861 1.00 92.69 881 PHE A N 1
ATOM 6667 C CA . PHE A 1 881 ? -18.823 0.554 7.823 1.00 92.69 881 PHE A CA 1
ATOM 6668 C C . PHE A 1 881 ? -19.506 0.863 9.170 1.00 92.69 881 PHE A C 1
ATOM 6670 O O . PHE A 1 881 ? -20.713 1.092 9.231 1.00 92.69 881 PHE A O 1
ATOM 6677 N N . GLU A 1 882 ? -18.723 0.861 10.248 1.00 91.50 882 GLU A N 1
ATOM 6678 C CA . GLU A 1 882 ? -19.176 1.073 11.629 1.00 91.50 882 GLU A CA 1
ATOM 6679 C C . GLU A 1 882 ? -18.303 2.128 12.314 1.00 91.50 882 GLU A C 1
ATOM 6681 O O . GLU A 1 882 ? -17.133 2.267 11.939 1.00 91.50 882 GLU A O 1
ATOM 6686 N N . PRO A 1 883 ? -18.828 2.852 13.318 1.00 93.44 883 PRO A N 1
ATOM 6687 C CA . PRO A 1 883 ? -18.029 3.783 14.088 1.00 93.44 883 PRO A CA 1
ATOM 6688 C C . PRO A 1 883 ? -17.061 3.036 15.017 1.00 93.44 883 PRO A C 1
ATOM 6690 O O . PRO A 1 883 ? -17.184 1.833 15.304 1.00 93.44 883 PRO A O 1
ATOM 6693 N N . GLY A 1 884 ? -16.092 3.786 15.523 1.00 93.25 884 GLY A N 1
ATOM 6694 C CA . GLY A 1 884 ? -15.154 3.327 16.529 1.00 93.25 884 GLY A CA 1
ATOM 6695 C C . GLY A 1 884 ? -13.748 3.858 16.315 1.00 93.25 884 GLY A C 1
ATOM 6696 O O . GLY A 1 884 ? -13.473 4.714 15.473 1.00 93.25 884 GLY A O 1
ATOM 6697 N N . LEU A 1 885 ? -12.856 3.308 17.123 1.00 94.25 885 LEU A N 1
ATOM 6698 C CA . LEU A 1 885 ? -11.444 3.632 17.139 1.00 94.25 885 LEU A CA 1
ATOM 6699 C C . LEU A 1 885 ? -10.712 3.013 15.940 1.00 94.25 885 LEU A C 1
ATOM 6701 O O . LEU A 1 885 ? -10.965 1.865 15.574 1.00 94.25 885 LEU A O 1
ATOM 6705 N N . VAL A 1 886 ? -9.775 3.764 15.359 1.00 92.06 886 VAL A N 1
ATOM 6706 C CA . VAL A 1 886 ? -8.933 3.317 14.241 1.00 92.06 886 VAL A CA 1
ATOM 6707 C C . VAL A 1 886 ? -7.504 3.131 14.742 1.00 92.06 886 VAL A C 1
ATOM 6709 O O . VAL A 1 886 ? -6.800 4.105 14.987 1.00 92.06 886 VAL A O 1
ATOM 6712 N N . GLY A 1 887 ? -7.094 1.872 14.906 1.00 86.50 887 GLY A N 1
ATOM 6713 C CA . GLY A 1 887 ? -5.763 1.488 15.382 1.00 86.50 887 GLY A CA 1
ATOM 6714 C C . GLY A 1 887 ? -5.025 0.527 14.446 1.00 86.50 887 GLY A C 1
ATOM 6715 O O . GLY A 1 887 ? -5.433 0.294 13.303 1.00 86.50 887 GLY A O 1
ATOM 6716 N N . GLY A 1 888 ? -3.940 -0.057 14.952 1.00 84.50 888 GLY A N 1
ATOM 6717 C CA . GLY A 1 888 ? -3.100 -1.010 14.224 1.00 84.50 888 GLY A CA 1
ATOM 6718 C C . GLY A 1 888 ? -2.200 -0.374 13.154 1.00 84.50 888 GLY A C 1
ATOM 6719 O O . GLY A 1 888 ? -1.915 0.824 13.172 1.00 84.50 888 GLY A O 1
ATOM 6720 N N . HIS A 1 889 ? -1.720 -1.199 12.218 1.00 79.12 889 HIS A N 1
ATOM 6721 C CA . HIS A 1 889 ? -0.599 -0.848 11.328 1.00 79.12 889 HIS A CA 1
ATOM 6722 C C . HIS A 1 889 ? -0.949 -0.339 9.933 1.00 79.12 889 HIS A C 1
ATOM 6724 O O . HIS A 1 889 ? -0.045 0.116 9.248 1.00 79.12 889 HIS A O 1
ATOM 6730 N N . CYS A 1 890 ? -2.206 -0.435 9.496 1.00 83.50 890 CYS A N 1
ATOM 6731 C CA . CYS A 1 890 ? -2.577 -0.076 8.123 1.00 83.50 890 CYS A CA 1
ATOM 6732 C C . CYS A 1 890 ? -3.472 1.163 8.082 1.00 83.50 890 CYS A C 1
ATOM 6734 O O . CYS A 1 890 ? -3.064 2.212 7.607 1.00 83.50 890 CYS A O 1
ATOM 6736 N N . ILE A 1 891 ? -4.693 1.079 8.619 1.00 88.88 891 ILE A N 1
ATOM 6737 C CA . ILE A 1 891 ? -5.689 2.158 8.484 1.00 88.88 891 ILE A CA 1
ATOM 6738 C C . ILE A 1 891 ? -5.220 3.442 9.195 1.00 88.88 891 ILE A C 1
ATOM 6740 O O . ILE A 1 891 ? -5.390 4.534 8.665 1.00 88.88 891 ILE A O 1
ATOM 6744 N N . ALA A 1 892 ? -4.563 3.305 10.350 1.00 87.81 892 ALA A N 1
ATOM 6745 C CA . ALA A 1 892 ? -4.008 4.423 11.113 1.00 87.81 892 ALA A CA 1
ATOM 6746 C C . ALA A 1 892 ? -2.678 4.985 10.560 1.00 87.81 892 ALA A C 1
ATOM 6748 O O . ALA A 1 892 ? -2.153 5.935 11.127 1.00 87.81 892 ALA A O 1
ATOM 6749 N N . VAL A 1 893 ? -2.099 4.398 9.502 1.00 90.25 893 VAL A N 1
ATOM 6750 C CA . VAL A 1 893 ? -0.701 4.650 9.090 1.00 90.25 893 VAL A CA 1
ATOM 6751 C C . VAL A 1 893 ? -0.589 4.922 7.586 1.00 90.25 893 VAL A C 1
ATOM 6753 O O . VAL A 1 893 ? -0.120 5.984 7.178 1.00 90.25 893 VAL A O 1
ATOM 6756 N N . ASP A 1 894 ? -1.082 4.004 6.754 1.00 92.69 894 ASP A N 1
ATOM 6757 C CA . ASP A 1 894 ? -1.014 4.046 5.288 1.00 92.69 894 ASP A CA 1
ATOM 6758 C C . ASP A 1 894 ? -1.508 5.372 4.666 1.00 92.69 894 ASP A C 1
ATOM 6760 O O . ASP A 1 894 ? -0.870 5.849 3.724 1.00 92.69 894 ASP A O 1
ATOM 6764 N N . PRO A 1 895 ? -2.574 6.048 5.154 1.00 94.31 895 PRO A N 1
ATOM 6765 C CA . PRO A 1 895 ? -3.009 7.304 4.541 1.00 94.31 895 PRO A CA 1
ATOM 6766 C C . PRO A 1 895 ? -1.968 8.430 4.662 1.00 94.31 895 PRO A C 1
ATOM 6768 O O . PRO A 1 895 ? -1.918 9.311 3.798 1.00 94.31 895 PRO A O 1
ATOM 6771 N N . TYR A 1 896 ? -1.079 8.389 5.665 1.00 94.38 896 TYR A N 1
ATOM 6772 C CA . TYR A 1 896 ? 0.022 9.351 5.777 1.00 94.38 896 TYR A CA 1
ATOM 6773 C C . TYR A 1 896 ? 1.084 9.181 4.687 1.00 94.38 896 TYR A C 1
ATOM 6775 O O . TYR A 1 896 ? 1.749 10.156 4.340 1.00 94.38 896 TYR A O 1
ATOM 6783 N N . TYR A 1 897 ? 1.202 7.999 4.075 1.00 94.56 897 TYR A N 1
ATOM 6784 C CA . TYR A 1 897 ? 2.077 7.795 2.921 1.00 94.56 897 TYR A CA 1
ATOM 6785 C C . TYR A 1 897 ? 1.563 8.581 1.702 1.00 94.56 897 TYR A C 1
ATOM 6787 O O . TYR A 1 897 ? 2.353 9.248 1.030 1.00 94.56 897 TYR A O 1
ATOM 6795 N N . LEU A 1 898 ? 0.241 8.612 1.465 1.00 93.69 898 LEU A N 1
ATOM 6796 C CA . LEU A 1 898 ? -0.347 9.490 0.442 1.00 93.69 898 LEU A CA 1
ATOM 6797 C C . LEU A 1 898 ? -0.286 10.968 0.827 1.00 93.69 898 LEU A C 1
ATOM 6799 O O . LEU A 1 898 ? -0.072 11.794 -0.057 1.00 93.69 898 LEU A O 1
ATOM 6803 N N . ILE A 1 899 ? -0.447 11.321 2.107 1.00 94.25 899 ILE A N 1
ATOM 6804 C CA . ILE A 1 899 ? -0.291 12.712 2.566 1.00 94.25 899 ILE A CA 1
ATOM 6805 C C . ILE A 1 899 ? 1.138 13.201 2.300 1.00 94.25 899 ILE A C 1
ATOM 6807 O O . ILE A 1 899 ? 1.314 14.239 1.667 1.00 94.25 899 ILE A O 1
ATOM 6811 N N . HIS A 1 900 ? 2.153 12.435 2.701 1.00 93.81 900 HIS A N 1
ATOM 6812 C CA . HIS A 1 900 ? 3.561 12.770 2.493 1.00 93.81 900 HIS A CA 1
ATOM 6813 C C . HIS A 1 900 ? 3.908 12.929 1.003 1.00 93.81 900 HIS A C 1
ATOM 6815 O O . HIS A 1 900 ? 4.478 13.947 0.611 1.00 93.81 900 HIS A O 1
ATOM 6821 N N . MET A 1 901 ? 3.500 11.968 0.166 1.00 94.06 901 MET A N 1
ATOM 6822 C CA . MET A 1 901 ? 3.691 12.028 -1.288 1.00 94.06 901 MET A CA 1
ATOM 6823 C C . MET A 1 901 ? 2.931 13.199 -1.936 1.00 94.06 901 MET A C 1
ATOM 6825 O O . MET A 1 901 ? 3.440 13.841 -2.847 1.00 94.06 901 MET A O 1
ATOM 6829 N N . SER A 1 902 ? 1.719 13.513 -1.470 1.00 94.75 902 SER A N 1
ATOM 6830 C CA . SER A 1 902 ? 0.957 14.661 -1.983 1.00 94.75 902 SER A CA 1
ATOM 6831 C C . SER A 1 902 ? 1.667 15.977 -1.671 1.00 94.75 902 SER A C 1
ATOM 6833 O O . SER A 1 902 ? 1.834 16.818 -2.554 1.00 94.75 902 SER A O 1
ATOM 6835 N N . LEU A 1 903 ? 2.140 16.136 -0.431 1.00 93.38 903 LEU A N 1
ATOM 6836 C CA . LEU A 1 903 ? 2.807 17.354 0.022 1.00 93.38 903 LEU A CA 1
ATOM 6837 C C . LEU A 1 903 ? 4.156 17.575 -0.679 1.00 93.38 903 LEU A C 1
ATOM 6839 O O . LEU A 1 903 ? 4.474 18.720 -0.997 1.00 93.38 903 LEU A O 1
ATOM 6843 N N . SER A 1 904 ? 4.918 16.520 -0.997 1.00 90.88 904 SER A N 1
ATOM 6844 C CA . SER A 1 904 ? 6.152 16.655 -1.792 1.00 90.88 904 SER A CA 1
ATOM 6845 C C . SER A 1 904 ? 5.889 17.076 -3.247 1.00 90.88 904 SER A C 1
ATOM 6847 O O . SER A 1 904 ? 6.731 17.731 -3.861 1.00 90.88 904 SER A O 1
ATOM 6849 N N . LEU A 1 905 ? 4.689 16.798 -3.769 1.00 93.94 905 LEU A N 1
ATOM 6850 C CA . LEU A 1 905 ? 4.181 17.296 -5.053 1.00 93.94 905 LEU A CA 1
ATOM 6851 C C . LEU A 1 905 ? 3.497 18.679 -4.948 1.00 93.94 905 LEU A C 1
ATOM 6853 O O . LEU A 1 905 ? 2.935 19.159 -5.930 1.00 93.94 905 LEU A O 1
ATOM 6857 N N . ASN A 1 906 ? 3.568 19.347 -3.789 1.00 94.50 906 ASN A N 1
ATOM 6858 C CA . ASN A 1 906 ? 2.891 20.616 -3.470 1.00 94.50 906 ASN A CA 1
ATOM 6859 C C . ASN A 1 906 ? 1.347 20.553 -3.525 1.00 94.50 906 ASN A C 1
ATOM 6861 O O . ASN A 1 906 ? 0.686 21.575 -3.719 1.00 94.50 906 ASN A O 1
ATOM 6865 N N . TYR A 1 907 ? 0.758 19.370 -3.326 1.00 96.19 907 TYR A N 1
ATOM 6866 C CA . TYR A 1 907 ? -0.688 19.162 -3.237 1.00 96.19 907 TYR A CA 1
ATOM 6867 C C . TYR A 1 907 ? -1.125 18.868 -1.793 1.00 96.19 907 TYR A C 1
ATOM 6869 O O . TYR A 1 907 ? -0.520 18.050 -1.103 1.00 96.19 907 TYR A O 1
ATOM 6877 N N . ILE A 1 908 ? -2.201 19.513 -1.333 1.00 95.75 908 ILE A N 1
ATOM 6878 C CA . ILE A 1 908 ? -2.769 19.308 0.009 1.00 95.75 908 ILE A CA 1
ATOM 6879 C C . ILE A 1 908 ? -4.013 18.408 -0.116 1.00 95.75 908 ILE A C 1
ATOM 6881 O O . ILE A 1 908 ? -5.027 18.847 -0.663 1.00 95.75 908 ILE A O 1
ATOM 6885 N N . PRO A 1 909 ? -3.979 17.151 0.370 1.00 95.69 909 PRO A N 1
ATOM 6886 C CA . PRO A 1 909 ? -5.086 16.212 0.209 1.00 95.69 909 PRO A CA 1
ATOM 6887 C C . PRO A 1 909 ? -6.133 16.390 1.322 1.00 95.69 909 PRO A C 1
ATOM 6889 O O . PRO A 1 909 ? -6.243 15.567 2.233 1.00 95.69 909 PRO A O 1
ATOM 6892 N N . GLU A 1 910 ? -6.917 17.467 1.221 1.00 95.94 910 GLU A N 1
ATOM 6893 C CA . GLU A 1 910 ? -7.952 17.894 2.185 1.00 95.94 910 GLU A CA 1
ATOM 6894 C C . GLU A 1 910 ? -8.794 16.739 2.758 1.00 95.94 910 GLU A C 1
ATOM 6896 O O . GLU A 1 910 ? -8.959 16.623 3.970 1.00 95.94 910 GLU A O 1
ATOM 6901 N N . MET A 1 911 ? -9.296 15.841 1.901 1.00 96.06 911 MET A N 1
ATOM 6902 C CA . MET A 1 911 ? -10.176 14.741 2.320 1.00 96.06 911 MET A CA 1
ATOM 6903 C C . MET A 1 911 ? -9.456 13.660 3.143 1.00 96.06 911 MET A C 1
ATOM 6905 O O . MET A 1 911 ? -10.052 13.108 4.066 1.00 96.06 911 MET A O 1
ATOM 6909 N N . ILE A 1 912 ? -8.179 13.374 2.854 1.00 95.88 912 ILE A N 1
ATOM 6910 C CA . ILE A 1 912 ? -7.391 12.397 3.626 1.00 95.88 912 ILE A CA 1
ATOM 6911 C C . ILE A 1 912 ? -7.016 13.006 4.985 1.00 95.88 912 ILE A C 1
ATOM 6913 O O . ILE A 1 912 ? -7.174 12.367 6.022 1.00 95.88 912 ILE A O 1
ATOM 6917 N N . LEU A 1 913 ? -6.598 14.277 4.992 1.00 95.44 913 LEU A N 1
ATOM 6918 C CA . LEU A 1 913 ? -6.290 15.028 6.214 1.00 95.44 913 LEU A CA 1
ATOM 6919 C C . LEU A 1 913 ? -7.516 15.173 7.131 1.00 95.44 913 LEU A C 1
ATOM 6921 O O . LEU A 1 913 ? -7.399 15.019 8.348 1.00 95.44 913 LEU A O 1
ATOM 6925 N N . ALA A 1 914 ? -8.698 15.424 6.561 1.00 96.00 914 ALA A N 1
ATOM 6926 C CA . ALA A 1 914 ? -9.955 15.447 7.301 1.00 96.00 914 ALA A CA 1
ATOM 6927 C C . ALA A 1 914 ? -10.299 14.071 7.895 1.00 96.00 914 ALA A C 1
ATOM 6929 O O . ALA A 1 914 ? -10.656 14.008 9.071 1.00 96.00 914 ALA A O 1
ATOM 6930 N N . GLY A 1 915 ? -10.137 12.990 7.117 1.00 96.50 915 GLY A N 1
ATOM 6931 C CA . GLY A 1 915 ? -10.372 11.613 7.561 1.00 96.50 915 GLY A CA 1
ATOM 6932 C C . GLY A 1 915 ? -9.537 11.241 8.787 1.00 96.50 915 GLY A C 1
ATOM 6933 O O . GLY A 1 915 ? -10.092 10.919 9.841 1.00 96.50 915 GLY A O 1
ATOM 6934 N N . ARG A 1 916 ? -8.213 11.423 8.692 1.00 95.31 916 ARG A N 1
ATOM 6935 C CA . ARG A 1 916 ? -7.275 11.206 9.805 1.00 95.31 916 ARG A CA 1
ATOM 6936 C C . ARG A 1 916 ? -7.640 12.039 11.034 1.00 95.31 916 ARG A C 1
ATOM 6938 O O . ARG A 1 916 ? -7.871 11.477 12.099 1.00 95.31 916 ARG A O 1
ATOM 6945 N N . ARG A 1 917 ? -7.834 13.357 10.879 1.00 95.38 917 ARG A N 1
ATOM 6946 C CA . ARG A 1 917 ? -8.217 14.259 11.986 1.00 95.38 917 ARG A CA 1
ATOM 6947 C C . ARG A 1 917 ? -9.507 13.832 12.700 1.00 95.38 917 ARG A C 1
ATOM 6949 O O . ARG A 1 917 ? -9.619 14.023 13.910 1.00 95.38 917 ARG A O 1
ATOM 6956 N N . ILE A 1 918 ? -10.493 13.294 11.980 1.00 97.25 918 ILE A N 1
ATOM 6957 C CA . ILE A 1 918 ? -11.722 12.776 12.597 1.00 97.25 918 ILE A CA 1
ATOM 6958 C C . ILE A 1 918 ? -11.418 11.486 13.366 1.00 97.25 918 ILE A C 1
ATOM 6960 O O . ILE A 1 918 ? -11.735 11.419 14.550 1.00 97.25 918 ILE A O 1
ATOM 6964 N N . ASN A 1 919 ? -10.768 10.505 12.733 1.00 96.69 919 ASN A N 1
ATOM 6965 C CA . ASN A 1 919 ? -10.473 9.207 13.346 1.00 96.69 919 ASN A CA 1
ATOM 6966 C C . ASN A 1 919 ? -9.565 9.318 14.583 1.00 96.69 919 ASN A C 1
ATOM 6968 O O . ASN A 1 919 ? -9.840 8.678 15.596 1.00 96.69 919 ASN A O 1
ATOM 6972 N N . ASP A 1 920 ? -8.541 10.173 14.541 1.00 93.56 920 ASP A N 1
ATOM 6973 C CA . ASP A 1 920 ? -7.594 10.362 15.649 1.00 93.56 920 ASP A CA 1
ATOM 6974 C C . ASP A 1 920 ? -8.182 11.123 16.841 1.00 93.56 920 ASP A C 1
ATOM 6976 O O . ASP A 1 920 ? -7.660 11.012 17.944 1.00 93.56 920 ASP A O 1
ATOM 6980 N N . THR A 1 921 ? -9.279 11.866 16.657 1.00 95.81 921 THR A N 1
ATOM 6981 C CA . THR A 1 921 ? -9.962 12.572 17.759 1.00 95.81 921 THR A CA 1
ATOM 6982 C C . THR A 1 921 ? -11.112 11.771 18.380 1.00 95.81 921 THR A C 1
ATOM 6984 O O . THR A 1 921 ? -11.789 12.268 19.285 1.00 95.81 921 THR A O 1
ATOM 6987 N N . MET A 1 922 ? -11.339 10.525 17.939 1.00 97.00 922 MET A N 1
ATOM 6988 C CA . MET A 1 922 ? -12.422 9.688 18.467 1.00 97.00 922 MET A CA 1
ATOM 6989 C C . MET A 1 922 ? -12.183 9.194 19.894 1.00 97.00 922 MET A C 1
ATOM 6991 O O . MET A 1 922 ? -13.155 9.093 20.638 1.00 97.00 922 MET A O 1
ATOM 6995 N N . SER A 1 923 ? -10.934 8.940 20.299 1.00 96.50 923 SER A N 1
ATOM 6996 C CA . SER A 1 923 ? -10.574 8.594 21.683 1.00 96.50 923 SER A CA 1
ATOM 6997 C C . SER A 1 923 ? -11.037 9.685 22.653 1.00 96.50 923 SER A C 1
ATOM 6999 O O . SER A 1 923 ? -11.973 9.462 23.419 1.00 96.50 923 SER A O 1
ATOM 7001 N N . HIS A 1 924 ? -10.514 10.904 22.500 1.00 97.12 924 HIS A N 1
ATOM 7002 C CA . HIS A 1 924 ? -10.882 12.070 23.315 1.00 97.12 924 HIS A CA 1
ATOM 7003 C C . HIS A 1 924 ? -12.389 12.392 23.293 1.00 97.12 924 HIS A C 1
ATOM 7005 O O . HIS A 1 924 ? -12.967 12.831 24.298 1.00 97.12 924 HIS A O 1
ATOM 7011 N N . TYR A 1 925 ? -13.065 12.157 22.160 1.00 97.62 925 TYR A N 1
ATOM 7012 C CA . TYR A 1 925 ? -14.523 12.275 22.070 1.00 97.62 925 TYR A CA 1
ATOM 7013 C C . TYR A 1 925 ? -15.240 11.238 22.949 1.00 97.62 925 TYR A C 1
ATOM 7015 O O . TYR A 1 925 ? -16.130 11.605 23.720 1.00 97.62 925 TYR A O 1
ATOM 7023 N N . ILE A 1 926 ? -14.839 9.968 22.874 1.00 97.69 926 ILE A N 1
ATOM 7024 C CA . ILE A 1 926 ? -15.418 8.874 23.660 1.00 97.69 926 ILE A CA 1
ATOM 7025 C C . ILE A 1 926 ? -15.159 9.083 25.156 1.00 97.69 926 ILE A C 1
ATOM 7027 O O . ILE A 1 926 ? -16.110 9.026 25.936 1.00 97.69 926 ILE A O 1
ATOM 7031 N N . SER A 1 927 ? -13.933 9.425 25.562 1.00 97.94 927 SER A N 1
ATOM 7032 C CA . SER A 1 927 ? -13.586 9.774 26.950 1.00 97.94 927 SER A CA 1
ATOM 7033 C C . SER A 1 927 ? -14.488 10.889 27.490 1.00 97.94 927 SER A C 1
ATOM 7035 O O . SER A 1 927 ? -15.067 10.781 28.575 1.00 97.94 927 SER A O 1
ATOM 7037 N N . SER A 1 928 ? -14.719 11.924 26.675 1.00 97.19 928 SER A N 1
ATOM 7038 C CA . SER A 1 928 ? -15.645 13.010 27.000 1.00 97.19 928 SER A CA 1
ATOM 7039 C C . SER A 1 928 ? -17.101 12.541 27.149 1.00 97.19 928 SER A C 1
ATOM 7041 O O . SER A 1 928 ? -17.814 13.042 28.019 1.00 97.19 928 SER A O 1
ATOM 7043 N N . GLU A 1 929 ? -17.586 11.614 26.317 1.00 97.19 929 GLU A N 1
ATOM 7044 C CA . GLU A 1 929 ? -18.950 11.066 26.418 1.00 97.19 929 GLU A CA 1
ATOM 7045 C C . GLU A 1 929 ? -19.123 10.087 27.593 1.00 97.19 929 GLU A C 1
ATOM 7047 O O . GLU A 1 929 ? -20.177 10.101 28.236 1.00 97.19 929 GLU A O 1
ATOM 7052 N N . ILE A 1 930 ? -18.091 9.316 27.953 1.00 97.94 930 ILE A N 1
ATOM 7053 C CA . ILE A 1 930 ? -18.037 8.500 29.179 1.00 97.94 930 ILE A CA 1
ATOM 7054 C C . ILE A 1 930 ? -18.224 9.410 30.404 1.00 97.94 930 ILE A C 1
ATOM 7056 O O . ILE A 1 930 ? -19.170 9.226 31.177 1.00 97.94 930 ILE A O 1
ATOM 7060 N N . VAL A 1 931 ? -17.408 10.464 30.521 1.00 97.88 931 VAL A N 1
ATOM 7061 C CA . VAL A 1 931 ? -17.476 11.459 31.607 1.00 97.88 931 VAL A CA 1
ATOM 7062 C C . VAL A 1 931 ? -18.840 12.163 31.658 1.00 97.88 931 VAL A C 1
ATOM 7064 O O . VAL A 1 931 ? -19.464 12.237 32.721 1.00 97.88 931 VAL A O 1
ATOM 7067 N N . LYS A 1 932 ? -19.377 12.615 30.515 1.00 96.62 932 LYS A N 1
ATOM 7068 C CA . LYS A 1 932 ? -20.735 13.194 30.441 1.00 96.62 932 LYS A CA 1
ATOM 7069 C C . LYS A 1 932 ? -21.809 12.202 30.895 1.00 96.62 932 LYS A C 1
ATOM 7071 O O . LYS A 1 932 ? -22.786 12.619 31.514 1.00 96.62 932 LYS A O 1
ATOM 7076 N N . THR A 1 933 ? -21.656 10.911 30.603 1.00 96.69 933 THR A N 1
ATOM 7077 C CA . THR A 1 933 ? -22.622 9.866 30.985 1.00 96.69 933 THR A CA 1
ATOM 7078 C C . THR A 1 933 ? -22.588 9.594 32.491 1.00 96.69 933 THR A C 1
ATOM 7080 O O . THR A 1 933 ? -23.650 9.488 33.105 1.00 96.69 933 THR A O 1
ATOM 7083 N N . MET A 1 934 ? -21.406 9.598 33.120 1.00 97.44 934 MET A N 1
ATOM 7084 C CA . MET A 1 934 ? -21.268 9.547 34.586 1.00 97.44 934 MET A CA 1
ATOM 7085 C C . MET A 1 934 ? -21.970 10.737 35.254 1.00 97.44 934 MET A C 1
ATOM 7087 O O . MET A 1 934 ? -22.802 10.548 36.143 1.00 97.44 934 MET A O 1
ATOM 7091 N N . LEU A 1 935 ? -21.710 11.957 34.769 1.00 96.69 935 LEU A N 1
ATOM 7092 C CA . LEU A 1 935 ? -22.312 13.185 35.300 1.00 96.69 935 LEU A CA 1
ATOM 7093 C C . LEU A 1 935 ? -23.841 13.212 35.125 1.00 96.69 935 LEU A C 1
ATOM 7095 O O . LEU A 1 935 ? -24.554 13.520 36.079 1.00 96.69 935 LEU A O 1
ATOM 7099 N N . LYS A 1 936 ? -24.365 12.810 33.954 1.00 94.94 936 LYS A N 1
ATOM 7100 C CA . LYS A 1 936 ? -25.815 12.643 33.703 1.00 94.94 936 LYS A CA 1
ATOM 7101 C C . LYS A 1 936 ? -26.470 11.654 34.682 1.00 94.94 936 LYS A C 1
ATOM 7103 O O . LYS A 1 936 ? -27.642 11.820 35.012 1.00 94.94 936 LYS A O 1
ATOM 7108 N N . LYS A 1 937 ? -25.726 10.646 35.155 1.00 95.62 937 LYS A N 1
ATOM 7109 C CA . LYS A 1 937 ? -26.180 9.625 36.118 1.00 95.62 937 LYS A CA 1
ATOM 7110 C C . LYS A 1 937 ? -25.932 10.011 37.590 1.00 95.62 937 LYS A C 1
ATOM 7112 O O . LYS A 1 937 ? -26.292 9.253 38.485 1.00 95.62 937 LYS A O 1
ATOM 7117 N N . GLY A 1 938 ? -25.355 11.188 37.855 1.00 95.69 938 GLY A N 1
ATOM 7118 C CA . GLY A 1 938 ? -25.066 11.685 39.208 1.00 95.69 938 GLY A CA 1
ATOM 7119 C C . GLY A 1 938 ? -23.827 11.066 39.868 1.00 95.69 938 GLY A C 1
ATOM 7120 O O . GLY A 1 938 ? -23.697 11.118 41.090 1.00 95.69 938 GLY A O 1
ATOM 7121 N N . ILE A 1 939 ? -22.930 10.466 39.083 1.00 96.31 939 ILE A N 1
ATOM 7122 C CA . ILE A 1 939 ? -21.709 9.804 39.558 1.00 96.31 939 ILE A CA 1
ATOM 7123 C C . ILE A 1 939 ? -20.546 10.809 39.549 1.00 96.31 939 ILE A C 1
ATOM 7125 O O . ILE A 1 939 ? -20.332 11.515 38.563 1.00 96.31 939 ILE A O 1
ATOM 7129 N N . SER A 1 940 ? -19.782 10.875 40.647 1.00 95.25 940 SER A N 1
ATOM 7130 C CA . SER A 1 940 ? -18.564 11.698 40.733 1.00 95.25 940 SER A CA 1
ATOM 7131 C C . SER A 1 940 ? -17.492 11.168 39.787 1.00 95.25 940 SER A C 1
ATOM 7133 O O . SER A 1 940 ? -17.206 9.976 39.806 1.00 95.25 940 SER A O 1
ATOM 7135 N N . VAL A 1 941 ? -16.865 12.043 39.004 1.00 95.94 941 VAL A N 1
ATOM 7136 C CA . VAL A 1 941 ? -15.762 11.672 38.099 1.00 95.94 941 VAL A CA 1
ATOM 7137 C C . VAL A 1 941 ? -14.450 11.551 38.881 1.00 95.94 941 VAL A C 1
ATOM 7139 O O . VAL A 1 941 ? -13.774 10.532 38.816 1.00 95.94 941 VAL A O 1
ATOM 7142 N N . ILE A 1 942 ? -14.131 12.544 39.714 1.00 96.31 942 ILE A N 1
ATOM 7143 C CA . ILE A 1 942 ? -12.898 12.548 40.513 1.00 96.31 942 ILE A CA 1
ATOM 7144 C C . ILE A 1 942 ? -12.930 11.392 41.529 1.00 96.31 942 ILE A C 1
ATOM 7146 O O . ILE A 1 942 ? -13.907 11.239 42.271 1.00 96.31 942 ILE A O 1
ATOM 7150 N N . ASN A 1 943 ? -11.843 10.616 41.567 1.00 95.69 943 ASN A N 1
ATOM 7151 C CA . ASN A 1 943 ? -11.632 9.371 42.317 1.00 95.69 943 ASN A CA 1
ATOM 7152 C C . ASN A 1 943 ? -12.568 8.198 41.946 1.00 95.69 943 ASN A C 1
ATOM 7154 O O . ASN A 1 943 ? -12.620 7.210 42.684 1.00 95.69 943 ASN A O 1
ATOM 7158 N N . SER A 1 944 ? -13.314 8.264 40.835 1.00 97.38 944 SER A N 1
ATOM 7159 C CA . SER A 1 944 ? -14.090 7.103 40.370 1.00 97.38 944 SER A CA 1
ATOM 7160 C C . SER A 1 944 ? -13.184 6.003 39.832 1.00 97.38 944 SER A C 1
ATOM 7162 O O . SER A 1 944 ? -12.188 6.270 39.167 1.00 97.38 944 SER A O 1
ATOM 7164 N N . LYS A 1 945 ? -13.578 4.747 40.056 1.00 97.56 945 LYS A N 1
ATOM 7165 C CA . LYS A 1 945 ? -12.955 3.588 39.406 1.00 97.56 945 LYS A CA 1
ATOM 7166 C C . LYS A 1 945 ? -13.657 3.252 38.097 1.00 97.56 945 LYS A C 1
ATOM 7168 O O . LYS A 1 945 ? -14.876 3.057 38.105 1.00 97.56 945 LYS A O 1
ATOM 7173 N N . ILE A 1 946 ? -12.901 3.106 37.016 1.00 98.19 946 ILE A N 1
ATOM 7174 C CA . ILE A 1 946 ? -13.396 2.671 35.706 1.00 98.19 946 ILE A CA 1
ATOM 7175 C C . ILE A 1 946 ? -12.713 1.356 35.322 1.00 98.19 946 ILE A C 1
ATOM 7177 O O . ILE A 1 946 ? -11.505 1.216 35.477 1.00 98.19 946 ILE A O 1
ATOM 7181 N N . LEU A 1 947 ? -13.495 0.395 34.833 1.00 97.44 947 LEU A N 1
ATOM 7182 C CA . LEU A 1 947 ? -13.006 -0.867 34.282 1.00 97.44 947 LEU A CA 1
ATOM 7183 C C . LEU A 1 947 ? -13.077 -0.821 32.755 1.00 97.44 947 LEU A C 1
ATOM 7185 O O . LEU A 1 947 ? -14.176 -0.700 32.211 1.00 97.44 947 LEU A O 1
ATOM 7189 N N . ILE A 1 948 ? -11.946 -0.963 32.065 1.00 97.94 948 ILE A N 1
ATOM 7190 C CA . ILE A 1 948 ? -11.913 -1.108 30.605 1.00 97.94 948 ILE A CA 1
ATOM 7191 C C . ILE A 1 948 ? -11.759 -2.585 30.231 1.00 97.94 948 ILE A C 1
ATOM 7193 O O . ILE A 1 948 ? -10.852 -3.282 30.690 1.00 97.94 948 ILE A O 1
ATOM 7197 N N . LEU A 1 949 ? -12.675 -3.055 29.386 1.00 96.75 949 LEU A N 1
ATOM 7198 C CA . LEU A 1 949 ? -12.697 -4.400 28.828 1.00 96.75 949 LEU A CA 1
ATOM 7199 C C . LEU A 1 949 ? -12.118 -4.367 27.404 1.00 96.75 949 LEU A C 1
ATOM 7201 O O . LEU A 1 949 ? -12.786 -3.957 26.450 1.00 96.75 949 LEU A O 1
ATOM 7205 N N . GLY A 1 950 ? -10.876 -4.834 27.286 1.00 96.25 950 GLY A N 1
ATOM 7206 C CA . GLY A 1 950 ? -10.060 -4.902 26.076 1.00 96.25 950 GLY A CA 1
ATOM 7207 C C . GLY A 1 950 ? -9.057 -3.753 25.978 1.00 96.25 950 GLY A C 1
ATOM 7208 O O . GLY A 1 950 ? -9.428 -2.600 26.174 1.00 96.25 950 GLY A O 1
ATOM 7209 N N . ILE A 1 951 ? -7.801 -4.074 25.654 1.00 96.44 951 ILE A N 1
ATOM 7210 C CA . ILE A 1 951 ? -6.711 -3.117 25.379 1.00 96.44 951 ILE A CA 1
ATOM 7211 C C . ILE A 1 951 ? -6.119 -3.299 23.973 1.00 96.44 951 ILE A C 1
ATOM 7213 O O . ILE A 1 951 ? -5.463 -2.402 23.455 1.00 96.44 951 ILE A O 1
ATOM 7217 N N . THR A 1 952 ? -6.338 -4.455 23.347 1.00 94.00 952 THR A N 1
ATOM 7218 C CA . THR A 1 952 ? -5.912 -4.768 21.974 1.00 94.00 952 THR A CA 1
ATOM 7219 C C . THR A 1 952 ? -6.568 -3.850 20.935 1.00 94.00 952 THR A C 1
ATOM 7221 O O . THR A 1 952 ? -7.648 -3.309 21.158 1.00 94.00 952 THR A O 1
ATOM 7224 N N . PHE A 1 953 ? -5.935 -3.646 19.772 1.00 89.56 953 PHE A N 1
ATOM 7225 C CA . PHE A 1 953 ? -6.488 -2.732 18.754 1.00 89.56 953 PHE A CA 1
ATOM 7226 C C . PHE A 1 953 ? -7.689 -3.331 17.987 1.00 89.56 953 PHE A C 1
ATOM 7228 O O . PHE A 1 953 ? -8.415 -2.607 17.305 1.00 89.56 953 PHE A O 1
ATOM 7235 N N . LYS A 1 954 ? -7.874 -4.658 18.063 1.00 88.50 954 LYS A N 1
ATOM 7236 C CA . LYS A 1 954 ? -8.861 -5.444 17.309 1.00 88.50 954 LYS A CA 1
ATOM 7237 C C . LYS A 1 954 ? -9.290 -6.678 18.100 1.00 88.50 954 LYS A C 1
ATOM 7239 O O . LYS A 1 954 ? -8.479 -7.337 18.747 1.00 88.50 954 LYS A O 1
ATOM 7244 N N . GLU A 1 955 ? -10.561 -7.056 17.994 1.00 89.88 955 GLU A N 1
ATOM 7245 C CA . GLU A 1 955 ? -11.095 -8.199 18.720 1.00 89.88 955 GLU A CA 1
ATOM 7246 C C . GLU A 1 955 ? -10.502 -9.560 18.310 1.00 89.88 955 GLU A C 1
ATOM 7248 O O . GLU A 1 955 ? -10.531 -9.978 17.155 1.00 89.88 955 GLU A O 1
ATOM 7253 N N . ASN A 1 956 ? -10.093 -10.318 19.331 1.00 87.62 956 ASN A N 1
ATOM 7254 C CA . ASN A 1 956 ? -9.661 -11.721 19.267 1.00 87.62 956 ASN A CA 1
ATOM 7255 C C . ASN A 1 956 ? -8.284 -11.919 18.601 1.00 87.62 956 ASN A C 1
ATOM 7257 O O . ASN A 1 956 ? -8.021 -12.935 17.960 1.00 87.62 956 ASN A O 1
ATOM 7261 N N . CYS A 1 957 ? -7.413 -10.929 18.787 1.00 85.06 957 CYS A N 1
ATOM 7262 C CA . CYS A 1 957 ? -6.012 -10.890 18.389 1.00 85.06 957 CYS A CA 1
ATOM 7263 C C . CYS A 1 957 ? -5.199 -10.373 19.597 1.00 85.06 957 CYS A C 1
ATOM 7265 O O . CYS A 1 957 ? -5.703 -9.496 20.293 1.00 85.06 957 CYS A O 1
ATOM 7267 N N . PRO A 1 958 ? -3.979 -10.871 19.883 1.00 87.50 958 PRO A N 1
ATOM 7268 C CA . PRO A 1 958 ? -3.164 -10.412 21.019 1.00 87.50 958 PRO A CA 1
ATOM 7269 C C . PRO A 1 958 ? -2.463 -9.054 20.791 1.00 87.50 958 PRO A C 1
ATOM 7271 O O . PRO A 1 958 ? -1.630 -8.650 21.604 1.00 87.50 958 PRO A O 1
ATOM 7274 N N . ASP A 1 959 ? -2.742 -8.374 19.676 1.00 85.44 959 ASP A N 1
ATOM 7275 C CA . ASP A 1 959 ? -2.002 -7.197 19.223 1.00 85.44 959 ASP A CA 1
ATOM 7276 C C . ASP A 1 959 ? -2.493 -5.887 19.866 1.00 85.44 959 ASP A C 1
ATOM 7278 O O . ASP A 1 959 ? -3.665 -5.512 19.778 1.00 85.44 959 ASP A O 1
ATOM 7282 N N . ILE A 1 960 ? -1.557 -5.179 20.494 1.00 90.25 960 ILE A N 1
ATOM 7283 C CA . ILE A 1 960 ? -1.763 -3.940 21.259 1.00 90.25 960 ILE A CA 1
ATOM 7284 C C . ILE A 1 960 ? -1.196 -2.699 20.550 1.00 90.25 960 ILE A C 1
ATOM 7286 O O . ILE A 1 960 ? -1.354 -1.580 21.036 1.00 90.25 960 ILE A O 1
ATOM 7290 N N . ARG A 1 961 ? -0.525 -2.882 19.406 1.00 85.06 961 ARG A N 1
ATOM 7291 C CA . ARG A 1 961 ? 0.198 -1.818 18.699 1.00 85.06 961 ARG A CA 1
ATOM 7292 C C . ARG A 1 961 ? -0.776 -0.802 18.097 1.00 85.06 961 ARG A C 1
ATOM 7294 O O . ARG A 1 961 ? -1.771 -1.175 17.475 1.00 85.06 961 ARG A O 1
ATOM 7301 N N . ASN A 1 962 ? -0.485 0.488 18.279 1.00 86.62 962 ASN A N 1
ATOM 7302 C CA . ASN A 1 962 ? -1.368 1.602 17.908 1.00 86.62 962 ASN A CA 1
ATOM 7303 C C . ASN A 1 962 ? -2.810 1.430 18.438 1.00 86.62 962 ASN A C 1
ATOM 7305 O O . ASN A 1 962 ? -3.775 1.753 17.740 1.00 86.62 962 ASN A O 1
ATOM 7309 N N . SER A 1 963 ? -2.984 0.874 19.643 1.00 93.44 963 SER A N 1
ATOM 7310 C CA . SER A 1 963 ? -4.308 0.749 20.252 1.00 93.44 963 SER A CA 1
ATOM 7311 C C . SER A 1 963 ? -4.774 2.076 20.844 1.00 93.44 963 SER A C 1
ATOM 7313 O O . SER A 1 963 ? -4.257 2.550 21.851 1.00 93.44 963 SER A O 1
ATOM 7315 N N . LYS A 1 964 ? -5.835 2.631 20.262 1.00 94.88 964 LYS A N 1
ATOM 7316 C CA . LYS A 1 964 ? -6.493 3.864 20.716 1.00 94.88 964 LYS A CA 1
ATOM 7317 C C . LYS A 1 964 ? -7.305 3.718 22.014 1.00 94.88 964 LYS A C 1
ATOM 7319 O O . LYS A 1 964 ? -8.009 4.643 22.408 1.00 94.88 964 LYS A O 1
ATOM 7324 N N . ILE A 1 965 ? -7.209 2.566 22.685 1.00 96.75 965 ILE A N 1
ATOM 7325 C CA . ILE A 1 965 ? -7.644 2.409 24.078 1.00 96.75 965 ILE A CA 1
ATOM 7326 C C . ILE A 1 965 ? -6.668 3.107 25.038 1.00 96.75 965 ILE A C 1
ATOM 7328 O O . ILE A 1 965 ? -7.114 3.597 26.071 1.00 96.75 965 ILE A O 1
ATOM 7332 N N . ILE A 1 966 ? -5.374 3.201 24.697 1.00 96.06 966 ILE A N 1
ATOM 7333 C CA . ILE A 1 966 ? -4.370 3.870 25.540 1.00 96.06 966 ILE A CA 1
ATOM 7334 C C . ILE A 1 966 ? -4.727 5.352 25.722 1.00 96.06 966 ILE A C 1
ATOM 7336 O O . ILE A 1 966 ? -4.862 5.795 26.857 1.00 96.06 966 ILE A O 1
ATOM 7340 N N . ASP A 1 967 ? -5.038 6.059 24.629 1.00 96.00 967 ASP A N 1
ATOM 7341 C CA . ASP A 1 967 ? -5.562 7.432 24.644 1.00 96.00 967 ASP A CA 1
ATOM 7342 C C . ASP A 1 967 ? -6.727 7.620 25.647 1.00 96.00 967 ASP A C 1
ATOM 7344 O O . ASP A 1 967 ? -6.780 8.604 26.379 1.00 96.00 967 ASP A O 1
ATOM 7348 N N . ILE A 1 968 ? -7.664 6.660 25.701 1.00 98.00 968 ILE A N 1
ATOM 7349 C CA . ILE A 1 968 ? -8.848 6.713 26.579 1.00 98.00 968 ILE A CA 1
ATOM 7350 C C . ILE A 1 968 ? -8.475 6.462 28.047 1.00 98.00 968 ILE A C 1
ATOM 7352 O O . ILE A 1 968 ? -9.106 7.021 28.944 1.00 98.00 968 ILE A O 1
ATOM 7356 N N . ILE A 1 969 ? -7.465 5.630 28.315 1.00 98.06 969 ILE A N 1
ATOM 7357 C CA . ILE A 1 969 ? -6.935 5.433 29.670 1.00 98.06 969 ILE A CA 1
ATOM 7358 C C . ILE A 1 969 ? -6.321 6.747 30.160 1.00 98.06 969 ILE A C 1
ATOM 7360 O O . ILE A 1 969 ? -6.704 7.230 31.225 1.00 98.06 969 ILE A O 1
ATOM 7364 N N . GLU A 1 970 ? -5.444 7.351 29.356 1.00 97.31 970 GLU A N 1
ATOM 7365 C CA . GLU A 1 970 ? -4.751 8.602 29.680 1.00 97.31 970 GLU A CA 1
ATOM 7366 C C . GLU A 1 970 ? -5.736 9.764 29.908 1.00 97.31 970 GLU A C 1
ATOM 7368 O O . GLU A 1 970 ? -5.663 10.423 30.947 1.00 97.31 970 GLU A O 1
ATOM 7373 N N . ASP A 1 971 ? -6.726 9.950 29.021 1.00 97.94 971 ASP A N 1
ATOM 7374 C CA . ASP A 1 971 ? -7.801 10.941 29.196 1.00 97.94 971 ASP A CA 1
ATOM 7375 C C . ASP A 1 971 ? -8.536 10.769 30.541 1.00 97.94 971 ASP A C 1
ATOM 7377 O O . ASP A 1 971 ? -8.794 11.733 31.266 1.00 97.94 971 ASP A O 1
ATOM 7381 N N . LEU A 1 972 ? -8.941 9.535 30.870 1.00 98.25 972 LEU A N 1
ATOM 7382 C CA . LEU A 1 972 ? -9.745 9.256 32.062 1.00 98.25 972 LEU A CA 1
ATOM 7383 C C . LEU A 1 972 ? -8.929 9.416 33.352 1.00 98.25 972 LEU A C 1
ATOM 7385 O O . LEU A 1 972 ? -9.480 9.857 34.366 1.00 98.25 972 LEU A O 1
ATOM 7389 N N . GLU A 1 973 ? -7.629 9.120 33.322 1.00 97.56 973 GLU A N 1
ATOM 7390 C CA . GLU A 1 973 ? -6.720 9.430 34.428 1.00 97.56 973 GLU A CA 1
ATOM 7391 C C . GLU A 1 973 ? -6.454 10.943 34.559 1.00 97.56 973 GLU A C 1
ATOM 7393 O O . GLU A 1 973 ? -6.418 11.439 35.688 1.00 97.56 973 GLU A O 1
ATOM 7398 N N . GLU A 1 974 ? -6.398 11.716 33.463 1.00 97.62 974 GLU A N 1
ATOM 7399 C CA . GLU A 1 974 ? -6.352 13.192 33.525 1.00 97.62 974 GLU A CA 1
ATOM 7400 C C . GLU A 1 974 ? -7.642 13.782 34.132 1.00 97.62 974 GLU A C 1
ATOM 7402 O O . GLU A 1 974 ? -7.583 14.680 34.977 1.00 97.62 974 GLU A O 1
ATOM 7407 N N . PHE A 1 975 ? -8.814 13.215 33.819 1.00 96.62 975 PHE A N 1
ATOM 7408 C CA . PHE A 1 975 ? -10.076 13.533 34.508 1.00 96.62 975 PHE A CA 1
ATOM 7409 C C . PHE A 1 975 ? -10.110 13.097 35.991 1.00 96.62 975 PHE A C 1
ATOM 7411 O O . PHE A 1 975 ? -11.087 13.375 36.700 1.00 96.62 975 PHE A O 1
ATOM 7418 N N . GLY A 1 976 ? -9.059 12.442 36.492 1.00 96.81 976 GLY A N 1
ATOM 7419 C CA . GLY A 1 976 ? -8.911 12.042 37.888 1.00 96.81 976 GLY A CA 1
ATOM 7420 C C . GLY A 1 976 ? -9.672 10.771 38.262 1.00 96.81 976 GLY A C 1
ATOM 7421 O O . GLY A 1 976 ? -10.004 10.595 39.438 1.00 96.81 976 GLY A O 1
ATOM 7422 N N . CYS A 1 977 ? -9.983 9.903 37.296 1.00 98.00 977 CYS A N 1
ATOM 7423 C CA . CYS A 1 977 ? -10.407 8.530 37.574 1.00 98.00 977 CYS A CA 1
ATOM 7424 C C . CYS A 1 977 ? -9.201 7.626 37.890 1.00 98.00 977 CYS A C 1
ATOM 7426 O O . CYS A 1 977 ? -8.041 7.999 37.734 1.00 98.00 977 CYS A O 1
ATOM 7428 N N . HIS A 1 978 ? -9.491 6.409 38.341 1.00 97.50 978 HIS A N 1
ATOM 7429 C CA . HIS A 1 978 ? -8.543 5.301 38.407 1.00 97.50 978 HIS A CA 1
ATOM 7430 C C . HIS A 1 978 ? -8.997 4.234 37.418 1.00 97.50 978 HIS A C 1
ATOM 7432 O O . HIS A 1 978 ? -10.135 3.758 37.524 1.00 97.50 978 HIS A O 1
ATOM 7438 N N . VAL A 1 979 ? -8.140 3.874 36.464 1.00 97.94 979 VAL A N 1
ATOM 7439 C CA . VAL A 1 979 ? -8.499 2.943 35.393 1.00 97.94 979 VAL A CA 1
ATOM 7440 C C . VAL A 1 979 ? -7.868 1.577 35.644 1.00 97.94 979 VAL A C 1
ATOM 7442 O O . VAL A 1 979 ? -6.663 1.446 35.814 1.00 97.94 979 VAL A O 1
ATOM 7445 N N . ASP A 1 980 ? -8.701 0.541 35.654 1.00 96.94 980 ASP A N 1
ATOM 7446 C CA . ASP A 1 980 ? -8.278 -0.856 35.683 1.00 96.94 980 ASP A CA 1
ATOM 7447 C C . ASP A 1 980 ? -8.601 -1.508 34.332 1.00 96.94 980 ASP A C 1
ATOM 7449 O O . ASP A 1 980 ? -9.670 -1.267 33.767 1.00 96.94 980 ASP A O 1
ATOM 7453 N N . VAL A 1 981 ? -7.709 -2.358 33.813 1.00 97.06 981 VAL A N 1
ATOM 7454 C CA . VAL A 1 981 ? -7.836 -2.915 32.454 1.00 97.06 981 VAL A CA 1
ATOM 7455 C C . VAL A 1 981 ? -7.825 -4.444 32.460 1.00 97.06 981 VAL A C 1
ATOM 7457 O O . VAL A 1 981 ? -7.094 -5.085 33.219 1.00 97.06 981 VAL A O 1
ATOM 7460 N N . VAL A 1 982 ? -8.646 -5.039 31.592 1.00 96.00 982 VAL A N 1
ATOM 7461 C CA . VAL A 1 982 ? -8.763 -6.489 31.388 1.00 96.00 982 VAL A CA 1
ATOM 7462 C C . VAL A 1 982 ? -8.676 -6.797 29.910 1.00 96.00 982 VAL A C 1
ATOM 7464 O O . VAL A 1 982 ? -9.496 -6.313 29.140 1.00 96.00 982 VAL A O 1
ATOM 7467 N N . ASP A 1 983 ? -7.769 -7.679 29.516 1.00 95.50 983 ASP A N 1
ATOM 7468 C CA . ASP A 1 983 ? -7.739 -8.227 28.165 1.00 95.50 983 ASP A CA 1
ATOM 7469 C C . ASP A 1 983 ? -7.336 -9.715 28.240 1.00 95.50 983 ASP A C 1
ATOM 7471 O O . ASP A 1 983 ? -6.303 -10.029 28.836 1.00 95.50 983 ASP A O 1
ATOM 7475 N N . PRO A 1 984 ? -8.157 -10.651 27.721 1.00 92.50 984 PRO A N 1
ATOM 7476 C CA . PRO A 1 984 ? -7.869 -12.083 27.758 1.00 92.50 984 PRO A CA 1
ATOM 7477 C C . PRO A 1 984 ? -6.990 -12.567 26.588 1.00 92.50 984 PRO A C 1
ATOM 7479 O O . PRO A 1 984 ? -6.695 -13.759 26.521 1.00 92.50 984 PRO A O 1
ATOM 7482 N N . TRP A 1 985 ? -6.601 -11.679 25.666 1.00 91.25 985 TRP A N 1
ATOM 7483 C CA . TRP A 1 985 ? -5.728 -11.961 24.521 1.00 91.25 985 TRP A CA 1
ATOM 7484 C C . TRP A 1 985 ? -4.354 -11.292 24.659 1.00 91.25 985 TRP A C 1
ATOM 7486 O O . TRP A 1 985 ? -3.348 -11.888 24.276 1.00 91.25 985 TRP A O 1
ATOM 7496 N N . ALA A 1 986 ? -4.287 -10.079 25.212 1.00 92.19 986 ALA A N 1
ATOM 7497 C CA . ALA A 1 986 ? -3.038 -9.339 25.370 1.00 92.19 986 ALA A CA 1
ATOM 7498 C C . ALA A 1 986 ? -2.045 -10.041 26.316 1.00 92.19 986 ALA A C 1
ATOM 7500 O O . ALA A 1 986 ? -2.381 -10.476 27.421 1.00 92.19 986 ALA A O 1
ATOM 7501 N N . SER A 1 987 ? -0.768 -10.070 25.928 1.00 91.50 987 SER A N 1
ATOM 7502 C CA . SER A 1 987 ? 0.303 -10.512 26.826 1.00 91.50 987 SER A CA 1
ATOM 7503 C C . SER A 1 987 ? 0.503 -9.490 27.948 1.00 91.50 987 SER A C 1
ATOM 7505 O O . SER A 1 987 ? 1.021 -8.399 27.713 1.00 91.50 987 SER A O 1
ATOM 7507 N N . LYS A 1 988 ? 0.136 -9.857 29.184 1.00 93.69 988 LYS A N 1
ATOM 7508 C CA . LYS A 1 988 ? 0.241 -8.980 30.368 1.00 93.69 988 LYS A CA 1
ATOM 7509 C C . LYS A 1 988 ? 1.622 -8.350 30.539 1.00 93.69 988 LYS A C 1
ATOM 7511 O O . LYS A 1 988 ? 1.722 -7.173 30.860 1.00 93.69 988 LYS A O 1
ATOM 7516 N N . LYS A 1 989 ? 2.682 -9.140 30.316 1.00 92.38 989 LYS A N 1
ATOM 7517 C CA . LYS A 1 989 ? 4.063 -8.650 30.386 1.00 92.38 989 LYS A CA 1
ATOM 7518 C C . LYS A 1 989 ? 4.328 -7.611 29.294 1.00 92.38 989 LYS A C 1
ATOM 7520 O O . LYS A 1 989 ? 4.897 -6.579 29.595 1.00 92.38 989 LYS A O 1
ATOM 7525 N N . HIS A 1 990 ? 3.900 -7.869 28.059 1.00 89.50 990 HIS A N 1
ATOM 7526 C CA . HIS A 1 990 ? 4.113 -6.952 26.936 1.00 89.50 990 HIS A CA 1
ATOM 7527 C C . HIS A 1 990 ? 3.403 -5.609 27.163 1.00 89.50 990 HIS A C 1
ATOM 7529 O O . HIS A 1 990 ? 4.014 -4.566 26.988 1.00 89.50 990 HIS A O 1
ATOM 7535 N N . VAL A 1 991 ? 2.155 -5.636 27.647 1.00 94.62 991 VAL A N 1
ATOM 7536 C CA . VAL A 1 991 ? 1.404 -4.422 28.018 1.00 94.62 991 VAL A CA 1
ATOM 7537 C C . VAL A 1 991 ? 2.097 -3.638 29.138 1.00 94.62 991 VAL A C 1
ATOM 7539 O O . VAL A 1 991 ? 2.164 -2.413 29.072 1.00 94.62 991 VAL A O 1
ATOM 7542 N N . PHE A 1 992 ? 2.628 -4.324 30.153 1.00 95.19 992 PHE A N 1
ATOM 7543 C CA . PHE A 1 992 ? 3.329 -3.668 31.256 1.00 95.19 992 PHE A CA 1
ATOM 7544 C C . PHE A 1 992 ? 4.704 -3.115 30.847 1.00 95.19 992 PHE A C 1
ATOM 7546 O O . PHE A 1 992 ? 5.060 -2.015 31.256 1.00 95.19 992 PHE A O 1
ATOM 7553 N N . ASP A 1 993 ? 5.466 -3.850 30.036 1.00 92.69 993 ASP A N 1
ATOM 7554 C CA . ASP A 1 993 ? 6.786 -3.424 29.560 1.00 92.69 993 ASP A CA 1
ATOM 7555 C C . ASP A 1 993 ? 6.689 -2.234 28.578 1.00 92.69 993 ASP A C 1
ATOM 7557 O O . ASP A 1 993 ? 7.574 -1.380 28.590 1.00 92.69 993 ASP A O 1
ATOM 7561 N N . GLU A 1 994 ? 5.619 -2.161 27.771 1.00 91.69 994 GLU A N 1
ATOM 7562 C CA . GLU A 1 994 ? 5.374 -1.095 26.780 1.00 91.69 994 GLU A CA 1
ATOM 7563 C C . GLU A 1 994 ? 4.683 0.140 27.394 1.00 91.69 994 GLU A C 1
ATOM 7565 O O . GLU A 1 994 ? 5.156 1.264 27.236 1.00 91.69 994 GLU A O 1
ATOM 7570 N N . PHE A 1 995 ? 3.574 -0.056 28.122 1.00 93.81 995 PHE A N 1
ATOM 7571 C CA . PHE A 1 995 ? 2.696 1.027 28.598 1.00 93.81 995 PHE A CA 1
ATOM 7572 C C . PHE A 1 995 ? 2.683 1.210 30.128 1.00 93.81 995 PHE A C 1
ATOM 7574 O O . PHE A 1 995 ? 2.056 2.137 30.632 1.00 93.81 995 PHE A O 1
ATOM 7581 N N . GLY A 1 996 ? 3.316 0.322 30.903 1.00 94.50 996 GLY A N 1
ATOM 7582 C CA . GLY A 1 996 ? 3.269 0.348 32.375 1.00 94.50 996 GLY A CA 1
ATOM 7583 C C . GLY A 1 996 ? 1.945 -0.120 33.003 1.00 94.50 996 GLY A C 1
ATOM 7584 O O . GLY A 1 996 ? 1.805 -0.078 34.225 1.00 94.50 996 GLY A O 1
ATOM 7585 N N . ILE A 1 997 ? 0.981 -0.576 32.195 1.00 95.00 997 ILE A N 1
ATOM 7586 C CA . ILE A 1 997 ? -0.382 -0.938 32.621 1.00 95.00 997 ILE A CA 1
ATOM 7587 C C . ILE A 1 997 ? -0.435 -2.394 33.121 1.00 95.00 997 ILE A C 1
ATOM 7589 O O . ILE A 1 997 ? 0.072 -3.309 32.470 1.00 95.00 997 ILE A O 1
ATOM 7593 N N . GLU A 1 998 ? -1.093 -2.644 34.260 1.00 94.25 998 GLU A N 1
ATOM 7594 C CA . GLU A 1 998 ? -1.304 -4.000 34.794 1.00 94.25 998 GLU A CA 1
ATOM 7595 C C . GLU A 1 998 ? -2.644 -4.602 34.322 1.00 94.25 998 GLU A C 1
ATOM 7597 O O . GLU A 1 998 ? -3.722 -4.117 34.667 1.00 94.25 998 GLU A O 1
ATOM 7602 N N . ILE A 1 999 ? -2.588 -5.709 33.569 1.00 94.69 999 ILE A N 1
ATOM 7603 C CA . ILE A 1 999 ? -3.781 -6.419 33.071 1.00 94.69 999 ILE A CA 1
ATOM 7604 C C . ILE A 1 999 ? -4.337 -7.407 34.110 1.00 94.69 999 ILE A C 1
ATOM 7606 O O . ILE A 1 999 ? -3.717 -8.429 34.441 1.00 94.69 999 ILE A O 1
ATOM 7610 N N . LYS A 1 1000 ? -5.564 -7.156 34.574 1.00 93.00 1000 LYS A N 1
ATOM 7611 C CA . LYS A 1 1000 ? -6.267 -7.989 35.564 1.00 93.00 1000 LYS A CA 1
ATOM 7612 C C . LYS A 1 1000 ? -6.909 -9.235 34.946 1.00 93.00 1000 LYS A C 1
ATOM 7614 O O . LYS A 1 1000 ? -7.280 -9.260 33.778 1.00 93.00 1000 LYS A O 1
ATOM 7619 N N . ASP A 1 1001 ? -7.050 -10.284 35.759 1.00 88.44 1001 ASP A N 1
ATOM 7620 C CA . ASP A 1 1001 ? -7.757 -11.518 35.390 1.00 88.44 1001 ASP A CA 1
ATOM 7621 C C . ASP A 1 1001 ? -9.269 -11.378 35.585 1.00 88.44 1001 ASP A C 1
ATOM 7623 O O . ASP A 1 1001 ? -9.726 -11.182 36.716 1.00 88.44 1001 ASP A O 1
ATOM 7627 N N . LEU A 1 1002 ? -10.022 -11.563 34.494 1.00 80.62 1002 LEU A N 1
ATOM 7628 C CA . LEU A 1 1002 ? -11.484 -11.458 34.441 1.00 80.62 1002 LEU A CA 1
ATOM 7629 C C . LEU A 1 1002 ? -12.181 -12.283 35.541 1.00 80.62 1002 LEU A C 1
ATOM 7631 O O . LEU A 1 1002 ? -12.986 -11.747 36.296 1.00 80.62 1002 LEU A O 1
ATOM 7635 N N . ASP A 1 1003 ? -11.815 -13.560 35.675 1.00 72.25 1003 ASP A N 1
ATOM 7636 C CA . ASP A 1 1003 ? -12.559 -14.532 36.494 1.00 72.25 1003 ASP A CA 1
ATOM 7637 C C . ASP A 1 1003 ? -12.121 -14.609 37.969 1.00 72.25 1003 ASP A C 1
ATOM 7639 O O . ASP A 1 1003 ? -12.714 -15.359 38.746 1.00 72.25 1003 ASP A O 1
ATOM 7643 N N . ARG A 1 1004 ? -11.039 -13.921 38.367 1.00 60.81 1004 ARG A N 1
ATOM 7644 C CA . ARG A 1 1004 ? -10.409 -14.124 39.693 1.00 60.81 1004 ARG A CA 1
ATOM 7645 C C . ARG A 1 1004 ? -10.333 -12.890 40.582 1.00 60.81 1004 ARG A C 1
ATOM 7647 O O . ARG A 1 1004 ? -10.363 -13.051 41.798 1.00 60.81 1004 ARG A O 1
ATOM 7654 N N . ASN A 1 1005 ? -10.235 -11.692 40.005 1.00 61.34 1005 ASN A N 1
ATOM 7655 C CA . ASN A 1 1005 ? -9.851 -10.484 40.747 1.00 61.34 1005 ASN A CA 1
ATOM 7656 C C . ASN A 1 1005 ? -10.856 -9.322 40.626 1.00 61.34 1005 ASN A C 1
ATOM 7658 O O . ASN A 1 1005 ? -10.531 -8.202 41.019 1.00 61.34 1005 ASN A O 1
ATOM 7662 N N . ILE A 1 1006 ? -12.045 -9.544 40.052 1.00 82.69 1006 ILE A N 1
ATOM 7663 C CA . ILE A 1 1006 ? -12.933 -8.456 39.613 1.00 82.69 1006 ILE A CA 1
ATOM 7664 C C . ILE A 1 1006 ? -14.323 -8.581 40.230 1.00 82.69 1006 ILE A C 1
ATOM 7666 O O . ILE A 1 1006 ? -15.169 -9.348 39.780 1.00 82.69 1006 ILE A O 1
ATOM 7670 N N . ASN A 1 1007 ? -14.571 -7.754 41.245 1.00 88.56 1007 ASN A N 1
ATOM 7671 C CA . ASN A 1 1007 ? -15.921 -7.430 41.677 1.00 88.56 1007 ASN A CA 1
ATOM 7672 C C . ASN A 1 1007 ? -16.457 -6.269 40.826 1.00 88.56 1007 ASN A C 1
ATOM 7674 O O . ASN A 1 1007 ? -16.009 -5.134 40.978 1.00 88.56 1007 ASN A O 1
ATOM 7678 N N . PHE A 1 1008 ? -17.443 -6.518 39.962 1.00 90.44 1008 PHE A N 1
ATOM 7679 C CA . PHE A 1 1008 ? -18.047 -5.467 39.130 1.00 90.44 1008 PHE A CA 1
ATOM 7680 C C . PHE A 1 1008 ? -18.779 -4.372 39.932 1.00 90.44 1008 PHE A C 1
ATOM 7682 O O . PHE A 1 1008 ? -19.143 -3.351 39.349 1.00 90.44 1008 PHE A O 1
ATOM 7689 N N . ASP A 1 1009 ? -19.018 -4.548 41.237 1.00 90.62 1009 ASP A N 1
ATOM 7690 C CA . ASP A 1 1009 ? -19.576 -3.511 42.123 1.00 90.62 1009 ASP A CA 1
ATOM 7691 C C . ASP A 1 1009 ? -18.533 -2.551 42.725 1.00 90.62 1009 ASP A C 1
ATOM 7693 O O . ASP A 1 1009 ? -18.921 -1.526 43.285 1.00 90.62 1009 ASP A O 1
ATOM 7697 N N . ASP A 1 1010 ? -17.230 -2.810 42.558 1.00 92.31 1010 ASP A N 1
ATOM 7698 C CA . ASP A 1 1010 ? -16.166 -1.870 42.958 1.00 92.31 1010 ASP A CA 1
ATOM 7699 C C . ASP A 1 1010 ? -16.030 -0.682 41.976 1.00 92.31 1010 ASP A C 1
ATOM 7701 O O . ASP A 1 1010 ? -15.342 0.303 42.268 1.00 92.31 1010 ASP A O 1
ATOM 7705 N N . TYR A 1 1011 ? -16.671 -0.770 40.805 1.00 95.94 1011 TYR A N 1
ATOM 7706 C CA . TYR A 1 1011 ? -16.501 0.144 39.675 1.00 95.94 1011 TYR A CA 1
ATOM 7707 C C . TYR A 1 1011 ? -17.703 1.068 39.465 1.00 95.94 1011 TYR A C 1
ATOM 7709 O O . TYR A 1 1011 ? -18.863 0.681 39.603 1.00 95.94 1011 TYR A O 1
ATOM 7717 N N . HIS A 1 1012 ? -17.387 2.301 39.076 1.00 97.31 1012 HIS A N 1
ATOM 7718 C CA . HIS A 1 1012 ? -18.308 3.409 38.819 1.00 97.31 1012 HIS A CA 1
ATOM 7719 C C . HIS A 1 1012 ? -18.538 3.619 37.311 1.00 97.31 1012 HIS A C 1
ATOM 7721 O O . HIS A 1 1012 ? -19.539 4.209 36.901 1.00 97.31 1012 HIS A O 1
ATOM 7727 N N . GLY A 1 1013 ? -17.653 3.081 36.471 1.00 97.19 1013 GLY A N 1
ATOM 7728 C CA . GLY A 1 1013 ? -17.864 2.920 35.037 1.00 97.19 1013 GLY A CA 1
ATOM 7729 C C . GLY A 1 1013 ? -17.301 1.591 34.546 1.00 97.19 1013 GLY A C 1
ATOM 7730 O O . GLY A 1 1013 ? -16.293 1.112 35.061 1.00 97.19 1013 GLY A O 1
ATOM 7731 N N . ILE A 1 1014 ? -17.960 0.991 33.559 1.00 97.12 1014 ILE A N 1
ATOM 7732 C CA . ILE A 1 1014 ? -17.474 -0.174 32.817 1.00 97.12 1014 ILE A CA 1
ATOM 7733 C C . ILE A 1 1014 ? -17.542 0.188 31.335 1.00 97.12 1014 ILE A C 1
ATOM 7735 O O . ILE A 1 1014 ? -18.605 0.561 30.836 1.00 97.12 1014 ILE A O 1
ATOM 7739 N N . VAL A 1 1015 ? -16.407 0.106 30.649 1.00 97.69 1015 VAL A N 1
ATOM 7740 C CA . VAL A 1 1015 ? -16.248 0.492 29.246 1.00 97.69 1015 VAL A CA 1
ATOM 7741 C C . VAL A 1 1015 ? -15.893 -0.752 28.443 1.00 97.69 1015 VAL A C 1
ATOM 7743 O O . VAL A 1 1015 ? -14.871 -1.385 28.701 1.00 97.69 1015 VAL A O 1
ATOM 7746 N N . ILE A 1 1016 ? -16.720 -1.112 27.463 1.00 96.75 1016 ILE A N 1
ATOM 7747 C CA . ILE A 1 1016 ? -16.367 -2.139 26.481 1.00 96.75 1016 ILE A CA 1
ATOM 7748 C C . ILE A 1 1016 ? -15.540 -1.459 25.391 1.00 96.75 1016 ILE A C 1
ATOM 7750 O O . ILE A 1 1016 ? -16.094 -0.764 24.541 1.00 96.75 1016 ILE A O 1
ATOM 7754 N N . GLY A 1 1017 ? -14.219 -1.634 25.453 1.00 95.75 1017 GLY A N 1
ATOM 7755 C CA . GLY A 1 1017 ? -13.271 -1.105 24.473 1.00 95.75 1017 GLY A CA 1
ATOM 7756 C C . GLY A 1 1017 ? -13.158 -1.984 23.231 1.00 95.75 1017 GLY A C 1
ATOM 7757 O O . GLY A 1 1017 ? -13.192 -1.481 22.110 1.00 95.75 1017 GLY A O 1
ATOM 7758 N N . VAL A 1 1018 ? -13.080 -3.305 23.426 1.00 95.19 1018 VAL A N 1
ATOM 7759 C CA . VAL A 1 1018 ? -12.825 -4.276 22.350 1.00 95.19 1018 VAL A CA 1
ATOM 7760 C C . VAL A 1 1018 ? -13.884 -5.377 22.344 1.00 95.19 1018 VAL A C 1
ATOM 7762 O O . VAL A 1 1018 ? -14.272 -5.902 23.385 1.00 95.19 1018 VAL A O 1
ATOM 7765 N N . ALA A 1 1019 ? -14.341 -5.782 21.158 1.00 94.00 1019 ALA A N 1
ATOM 7766 C CA . ALA A 1 1019 ? -15.468 -6.700 20.970 1.00 94.00 1019 ALA A CA 1
ATOM 7767 C C . ALA A 1 1019 ? -15.148 -8.204 21.183 1.00 94.00 1019 ALA A C 1
ATOM 7769 O O . ALA A 1 1019 ? -15.676 -9.062 20.463 1.00 94.00 1019 ALA A O 1
ATOM 7770 N N . HIS A 1 1020 ? -14.288 -8.547 22.151 1.00 93.75 1020 HIS A N 1
ATOM 7771 C CA . HIS A 1 1020 ? -13.865 -9.929 22.420 1.00 93.75 1020 HIS A CA 1
ATOM 7772 C C . HIS A 1 1020 ? -15.034 -10.878 22.713 1.00 93.75 1020 HIS A C 1
ATOM 7774 O O . HIS A 1 1020 ? -15.992 -10.528 23.406 1.00 93.75 1020 HIS A O 1
ATOM 7780 N N . GLN A 1 1021 ? -14.922 -12.124 22.241 1.00 91.88 1021 GLN A N 1
ATOM 7781 C CA . GLN A 1 1021 ? -15.945 -13.152 22.468 1.00 91.88 1021 GLN A CA 1
ATOM 7782 C C . GLN A 1 1021 ? -16.169 -13.433 23.963 1.00 91.88 1021 GLN A C 1
ATOM 7784 O O . GLN A 1 1021 ? -17.311 -13.598 24.380 1.00 91.88 1021 GLN A O 1
ATOM 7789 N N . GLN A 1 1022 ? -15.107 -13.401 24.776 1.00 91.94 1022 GLN A N 1
ATOM 7790 C CA . GLN A 1 1022 ? -15.176 -13.592 26.229 1.00 91.94 1022 GLN A CA 1
ATOM 7791 C C . GLN A 1 1022 ? -16.068 -12.549 26.927 1.00 91.94 1022 GLN A C 1
ATOM 7793 O O . GLN A 1 1022 ? -16.794 -12.882 27.863 1.00 91.94 1022 GLN A O 1
ATOM 7798 N N . PHE A 1 1023 ? -16.067 -11.293 26.467 1.00 92.56 1023 PHE A N 1
ATOM 7799 C CA . PHE A 1 1023 ? -16.912 -10.256 27.067 1.00 92.56 1023 PHE A CA 1
ATOM 7800 C C . PHE A 1 1023 ? -18.382 -10.421 26.674 1.00 92.56 1023 PHE A C 1
ATOM 7802 O O . PHE A 1 1023 ? -19.257 -10.145 27.486 1.00 92.56 1023 PHE A O 1
ATOM 7809 N N . LYS A 1 1024 ? -18.674 -10.959 25.481 1.00 88.56 1024 LYS A N 1
ATOM 7810 C CA . LYS A 1 1024 ? -20.051 -11.253 25.036 1.00 88.56 1024 LYS A CA 1
ATOM 7811 C C . LYS A 1 1024 ? -20.752 -12.331 25.877 1.00 88.56 1024 LYS A C 1
ATOM 7813 O O . LYS A 1 1024 ? -21.971 -12.433 25.808 1.00 88.56 1024 LYS A O 1
ATOM 7818 N N . SER A 1 1025 ? -20.012 -13.111 26.672 1.00 86.56 1025 SER A N 1
ATOM 7819 C CA . SER A 1 1025 ? -20.570 -14.058 27.653 1.00 86.56 1025 SER A CA 1
ATOM 7820 C C . SER A 1 1025 ? -20.808 -13.479 29.058 1.00 86.56 1025 SER A C 1
ATOM 7822 O O . SER A 1 1025 ? -21.301 -14.203 29.922 1.00 86.56 1025 SER A O 1
ATOM 7824 N N . LEU A 1 1026 ? -20.483 -12.206 29.314 1.00 89.19 1026 LEU A N 1
ATOM 7825 C CA . LEU A 1 1026 ? -20.762 -11.552 30.598 1.00 89.19 1026 LEU A CA 1
ATOM 7826 C C . LEU A 1 1026 ? -22.229 -11.103 30.678 1.00 89.19 1026 LEU A C 1
ATOM 7828 O O . LEU A 1 1026 ? -22.756 -10.495 29.746 1.00 89.19 1026 LEU A O 1
ATOM 7832 N N . ASP A 1 1027 ? -22.882 -11.339 31.818 1.00 89.06 1027 ASP A N 1
ATOM 7833 C CA . ASP A 1 1027 ? -24.240 -10.844 32.058 1.00 89.06 1027 ASP A CA 1
ATOM 7834 C C . ASP A 1 1027 ? -24.235 -9.362 32.467 1.00 89.06 1027 ASP A C 1
ATOM 7836 O O . ASP A 1 1027 ? -24.289 -8.995 33.643 1.00 89.06 1027 ASP A O 1
ATOM 7840 N N . PHE A 1 1028 ? -24.222 -8.484 31.466 1.00 90.94 1028 PHE A N 1
ATOM 7841 C CA . PHE A 1 1028 ? -24.344 -7.045 31.689 1.00 90.94 1028 PHE A CA 1
ATOM 7842 C C . PHE A 1 1028 ? -25.689 -6.628 32.318 1.00 90.94 1028 PHE A C 1
ATOM 7844 O O . PHE A 1 1028 ? -25.768 -5.534 32.878 1.00 90.94 1028 PHE A O 1
ATOM 7851 N N . SER A 1 1029 ? -26.725 -7.478 32.301 1.00 87.81 1029 SER A N 1
ATOM 7852 C CA . SER A 1 1029 ? -28.033 -7.149 32.890 1.00 87.81 1029 SER A CA 1
ATOM 7853 C C . SER A 1 1029 ? -28.014 -7.192 34.418 1.00 87.81 1029 SER A C 1
ATOM 7855 O O . SER A 1 1029 ? -28.640 -6.339 35.043 1.00 87.81 1029 SER A O 1
ATOM 7857 N N . SER A 1 1030 ? -27.275 -8.125 35.033 1.00 86.94 1030 SER A N 1
ATOM 7858 C CA . SER A 1 1030 ? -27.048 -8.121 36.490 1.00 86.94 1030 SER A CA 1
ATOM 7859 C C . SER A 1 1030 ? -25.947 -7.149 36.928 1.00 86.94 1030 SER A C 1
ATOM 7861 O O . SER A 1 1030 ? -25.988 -6.647 38.051 1.00 86.94 1030 SER A O 1
ATOM 7863 N N . ILE A 1 1031 ? -24.997 -6.817 36.045 1.00 89.69 1031 ILE A N 1
ATOM 7864 C CA . ILE A 1 1031 ? -23.954 -5.813 36.314 1.00 89.69 1031 ILE A CA 1
ATOM 7865 C C . ILE A 1 1031 ? -24.527 -4.381 36.343 1.00 89.69 1031 ILE A C 1
ATOM 7867 O O . ILE A 1 1031 ? -24.058 -3.557 37.143 1.00 89.69 1031 ILE A O 1
ATOM 7871 N N . LYS A 1 1032 ? -25.514 -4.067 35.488 1.00 90.56 1032 LYS A N 1
ATOM 7872 C CA . LYS A 1 1032 ? -26.111 -2.726 35.353 1.00 90.56 1032 LYS A CA 1
ATOM 7873 C C . LYS A 1 1032 ? -26.823 -2.294 36.637 1.00 90.56 1032 LYS A C 1
ATOM 7875 O O . LYS A 1 1032 ? -27.732 -2.955 37.125 1.00 90.56 1032 LYS A O 1
ATOM 7880 N N . SER A 1 1033 ? -26.461 -1.123 37.162 1.00 90.88 1033 SER A N 1
ATOM 7881 C CA . SER A 1 1033 ? -27.114 -0.542 38.341 1.00 90.88 1033 SER A CA 1
ATOM 7882 C C . SER A 1 1033 ? -27.221 0.982 38.246 1.00 90.88 1033 SER A C 1
ATOM 7884 O O . SER A 1 1033 ? -26.764 1.597 37.283 1.00 90.88 1033 SER A O 1
ATOM 7886 N N . SER A 1 1034 ? -27.831 1.619 39.248 1.00 87.50 1034 SER A N 1
ATOM 7887 C CA . SER A 1 1034 ? -27.871 3.083 39.363 1.00 87.50 1034 SER A CA 1
ATOM 7888 C C . SER A 1 1034 ? -26.535 3.706 39.787 1.00 87.50 1034 SER A C 1
ATOM 7890 O O . SER A 1 1034 ? -26.364 4.907 39.615 1.00 87.50 1034 SER A O 1
ATOM 7892 N N . LYS A 1 1035 ? -25.591 2.917 40.324 1.00 91.00 1035 LYS A N 1
ATOM 7893 C CA . LYS A 1 1035 ? -24.323 3.411 40.899 1.00 91.00 1035 LYS A CA 1
ATOM 7894 C C . LYS A 1 1035 ? -23.151 3.467 39.916 1.00 91.00 1035 LYS A C 1
ATOM 7896 O O . LYS A 1 1035 ? -22.135 4.070 40.245 1.00 91.00 1035 LYS A O 1
ATOM 7901 N N . LYS A 1 1036 ? -23.272 2.820 38.754 1.00 94.75 1036 LYS A N 1
ATOM 7902 C CA . LYS A 1 1036 ? -22.211 2.716 37.742 1.00 94.75 1036 LYS A CA 1
ATOM 7903 C C . LYS A 1 1036 ? -22.758 2.962 36.339 1.00 94.75 1036 LYS A C 1
ATOM 7905 O O . LYS A 1 1036 ? -23.942 2.706 36.118 1.00 94.75 1036 LYS A O 1
ATOM 7910 N N . ILE A 1 1037 ? -21.934 3.416 35.397 1.00 97.19 1037 ILE A N 1
ATOM 7911 C CA . ILE A 1 1037 ? -22.294 3.411 33.966 1.00 97.19 1037 ILE A CA 1
ATOM 7912 C C . ILE A 1 1037 ? -21.794 2.150 33.257 1.00 97.19 1037 ILE A C 1
ATOM 7914 O O . ILE A 1 1037 ? -20.763 1.597 33.634 1.00 97.19 1037 ILE A O 1
ATOM 7918 N N . ILE A 1 1038 ? -22.493 1.743 32.198 1.00 97.25 1038 ILE A N 1
ATOM 7919 C CA . ILE A 1 1038 ? -21.965 0.845 31.162 1.00 97.25 1038 ILE A CA 1
ATOM 7920 C C . ILE A 1 1038 ? -21.926 1.620 29.840 1.00 97.25 1038 ILE A C 1
ATOM 7922 O O . ILE A 1 1038 ? -22.966 2.105 29.382 1.00 97.25 1038 ILE A O 1
ATOM 7926 N N . TYR A 1 1039 ? -20.737 1.740 29.245 1.00 97.06 1039 TYR A N 1
ATOM 7927 C CA . TYR A 1 1039 ? -20.501 2.400 27.958 1.00 97.06 1039 TYR A CA 1
ATOM 7928 C C . TYR A 1 1039 ? -19.930 1.393 26.954 1.00 97.06 1039 TYR A C 1
ATOM 7930 O O . TYR A 1 1039 ? -18.908 0.767 27.228 1.00 97.06 1039 TYR A O 1
ATOM 7938 N N . ASP A 1 1040 ? -20.564 1.233 25.793 1.00 96.19 1040 ASP A N 1
ATOM 7939 C CA . ASP A 1 1040 ? -20.131 0.280 24.762 1.00 96.19 1040 ASP A CA 1
ATOM 7940 C C . ASP A 1 1040 ? -19.598 1.004 23.516 1.00 96.19 1040 ASP A C 1
ATOM 7942 O O . ASP A 1 1040 ? -20.367 1.573 22.742 1.00 96.19 1040 ASP A O 1
ATOM 7946 N N . ILE A 1 1041 ? -18.275 0.980 23.314 1.00 95.62 1041 ILE A N 1
ATOM 7947 C CA . ILE A 1 1041 ? -17.608 1.644 22.178 1.00 95.62 1041 ILE A CA 1
ATOM 7948 C C . ILE A 1 1041 ? -17.866 0.894 20.860 1.00 95.62 1041 ILE A C 1
ATOM 7950 O O . ILE A 1 1041 ? -17.766 1.477 19.779 1.00 95.62 1041 ILE A O 1
ATOM 7954 N N . LYS A 1 1042 ? -18.208 -0.400 20.927 1.00 91.25 1042 LYS A N 1
ATOM 7955 C CA . LYS A 1 1042 ? -18.442 -1.255 19.754 1.00 91.25 1042 LYS A CA 1
ATOM 7956 C C . LYS A 1 1042 ? -19.918 -1.575 19.503 1.00 91.25 1042 LYS A C 1
ATOM 7958 O O . LYS A 1 1042 ? -20.212 -2.215 18.496 1.00 91.25 1042 LYS A O 1
ATOM 7963 N N . GLY A 1 1043 ? -20.820 -1.144 20.386 1.00 91.06 1043 GLY A N 1
ATOM 7964 C CA . GLY A 1 1043 ? -22.272 -1.332 20.283 1.00 91.06 1043 GLY A CA 1
ATOM 7965 C C . GLY A 1 1043 ? -22.709 -2.793 20.137 1.00 91.06 1043 GLY A C 1
ATOM 7966 O O . GLY A 1 1043 ? -23.717 -3.074 19.489 1.00 91.06 1043 GLY A O 1
ATOM 7967 N N . ILE A 1 1044 ? -21.941 -3.722 20.712 1.00 89.56 1044 ILE A N 1
ATOM 7968 C CA . ILE A 1 1044 ? -22.170 -5.171 20.644 1.00 89.56 1044 ILE A CA 1
ATOM 7969 C C . ILE A 1 1044 ? -23.202 -5.681 21.657 1.00 89.56 1044 ILE A C 1
ATOM 7971 O O . ILE A 1 1044 ? -23.621 -6.836 21.555 1.00 89.56 1044 ILE A O 1
ATOM 7975 N N . LEU A 1 1045 ? -23.588 -4.863 22.638 1.00 91.25 1045 LEU A N 1
ATOM 7976 C CA . LEU A 1 1045 ? -24.585 -5.204 23.651 1.00 91.25 1045 LEU A CA 1
ATOM 7977 C C . LEU A 1 1045 ? -26.003 -4.722 23.279 1.00 91.25 1045 LEU A C 1
ATOM 7979 O O . LEU A 1 1045 ? -26.159 -3.699 22.605 1.00 91.25 1045 LEU A O 1
ATOM 7983 N N . PRO A 1 1046 ? -27.065 -5.404 23.762 1.00 89.81 1046 PRO A N 1
ATOM 7984 C CA . PRO A 1 1046 ? -28.440 -4.925 23.631 1.00 89.81 1046 PRO A CA 1
ATOM 7985 C C . PRO A 1 1046 ? -28.620 -3.536 24.255 1.00 89.81 1046 PRO A C 1
ATOM 7987 O O . PRO A 1 1046 ? -28.053 -3.246 25.312 1.00 89.81 1046 PRO A O 1
ATOM 7990 N N . ARG A 1 1047 ? -29.454 -2.683 23.642 1.00 89.56 1047 ARG A N 1
ATOM 7991 C CA . ARG A 1 1047 ? -29.580 -1.268 24.036 1.00 89.56 1047 ARG A CA 1
ATOM 7992 C C . ARG A 1 1047 ? -29.994 -1.066 25.498 1.00 89.56 1047 ARG A C 1
ATOM 7994 O O . ARG A 1 1047 ? -29.520 -0.126 26.137 1.00 89.56 1047 ARG A O 1
ATOM 8001 N N . ASP A 1 1048 ? -30.806 -1.975 26.033 1.00 90.38 1048 ASP A N 1
ATOM 8002 C CA . ASP A 1 1048 ? -31.263 -1.972 27.428 1.00 90.38 1048 ASP A CA 1
ATOM 8003 C C . ASP A 1 1048 ? -30.162 -2.345 28.440 1.00 90.38 1048 ASP A C 1
ATOM 8005 O O . ASP A 1 1048 ? -30.249 -1.967 29.611 1.00 90.38 1048 ASP A O 1
ATOM 8009 N N . CYS A 1 1049 ? -29.101 -3.038 28.010 1.00 90.56 1049 CYS A N 1
ATOM 8010 C CA . CYS A 1 1049 ? -27.978 -3.456 28.858 1.00 90.56 1049 CYS A CA 1
ATOM 8011 C C . CYS A 1 1049 ? -26.916 -2.358 29.052 1.00 90.56 1049 CYS A C 1
ATOM 8013 O O . CYS A 1 1049 ? -26.113 -2.451 29.976 1.00 90.56 1049 CYS A O 1
ATOM 8015 N N . VAL A 1 1050 ? -26.921 -1.304 28.230 1.00 94.44 1050 VAL A N 1
ATOM 8016 C CA . VAL A 1 1050 ? -25.958 -0.186 28.292 1.00 94.44 1050 VAL A CA 1
ATOM 8017 C C . VAL A 1 1050 ? -26.623 1.098 28.779 1.00 94.44 1050 VAL A C 1
ATOM 8019 O O . VAL A 1 1050 ? -27.846 1.227 28.728 1.00 94.44 1050 VAL A O 1
ATOM 8022 N N . ASP A 1 1051 ? -25.852 2.065 29.271 1.00 94.88 1051 ASP A N 1
ATOM 8023 C CA . ASP A 1 1051 ? -26.347 3.436 29.446 1.00 94.88 1051 ASP A CA 1
ATOM 8024 C C . ASP A 1 1051 ? -26.167 4.218 28.134 1.00 94.88 1051 ASP A C 1
ATOM 8026 O O . ASP A 1 1051 ? -27.129 4.787 27.605 1.00 94.88 1051 ASP A O 1
ATOM 8030 N N . ALA A 1 1052 ? -24.966 4.146 27.551 1.00 93.62 1052 ALA A N 1
ATOM 8031 C CA . ALA A 1 1052 ? -24.621 4.747 26.265 1.00 93.62 1052 ALA A CA 1
ATOM 8032 C C . ALA A 1 1052 ? -23.810 3.785 25.376 1.00 93.62 1052 ALA A C 1
ATOM 8034 O O . ALA A 1 1052 ? -23.156 2.862 25.862 1.00 93.62 1052 ALA A O 1
ATOM 8035 N N . ARG A 1 1053 ? -23.861 4.035 24.067 1.00 93.81 1053 ARG A N 1
ATOM 8036 C CA . ARG A 1 1053 ? -22.998 3.452 23.032 1.00 93.81 1053 ARG A CA 1
ATOM 8037 C C . ARG A 1 1053 ? -22.652 4.531 22.003 1.00 93.81 1053 ARG A C 1
ATOM 8039 O O . ARG A 1 1053 ? -23.238 5.616 22.064 1.00 93.81 1053 ARG A O 1
ATOM 8046 N N . LEU A 1 1054 ? -21.693 4.237 21.127 1.00 90.31 1054 LEU A N 1
ATOM 8047 C CA . LEU A 1 1054 ? -21.279 5.106 20.018 1.00 90.31 1054 LEU A CA 1
ATOM 8048 C C . LEU A 1 1054 ? -22.309 5.131 18.866 1.00 90.31 1054 LEU A C 1
ATOM 8050 O O . LEU A 1 1054 ? -23.133 4.197 18.776 1.00 90.31 1054 LEU A O 1
#

InterPro domains:
  IPR001732 UDP-glucose/GDP-mannose dehydrogenase, N-terminal [PF03721] (637-810)
  IPR008927 6-phosphogluconate dehydrogenase-like, C-terminal domain superfamily [SSF48179] (831-922)
  IPR014026 UDP-glucose/GDP-mannose dehydrogenase, dimerisation [PF00984] (833-920)
  IPR014027 UDP-glucose/GDP-mannose dehydrogenase, C-terminal [PF03720] (947-1045)
  IPR014027 UDP-glucose/GDP-mannose dehydrogenase, C-terminal [SM00984] (947-1047)
  IPR017476 UDP-glucose/GDP-mannose dehydrogenase [PIRSF000124] (638-1048)
  IPR017476 UDP-glucose/GDP-mannose dehydrogenase [TIGR03026] (637-1042)
  IPR028359 UDP-N-acetyl-D-mannosamine/glucosamine dehydrogenase [PIRSF500136] (634-1049)
  IPR028359 UDP-N-acetyl-D-mannosamine/glucosamine dehydrogenase [PTHR43491] (635-1047)
  IPR036220 UDP-glucose/GDP-mannose dehydrogenase, C-terminal domain superfamily [SSF52413] (932-1049)
  IPR036291 NAD(P)-binding domain superfamily [SSF51735] (636-821)

Mean predicted aligned error: 23.39 Å

Solvent-accessible surface area (backbone atoms only — not comparable to full-atom values): 63292 Å² total; per-residue (Å²): 139,81,91,88,81,82,91,84,77,92,83,60,83,91,76,74,88,74,88,81,82,80,90,85,85,80,88,80,90,88,88,87,83,90,84,88,90,84,88,84,89,86,89,88,83,88,83,89,83,83,85,83,81,89,82,88,85,84,87,81,86,82,88,83,89,86,80,91,82,90,86,88,83,81,89,77,92,78,88,83,92,87,88,88,89,78,87,84,87,75,84,86,75,84,80,79,84,69,89,80,82,81,83,84,87,86,86,85,83,89,82,89,81,82,90,82,92,78,100,76,88,83,86,76,92,78,87,83,78,92,84,79,88,90,85,90,88,88,87,86,84,82,90,86,89,88,88,91,85,86,90,88,92,88,87,87,89,86,86,88,80,89,82,81,91,82,87,82,89,88,88,81,90,83,90,87,83,90,85,89,87,92,87,83,92,86,93,85,90,85,89,91,84,91,90,88,89,81,90,90,85,93,81,89,79,83,55,34,57,73,74,38,79,34,93,42,30,82,43,18,68,64,59,29,35,43,78,93,78,30,27,18,47,77,91,63,72,80,73,77,58,72,51,100,57,39,46,33,72,42,14,6,44,78,85,36,86,41,52,23,51,82,71,32,42,32,89,44,30,80,14,20,66,58,43,26,34,45,77,94,77,29,25,16,42,81,68,61,66,77,72,76,56,68,51,62,64,40,38,31,66,34,12,7,46,87,85,36,87,44,48,25,54,73,80,31,43,32,90,42,30,80,15,16,64,62,56,31,39,40,87,91,79,31,29,11,40,75,78,57,67,76,71,80,57,64,49,99,62,38,38,29,68,31,12,6,46,86,84,35,91,43,51,27,54,75,72,37,42,30,88,43,34,82,15,18,68,57,57,29,34,41,81,92,78,30,27,15,35,82,73,58,70,78,72,78,59,62,49,96,60,37,37,28,65,40,13,7,49,86,82,36,83,44,54,19,53,78,72,34,39,29,88,43,34,78,18,14,72,62,60,30,40,37,88,89,81,30,25,13,40,56,72,78,53,66,64,47,63,78,72,56,88,81,71,90,91,85,92,79,58,78,83,81,58,68,52,96,62,41,43,33,70,45,13,8,49,80,86,28,89,42,50,25,51,75,76,34,46,35,89,44,30,82,17,17,62,62,57,30,32,40,90,89,78,32,28,15,43,82,86,67,80,78,72,78,58,70,49,96,58,41,32,33,71,52,13,7,43,84,87,29,90,44,55,23,51,75,72,34,43,30,85,43,32,80,15,18,68,65,54,26,37,40,84,90,80,29,27,17,41,84,82,62,71,78,73,81,57,63,48,98,62,38,34,27,66,40,11,8,52,83,85,36,90,41,53,23,54,73,77,34,38,34,86,44,32,84,16,20,64,80,51,31,36,39,88,87,82,29,27,12,38,86,82,61,80,75,73,77,49,67,58,96,70,38,76,39,68,44,33,69,43,86,77,76,22,34,24,25,39,23,58,44,78,63,23,40,53,53,37,37,55,47,0,54,82,35,55,19,32,34,32,33,89,53,60,73,59,37,52,39,48,68,71,40,39,49,94,84,64,82,49,52,46,68,57,51,66,56,14,78,37,48,42,70,35,71,60,70,76,76,43,55,80,37,39,34,36,38,39,27,40,72,58,54,61,48,101,83,57,41,72,42,54,64,56,52,49,53,50,27,43,58,46,11,73,57,60,52,80,76,23,36,45,32,40,30,46,79,55,42,63,42,46,63,67,78,45,38,45,52,39,28,29,69,58,44,72,46,47,79,82,76,33,28,43,40,28,24,37,49,76,78,65,50,95,83,46,88,78,50,35,68,37,59,35,69,40,46,25,15,13,76,43,79,66,49,20,52,53,49,40,50,58,51,46,77,57,18,80,52,34,68,46,74,47,97,30,37,50,55,42,32,42,52,55,39,47,61,34,35,55,48,35,37,51,33,17,51,40,42,52,47,31,57,52,25,57,76,70,74,43,62,39,60,64,53,49,58,59,47,56,73,41,96,82,51,78,88,72,62,57,60,74,63,31,39,82,47,56,61,42,42,43,33,32,53,47,52,57,30,48,76,71,75,39,82,59,60,68,60,56,51,16,50,58,48,36,73,46,41,31,66,51,48,41,51,50,53,52,51,50,32,51,78,60,74,41,69,56,65,76,24,33,33,37,34,36,34,52,36,42,51,61,81,42,54,49,50,58,59,18,51,48,54,55,31,50,53,50,38,43,74,59,36,31,44,80,46,41,30,45,99,54,45,54,49,64,59,43,31,75,76,71,68,46,73,58,47,54,76,94,80,76,64,64,77,82,76,34,40,30,38,34,40,62,34,77,31,72,75,62,74,72,54,66,45,69,80,66,56,53,86,76,32,46,35,37,28,48,67,57,84,66,60,76,87,47,38,78,47,61,82

Radius of gyration: 53.81 Å; Cα contacts (8 Å, |Δi|>4): 1852; chains: 1; bounding box: 119×143×132 Å

Secondary structure (DSSP, 8-state):
-------SSTTSTTS-SS----S--------------------------------------------------------------------------------------------------------PPPP---------------------------------------------------------------------SSS---PBPTTSB-SSGGGBTTS-EETTTTEE----TTSSS--TT-SBTTB-SSS--PPBPTT-B-SSGGGBTTS-EETTTTEE----TTSSS--TT-SBTTB-TTT--SPBPTTSB-SSTTTBTTS-EETTTTEE----TTSSS--TT-SBTTB-TTT--PPBPTTSB-SSGGGBTTS-EETTTTEE----TTSSS--TT-SBTTB-SSS--PPB-TTSB-SSGGGBTTS-EETTTTEE--HHHHHHHHHHTT-----SS-SSS--TT-SBTTB-TTT----B-TTSB-SSGGGBTTS-B-TTT-BB----TTSSS--TT-SBTTB-SSS--SPBPTTSB-SSGGGBTTS-EETTTTEE----TTSSS--TT-SBTTB-TTT--PPBPTTSB-SSGGGBSSS-B-TTT-BB----TTSSS--TT-SBTTB-S-PPPEEEE--SHHHHHHHHHHTTTS-EEEE-S-HHHHHHHHTT--TT-SS-HHHHHH-TTEEEES-GGGGTT-SEEEE-----B-TTSPBP-HHHHHHHHHHHTT--TT-EEEE-S---TTHIIIIIHHHHHHHH-PPBTTTBEEEE------TT-SSS-GGGS-EEE-BSSHHHHHHHHHHHHTT-TT-EEE-S-HHHHHHHHHHHHHHHHHHHHHHHHHHHHHHHHT--HHHHHHHHHTSTT------S---TTTTTTHHHHHHHHHHHTT---HHHHHHHHHHHTHHHHHHHHHHHHHHHTT---TT-EEEEE--SSSTTS---TT-THHHHHHHHHHTT-EEEEE-SSS-HHHHHHHH-PPBPPTTTS--TTS-SEEEE-S--HHHHTS-HHHH--SSSEEEESS--S-GGG-SEE-

Nearest PDB structures (foldseek):
  4xr9-assembly1_B  TM=8.910E-01  e=4.317E-36  Micromonospora echinospora
  3gg2-assembly1_A  TM=8.698E-01  e=1.810E-30  Porphyromonas gingivalis
  3g79-assembly1_B  TM=8.435E-01  e=1.002E-29  Methanosarcina mazei Go1
  3gg2-assembly1_C  TM=8.709E-01  e=4.946E-29  Porphyromonas gingivalis
  3gg2-assembly1_D  TM=8.618E-01  e=2.258E-27  Porphyromonas gingivalis

Organism: Adineta ricciae (NCBI:txid249248)

Foldseek 3Di:
DDDDDDDDDPPPPVPPPDDDDDDDDDDDDDDDDDDDDDDDDDDDDDDDDDDDDDDDDDDDDDDDDDDDDDDDDDDDDDDDDDDDDDDDDDDPDDDDDDDDPDDDDDDDDDDDDDDDDDDDDDDDDDDDDDDDDDDDDDDDDDDDDDDDDDDDDDDDDDDDDDDDDDDDDDDDDDDDDDDDDDDDDDDDDDDYDDDDDDDDDDDDDDADEFQDFADALVSHPQSDADNVRRTDDHDALPPQDPDDQAQAGSFFGDVRPHADEFQGFACALNNHPQSDAPNVSRTHDHDALPPQDQGRQAQFGSFFGDPRPHADEFQGAADALRGHPLSDADPPPRTHDNDALPPQDQDDQAQFRSFFDDPHPHADEFQGFADALSNHPLSDQDNVVRTHHNDALPPQDQDDQAQFRSFFGDVRQHADEFQTAYDAQNRHPQSDQDPPVRTHHHPVVVVVVVPPPPDDDDDQLPPQDPDDQAQFRSFFGDVRPHADEFQGAADALNSHPQSDQDPPPRTHDHDDLPPQDQDDQAQAGSFFDDRHPHADEFQGAAPALVNHPQSDQDPPPRGHDHDDLPPQDQDDQAQFRSFFGDVHPHADEFQGAADALVNHPCSDQDPPPRTHDNDDLPPQDADDQAPDGSHDDDPAEEEEEDCPLVSVLVLLLCLLPHQYEYEYQDPVQLVCLVVQDHPQPSDHSVSSVNSNNYHYDHDLVVCLSGQEYEYDWEFFADPVLAIDCVRVLVSLLSCLQRHWFAGEYEYAYAFAQCCVPVPSQVSSCVSNVDHEPGRYWYWYKYDDDDRPDPCCRLQADAIEIEIPDPVRSVVRQVVSVSRRVNGYHRDPHRSVNSVVQLVVLLVVLLVQLVLLVVCVVCVVVVHHSVVVLVVQVVDPPDDNHHYFADFDRGNLRSLSNVCNVCVVVVHHPVSSVSSNVSRLCSLVVLLVVQVVLLVVLVHDLAAFEEEEEDQALAEPGQHNHRRSVLSNCVSSVVSHYHYAYAYPRHDQVVCCVPPVHGHDDPPPDDDLVSGQEYEYRYPYPVVVPDDLVVSDDSRHFYEYARPPDDPVSGSYYD